Protein AF-A0A818ZBJ1-F1 (afdb_monomer)

pLDDT: mean 81.07, std 16.49, range [22.81, 97.25]

Sequence (885 aa):
MGQSQSQSIPSERFLDATSEPQRLLPPIYGYELKPLVSLKEAVQPFESLIPNIEASVWTATGNSKQPKDGLTSDESAAIYLYTMECMYRQLNTALRSEDRQQLVPYFSYLKLFLTALWKLEDVQGLVFRGVKANISDDYPKGKTFPWWGLSSTTTSLDVLQQDTFLGEKGARTLFNIQCFNGKMIQNHSQFIAESEVLLLPCSYFEVMSIIKQGADLRIIHLKQIEPPVVLIQPPFPSIMHHKKSTSSEKTVVTSSNLIERQAIGRYGIIGSLYDIRTDQFVMGNLFNDVLPDSFIKRSDCADITYWLDFHSSQKQTFNNLNIEANLKLALMVGLLKVGGSAKYLKQTKTNNHTVRATFIYKAKTKQEDLQVSTKGLEKYFSSHAFENLDATHVVIGIKWGANVAATFEQTVEKHDDVERIEGTLAATFAKPTFSITGDANLKCNNEQKADLESLTISFSGDVLIENCPRTIDGVMNVYGKVPSMIKSLNDGKGQQLTYILCSLKQIAEMTKFEQNITRMVKEVSEQIINRIENIFEQMDDEERKLNDFLDDINPWKKFLPRQWFDLVKQKLSDFNEEELKLKRELSSLLVDIRSNRAEESKMIELIDNFSKHPCSPESIEKFFYENENIKTKIKTLKRISPDKKELLTKITSIEDFIQDFYDDDVYLLHICEKWQEEDEENSLKQMRYFINLKKKEQETKTSKAKFWVIDYDLHSRLKNKPTNSVIYYATRATIKSTDFYKKLRYFDEGLQDFDKQLQDLDKELQDFNEELQDSDEELQDFDKQLQDLDKEFQDFNEELQDSNEDSFKVNKQGSQNFLGIQQAKGIGGIQQAKGIGGIQQAKGIGGIQQAKGIGGIQQAKGIGGIQRAKDISGNQRTKGIYNVD

Nearest PDB structures (foldseek):
  4wvm-assembly1_B  TM=7.284E-01  e=5.091E-24  Synanceia horrida
  4wvm-assembly1_A  TM=6.913E-01  e=3.187E-22  Synanceia horrida
  6gnn-assembly1_C-2  TM=7.284E-01  e=6.373E-08  Pseudomonas aeruginosa PAO1
  3u0j-assembly2_A  TM=5.918E-01  e=1.767E-09  Pseudomonas syringae pv. tomato str. DC3000
  3u0j-assembly1_B  TM=6.166E-01  e=5.040E-09  Pseudomonas syringae pv. tomato str. DC3000

Solvent-accessible surface area (backbone atoms only — not comparable to full-atom values): 48863 Å² total; per-residue (Å²): 142,83,83,80,81,77,81,84,82,84,36,64,72,47,46,56,77,83,66,59,60,96,62,91,71,83,60,51,74,70,29,39,77,44,72,84,60,52,50,74,66,24,46,56,74,35,67,88,76,36,87,66,46,68,61,47,51,51,50,20,44,67,76,11,76,80,46,62,79,89,41,49,40,45,28,28,14,37,45,20,36,40,62,35,71,78,43,38,56,53,52,34,50,27,50,39,39,88,55,61,72,66,34,57,64,44,22,42,36,50,25,31,34,44,45,34,54,70,63,43,66,66,41,65,47,72,34,35,36,29,24,72,40,75,58,65,84,83,56,51,68,72,46,69,51,66,41,44,31,64,42,56,25,21,70,48,69,72,63,37,57,38,73,61,43,32,31,91,68,66,45,16,27,37,36,43,32,40,35,71,63,22,29,72,41,32,93,36,37,78,55,52,88,56,49,34,27,37,36,55,56,46,42,23,32,34,26,72,40,77,46,79,53,78,93,38,38,36,38,39,35,32,37,54,48,84,60,99,57,85,43,53,67,60,50,58,79,72,82,77,82,75,82,70,93,71,95,74,94,75,92,74,93,68,99,80,72,73,44,78,42,73,31,66,70,51,86,83,52,80,29,28,25,23,19,76,50,69,72,41,78,42,94,62,36,38,46,75,60,89,77,62,69,91,46,49,49,75,44,82,54,69,44,78,50,69,51,77,40,61,46,86,43,72,66,59,54,41,56,78,70,67,54,50,68,69,61,44,48,35,45,73,29,53,61,46,81,74,40,77,34,35,43,74,81,73,59,71,60,70,30,84,41,41,41,44,39,31,43,38,39,40,35,37,30,29,33,40,36,53,50,70,82,47,86,74,55,68,79,40,51,29,68,65,42,76,64,38,83,71,46,49,26,26,27,41,23,40,36,21,12,42,44,43,34,42,37,38,36,42,77,50,96,48,64,72,54,37,58,51,50,51,52,50,53,49,60,66,66,67,58,83,78,77,59,94,65,75,90,79,79,78,92,61,55,75,66,60,46,54,56,56,64,64,36,46,59,48,78,34,23,68,62,92,69,91,77,79,45,73,44,67,69,45,47,53,54,52,61,69,43,44,69,61,55,35,47,73,28,70,92,40,28,33,40,66,47,30,34,32,33,36,39,50,54,54,52,28,62,67,55,68,47,94,68,92,67,82,84,65,77,48,80,80,58,65,70,59,48,54,52,52,50,53,50,53,54,49,33,54,52,47,51,18,53,51,41,43,52,50,60,67,43,56,87,43,51,74,74,42,46,63,66,60,57,52,49,56,54,47,53,51,52,52,34,56,52,51,52,53,48,51,24,49,54,52,33,52,49,49,33,30,29,15,56,68,74,44,62,68,64,63,58,48,55,58,60,73,49,36,72,78,31,78,59,19,68,61,43,47,50,50,52,48,62,81,46,40,64,60,58,52,48,51,54,52,45,44,71,74,34,74,84,49,79,37,56,60,72,76,79,81,50,71,66,65,56,38,48,79,39,36,94,26,38,39,37,39,38,39,41,40,70,70,30,36,72,77,39,46,67,53,30,52,50,43,52,54,48,53,51,50,52,52,52,52,45,62,73,68,64,56,90,40,69,44,65,37,35,47,45,42,66,65,42,70,83,50,75,90,70,76,92,52,41,33,32,31,31,28,47,67,47,35,79,77,32,80,47,48,63,68,69,46,51,67,54,55,60,58,50,54,59,52,54,51,55,53,52,56,52,53,49,56,54,49,56,53,50,51,56,50,50,56,53,52,51,55,51,52,53,52,52,50,52,52,52,52,50,52,47,51,53,49,52,49,51,48,50,50,50,51,49,56,59,56,64,71,73,65,78,72,71,75,70,61,66,49,74,69,44,71,71,51,72,69,51,64,58,39,61,50,40,36,43,41,30,47,31,49,36,39,41,43,40,34,44,33,56,30,40,39,42,41,33,38,37,50,32,38,44,44,40,35,43,39,34,59,69,44,66,76,48,70,68,39,72,72,49,60,76,51,64,75,84

InterPro domains:
  IPR000768 NAD:arginine ADP-ribosyltransferase, ART [PF01129] (57-220)
  IPR052090 Cytolytic pore-forming toxin [PTHR31594] (255-708)
  IPR056072 SNTX, MACPF/CDC-like domain [PF24674] (260-465)

Mean predicted aligned error: 20.34 Å

Secondary structure (DSSP, 8-state):
---PPPPP--THHHHGGGGS-SSPPPPB-SSTTSPP--HHHHTGGGTTTSTTHHHHHHHHHHHTSS-STT--HHHHHHHHHHHSHHHHHHHHHHHH-S-GGGGGGGHHHHHHHHHHHHHSPEEEEEEEEEESS--GGGS-TT-EEEE-S-EEEES-HHHHHSTTTT-SSSSEEEEEEEEEEEEE-GGGSS-GGG-EEEEPTTEEEEEEEEEEETTTEEEEEEEEE--SS-SB--SS------------------S--EEEEE-TT----TTEEEETTTTEEEEEESBSSPPPGGGEEEEEEEEEEEEEE--S-HHHHHHHTT--HHHHHHHHTTSS---GGGGGGG---SSTTEEEEEEEEEEEEEEEEE-TTSTTGGGGB-HHHHH-TT--EEEEEEEEEEEEEEEEEEE-SSHHHHHHHHHHHHHHHHS----SSS-------HHHHHHHHS-EEEEEESS--SS--SSHHHHHHHHHHHHHHHHHSGGGT-EEEEEEEEEHHHHHHHHT----------PPPHHHHHHHHHHHHHHHHHHHHHHHHHHHHGGGTTTS-HHHHHHHHHHHHHHHHHHHHHHHHHHHHHHHHHTTSS-THHHHHHHHTGGGSTTSHHHHHHHHHHTHHHHHHHHHHHHH-TTSTTB-S--S-HHHHHHTTTTSEEEEEEE-HHHHHH-HHHHHHHHHHHHHHHHHHHHHT-TTEEEEEEETTT-TT-SS--SS-EEEEEETTEEEES-HHHHHHHHHHHHHHHHHHHHHHHHHHHHHHHHHHHHHHHHHHHHHHHHHHHHHHHHHHHHHHHHHHHTTSS-------EE--SEEEEEEEES-EEEEEEESEEEEEEEES-EEEEEEE--EEEEEEE-SEEEEE---SEEEEEEE-

Radius of gyration: 52.19 Å; Cα contacts (8 Å, |Δi|>4): 1416; chains: 1; bounding box: 123×130×133 Å

Foldseek 3Di:
DDDDDDDDQLFVQLACPVLADLDDAAFDDDLLVDDADALVVLCVLCPVPFPPVVVLLVVLLVLQPPAPLPDDSRQLSLLASCLDPRNVVQQQCQLRDSPVVSCVSNSNSCLSNLVSQVSADFDFFKWKGKHQAAPVVSAPAFDKDWARGKHKTAPDPVLCCDPSTHHDDAAMEMETEGDGGWGQSLRSYPCVPRSITIDDGRFMWGFHDWDDDPDHYIYTYIYTDDDPDNRYDRSHDDPPPPPDDDDDDDDDDDPPFKDKAFCLPPDDDFQFFAFLLLRDTDDDGFFPDDDDPVQKDKDWDWDKDKDKDQLLDLVVVCVVLVHDLLSSLCVLLVSDDRDAQNCVSPDHDQALQKGKMKIKMWTWTMKMFGNLLDAPPLVRGDPVSLVPPRGFKGFGMFTFTKMKMKMWMDGHDDNVVNVVLVVLVCVVPVDPPLPLDDDPDPPDDPVSQVSQQRIDIDMGMQFDDPDTDSGVVVVSVVVSCRQVRCCVPPVNRGGTTITIIGTPVVSCVSNVPDDDRPQAFDGADSVLSVLVSVLVRQLSVLSNVLSVVLVLCVVCCLQADVVLNVVSVVLSVVSVVQSSVLSNVSSVVSSCVRRVNDPCVVSVVSSVCSCVGCSGPNNSVVVCVVSVLSVVVSVLCCLQCVPCPQEDSDDAAPLVVLQVLQAAKEKEWEDESVQCVVCVPVQVLQSVVLSVVVVVCVVVVPVGYDYHYDYCSSVVVHPPHDPHTAIWIDYSSGTPDGHPPVVCVVVVVVVVVVVVVVVVVVVVVVVVVVVVVVVVVVVVVVVVVVVVVVVVVVVVVVVVVVCVVVVVPDDLEDDEEAAAAAEEEDAEDHAEYEYDENYAEYEAHEHYEEYEHHEHYEDYEAHEHYEHYDHYDHYHHYDHYDHYD

Structure (mmCIF, N/CA/C/O backbone):
data_AF-A0A818ZBJ1-F1
#
_entry.id   AF-A0A818ZBJ1-F1
#
loop_
_atom_site.group_PDB
_atom_site.id
_atom_site.type_symbol
_atom_site.label_atom_id
_atom_site.label_alt_id
_atom_site.label_comp_id
_atom_site.label_asym_id
_atom_site.label_entity_id
_atom_site.label_seq_id
_atom_site.pdbx_PDB_ins_code
_atom_site.Cartn_x
_atom_site.Cartn_y
_atom_site.Cartn_z
_atom_site.occupancy
_atom_site.B_iso_or_equiv
_atom_site.auth_seq_id
_atom_site.auth_comp_id
_atom_site.auth_asym_id
_atom_site.auth_atom_id
_atom_site.pdbx_PDB_model_num
ATOM 1 N N . MET A 1 1 ? 22.873 60.864 -9.541 1.00 34.09 1 MET A N 1
ATOM 2 C CA . MET A 1 1 ? 23.475 59.887 -8.610 1.00 34.09 1 MET A CA 1
ATOM 3 C C . MET A 1 1 ? 22.342 59.129 -7.939 1.00 34.09 1 MET A C 1
ATOM 5 O O . MET A 1 1 ? 21.804 59.601 -6.951 1.00 34.09 1 MET A O 1
ATOM 9 N N . GLY A 1 2 ? 21.904 58.028 -8.544 1.00 29.38 2 GLY A N 1
ATOM 10 C CA . GLY A 1 2 ? 20.943 57.107 -7.943 1.00 29.38 2 GLY A CA 1
ATOM 11 C C . GLY A 1 2 ? 21.631 55.759 -7.819 1.00 29.38 2 GLY A C 1
ATOM 12 O O . GLY A 1 2 ? 21.895 55.128 -8.836 1.00 29.38 2 GLY A O 1
ATOM 13 N N . GLN A 1 3 ? 21.992 55.368 -6.599 1.00 28.39 3 GLN A N 1
ATOM 14 C CA . GLN A 1 3 ? 22.399 53.999 -6.312 1.00 28.39 3 GLN A CA 1
ATOM 15 C C . GLN A 1 3 ? 21.141 53.212 -5.955 1.00 28.39 3 GLN A C 1
ATOM 17 O O . GLN A 1 3 ? 20.478 53.487 -4.956 1.00 28.39 3 GLN A O 1
ATOM 22 N N . SER A 1 4 ? 20.806 52.263 -6.824 1.00 27.44 4 SER A N 1
ATOM 23 C CA . SER A 1 4 ? 19.854 51.191 -6.575 1.00 27.44 4 SER A CA 1
ATOM 24 C C . SER A 1 4 ? 20.322 50.373 -5.372 1.00 27.44 4 SER A C 1
ATOM 26 O O . SER A 1 4 ? 21.384 49.751 -5.423 1.00 27.44 4 SER A O 1
ATOM 28 N N . GLN A 1 5 ? 19.534 50.370 -4.297 1.00 28.06 5 GLN A N 1
ATOM 29 C CA . GLN A 1 5 ? 19.680 49.396 -3.220 1.00 28.06 5 GLN A CA 1
ATOM 30 C C . GLN A 1 5 ? 19.376 48.005 -3.787 1.00 28.06 5 GLN A C 1
ATOM 32 O O . GLN A 1 5 ? 18.304 47.763 -4.340 1.00 28.06 5 GLN A O 1
ATOM 37 N N . SER A 1 6 ? 20.373 47.130 -3.702 1.00 26.06 6 SER A N 1
ATOM 38 C CA . SER A 1 6 ? 20.339 45.734 -4.125 1.00 26.06 6 SER A CA 1
ATOM 39 C C . SER A 1 6 ? 19.209 44.973 -3.435 1.00 26.06 6 SER A C 1
ATOM 41 O O . SER A 1 6 ? 19.073 45.024 -2.212 1.00 26.06 6 SER A O 1
ATOM 43 N N . GLN A 1 7 ? 18.430 44.249 -4.236 1.00 32.62 7 GLN A N 1
ATOM 44 C CA . GLN A 1 7 ? 17.409 43.301 -3.804 1.00 32.62 7 GLN A CA 1
ATOM 45 C C . GLN A 1 7 ? 18.004 42.236 -2.864 1.00 32.62 7 GLN A C 1
ATOM 47 O O . GLN A 1 7 ? 19.080 41.698 -3.114 1.00 32.62 7 GLN A O 1
ATOM 52 N N . SER A 1 8 ? 17.282 41.952 -1.779 1.00 34.59 8 SER A N 1
ATOM 53 C CA . SER A 1 8 ? 17.552 40.901 -0.793 1.00 34.59 8 SER A CA 1
ATOM 54 C C . SER A 1 8 ? 17.600 39.516 -1.448 1.00 34.59 8 SER A C 1
ATOM 56 O O . SER A 1 8 ? 16.669 39.154 -2.165 1.00 34.59 8 SER A O 1
ATOM 58 N N . ILE A 1 9 ? 18.659 38.749 -1.182 1.00 41.56 9 ILE A N 1
ATOM 59 C CA . ILE A 1 9 ? 18.924 37.420 -1.751 1.00 41.56 9 ILE A CA 1
ATOM 60 C C . ILE A 1 9 ? 18.129 36.350 -0.957 1.00 41.56 9 ILE A C 1
ATOM 62 O O . ILE A 1 9 ? 18.447 36.129 0.206 1.00 41.56 9 ILE A O 1
ATOM 66 N N . PRO A 1 10 ? 17.121 35.659 -1.535 1.00 43.56 10 PRO A N 1
ATOM 67 C CA . PRO A 1 10 ? 16.243 34.715 -0.811 1.00 43.56 10 PRO A CA 1
ATOM 68 C C . PRO A 1 10 ? 16.815 33.294 -0.587 1.00 43.56 10 PRO A C 1
ATOM 70 O O . PRO A 1 10 ? 16.156 32.447 0.012 1.00 43.56 10 PRO A O 1
ATOM 73 N N . SER A 1 11 ? 18.012 32.986 -1.102 1.00 49.66 11 SER A N 1
ATOM 74 C CA . SER A 1 11 ? 18.403 31.615 -1.480 1.00 49.66 11 SER A CA 1
ATOM 75 C C . SER A 1 11 ? 18.938 30.690 -0.384 1.00 49.66 11 SER A C 1
ATOM 77 O O . SER A 1 11 ? 18.967 29.480 -0.590 1.00 49.66 11 SER A O 1
ATOM 79 N N . GLU A 1 12 ? 19.411 31.189 0.758 1.00 53.88 12 GLU A N 1
ATOM 80 C CA . GLU A 1 12 ? 20.211 30.344 1.666 1.00 53.88 12 GLU A CA 1
ATOM 81 C C . GLU A 1 12 ? 19.402 29.290 2.443 1.00 53.88 12 GLU A C 1
ATOM 83 O O . GLU A 1 12 ? 19.956 28.252 2.809 1.00 53.88 12 GLU A O 1
ATOM 88 N N . ARG A 1 13 ? 18.088 29.489 2.637 1.00 59.25 13 ARG A N 1
ATOM 89 C CA . ARG A 1 13 ? 17.233 28.580 3.432 1.00 59.25 13 ARG A CA 1
ATOM 90 C C . ARG A 1 13 ? 17.117 27.170 2.848 1.00 59.25 13 ARG A C 1
ATOM 92 O O . ARG A 1 13 ? 16.953 26.199 3.572 1.00 59.25 13 ARG A O 1
ATOM 99 N N . PHE A 1 14 ? 17.256 27.024 1.536 1.00 55.88 14 PHE A N 1
ATOM 100 C CA . PHE A 1 14 ? 17.176 25.712 0.892 1.00 55.88 14 PHE A CA 1
ATOM 101 C C . PHE A 1 14 ? 18.548 25.025 0.789 1.00 55.88 14 PHE A C 1
ATOM 103 O O . PHE A 1 14 ? 18.610 23.797 0.708 1.00 55.88 14 PHE A O 1
ATOM 110 N N . LEU A 1 15 ? 19.644 25.785 0.916 1.00 52.62 15 LEU A N 1
ATOM 111 C CA . LEU A 1 15 ? 21.008 25.367 0.571 1.00 52.62 15 LEU A CA 1
ATOM 112 C C . LEU A 1 15 ? 21.822 24.759 1.730 1.00 52.62 15 LEU A C 1
ATOM 114 O O . LEU A 1 15 ? 22.893 24.213 1.486 1.00 52.62 15 LEU A O 1
ATOM 118 N N . ASP A 1 16 ? 21.340 24.811 2.974 1.00 61.28 16 ASP A N 1
ATOM 119 C CA . ASP A 1 16 ? 22.137 24.467 4.167 1.00 61.28 16 ASP A CA 1
ATOM 120 C C . ASP A 1 16 ? 22.207 22.970 4.542 1.00 61.28 16 ASP A C 1
ATOM 122 O O . ASP A 1 16 ? 22.682 22.625 5.626 1.00 61.28 16 ASP A O 1
ATOM 126 N N . ALA A 1 17 ? 21.780 22.069 3.652 1.00 59.00 17 ALA A N 1
ATOM 127 C CA . ALA A 1 17 ? 21.787 20.621 3.898 1.00 59.00 17 ALA A CA 1
ATOM 128 C C . ALA A 1 17 ? 23.202 20.028 4.084 1.00 59.00 17 ALA A C 1
ATOM 130 O O . ALA A 1 17 ? 23.345 18.928 4.610 1.00 59.00 17 ALA A O 1
ATOM 131 N N . THR A 1 18 ? 24.252 20.753 3.681 1.00 59.25 18 THR A N 1
ATOM 132 C CA . THR A 1 18 ? 25.667 20.395 3.903 1.00 59.25 18 THR A CA 1
ATOM 133 C C . THR A 1 18 ? 26.115 20.552 5.359 1.00 59.25 18 THR A C 1
ATOM 135 O O . THR A 1 18 ? 27.208 20.119 5.709 1.00 59.25 18 THR A O 1
ATOM 138 N N . SER A 1 19 ? 25.311 21.211 6.198 1.00 68.62 19 SER A N 1
ATOM 139 C CA . SER A 1 19 ? 25.678 21.586 7.571 1.00 68.62 19 SER A CA 1
ATOM 140 C C . SER A 1 19 ? 25.193 20.589 8.630 1.00 68.62 19 SER A C 1
ATOM 142 O O . SER A 1 19 ? 25.375 20.834 9.822 1.00 68.62 19 SER A O 1
ATOM 144 N N . GLU A 1 20 ? 24.539 19.496 8.226 1.00 83.38 20 GLU A N 1
ATOM 145 C CA . GLU A 1 20 ? 24.083 18.453 9.150 1.00 83.38 20 GLU A CA 1
ATOM 146 C C . GLU A 1 20 ? 25.280 17.700 9.771 1.00 83.38 20 GLU A C 1
ATOM 148 O O . GLU A 1 20 ? 26.258 17.397 9.081 1.00 83.38 20 GLU A O 1
ATOM 153 N N . PRO A 1 21 ? 25.241 17.389 11.079 1.00 80.19 21 PRO A N 1
ATOM 154 C CA . PRO A 1 21 ? 26.333 16.707 11.758 1.00 80.19 21 PRO A CA 1
ATOM 155 C C . PRO A 1 21 ? 26.492 15.268 11.250 1.00 80.19 21 PRO A C 1
ATOM 157 O O . PRO A 1 21 ? 25.529 14.519 11.104 1.00 80.19 21 PRO A O 1
ATOM 160 N N . GLN A 1 22 ? 27.743 14.844 11.072 1.00 69.06 22 GLN A N 1
ATOM 161 C CA . GLN A 1 22 ? 28.099 13.510 10.563 1.00 69.06 22 GLN A CA 1
ATOM 162 C C . GLN A 1 22 ? 27.902 12.376 11.591 1.00 69.06 22 GLN A C 1
ATOM 164 O O . GLN A 1 22 ? 28.102 11.202 11.279 1.00 69.06 22 GLN A O 1
ATOM 169 N N . ARG A 1 23 ? 27.512 12.707 12.829 1.00 78.94 23 ARG A N 1
ATOM 170 C CA . ARG A 1 23 ? 27.244 11.753 13.913 1.00 78.94 23 ARG A CA 1
ATOM 171 C C . ARG A 1 23 ? 25.868 11.980 14.530 1.00 78.94 23 ARG A C 1
ATOM 173 O O . ARG A 1 23 ? 25.338 13.088 14.519 1.00 78.94 23 ARG A O 1
ATOM 180 N N . LEU A 1 24 ? 25.315 10.926 15.127 1.00 85.94 24 LEU A N 1
ATOM 181 C CA . LEU A 1 24 ? 24.078 11.020 15.896 1.00 85.94 24 LEU A CA 1
ATOM 182 C C . LEU A 1 24 ? 24.308 11.840 17.170 1.00 85.94 24 LEU A C 1
ATOM 184 O O . LEU A 1 24 ? 25.223 11.565 17.947 1.00 85.94 24 LEU A O 1
ATOM 188 N N . LEU A 1 25 ? 23.453 12.836 17.381 1.00 90.12 25 LEU A N 1
ATOM 189 C CA . LEU A 1 25 ? 23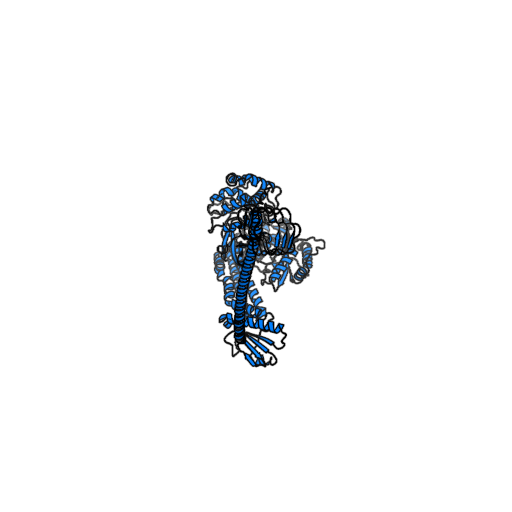.420 13.655 18.583 1.00 90.12 25 LEU A CA 1
ATOM 190 C C . LEU A 1 25 ? 22.392 13.110 19.594 1.00 90.12 25 LEU A C 1
ATOM 192 O O . LEU A 1 25 ? 21.501 12.343 19.223 1.00 90.12 25 LEU A O 1
ATOM 196 N N . PRO A 1 26 ? 22.470 13.505 20.877 1.00 87.81 26 PRO A N 1
ATOM 197 C CA . PRO A 1 26 ? 21.434 13.176 21.850 1.00 87.81 26 PRO A CA 1
ATOM 198 C C . PRO A 1 26 ? 20.063 13.780 21.474 1.00 87.81 26 PRO A C 1
ATOM 200 O O . PRO A 1 26 ? 20.032 14.886 20.906 1.00 87.81 26 PRO A O 1
ATOM 203 N N . PRO A 1 27 ? 18.944 13.106 21.825 1.00 90.69 27 PRO A N 1
ATOM 204 C CA . PRO A 1 27 ? 17.590 13.634 21.662 1.00 90.69 27 PRO A CA 1
ATOM 205 C C . PRO A 1 27 ? 17.377 15.001 22.318 1.00 90.69 27 PRO A C 1
ATOM 207 O O . PRO A 1 27 ? 18.012 15.334 23.320 1.00 90.69 27 PRO A O 1
ATOM 210 N N . ILE A 1 28 ? 16.439 15.772 21.772 1.00 91.88 28 ILE A N 1
ATOM 211 C CA . ILE A 1 28 ? 16.060 17.097 22.263 1.00 91.88 28 ILE A CA 1
ATOM 212 C C . ILE A 1 28 ? 14.875 16.956 23.231 1.00 91.88 28 ILE A C 1
ATOM 214 O O . ILE A 1 28 ? 13.786 16.525 22.850 1.00 91.88 28 ILE A O 1
ATOM 218 N N . TYR A 1 29 ? 15.091 17.338 24.489 1.00 87.56 29 TYR A N 1
ATOM 219 C CA . TYR A 1 29 ? 14.086 17.348 25.556 1.00 87.56 29 TYR A CA 1
ATOM 220 C C . TYR A 1 29 ? 14.273 18.568 26.473 1.00 87.56 29 TYR A C 1
ATOM 222 O O . TYR A 1 29 ? 15.317 19.224 26.458 1.00 87.56 29 TYR A O 1
ATOM 230 N N . GLY A 1 30 ? 13.265 18.869 27.289 1.00 88.00 30 GLY A N 1
ATOM 231 C CA . GLY A 1 30 ? 13.231 19.984 28.237 1.00 88.00 30 GLY A CA 1
ATOM 232 C C . GLY A 1 30 ? 12.584 21.267 27.705 1.00 88.00 30 GLY A C 1
ATOM 233 O O . GLY A 1 30 ? 12.168 22.108 28.505 1.00 88.00 30 GLY A O 1
ATOM 234 N N . TYR A 1 31 ? 12.443 21.424 26.388 1.00 93.44 31 TYR A N 1
ATOM 235 C CA . TYR A 1 31 ? 11.754 22.578 25.801 1.00 93.44 31 TYR A CA 1
ATOM 236 C C . TYR A 1 31 ? 10.229 22.449 25.954 1.00 93.44 31 TYR A C 1
ATOM 238 O O . TYR A 1 31 ? 9.540 23.430 26.224 1.00 93.44 31 TYR A O 1
ATOM 246 N N . GLU A 1 32 ? 9.705 21.225 25.879 1.00 92.31 32 GLU A N 1
ATOM 247 C CA . GLU A 1 32 ? 8.298 20.878 26.071 1.00 92.31 32 GLU A CA 1
ATOM 248 C C . GLU A 1 32 ? 7.795 21.210 27.483 1.00 92.31 32 GLU A C 1
ATOM 250 O O . GLU A 1 32 ? 6.607 21.469 27.678 1.00 92.31 32 GLU A O 1
ATOM 255 N N . LEU A 1 33 ? 8.706 21.267 28.459 1.00 89.94 33 LEU A N 1
ATOM 256 C CA . LEU A 1 33 ? 8.419 21.641 29.843 1.00 89.94 33 LEU A CA 1
ATOM 257 C C . LEU A 1 33 ? 8.350 23.161 30.051 1.00 89.94 33 LEU A C 1
ATOM 259 O O . LEU A 1 33 ? 7.925 23.610 31.117 1.00 89.94 33 LEU A O 1
ATOM 263 N N . LYS A 1 34 ? 8.763 23.972 29.066 1.00 92.06 34 LYS A N 1
ATOM 264 C CA . LYS A 1 34 ? 8.612 25.429 29.144 1.00 92.06 34 LYS A CA 1
ATOM 265 C C . LYS A 1 34 ? 7.128 25.813 29.071 1.00 92.06 34 LYS A C 1
ATOM 267 O O . LYS A 1 34 ? 6.363 25.178 28.336 1.00 92.06 34 LYS A O 1
ATOM 272 N N . PRO A 1 35 ? 6.706 26.860 29.802 1.00 91.38 35 PRO A N 1
ATOM 273 C CA . PRO A 1 35 ? 5.379 27.426 29.616 1.00 91.38 35 PRO A CA 1
ATOM 274 C C . PRO A 1 35 ? 5.239 27.963 28.188 1.00 91.38 35 PRO A C 1
ATOM 276 O O . PRO A 1 35 ? 6.205 28.448 27.598 1.00 91.38 35 PRO A O 1
ATOM 279 N N . LEU A 1 36 ? 4.031 27.871 27.636 1.00 92.81 36 LEU A N 1
ATOM 280 C CA . LEU A 1 36 ? 3.700 28.551 26.389 1.00 92.81 36 LEU A CA 1
ATOM 281 C C . LEU A 1 36 ? 3.565 30.053 26.690 1.00 92.81 36 LEU A C 1
ATOM 283 O O . LEU A 1 36 ? 2.783 30.426 27.563 1.00 92.81 36 LEU A O 1
ATOM 287 N N . VAL A 1 37 ? 4.353 30.884 26.010 1.00 94.56 37 VAL A N 1
ATOM 288 C CA . VAL A 1 37 ? 4.468 32.338 26.238 1.00 94.56 37 VAL A CA 1
ATOM 289 C C . VAL A 1 37 ? 4.283 33.104 24.926 1.00 94.56 37 VAL A C 1
ATOM 291 O O . VAL A 1 37 ? 4.299 32.494 23.856 1.00 94.56 37 VAL A O 1
ATOM 294 N N . SER A 1 38 ? 4.109 34.426 24.997 1.00 95.56 38 SER A N 1
ATOM 295 C CA . SER A 1 38 ? 4.004 35.279 23.799 1.00 95.56 38 SER A CA 1
ATOM 296 C C . SER A 1 38 ? 5.301 35.284 22.980 1.00 95.56 38 SER A C 1
ATOM 298 O O . SER A 1 38 ? 6.375 34.982 23.511 1.00 95.56 38 SER A O 1
ATOM 300 N N . LEU A 1 39 ? 5.250 35.686 21.702 1.00 94.31 39 LEU A N 1
ATOM 301 C CA . LEU A 1 39 ? 6.457 35.756 20.867 1.00 94.31 39 LEU A CA 1
ATOM 302 C C . LEU A 1 39 ? 7.501 36.704 21.472 1.00 94.31 39 LEU A C 1
ATOM 304 O O . LEU A 1 39 ? 8.690 36.390 21.492 1.00 94.31 39 LEU A O 1
ATOM 308 N N . LYS A 1 40 ? 7.051 37.844 22.010 1.00 92.12 40 LYS A N 1
ATOM 309 C CA . LYS A 1 40 ? 7.927 38.833 22.647 1.00 92.12 40 LYS A CA 1
ATOM 310 C C . LYS A 1 40 ? 8.657 38.259 23.862 1.00 92.12 40 LYS A C 1
ATOM 312 O O . LYS A 1 40 ? 9.830 38.547 24.042 1.00 92.12 40 LYS A O 1
ATOM 317 N N . GLU A 1 41 ? 7.991 37.452 24.682 1.00 92.75 41 GLU A N 1
ATOM 318 C CA . GLU A 1 41 ? 8.622 36.783 25.828 1.00 92.75 41 GLU A CA 1
ATOM 319 C C . GLU A 1 41 ? 9.529 35.632 25.379 1.00 92.75 41 GLU A C 1
ATOM 321 O O . GLU A 1 41 ? 10.616 35.441 25.923 1.00 92.75 41 GLU A O 1
ATOM 326 N N . ALA A 1 42 ? 9.112 34.883 24.355 1.00 93.81 42 ALA A N 1
ATOM 327 C CA . ALA A 1 42 ? 9.855 33.747 23.826 1.00 93.81 42 ALA A CA 1
ATOM 328 C C . ALA A 1 42 ? 11.230 34.136 23.262 1.00 93.81 42 ALA A C 1
ATOM 330 O O . ALA A 1 42 ? 12.155 33.324 23.322 1.00 93.81 42 ALA A O 1
ATOM 331 N N . VAL A 1 43 ? 11.358 35.359 22.731 1.00 91.62 43 VAL A N 1
ATOM 332 C CA . VAL A 1 43 ? 12.587 35.872 22.109 1.00 91.62 43 VAL A CA 1
ATOM 333 C C . VAL A 1 43 ? 13.488 36.696 23.032 1.00 91.62 43 VAL A C 1
ATOM 335 O O . VAL A 1 43 ? 14.591 37.044 22.618 1.00 91.62 43 VAL A O 1
ATOM 338 N N . GLN A 1 44 ? 13.078 36.977 24.276 1.00 87.94 44 GLN A N 1
ATOM 339 C CA . GLN A 1 44 ? 13.901 37.731 25.239 1.00 87.94 44 GLN A CA 1
ATOM 340 C C . GLN A 1 44 ? 15.329 37.180 25.406 1.00 87.94 44 GLN A C 1
ATOM 342 O O . GLN A 1 44 ? 16.265 37.979 25.449 1.00 87.94 44 GLN A O 1
ATOM 347 N N . PRO A 1 45 ? 15.563 35.848 25.438 1.00 87.06 45 PRO A N 1
ATOM 348 C CA . PRO A 1 45 ? 16.922 35.312 25.520 1.00 87.06 45 PRO A CA 1
ATOM 349 C C . PRO A 1 45 ? 17.816 35.675 24.321 1.00 87.06 45 PRO A C 1
ATOM 351 O O . PRO A 1 45 ? 19.028 35.495 24.405 1.00 87.06 45 PRO A O 1
ATOM 354 N N . PHE A 1 46 ? 17.241 36.155 23.210 1.00 76.62 46 PHE A N 1
ATOM 355 C CA . PHE A 1 46 ? 17.942 36.447 21.957 1.00 76.62 46 PHE A CA 1
ATOM 356 C C . PHE A 1 46 ? 18.324 37.914 21.770 1.00 76.62 46 PHE A C 1
ATOM 358 O O . PHE A 1 46 ? 19.037 38.208 20.812 1.00 76.62 46 PHE A O 1
ATOM 365 N N . GLU A 1 47 ? 17.889 38.830 22.640 1.00 72.31 47 GLU A N 1
ATOM 366 C CA . GLU A 1 47 ? 18.146 40.275 22.485 1.00 72.31 47 GLU A CA 1
ATOM 367 C C . GLU A 1 47 ? 19.647 40.606 22.372 1.00 72.31 47 GLU A C 1
ATOM 369 O O . GLU A 1 47 ? 20.026 41.554 21.688 1.00 72.31 47 GLU A O 1
ATOM 374 N N . SER A 1 48 ? 20.514 39.783 22.972 1.00 70.94 48 SER A N 1
ATOM 375 C CA . SER A 1 48 ? 21.977 39.886 22.870 1.00 70.94 48 SER A CA 1
ATOM 376 C C . SER A 1 48 ? 22.612 39.014 21.774 1.00 70.94 48 SER A C 1
ATOM 378 O O . SER A 1 48 ? 23.776 39.227 21.438 1.00 70.94 48 SER A O 1
ATOM 380 N N . LEU A 1 49 ? 21.881 38.039 21.221 1.00 71.19 49 LEU A N 1
ATOM 381 C CA . LEU A 1 49 ? 22.378 37.040 20.260 1.00 71.19 49 LEU A CA 1
ATOM 382 C C . LEU A 1 49 ? 22.042 37.392 18.805 1.00 71.19 49 LEU A C 1
ATOM 384 O O . LEU A 1 49 ? 22.807 37.064 17.898 1.00 71.19 49 LEU A O 1
ATOM 388 N N . ILE A 1 50 ? 20.898 38.041 18.574 1.00 78.00 50 ILE A N 1
ATOM 389 C CA . ILE A 1 50 ? 20.389 38.363 17.239 1.00 78.00 50 ILE A CA 1
ATOM 390 C C . ILE A 1 50 ? 20.198 39.883 17.140 1.00 78.00 50 ILE A C 1
ATOM 392 O O . ILE A 1 50 ? 19.240 40.422 17.702 1.00 78.00 50 ILE A O 1
ATOM 396 N N . PRO A 1 51 ? 21.083 40.599 16.419 1.00 77.62 51 PRO A N 1
ATOM 397 C CA . PRO A 1 51 ? 20.944 42.036 16.220 1.00 77.62 51 PRO A CA 1
ATOM 398 C C . PRO A 1 51 ? 19.577 42.389 15.624 1.00 77.62 51 PRO A C 1
ATOM 400 O O . PRO A 1 51 ? 19.126 41.755 14.671 1.00 77.62 51 PRO A O 1
ATOM 403 N N . ASN A 1 52 ? 18.929 43.426 16.159 1.00 80.38 52 ASN A N 1
ATOM 404 C CA . ASN A 1 52 ? 17.629 43.925 15.691 1.00 80.38 52 ASN A CA 1
ATOM 405 C C . ASN A 1 52 ? 16.475 42.897 15.745 1.00 80.38 52 ASN A C 1
ATOM 407 O O . ASN A 1 52 ? 15.507 43.011 14.982 1.00 80.38 52 ASN A O 1
ATOM 411 N N . ILE A 1 53 ? 16.529 41.913 16.655 1.00 86.44 53 ILE A N 1
ATOM 412 C CA . ILE A 1 53 ? 15.442 40.936 16.829 1.00 86.44 53 ILE A CA 1
ATOM 413 C C . ILE A 1 53 ? 14.099 41.607 17.149 1.00 86.44 53 ILE A C 1
ATOM 415 O O . ILE A 1 53 ? 13.072 41.182 16.629 1.00 86.44 53 ILE A O 1
ATOM 419 N N . GLU A 1 54 ? 14.098 42.714 17.899 1.00 86.81 54 GLU A N 1
ATOM 420 C CA . GLU A 1 54 ? 12.878 43.466 18.223 1.00 86.81 54 GLU A CA 1
ATOM 421 C C . GLU A 1 54 ? 12.138 43.969 16.974 1.00 86.81 54 GLU A C 1
ATOM 423 O O . GLU A 1 54 ? 10.916 43.849 16.884 1.00 86.81 54 GLU A O 1
ATOM 428 N N . ALA A 1 55 ? 12.867 44.480 15.974 1.00 86.81 55 ALA A N 1
ATOM 429 C CA . ALA A 1 55 ? 12.280 44.938 14.714 1.00 86.81 55 ALA A CA 1
ATOM 430 C C . ALA A 1 55 ? 11.697 43.767 13.902 1.00 86.81 55 ALA A C 1
ATOM 432 O O . ALA A 1 55 ? 10.642 43.895 13.271 1.00 86.81 55 ALA A O 1
ATOM 433 N N . SER A 1 56 ? 12.355 42.605 13.960 1.00 89.81 56 SER A N 1
ATOM 434 C CA . SER A 1 56 ? 11.881 41.378 13.308 1.00 89.81 56 SER A CA 1
ATOM 435 C C . SER A 1 56 ? 10.612 40.845 13.979 1.00 89.81 56 SER A C 1
ATOM 437 O O . SER A 1 56 ? 9.639 40.529 13.298 1.00 89.81 56 SER A O 1
ATOM 439 N N . VAL A 1 57 ? 10.566 40.847 15.314 1.00 91.75 57 VAL A N 1
ATOM 440 C CA . VAL A 1 57 ? 9.383 40.472 16.107 1.00 91.75 57 VAL A CA 1
ATOM 441 C C . VAL A 1 57 ? 8.220 41.425 15.844 1.00 91.75 57 VAL A C 1
ATOM 443 O O . VAL A 1 57 ? 7.089 40.973 15.653 1.00 91.75 57 VAL A O 1
ATOM 446 N N . TRP A 1 58 ? 8.481 42.734 15.776 1.00 90.94 58 TRP A N 1
ATOM 447 C CA . TRP A 1 58 ? 7.462 43.728 15.431 1.00 90.94 58 TRP A CA 1
ATOM 448 C C . TRP A 1 58 ? 6.865 43.460 14.044 1.00 90.94 58 TRP A C 1
ATOM 450 O O . TRP A 1 58 ? 5.643 43.451 13.883 1.00 90.94 58 TRP A O 1
ATOM 460 N N . THR A 1 59 ? 7.719 43.156 13.064 1.00 91.12 59 THR A N 1
ATOM 461 C CA . THR A 1 59 ? 7.306 42.819 11.694 1.00 91.12 59 THR A CA 1
ATOM 462 C C . THR A 1 59 ? 6.483 41.529 11.654 1.00 91.12 59 THR A C 1
ATOM 464 O O . THR A 1 59 ? 5.401 41.511 11.064 1.00 91.12 59 THR A O 1
ATOM 467 N N . ALA A 1 60 ? 6.944 40.467 12.317 1.00 92.94 60 ALA A N 1
ATOM 468 C CA . ALA A 1 60 ? 6.258 39.177 12.358 1.00 92.94 60 ALA A CA 1
ATOM 469 C C . ALA A 1 60 ? 4.878 39.268 13.031 1.00 92.94 60 ALA A C 1
ATOM 471 O O . ALA A 1 60 ? 3.885 38.755 12.509 1.00 92.94 60 ALA A O 1
ATOM 472 N N . THR A 1 61 ? 4.795 40.001 14.144 1.00 92.75 61 THR A N 1
ATOM 473 C CA . THR A 1 61 ? 3.536 40.252 14.864 1.00 92.75 61 THR A CA 1
ATOM 474 C C . THR A 1 61 ? 2.581 41.096 14.018 1.00 92.75 61 THR A C 1
ATOM 476 O O . THR A 1 61 ? 1.385 40.813 13.941 1.00 92.75 61 THR A O 1
ATOM 479 N N . GLY A 1 62 ? 3.101 42.119 13.329 1.00 90.25 62 GLY A N 1
ATOM 480 C CA . GLY A 1 62 ? 2.321 42.994 12.454 1.00 90.25 62 GLY A CA 1
ATOM 481 C C . GLY A 1 62 ? 1.636 42.255 11.302 1.00 90.25 62 GLY A C 1
ATOM 482 O O . GLY A 1 62 ? 0.480 42.557 10.998 1.00 90.25 62 GLY A O 1
ATOM 483 N N . ASN A 1 63 ? 2.320 41.266 10.721 1.00 90.00 63 ASN A N 1
ATOM 484 C CA . ASN A 1 63 ? 1.817 40.450 9.612 1.00 90.00 63 ASN A CA 1
ATOM 485 C C . ASN A 1 63 ? 0.967 39.245 10.056 1.00 90.00 63 ASN A C 1
ATOM 487 O O . ASN A 1 63 ? 0.350 38.599 9.217 1.00 90.00 63 ASN A O 1
ATOM 491 N N . SER A 1 64 ? 0.866 38.977 11.362 1.00 92.94 64 SER A N 1
ATOM 492 C CA . SER A 1 64 ? 0.154 37.813 11.917 1.00 92.94 64 SER A CA 1
ATOM 493 C C . SER A 1 64 ? -1.099 38.184 12.721 1.00 92.94 64 SER A C 1
ATOM 495 O O . SER A 1 64 ? -1.519 37.443 13.608 1.00 92.94 64 SER A O 1
ATOM 497 N N . LYS A 1 65 ? -1.713 39.348 12.458 1.00 86.81 65 LYS A N 1
ATOM 498 C CA . LYS A 1 65 ? -2.876 39.849 13.228 1.00 86.81 65 LYS A CA 1
ATOM 499 C C . LYS A 1 65 ? -4.171 39.063 13.005 1.00 86.81 65 LYS A C 1
ATOM 501 O O . LYS A 1 65 ? -5.027 39.048 13.883 1.00 86.81 65 LYS A O 1
ATOM 506 N N . GLN A 1 66 ? -4.329 38.453 11.832 1.00 86.25 66 GLN A N 1
ATOM 507 C CA . GLN A 1 66 ? -5.478 37.616 11.467 1.00 86.25 66 GLN A CA 1
ATOM 508 C C . GLN A 1 66 ? -4.967 36.272 10.933 1.00 86.25 66 GLN A C 1
ATOM 510 O O . GLN A 1 66 ? -4.969 36.047 9.722 1.00 86.25 66 GLN A O 1
ATOM 515 N N . PRO A 1 67 ? -4.442 35.416 11.821 1.00 86.75 67 PRO A N 1
ATOM 516 C CA . PRO A 1 67 ? -3.857 34.145 11.424 1.00 86.75 67 PRO A CA 1
ATOM 517 C C . PRO A 1 67 ? -4.927 33.191 10.875 1.00 86.75 67 PRO A C 1
ATOM 519 O O . PRO A 1 67 ? -6.065 33.169 11.347 1.00 86.75 67 PRO A O 1
ATOM 522 N N . LYS A 1 68 ? -4.550 32.402 9.868 1.00 86.81 68 LYS A N 1
ATOM 523 C CA . LYS A 1 68 ? -5.341 31.272 9.366 1.00 86.81 68 LYS A CA 1
ATOM 524 C C . LYS A 1 68 ? -5.040 30.001 10.175 1.00 86.81 68 LYS A C 1
ATOM 526 O O . LYS A 1 68 ? -4.320 30.047 11.171 1.00 86.81 68 LYS A O 1
ATOM 531 N N . ASP A 1 69 ? -5.634 28.885 9.757 1.00 87.94 69 ASP A N 1
ATOM 532 C CA . ASP A 1 69 ? -5.226 27.532 10.158 1.00 87.94 69 ASP A CA 1
ATOM 533 C C . ASP A 1 69 ? -5.322 27.260 11.676 1.00 87.94 69 ASP A C 1
ATOM 535 O O . ASP A 1 69 ? -4.616 26.431 12.241 1.00 87.94 69 ASP A O 1
ATOM 539 N N . GLY A 1 70 ? -6.225 27.976 12.360 1.00 87.81 70 GLY A N 1
ATOM 540 C CA . GLY A 1 70 ? -6.495 27.804 13.793 1.00 87.81 70 GLY A CA 1
ATOM 541 C C . GLY A 1 70 ? -5.370 28.276 14.724 1.00 87.81 70 GLY A C 1
ATOM 542 O O . GLY A 1 70 ? -5.414 27.982 15.923 1.00 87.81 70 GLY A O 1
ATOM 543 N N . LEU A 1 71 ? -4.374 29.001 14.204 1.00 93.81 71 LEU A N 1
ATOM 544 C CA . LEU A 1 71 ? -3.255 29.515 14.991 1.00 93.81 71 LEU A CA 1
ATOM 545 C C . LEU A 1 71 ? -3.618 30.799 15.742 1.00 93.81 71 LEU A C 1
ATOM 547 O O . LEU A 1 71 ? -4.436 31.605 15.302 1.00 93.81 71 LEU A O 1
ATOM 551 N N . THR A 1 72 ? -2.966 31.024 16.878 1.00 95.12 72 THR A N 1
ATOM 552 C CA . THR A 1 72 ? -2.961 32.336 17.538 1.00 95.12 72 THR A CA 1
ATOM 553 C C . THR A 1 72 ? -2.038 33.317 16.807 1.00 95.12 72 THR A C 1
ATOM 555 O O . THR A 1 72 ? -1.207 32.931 15.982 1.00 95.12 72 THR A O 1
ATOM 558 N N . SER A 1 73 ? -2.171 34.611 17.115 1.00 94.31 73 SER A N 1
ATOM 559 C CA . SER A 1 73 ? -1.332 35.650 16.506 1.00 94.31 73 SER A CA 1
ATOM 560 C C . SER A 1 73 ? 0.156 35.435 16.810 1.00 94.31 73 SER A C 1
ATOM 562 O O . SER A 1 73 ? 0.972 35.521 15.897 1.00 94.31 73 SER A O 1
ATOM 564 N N . ASP A 1 74 ? 0.497 35.068 18.050 1.00 96.25 74 ASP A N 1
ATOM 565 C CA . ASP A 1 74 ? 1.868 34.741 18.462 1.00 96.25 74 ASP A CA 1
ATOM 566 C C . ASP A 1 74 ? 2.405 33.467 17.791 1.00 96.25 74 ASP A C 1
ATOM 568 O O . ASP A 1 74 ? 3.567 33.427 17.394 1.00 96.25 74 ASP A O 1
ATOM 572 N N . GLU A 1 75 ? 1.573 32.436 17.616 1.00 96.75 75 GLU A N 1
ATOM 573 C CA . GLU A 1 75 ? 1.957 31.189 16.934 1.00 96.75 75 GLU A CA 1
ATOM 574 C C . GLU A 1 75 ? 2.248 31.415 15.446 1.00 96.75 75 GLU A C 1
ATOM 576 O O . GLU A 1 75 ? 3.290 30.995 14.944 1.00 96.75 75 GLU A O 1
ATOM 581 N N . SER A 1 76 ? 1.368 32.140 14.749 1.00 96.44 76 SER A N 1
ATOM 582 C CA . SER A 1 76 ? 1.602 32.548 13.359 1.00 96.44 76 SER A CA 1
ATOM 583 C C . SER A 1 76 ? 2.830 33.452 13.245 1.00 96.44 76 SER A C 1
ATOM 585 O O . SER A 1 76 ? 3.641 33.276 12.339 1.00 96.44 76 SER A O 1
ATOM 587 N N . ALA A 1 77 ? 3.007 34.391 14.180 1.00 95.94 77 ALA A N 1
ATOM 588 C CA . ALA A 1 77 ? 4.165 35.279 14.193 1.00 95.94 77 ALA A CA 1
ATOM 589 C C . ALA A 1 77 ? 5.470 34.516 14.456 1.00 95.94 77 ALA A C 1
ATOM 591 O O . ALA A 1 77 ? 6.505 34.881 13.904 1.00 95.94 77 ALA A O 1
ATOM 592 N N . ALA A 1 78 ? 5.442 33.442 15.250 1.00 96.56 78 ALA A N 1
ATOM 593 C CA . ALA A 1 78 ? 6.604 32.585 15.453 1.00 96.56 78 ALA A CA 1
ATOM 594 C C . ALA A 1 78 ? 7.026 31.891 14.151 1.00 96.56 78 ALA A C 1
ATOM 596 O O . ALA A 1 78 ? 8.219 31.883 13.848 1.00 96.56 78 ALA A O 1
ATOM 597 N N . ILE A 1 79 ? 6.071 31.380 13.362 1.00 96.12 79 ILE A N 1
ATOM 598 C CA . ILE A 1 79 ? 6.350 30.802 12.036 1.00 96.12 79 ILE A CA 1
ATOM 599 C C . ILE A 1 79 ? 6.879 31.872 11.081 1.00 96.12 79 ILE A C 1
ATOM 601 O O . ILE A 1 79 ? 7.918 31.671 10.455 1.00 96.12 79 ILE A O 1
ATOM 605 N N . TYR A 1 80 ? 6.239 33.041 11.041 1.00 94.75 80 TYR A N 1
ATOM 606 C CA . TYR A 1 80 ? 6.681 34.153 10.204 1.00 94.75 80 TYR A CA 1
ATOM 607 C C . TYR A 1 80 ? 8.119 34.558 10.534 1.00 94.75 80 TYR A C 1
ATOM 609 O O . TYR A 1 80 ? 8.951 34.668 9.636 1.00 94.75 80 TYR A O 1
ATOM 617 N N . LEU A 1 81 ? 8.440 34.710 11.824 1.00 93.31 81 LEU A N 1
ATOM 618 C CA . LEU A 1 81 ? 9.787 35.039 12.283 1.00 93.31 81 LEU A CA 1
ATOM 619 C C . LEU A 1 81 ? 10.801 33.967 11.873 1.00 93.31 81 LEU A C 1
ATOM 621 O O . LEU A 1 81 ? 11.893 34.330 11.452 1.00 93.31 81 LEU A O 1
ATOM 625 N N . TYR A 1 82 ? 10.447 32.678 11.940 1.00 93.00 82 TYR A N 1
ATOM 626 C CA . TYR A 1 82 ? 11.327 31.595 11.489 1.00 93.00 82 TYR A CA 1
ATOM 627 C C . TYR A 1 82 ? 11.675 31.722 10.002 1.00 93.00 82 TYR A C 1
ATOM 629 O O . TYR A 1 82 ? 12.817 31.481 9.627 1.00 93.00 82 TYR A O 1
ATOM 637 N N . THR A 1 83 ? 10.730 32.145 9.158 1.00 88.81 83 THR A N 1
ATOM 638 C CA . THR A 1 83 ? 10.988 32.335 7.717 1.00 88.81 83 THR A CA 1
ATOM 639 C C . THR A 1 83 ? 11.868 33.546 7.399 1.00 88.81 83 THR A C 1
ATOM 641 O O . THR A 1 83 ? 12.393 33.649 6.290 1.00 88.81 83 THR A O 1
ATOM 644 N N . MET A 1 84 ? 12.091 34.431 8.376 1.00 87.06 84 MET A N 1
ATOM 645 C CA . MET A 1 84 ? 13.059 35.517 8.263 1.00 87.06 84 MET A CA 1
ATOM 646 C C . MET A 1 84 ? 14.484 34.972 8.444 1.00 87.06 84 MET A C 1
ATOM 648 O O . MET A 1 84 ? 14.766 34.189 9.353 1.00 87.06 84 MET A O 1
ATOM 652 N N . GLU A 1 85 ? 15.416 35.446 7.613 1.00 75.56 85 GLU A N 1
ATOM 653 C CA . GLU A 1 85 ? 16.813 34.977 7.574 1.00 75.56 85 GLU A CA 1
ATOM 654 C C . GLU A 1 85 ? 17.511 35.022 8.948 1.00 75.56 85 GLU A C 1
ATOM 656 O O . GLU A 1 85 ? 18.304 34.140 9.285 1.00 75.56 85 GLU A O 1
ATOM 661 N N . CYS A 1 86 ? 17.177 36.023 9.771 1.00 79.56 86 CYS A N 1
ATOM 662 C CA . CYS A 1 86 ? 17.775 36.235 11.087 1.00 79.56 86 CYS A CA 1
ATOM 663 C C . CYS A 1 86 ? 17.510 35.086 12.074 1.00 79.56 86 CYS A C 1
ATOM 665 O O . CYS A 1 86 ? 18.412 34.725 12.830 1.00 79.56 86 CYS A O 1
ATOM 667 N N . MET A 1 87 ? 16.309 34.499 12.062 1.00 86.88 87 MET A N 1
ATOM 668 C CA . MET A 1 87 ? 15.930 33.427 12.986 1.00 86.88 87 MET A CA 1
ATOM 669 C C . MET A 1 87 ? 16.219 32.049 12.397 1.00 86.88 87 MET A C 1
ATOM 671 O O . MET A 1 87 ? 16.772 31.201 13.100 1.00 86.88 87 MET A O 1
ATOM 675 N N . TYR A 1 88 ? 15.909 31.844 11.109 1.00 85.50 88 TYR A N 1
ATOM 676 C CA . TYR A 1 88 ? 16.176 30.596 10.389 1.00 85.50 88 TYR A CA 1
ATOM 677 C C . TYR A 1 88 ? 17.603 30.091 10.641 1.00 85.50 88 TYR A C 1
ATOM 679 O O . TYR A 1 88 ? 17.812 28.974 11.122 1.00 85.50 88 TYR A O 1
ATOM 687 N N . ARG A 1 89 ? 18.592 30.951 10.355 1.00 84.19 89 ARG A N 1
ATOM 688 C CA . ARG A 1 89 ? 20.017 30.599 10.402 1.00 84.19 89 ARG A CA 1
ATOM 689 C C . ARG A 1 89 ? 20.446 30.227 11.818 1.00 84.19 89 ARG A C 1
ATOM 691 O O . ARG A 1 89 ? 21.140 29.232 12.016 1.00 84.19 89 ARG A O 1
ATOM 698 N N . GLN A 1 90 ? 20.023 31.017 12.798 1.00 87.44 90 GLN A N 1
ATOM 699 C CA . GLN A 1 90 ? 20.449 30.866 14.185 1.00 87.44 90 GLN A CA 1
ATOM 700 C C . GLN A 1 90 ? 19.831 29.631 14.842 1.00 87.44 90 GLN A C 1
ATOM 702 O O . GLN A 1 90 ? 20.550 28.838 15.454 1.00 87.44 90 GLN A O 1
ATOM 707 N N . LEU A 1 91 ? 18.528 29.403 14.644 1.00 90.69 91 LEU A N 1
ATOM 708 C CA . LEU A 1 91 ? 17.859 28.229 15.199 1.00 90.69 91 LEU A CA 1
ATOM 709 C C . LEU A 1 91 ? 18.396 26.933 14.580 1.00 90.69 91 LEU A C 1
ATOM 711 O O . LEU A 1 91 ? 18.720 26.000 15.313 1.00 90.69 91 LEU A O 1
ATOM 715 N N . ASN A 1 92 ? 18.542 26.873 13.253 1.00 91.94 92 ASN A N 1
ATOM 716 C CA . ASN A 1 92 ? 19.070 25.673 12.600 1.00 91.94 92 ASN A CA 1
ATOM 717 C C . ASN A 1 92 ? 20.536 25.404 12.968 1.00 91.94 92 ASN A C 1
ATOM 719 O O . ASN A 1 92 ? 20.919 24.245 13.122 1.00 91.94 92 ASN A O 1
ATOM 723 N N . THR A 1 93 ? 21.341 26.447 13.193 1.00 89.94 93 THR A N 1
ATOM 724 C CA . THR A 1 93 ? 22.703 26.295 13.735 1.00 89.94 93 THR A CA 1
ATOM 725 C C . THR A 1 93 ? 22.673 25.689 15.140 1.00 89.94 93 THR A C 1
ATOM 727 O O . THR A 1 93 ? 23.391 24.727 15.409 1.00 89.94 93 THR A O 1
ATOM 730 N N . ALA A 1 94 ? 21.800 26.182 16.023 1.00 91.25 94 ALA A N 1
ATOM 731 C CA . ALA A 1 94 ? 21.666 25.650 17.379 1.00 91.25 94 ALA A CA 1
ATOM 732 C C . ALA A 1 94 ? 21.149 24.197 17.403 1.00 91.25 94 ALA A C 1
ATOM 734 O O . ALA A 1 94 ? 21.634 23.385 18.191 1.00 91.25 94 ALA A O 1
ATOM 735 N N . LEU A 1 95 ? 20.206 23.839 16.524 1.00 93.06 95 LEU A N 1
ATOM 736 C CA . LEU A 1 95 ? 19.668 22.475 16.404 1.00 93.06 95 LEU A CA 1
ATOM 737 C C . LEU A 1 95 ? 20.721 21.459 15.934 1.00 93.06 95 LEU A C 1
ATOM 739 O O . LEU A 1 95 ? 20.737 20.317 16.405 1.00 93.06 95 LEU A O 1
ATOM 743 N N . ARG A 1 96 ? 21.621 21.883 15.041 1.00 93.00 96 ARG A N 1
ATOM 744 C CA . ARG A 1 96 ? 22.727 21.066 14.512 1.00 93.00 96 ARG A CA 1
ATOM 745 C C . ARG A 1 96 ? 23.957 21.042 15.422 1.00 93.00 96 ARG A C 1
ATOM 747 O O . ARG A 1 96 ? 24.845 20.221 15.210 1.00 93.00 96 ARG A O 1
ATOM 754 N N . SER A 1 97 ? 24.011 21.911 16.432 1.00 90.38 97 SER A N 1
ATOM 755 C CA . SER A 1 97 ? 25.138 21.985 17.359 1.00 90.38 97 SER A CA 1
ATOM 756 C C . SER A 1 97 ? 25.254 20.713 18.195 1.00 90.38 97 SER A C 1
ATOM 758 O O . SER A 1 97 ? 24.277 20.221 18.775 1.00 90.38 97 SER A O 1
ATOM 760 N N . GLU A 1 98 ? 26.479 20.196 18.283 1.00 88.88 98 GLU A N 1
ATOM 761 C CA . GLU A 1 98 ? 26.802 19.061 19.147 1.00 88.88 98 GLU A CA 1
ATOM 762 C C . GLU A 1 98 ? 26.684 19.429 20.631 1.00 88.88 98 GLU A C 1
ATOM 764 O O . GLU A 1 98 ? 26.402 18.570 21.470 1.00 88.88 98 GLU A O 1
ATOM 769 N N . ASP A 1 99 ? 26.860 20.712 20.951 1.00 90.38 99 ASP A N 1
ATOM 770 C CA . ASP A 1 99 ? 26.653 21.255 22.284 1.00 90.38 99 ASP A CA 1
ATOM 771 C C . ASP A 1 99 ? 25.185 21.653 22.475 1.00 90.38 99 ASP A C 1
ATOM 773 O O . ASP A 1 99 ? 24.745 22.752 22.127 1.00 90.38 99 ASP A O 1
ATOM 777 N N . ARG A 1 100 ? 24.414 20.751 23.091 1.00 90.56 100 ARG A N 1
ATOM 778 C CA . ARG A 1 100 ? 22.990 20.972 23.388 1.00 90.56 100 ARG A CA 1
ATOM 779 C C . ARG A 1 100 ? 22.726 22.163 24.309 1.00 90.56 100 ARG A C 1
ATOM 781 O O . ARG A 1 100 ? 21.596 22.651 24.315 1.00 90.56 100 ARG A O 1
ATOM 788 N N . GLN A 1 101 ? 23.727 22.676 25.032 1.00 90.06 101 GLN A N 1
ATOM 789 C CA . GLN A 1 101 ? 23.559 23.900 25.824 1.00 90.06 101 GLN A CA 1
ATOM 790 C C . GLN A 1 101 ? 23.278 25.118 24.939 1.00 90.06 101 GLN A C 1
ATOM 792 O O . GLN A 1 101 ? 22.549 26.016 25.356 1.00 90.06 101 GLN A O 1
ATOM 797 N N . GLN A 1 102 ? 23.757 25.121 23.691 1.00 90.44 102 GLN A N 1
ATOM 798 C CA . GLN A 1 102 ? 23.503 26.209 22.740 1.00 90.44 102 GLN A CA 1
ATOM 799 C C . GLN A 1 102 ? 22.039 26.285 22.294 1.00 90.44 102 GLN A C 1
ATOM 801 O O . GLN A 1 102 ? 21.587 27.342 21.859 1.00 90.44 102 GLN A O 1
ATOM 806 N N . LEU A 1 103 ? 21.275 25.196 22.441 1.00 92.25 103 LEU A N 1
ATOM 807 C CA . LEU A 1 103 ? 19.848 25.167 22.123 1.00 92.25 103 LEU A CA 1
ATOM 808 C C . LEU A 1 103 ? 18.974 25.663 23.287 1.00 92.25 103 LEU A C 1
ATOM 810 O O . LEU A 1 103 ? 17.857 26.120 23.057 1.00 92.25 103 LEU A O 1
ATOM 814 N N . VAL A 1 104 ? 19.466 25.623 24.529 1.00 92.00 104 VAL A N 1
ATOM 815 C CA . VAL A 1 104 ? 18.692 25.988 25.733 1.00 92.00 104 VAL A CA 1
ATOM 816 C C . VAL A 1 104 ? 18.101 27.407 25.678 1.00 92.00 104 VAL A C 1
ATOM 818 O O . VAL A 1 104 ? 16.924 27.549 26.030 1.00 92.00 104 VAL A O 1
ATOM 821 N N . PRO A 1 105 ? 18.817 28.451 25.201 1.00 92.56 105 PRO A N 1
ATOM 822 C CA . PRO A 1 105 ? 18.235 29.784 25.016 1.00 92.56 105 PRO A CA 1
ATOM 823 C C . PRO A 1 105 ? 17.008 29.785 24.097 1.00 92.56 105 PRO A C 1
ATOM 825 O O . PRO A 1 105 ? 16.114 30.609 24.268 1.00 92.56 105 PRO A O 1
ATOM 828 N N . TYR A 1 106 ? 16.930 28.831 23.164 1.00 93.12 106 TYR A N 1
ATOM 829 C CA . TYR A 1 106 ? 15.845 28.722 22.196 1.00 93.12 106 TYR A CA 1
ATOM 830 C C . TYR A 1 106 ? 14.617 27.983 22.713 1.00 93.12 106 TYR A C 1
ATOM 832 O O . TYR A 1 106 ? 13.603 27.976 22.028 1.00 93.12 106 TYR A O 1
ATOM 840 N N . PHE A 1 107 ? 14.643 27.382 23.905 1.00 94.81 107 PHE A N 1
ATOM 841 C CA . PHE A 1 107 ? 13.565 26.490 24.349 1.00 94.81 107 PHE A CA 1
ATOM 842 C C . PHE A 1 107 ? 12.191 27.167 24.438 1.00 94.81 107 PHE A C 1
ATOM 844 O O . PHE A 1 107 ? 11.196 26.548 24.068 1.00 94.81 107 PHE A O 1
ATOM 851 N N . SER A 1 108 ? 12.117 28.424 24.889 1.00 94.81 108 SER A N 1
ATOM 852 C CA . SER A 1 108 ? 10.843 29.160 24.949 1.00 94.81 108 SER A CA 1
ATOM 853 C C . SER A 1 108 ? 10.283 29.437 23.550 1.00 94.81 108 SER A C 1
ATOM 855 O O . SER A 1 108 ? 9.088 29.269 23.316 1.00 94.81 108 SER A O 1
ATOM 857 N N . TYR A 1 109 ? 11.152 29.790 22.599 1.00 95.81 109 TYR A N 1
ATOM 858 C CA . TYR A 1 109 ? 10.771 29.962 21.198 1.00 95.81 109 TYR A CA 1
ATOM 859 C C . TYR A 1 109 ? 10.409 28.636 20.531 1.00 95.81 109 TYR A C 1
ATOM 861 O O . TYR A 1 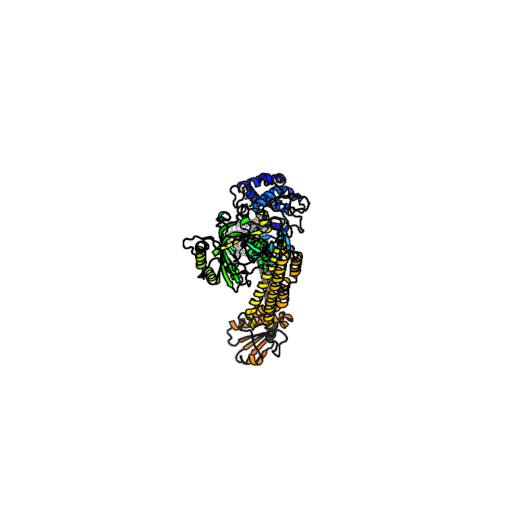109 ? 9.367 28.548 19.895 1.00 95.81 109 TYR A O 1
ATOM 869 N N . LEU A 1 110 ? 11.197 27.579 20.746 1.00 95.31 110 LEU A N 1
ATOM 870 C CA . LEU A 1 110 ? 10.950 26.239 20.218 1.00 95.31 110 LEU A CA 1
ATOM 871 C C . LEU A 1 110 ? 9.617 25.678 20.729 1.00 95.31 110 LEU A C 1
ATOM 873 O O . LEU A 1 110 ? 8.873 25.078 19.961 1.00 95.31 110 LEU A O 1
ATOM 877 N N . LYS A 1 111 ? 9.268 25.937 21.997 1.00 95.62 111 LYS A N 1
ATOM 878 C CA . LYS A 1 111 ? 7.964 25.591 22.574 1.00 95.62 111 LYS A CA 1
ATOM 879 C C . LYS A 1 111 ? 6.820 26.263 21.815 1.00 95.62 111 LYS A C 1
ATOM 881 O O . LYS A 1 111 ? 5.887 25.568 21.419 1.00 95.62 111 LYS A O 1
ATOM 886 N N . LEU A 1 112 ? 6.886 27.579 21.602 1.00 96.75 112 LEU A N 1
ATOM 887 C CA . LEU A 1 112 ? 5.857 28.334 20.876 1.00 96.75 112 LEU A CA 1
ATOM 888 C C . LEU A 1 112 ? 5.771 27.908 19.404 1.00 96.75 112 LEU A C 1
ATOM 890 O O . LEU A 1 112 ? 4.694 27.598 18.900 1.00 96.75 112 LEU A O 1
ATOM 894 N N . PHE A 1 113 ? 6.919 27.837 18.739 1.00 96.94 113 PHE A N 1
ATOM 895 C CA . PHE A 1 113 ? 7.038 27.521 17.324 1.00 96.94 113 PHE A CA 1
ATOM 896 C C . PHE A 1 113 ? 6.585 26.093 17.000 1.00 96.94 113 PHE A C 1
ATOM 898 O O . PHE A 1 113 ? 5.766 25.901 16.105 1.00 96.94 113 PHE A O 1
ATOM 905 N N . LEU A 1 114 ? 7.027 25.085 17.759 1.00 95.88 114 LEU A N 1
ATOM 906 C CA . LEU A 1 114 ? 6.572 23.710 17.544 1.00 95.88 114 LEU A CA 1
ATOM 907 C C . LEU A 1 114 ? 5.104 23.531 17.941 1.00 95.88 114 LEU A C 1
ATOM 909 O O . LEU A 1 114 ? 4.390 22.816 17.250 1.00 95.88 114 LEU A O 1
ATOM 913 N N . THR A 1 115 ? 4.601 24.228 18.968 1.00 94.31 115 THR A N 1
ATOM 914 C CA . THR A 1 115 ? 3.152 24.231 19.259 1.00 94.31 115 THR A CA 1
ATOM 915 C C . THR A 1 115 ? 2.345 24.729 18.055 1.00 94.31 115 THR A C 1
ATOM 917 O O . THR A 1 115 ? 1.327 24.125 17.723 1.00 94.31 115 THR A O 1
ATOM 920 N N . ALA A 1 116 ? 2.819 25.778 17.371 1.00 95.94 116 ALA A N 1
ATOM 921 C CA . ALA A 1 116 ? 2.198 26.287 16.150 1.00 95.94 116 ALA A CA 1
ATOM 922 C C . ALA A 1 116 ? 2.231 25.249 15.016 1.00 95.94 116 ALA A C 1
ATOM 924 O O . ALA A 1 116 ? 1.192 24.925 14.447 1.00 95.94 116 ALA A O 1
ATOM 925 N N . LEU A 1 117 ? 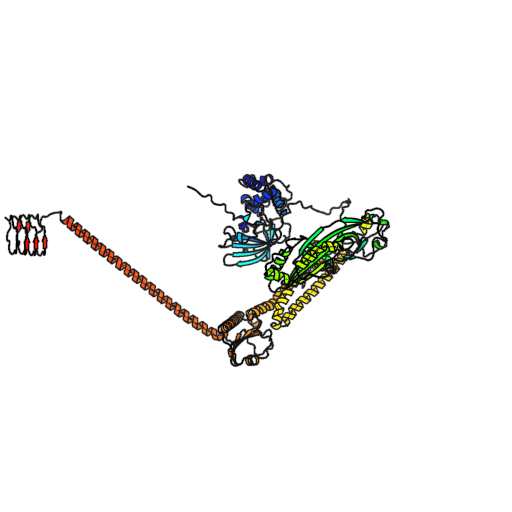3.401 24.666 14.730 1.00 95.56 117 LEU A N 1
ATOM 926 C CA . LEU A 1 117 ? 3.547 23.663 13.669 1.00 95.56 117 LEU A CA 1
ATOM 927 C C . LEU A 1 117 ? 2.710 22.399 13.918 1.00 95.56 117 LEU A C 1
ATOM 929 O O . LEU A 1 117 ? 2.170 21.831 12.973 1.00 95.56 117 LEU A O 1
ATOM 933 N N . TRP A 1 118 ? 2.559 21.964 15.172 1.00 92.62 118 TRP A N 1
ATOM 934 C CA . TRP A 1 118 ? 1.742 20.794 15.520 1.00 92.62 118 TRP A CA 1
ATOM 935 C C . TRP A 1 118 ? 0.234 21.013 15.347 1.00 92.62 118 TRP A C 1
ATOM 937 O O . TRP A 1 118 ? -0.502 20.032 15.269 1.00 92.62 118 TRP A O 1
ATOM 947 N N . LYS A 1 119 ? -0.235 22.267 15.301 1.00 91.75 119 LYS A N 1
ATOM 948 C CA . LYS A 1 119 ? -1.641 22.599 15.019 1.00 91.75 119 LYS A CA 1
ATOM 949 C C . LYS A 1 119 ? -1.968 22.601 13.527 1.00 91.75 119 LYS A C 1
ATOM 951 O O . LYS A 1 119 ? -3.132 22.448 13.175 1.00 91.75 119 LYS A O 1
ATOM 956 N N . LEU A 1 120 ? -0.963 22.789 12.672 1.00 91.00 120 LEU A N 1
ATOM 957 C CA . LEU A 1 120 ? -1.132 22.727 11.225 1.00 91.00 120 LEU A CA 1
ATOM 958 C C . LEU A 1 120 ? -1.352 21.278 10.777 1.00 91.00 120 LEU A C 1
ATOM 960 O O . LEU A 1 120 ? -0.768 20.350 11.346 1.00 91.00 120 LEU A O 1
ATOM 964 N N . GLU A 1 121 ? -2.166 21.092 9.739 1.00 87.75 121 GLU A N 1
ATOM 965 C CA . GLU A 1 121 ? -2.386 19.784 9.119 1.00 87.75 121 GLU A CA 1
ATOM 966 C C . GLU A 1 121 ? -1.080 19.212 8.542 1.00 87.75 121 GLU A C 1
ATOM 968 O O . GLU A 1 121 ? -0.183 19.945 8.112 1.00 87.75 121 GLU A O 1
ATOM 973 N N . ASP A 1 122 ? -0.958 17.884 8.568 1.00 89.88 122 ASP A N 1
ATOM 974 C CA . ASP A 1 122 ? 0.175 17.178 7.974 1.00 89.88 122 ASP A CA 1
ATOM 975 C C . ASP A 1 122 ? 0.048 17.133 6.448 1.00 89.88 122 ASP A C 1
ATOM 977 O O . ASP A 1 122 ? -0.947 16.668 5.892 1.00 89.88 122 ASP A O 1
ATOM 981 N N . VAL A 1 123 ? 1.104 17.562 5.769 1.00 86.12 123 VAL A N 1
ATOM 982 C CA . VAL A 1 123 ? 1.319 17.350 4.342 1.00 86.12 123 VAL A CA 1
ATOM 983 C C . VAL A 1 123 ? 2.002 16.001 4.169 1.00 86.12 123 VAL A C 1
ATOM 985 O O . VAL A 1 123 ? 3.130 15.797 4.627 1.00 86.12 123 VAL A O 1
ATOM 988 N N . GLN A 1 124 ? 1.305 15.091 3.493 1.00 87.94 124 GLN A N 1
ATOM 989 C CA . GLN A 1 124 ? 1.815 13.782 3.100 1.00 87.94 124 GLN A CA 1
ATOM 990 C C . GLN A 1 124 ? 2.079 13.767 1.599 1.00 87.94 124 GLN A C 1
ATOM 992 O O . GLN A 1 124 ? 1.246 14.231 0.819 1.00 87.94 124 GLN A O 1
ATOM 997 N N . GLY A 1 125 ? 3.216 13.211 1.189 1.00 85.19 125 GLY A N 1
ATOM 998 C CA . GLY A 1 125 ? 3.557 13.054 -0.222 1.00 85.19 125 GLY A CA 1
ATOM 999 C C . GLY A 1 125 ? 4.981 13.479 -0.547 1.00 85.19 125 GLY A C 1
ATOM 1000 O O . GLY A 1 125 ? 5.866 13.470 0.306 1.00 85.19 125 GLY A O 1
ATOM 1001 N N . LEU A 1 126 ? 5.208 13.797 -1.819 1.00 88.00 126 LEU A N 1
ATOM 1002 C CA . LEU A 1 126 ? 6.525 14.147 -2.333 1.00 88.00 126 LEU A CA 1
ATOM 1003 C C . LEU A 1 126 ? 6.788 15.648 -2.174 1.00 88.00 126 LEU A C 1
ATOM 1005 O O . LEU A 1 126 ? 6.029 16.477 -2.677 1.00 88.00 126 LEU A O 1
ATOM 1009 N N . VAL A 1 127 ? 7.890 15.987 -1.512 1.00 92.06 127 VAL A N 1
ATOM 1010 C CA . VAL A 1 127 ? 8.422 17.349 -1.422 1.00 92.06 127 VAL A CA 1
ATOM 1011 C C . VAL A 1 127 ? 9.857 17.386 -1.921 1.00 92.06 127 VAL A C 1
ATOM 1013 O O . VAL A 1 127 ? 10.577 16.385 -1.895 1.00 92.06 127 VAL A O 1
ATOM 1016 N N . PHE A 1 128 ? 10.282 18.553 -2.384 1.00 90.00 128 PHE A N 1
ATOM 1017 C CA . PHE A 1 128 ? 11.561 18.721 -3.048 1.00 90.00 128 PHE A CA 1
ATOM 1018 C C . PHE A 1 128 ? 12.453 19.716 -2.317 1.00 90.00 128 PHE A C 1
ATOM 1020 O O . PHE A 1 128 ? 11.990 20.737 -1.796 1.00 90.00 128 PHE A O 1
ATOM 1027 N N . ARG A 1 129 ? 13.757 19.438 -2.319 1.00 89.62 129 ARG A N 1
ATOM 1028 C CA . ARG A 1 129 ? 14.773 20.343 -1.773 1.00 89.62 129 ARG A CA 1
ATOM 1029 C C . ARG A 1 129 ? 16.014 20.367 -2.658 1.00 89.62 129 ARG A C 1
ATOM 1031 O O . ARG A 1 129 ? 16.609 19.326 -2.912 1.00 89.62 129 ARG A O 1
ATOM 1038 N N . GLY A 1 130 ? 16.415 21.553 -3.110 1.00 87.12 130 GLY A N 1
ATOM 1039 C CA . GLY A 1 130 ? 17.599 21.741 -3.950 1.00 87.12 130 GLY A CA 1
ATOM 1040 C C . GLY A 1 130 ? 18.825 22.210 -3.168 1.00 87.12 130 GLY A C 1
ATOM 1041 O O . GLY A 1 130 ? 18.714 23.073 -2.302 1.00 87.12 130 GLY A O 1
ATOM 1042 N N . VAL A 1 131 ? 19.996 21.668 -3.506 1.00 86.56 131 VAL A N 1
ATOM 1043 C CA . VAL A 1 131 ? 21.301 22.032 -2.936 1.00 86.56 131 VAL A CA 1
ATOM 1044 C C . VAL A 1 131 ? 22.302 22.260 -4.064 1.00 86.56 131 VAL A C 1
ATOM 1046 O O . VAL A 1 131 ? 22.468 21.410 -4.935 1.00 86.56 131 VAL A O 1
ATOM 1049 N N . LYS A 1 132 ? 23.028 23.379 -4.034 1.00 85.69 132 LYS A N 1
ATOM 1050 C CA . LYS A 1 132 ? 24.053 23.740 -5.034 1.00 85.69 132 LYS A CA 1
ATOM 1051 C C . LYS A 1 132 ? 25.425 23.123 -4.744 1.00 85.69 132 LYS A C 1
ATOM 1053 O O . LYS A 1 132 ? 26.440 23.811 -4.701 1.00 85.69 132 LYS A O 1
ATOM 1058 N N . ALA A 1 133 ? 25.437 21.824 -4.481 1.00 84.75 133 ALA A N 1
ATOM 1059 C CA . ALA A 1 133 ? 26.648 21.028 -4.355 1.00 84.75 133 ALA A CA 1
ATOM 1060 C C . ALA A 1 133 ? 26.341 19.574 -4.717 1.00 84.75 133 ALA A C 1
ATOM 1062 O O . ALA A 1 133 ? 25.199 19.123 -4.591 1.00 84.75 133 ALA A O 1
ATOM 1063 N N . ASN A 1 134 ? 27.357 18.820 -5.136 1.00 86.69 134 ASN A N 1
ATOM 1064 C CA . ASN A 1 134 ? 27.259 17.365 -5.171 1.00 86.69 134 ASN A CA 1
ATOM 1065 C C . ASN A 1 134 ? 27.562 16.813 -3.773 1.00 86.69 134 ASN A C 1
ATOM 1067 O O . ASN A 1 134 ? 28.708 16.873 -3.338 1.00 86.69 134 ASN A O 1
ATOM 1071 N N . ILE A 1 135 ? 26.545 16.267 -3.108 1.00 87.00 135 ILE A N 1
ATOM 1072 C CA . ILE A 1 135 ? 26.670 15.638 -1.784 1.00 87.00 135 ILE A CA 1
ATOM 1073 C C . ILE A 1 135 ? 26.233 14.172 -1.800 1.00 87.00 135 ILE A C 1
ATOM 1075 O O . ILE A 1 135 ? 25.952 13.602 -0.753 1.00 87.00 135 ILE A O 1
ATOM 1079 N N . SER A 1 136 ? 26.150 13.536 -2.976 1.00 86.12 136 SER A N 1
ATOM 1080 C CA . SER A 1 136 ? 25.652 12.156 -3.091 1.00 86.12 136 SER A CA 1
ATOM 1081 C C . SER A 1 136 ? 26.435 11.144 -2.258 1.00 86.12 136 SER A C 1
ATOM 1083 O O . SER A 1 136 ? 25.868 10.145 -1.825 1.00 86.12 136 SER A O 1
ATOM 1085 N N . ASP A 1 137 ? 27.717 11.411 -2.020 1.00 85.88 137 ASP A N 1
ATOM 1086 C CA . ASP A 1 137 ? 28.622 10.492 -1.330 1.00 85.88 137 ASP A CA 1
ATOM 1087 C C . ASP A 1 137 ? 28.289 10.368 0.169 1.00 85.88 137 ASP A C 1
ATOM 1089 O O . ASP A 1 137 ? 28.524 9.321 0.771 1.00 85.88 137 ASP A O 1
ATOM 1093 N N . ASP A 1 138 ? 27.643 11.383 0.755 1.00 83.81 138 ASP A N 1
ATOM 1094 C CA . ASP A 1 138 ? 27.198 11.369 2.154 1.00 83.81 138 ASP A CA 1
ATOM 1095 C C . ASP A 1 138 ? 25.918 10.534 2.370 1.00 83.81 138 ASP A C 1
ATOM 1097 O O . ASP A 1 138 ? 25.568 10.193 3.510 1.00 83.81 138 ASP A O 1
ATOM 1101 N N . TYR A 1 139 ? 25.231 10.168 1.283 1.00 89.75 139 TYR A N 1
ATOM 1102 C CA . TYR A 1 139 ? 23.911 9.531 1.279 1.00 89.75 139 TYR A CA 1
ATOM 1103 C C . TYR A 1 139 ? 23.913 8.198 0.511 1.00 89.75 139 TYR A C 1
ATOM 1105 O O . TYR A 1 139 ? 23.163 8.057 -0.452 1.00 89.75 139 TYR A O 1
ATOM 1113 N N . PRO A 1 140 ? 24.715 7.187 0.897 1.00 87.94 140 PRO A N 1
ATOM 1114 C CA . PRO A 1 140 ? 24.660 5.874 0.263 1.00 87.94 140 PRO A CA 1
ATOM 1115 C C . PRO A 1 140 ? 23.276 5.227 0.426 1.00 87.94 140 PRO A C 1
ATOM 1117 O O . PRO A 1 140 ? 22.624 5.368 1.462 1.00 87.94 140 PRO A O 1
ATOM 1120 N N . LYS A 1 141 ? 22.835 4.490 -0.601 1.00 89.50 141 LYS A N 1
ATOM 1121 C CA . LYS A 1 141 ? 21.550 3.771 -0.609 1.00 89.50 141 LYS A CA 1
ATOM 1122 C C . LYS A 1 141 ? 21.417 2.858 0.622 1.00 89.50 141 LYS A C 1
ATOM 1124 O O . LYS A 1 141 ? 22.360 2.148 0.962 1.00 89.50 141 LYS A O 1
ATOM 1129 N N . GLY A 1 142 ? 20.247 2.872 1.259 1.00 87.50 142 GLY A N 1
ATOM 1130 C CA . GLY A 1 142 ? 19.920 2.102 2.465 1.00 87.50 142 GLY A CA 1
ATOM 1131 C C . GLY A 1 142 ? 20.392 2.731 3.782 1.00 87.50 142 GLY A C 1
ATOM 1132 O O . GLY A 1 142 ? 20.075 2.217 4.851 1.00 87.50 142 GLY A O 1
ATOM 1133 N N . LYS A 1 143 ? 21.142 3.843 3.752 1.00 90.81 143 LYS A N 1
ATOM 1134 C CA . LYS A 1 143 ? 21.544 4.552 4.976 1.00 90.81 143 LYS A CA 1
ATOM 1135 C C . LYS A 1 143 ? 20.336 5.236 5.613 1.00 90.81 143 LYS A C 1
ATOM 1137 O O . LYS A 1 143 ? 19.587 5.925 4.921 1.00 90.81 143 LYS A O 1
ATOM 1142 N N . THR A 1 144 ? 20.210 5.116 6.935 1.00 92.19 144 THR A N 1
ATOM 1143 C CA . THR A 1 144 ? 19.235 5.867 7.732 1.00 92.19 144 THR A CA 1
ATOM 1144 C C . THR A 1 144 ? 19.909 6.943 8.580 1.00 92.19 144 THR A C 1
ATOM 1146 O O . THR A 1 144 ? 21.002 6.738 9.114 1.00 92.19 144 THR A O 1
ATOM 1149 N N . PHE A 1 145 ? 19.290 8.117 8.693 1.00 92.25 145 PHE A N 1
ATOM 1150 C CA . PHE A 1 145 ? 19.860 9.253 9.426 1.00 92.25 145 PHE A CA 1
ATOM 1151 C C . PHE A 1 145 ? 18.789 10.305 9.772 1.00 92.25 145 PHE A C 1
ATOM 1153 O O . PHE A 1 145 ? 17.781 10.413 9.072 1.00 92.25 145 PHE A O 1
ATOM 1160 N N . PRO A 1 146 ? 18.990 11.100 10.839 1.00 91.94 146 PRO A N 1
ATOM 1161 C CA . PRO A 1 146 ? 18.179 12.277 11.110 1.00 91.94 146 PRO A CA 1
ATOM 1162 C C . PRO A 1 146 ? 18.706 13.506 10.361 1.00 91.94 146 PRO A C 1
ATOM 1164 O O . PRO A 1 146 ? 19.917 13.681 10.224 1.00 91.94 146 PRO A O 1
ATOM 1167 N N . TRP A 1 147 ? 17.809 14.415 9.990 1.00 93.38 147 TRP A N 1
ATOM 1168 C CA . TRP A 1 147 ? 18.139 15.834 9.857 1.00 93.38 147 TRP A CA 1
ATOM 1169 C C . TRP A 1 147 ? 17.763 16.549 11.149 1.00 93.38 147 TRP A C 1
ATOM 1171 O O . TRP A 1 147 ? 16.604 16.533 11.565 1.00 93.38 147 TRP A O 1
ATOM 1181 N N . TRP A 1 148 ? 18.752 17.138 11.817 1.00 93.00 148 TRP A N 1
ATOM 1182 C CA . TRP A 1 148 ? 18.571 17.784 13.116 1.00 93.00 148 TRP A CA 1
ATOM 1183 C C . TRP A 1 148 ? 17.927 19.160 12.981 1.00 93.00 148 TRP A C 1
ATOM 1185 O O . TRP A 1 148 ? 17.104 19.532 13.819 1.00 93.00 148 TRP A O 1
ATOM 1195 N N . GLY A 1 149 ? 18.286 19.902 11.933 1.00 91.56 149 GLY A N 1
ATOM 1196 C CA . GLY A 1 149 ? 17.663 21.182 11.620 1.00 91.56 149 GLY A CA 1
ATOM 1197 C C . GLY A 1 149 ? 16.245 21.025 11.068 1.00 91.56 149 GLY A C 1
ATOM 1198 O O . GLY A 1 149 ? 15.861 19.981 10.539 1.00 91.56 149 GLY A O 1
ATOM 1199 N N . LEU A 1 150 ? 15.475 22.106 11.141 1.00 92.81 150 LEU A N 1
ATOM 1200 C CA . LEU A 1 150 ? 14.264 22.246 10.340 1.00 92.81 150 LEU A CA 1
ATOM 1201 C C . LEU A 1 150 ? 14.648 22.359 8.865 1.00 92.81 150 LEU A C 1
ATOM 1203 O O . LEU A 1 150 ? 15.633 23.019 8.519 1.00 92.81 150 LEU A O 1
ATOM 1207 N N . SER A 1 151 ? 13.870 21.717 7.999 1.00 90.81 151 SER A N 1
ATOM 1208 C CA . SER A 1 151 ? 14.194 21.638 6.575 1.00 90.81 151 SER A CA 1
ATOM 1209 C C . SER A 1 151 ? 13.107 22.257 5.715 1.00 90.81 151 SER A C 1
ATOM 1211 O O . SER A 1 151 ? 12.015 21.702 5.602 1.00 90.81 151 SER A O 1
ATOM 1213 N N . SER A 1 152 ? 13.427 23.389 5.088 1.00 88.81 152 SER A N 1
ATOM 1214 C CA . SER A 1 152 ? 12.569 24.025 4.090 1.00 88.81 152 SER A CA 1
ATOM 1215 C C . SER A 1 152 ? 12.556 23.200 2.805 1.00 88.81 152 SER A C 1
ATOM 1217 O O . SER A 1 152 ? 13.602 22.876 2.233 1.00 88.81 152 SER A O 1
ATOM 1219 N N . THR A 1 153 ? 11.355 22.843 2.363 1.00 90.38 153 THR A N 1
ATOM 1220 C CA . THR A 1 153 ? 11.093 22.091 1.132 1.00 90.38 153 THR A CA 1
ATOM 1221 C C . THR A 1 153 ? 9.952 22.755 0.367 1.00 90.38 153 THR A C 1
ATOM 1223 O O . THR A 1 153 ? 9.256 23.619 0.899 1.00 90.38 153 THR A O 1
ATOM 1226 N N . THR A 1 154 ? 9.763 22.392 -0.894 1.00 85.56 154 THR A N 1
ATOM 1227 C CA . THR A 1 154 ? 8.660 22.906 -1.711 1.00 85.56 154 THR A CA 1
ATOM 1228 C C . THR A 1 154 ? 7.937 21.765 -2.409 1.00 85.56 154 THR A C 1
ATOM 1230 O O . THR A 1 154 ? 8.534 20.742 -2.743 1.00 85.56 154 THR A O 1
ATOM 1233 N N . THR A 1 155 ? 6.640 21.939 -2.637 1.00 83.06 155 THR A N 1
ATOM 1234 C CA . THR A 1 155 ? 5.838 21.045 -3.491 1.00 83.06 155 THR A CA 1
ATOM 1235 C C . THR A 1 155 ? 5.923 21.432 -4.970 1.00 83.06 155 THR A C 1
ATOM 1237 O O . THR A 1 155 ? 5.500 20.661 -5.828 1.00 83.06 155 THR A O 1
ATOM 1240 N N . SER A 1 156 ? 6.487 22.603 -5.288 1.00 81.50 156 SER A N 1
ATOM 1241 C CA . SER A 1 156 ? 6.573 23.126 -6.650 1.00 81.50 156 SER A CA 1
ATOM 1242 C C . SER A 1 156 ? 7.970 22.941 -7.241 1.00 81.50 156 SER A C 1
ATOM 1244 O O . SER A 1 156 ? 8.945 23.543 -6.788 1.00 81.50 156 SER A O 1
ATOM 1246 N N . LEU A 1 157 ? 8.065 22.147 -8.309 1.00 77.19 157 LEU A N 1
ATOM 1247 C CA . LEU A 1 157 ? 9.299 22.009 -9.087 1.00 77.19 157 LEU A CA 1
ATOM 1248 C C . LEU A 1 157 ? 9.696 23.320 -9.788 1.00 77.19 157 LEU A C 1
ATOM 1250 O O . LEU A 1 157 ? 10.887 23.557 -9.985 1.00 77.19 157 LEU A O 1
ATOM 1254 N N . ASP A 1 158 ? 8.734 24.194 -10.101 1.00 76.56 158 ASP A N 1
ATOM 1255 C CA . ASP A 1 158 ? 8.989 25.483 -10.761 1.00 76.56 158 ASP A CA 1
ATOM 1256 C C . ASP A 1 158 ? 9.798 26.430 -9.866 1.00 76.56 158 ASP A C 1
ATOM 1258 O O . ASP A 1 158 ? 10.647 27.181 -10.347 1.00 76.56 158 ASP A O 1
ATOM 1262 N N . VAL A 1 159 ? 9.590 26.361 -8.545 1.00 75.50 159 VAL A N 1
ATOM 1263 C CA . VAL A 1 159 ? 10.385 27.130 -7.575 1.00 75.50 159 VAL A CA 1
ATOM 1264 C C . VAL A 1 159 ? 11.851 26.702 -7.647 1.00 75.50 159 VAL A C 1
ATOM 1266 O O . VAL A 1 159 ? 12.740 27.547 -7.605 1.00 75.50 159 VAL A O 1
ATOM 1269 N N . LEU A 1 160 ? 12.130 25.410 -7.843 1.00 75.25 160 LEU A N 1
ATOM 1270 C CA . LEU A 1 160 ? 13.500 24.895 -7.887 1.00 75.25 160 LEU A CA 1
ATOM 1271 C C . LEU A 1 160 ? 14.264 25.266 -9.161 1.00 75.25 160 LEU A C 1
ATOM 1273 O O . LEU A 1 160 ? 15.492 25.337 -9.113 1.00 75.25 160 LEU A O 1
ATOM 1277 N N . GLN A 1 161 ? 13.575 25.546 -10.269 1.00 74.88 161 GLN A N 1
ATOM 1278 C CA . GLN A 1 161 ? 14.218 25.969 -11.520 1.00 74.88 161 GLN A CA 1
ATOM 1279 C C . GLN A 1 161 ? 14.898 27.338 -11.406 1.00 74.88 161 GLN A C 1
ATOM 1281 O O . GLN A 1 161 ? 15.811 27.635 -12.175 1.00 74.88 161 GLN A O 1
ATOM 1286 N N . GLN A 1 162 ? 14.494 28.175 -10.444 1.00 76.00 162 GLN A N 1
ATOM 1287 C CA . GLN A 1 162 ? 15.124 29.477 -10.266 1.00 76.00 162 GLN A CA 1
ATOM 1288 C C . GLN A 1 162 ? 16.567 29.305 -9.796 1.00 76.00 162 GLN A C 1
ATOM 1290 O O . GLN A 1 162 ? 16.866 28.515 -8.895 1.00 76.00 162 GLN A O 1
ATOM 1295 N N . ASP A 1 163 ? 17.456 30.111 -10.374 1.00 71.31 163 ASP A N 1
ATOM 1296 C CA . ASP A 1 163 ? 18.893 30.021 -10.135 1.00 71.31 163 ASP A CA 1
ATOM 1297 C C . ASP A 1 163 ? 19.254 30.264 -8.666 1.00 71.31 163 ASP A C 1
ATOM 1299 O O . ASP A 1 163 ? 20.314 29.852 -8.228 1.00 71.31 163 ASP A O 1
ATOM 1303 N N . THR A 1 164 ? 18.382 30.885 -7.869 1.00 67.12 164 THR A N 1
ATOM 1304 C CA . THR A 1 164 ? 18.528 31.040 -6.415 1.00 67.12 164 THR A CA 1
ATOM 1305 C C . THR A 1 164 ? 18.403 29.724 -5.643 1.00 67.12 164 THR A C 1
ATOM 1307 O O . THR A 1 164 ? 19.095 29.576 -4.642 1.00 67.12 164 THR A O 1
ATOM 1310 N N . PHE A 1 165 ? 17.599 28.759 -6.095 1.00 74.06 165 PHE A N 1
ATOM 1311 C CA . PHE A 1 165 ? 17.389 27.485 -5.398 1.00 74.06 165 PHE A CA 1
ATOM 1312 C C . PHE A 1 165 ? 18.285 26.384 -5.983 1.00 74.06 165 PHE A C 1
ATOM 1314 O O . PHE A 1 165 ? 19.451 26.296 -5.601 1.00 74.06 165 PHE A O 1
ATOM 1321 N N . LEU A 1 166 ? 17.788 25.559 -6.913 1.00 80.44 166 LEU A N 1
ATOM 1322 C CA . LEU A 1 166 ? 18.593 24.505 -7.543 1.00 80.44 166 LEU A CA 1
ATOM 1323 C C . LEU A 1 166 ? 19.330 25.024 -8.788 1.00 80.44 166 LEU A C 1
ATOM 1325 O O . LEU A 1 166 ? 20.519 24.742 -8.941 1.00 80.44 166 LEU A O 1
ATOM 1329 N N . GLY A 1 167 ? 18.638 25.782 -9.647 1.00 80.69 167 GLY A N 1
ATOM 1330 C CA . GLY A 1 167 ? 19.174 26.281 -10.917 1.00 80.69 167 GLY A CA 1
ATOM 1331 C C . GLY A 1 167 ? 19.512 25.182 -11.938 1.00 80.69 167 GLY A C 1
ATOM 1332 O O . GLY A 1 167 ? 19.307 23.984 -11.715 1.00 80.69 167 GLY A O 1
ATOM 1333 N N . GLU A 1 168 ? 20.049 25.589 -13.091 1.00 81.00 168 GLU A N 1
ATOM 1334 C CA . GLU A 1 168 ? 20.286 24.684 -14.232 1.00 81.00 168 GLU A CA 1
ATOM 1335 C C . GLU A 1 168 ? 21.761 24.300 -14.446 1.00 81.00 168 GLU A C 1
ATOM 1337 O O . GLU A 1 168 ? 22.058 23.370 -15.206 1.00 81.00 168 GLU A O 1
ATOM 1342 N N . LYS A 1 169 ? 22.700 24.981 -13.779 1.00 78.62 169 LYS A N 1
ATOM 1343 C CA . LYS A 1 169 ? 24.147 24.856 -14.025 1.00 78.62 169 LYS A CA 1
ATOM 1344 C C . LYS A 1 169 ? 24.933 24.594 -12.740 1.00 78.62 169 LYS A C 1
ATOM 1346 O O . LYS A 1 169 ? 24.538 25.025 -11.664 1.00 78.62 169 LYS A O 1
ATOM 1351 N N . GLY A 1 170 ? 26.072 23.912 -12.874 1.00 84.31 170 GLY A N 1
ATOM 1352 C CA . GLY A 1 170 ? 26.966 23.594 -11.759 1.00 84.31 170 GLY A CA 1
ATOM 1353 C C . GLY A 1 170 ? 26.532 22.368 -10.952 1.00 84.31 170 GLY A C 1
ATOM 1354 O O . GLY A 1 170 ? 25.394 21.899 -11.066 1.00 84.31 170 GLY A O 1
ATOM 1355 N N . ALA A 1 171 ? 27.473 21.838 -10.163 1.00 85.69 171 ALA A N 1
ATOM 1356 C CA . ALA A 1 171 ? 27.283 20.646 -9.341 1.00 85.69 171 ALA A CA 1
ATOM 1357 C C . ALA A 1 171 ? 26.156 20.859 -8.325 1.00 85.69 171 ALA A C 1
ATOM 1359 O O . ALA A 1 171 ? 26.222 21.770 -7.498 1.00 85.69 171 ALA A O 1
ATOM 1360 N N . ARG A 1 172 ? 25.126 20.016 -8.383 1.00 90.25 172 ARG A N 1
ATOM 1361 C CA . ARG A 1 172 ? 23.896 20.206 -7.617 1.00 90.25 172 ARG A CA 1
ATOM 1362 C C . ARG A 1 172 ? 23.210 18.890 -7.276 1.00 90.25 172 ARG A C 1
ATOM 1364 O O . ARG A 1 172 ? 23.309 17.904 -8.008 1.00 90.25 172 ARG A O 1
ATOM 1371 N N . THR A 1 173 ? 22.489 18.903 -6.166 1.00 89.81 173 THR A N 1
ATOM 1372 C CA . THR A 1 173 ? 21.756 17.765 -5.623 1.00 89.81 173 THR A CA 1
ATOM 1373 C C . THR A 1 173 ? 20.300 18.155 -5.412 1.00 89.81 173 THR A C 1
ATOM 1375 O O . THR A 1 173 ? 20.008 19.142 -4.741 1.00 89.81 173 THR A O 1
ATOM 1378 N N . LEU A 1 174 ? 19.385 17.376 -5.977 1.00 91.00 174 LEU A N 1
ATOM 1379 C CA . LEU A 1 174 ? 17.953 17.463 -5.727 1.00 91.00 174 LEU A CA 1
ATOM 1380 C C . LEU A 1 174 ? 17.545 16.323 -4.795 1.00 91.00 174 LEU A C 1
ATOM 1382 O O . LEU A 1 174 ? 17.691 15.151 -5.139 1.00 91.00 174 LEU A O 1
ATOM 1386 N N . PHE A 1 175 ? 17.011 16.658 -3.629 1.00 92.62 175 PHE A N 1
ATOM 1387 C CA . PHE A 1 175 ? 16.332 15.695 -2.779 1.00 92.62 175 PHE A CA 1
ATOM 1388 C C . PHE A 1 175 ? 14.870 15.577 -3.198 1.00 92.62 175 PHE A C 1
ATOM 1390 O O . PHE A 1 175 ? 14.126 16.558 -3.152 1.00 92.62 175 PHE A O 1
ATOM 1397 N N . ASN A 1 176 ? 14.477 14.360 -3.550 1.00 93.56 176 ASN A N 1
ATOM 1398 C CA . ASN A 1 176 ? 13.091 13.939 -3.692 1.00 93.56 176 ASN A CA 1
ATOM 1399 C C . ASN A 1 176 ? 12.708 13.261 -2.379 1.00 93.56 176 ASN A C 1
ATOM 1401 O O . ASN A 1 176 ? 13.238 12.196 -2.075 1.00 93.56 176 ASN A O 1
ATOM 1405 N N . ILE A 1 177 ? 11.855 13.884 -1.575 1.00 94.88 177 ILE A N 1
ATOM 1406 C CA . ILE A 1 177 ? 11.593 13.447 -0.202 1.00 94.88 177 ILE A CA 1
ATOM 1407 C C . ILE A 1 177 ? 10.133 13.030 -0.086 1.00 94.88 177 ILE A C 1
ATOM 1409 O O . ILE A 1 177 ? 9.241 13.867 -0.188 1.00 94.88 177 ILE A O 1
ATOM 1413 N N . GLN A 1 178 ? 9.879 11.749 0.159 1.00 92.12 178 GLN A N 1
ATOM 1414 C CA . GLN A 1 178 ? 8.556 11.274 0.550 1.00 92.12 178 GLN A CA 1
ATOM 1415 C C . GLN A 1 178 ? 8.371 11.531 2.051 1.00 92.12 178 GLN A C 1
ATOM 1417 O O . GLN A 1 178 ? 8.976 10.835 2.868 1.00 92.12 178 GLN A O 1
ATOM 1422 N N . CYS A 1 179 ? 7.576 12.534 2.421 1.00 91.31 179 CYS A N 1
ATOM 1423 C CA . CYS A 1 179 ? 7.295 12.890 3.813 1.00 91.31 179 CYS A CA 1
ATOM 1424 C C . CYS A 1 179 ? 5.876 12.476 4.238 1.00 91.31 179 CYS A C 1
ATOM 1426 O O . CYS A 1 179 ? 4.975 12.352 3.404 1.00 91.31 179 CYS A O 1
ATOM 1428 N N . PHE A 1 180 ? 5.680 12.246 5.541 1.00 86.19 180 PHE A N 1
ATOM 1429 C CA . PHE A 1 180 ? 4.371 11.903 6.122 1.00 86.19 180 PHE A CA 1
ATOM 1430 C C . PHE A 1 180 ? 3.848 12.948 7.123 1.00 86.19 180 PHE A C 1
ATOM 1432 O O . PHE A 1 180 ? 2.692 12.870 7.532 1.00 86.19 180 PHE A O 1
ATOM 1439 N N . ASN A 1 181 ? 4.676 13.908 7.549 1.00 88.44 181 ASN A N 1
ATOM 1440 C CA . ASN A 1 181 ? 4.295 14.938 8.526 1.00 88.44 181 ASN A CA 1
ATOM 1441 C C . ASN A 1 181 ? 4.890 16.327 8.220 1.00 88.44 181 ASN A C 1
ATOM 1443 O O . ASN A 1 181 ? 5.202 17.099 9.134 1.00 88.44 181 ASN A O 1
ATOM 1447 N N . GLY A 1 182 ? 5.085 16.651 6.936 1.00 91.38 182 GLY A N 1
ATOM 1448 C CA . GLY A 1 182 ? 5.516 17.992 6.537 1.00 91.38 182 GLY A CA 1
ATOM 1449 C C . GLY A 1 182 ? 4.465 19.045 6.901 1.00 91.38 182 GLY A C 1
ATOM 1450 O O . GLY A 1 182 ? 3.279 18.743 6.953 1.00 91.38 182 GLY A O 1
ATOM 1451 N N . LYS A 1 183 ? 4.867 20.293 7.153 1.00 94.19 183 LYS A N 1
ATOM 1452 C CA . LYS A 1 183 ? 3.945 21.372 7.551 1.00 94.19 183 LYS A CA 1
ATOM 1453 C C . LYS A 1 183 ? 3.870 22.452 6.484 1.00 94.19 183 LYS A C 1
ATOM 1455 O O . LYS A 1 183 ? 4.870 23.110 6.211 1.00 94.19 183 LYS A O 1
ATOM 1460 N N . MET A 1 184 ? 2.694 22.648 5.886 1.00 91.75 184 MET A N 1
ATOM 1461 C CA . MET A 1 184 ? 2.472 23.736 4.929 1.00 91.75 184 MET A CA 1
ATOM 1462 C C . MET A 1 184 ? 2.439 25.066 5.680 1.00 91.75 184 MET A C 1
ATOM 1464 O O . MET A 1 184 ? 1.493 25.337 6.416 1.00 91.75 184 MET A O 1
ATOM 1468 N N . ILE A 1 185 ? 3.452 25.910 5.485 1.00 92.31 185 ILE A N 1
ATOM 1469 C CA . ILE A 1 185 ? 3.555 27.194 6.200 1.00 92.31 185 ILE A CA 1
ATOM 1470 C C . ILE A 1 185 ? 3.287 28.406 5.306 1.00 92.31 185 ILE A C 1
ATOM 1472 O O . ILE A 1 185 ? 3.471 29.541 5.735 1.00 92.31 185 ILE A O 1
ATOM 1476 N N . GLN A 1 186 ? 2.817 28.189 4.074 1.00 88.44 186 GLN A N 1
ATOM 1477 C CA . GLN A 1 186 ? 2.603 29.232 3.067 1.00 88.44 186 GLN A CA 1
ATOM 1478 C C . GLN A 1 186 ? 1.797 30.439 3.583 1.00 88.44 186 GLN A C 1
ATOM 1480 O O . GLN A 1 186 ? 2.148 31.581 3.297 1.00 88.44 186 GLN A O 1
ATOM 1485 N N . ASN A 1 187 ? 0.742 30.202 4.371 1.00 88.69 187 ASN A N 1
ATOM 1486 C CA . ASN A 1 187 ? -0.113 31.255 4.938 1.00 88.69 187 ASN A CA 1
ATOM 1487 C C . ASN A 1 187 ? 0.544 32.058 6.075 1.00 88.69 187 ASN A C 1
ATOM 1489 O O . ASN A 1 187 ? 0.007 33.090 6.478 1.00 88.69 187 ASN A O 1
ATOM 1493 N N . HIS A 1 188 ? 1.669 31.579 6.602 1.00 92.00 188 HIS A N 1
ATOM 1494 C CA . HIS A 1 188 ? 2.349 32.109 7.783 1.00 92.00 188 HIS A CA 1
ATOM 1495 C C . HIS A 1 188 ? 3.819 32.461 7.505 1.00 92.00 188 HIS A C 1
ATOM 1497 O O . HIS A 1 188 ? 4.543 32.820 8.426 1.00 92.00 188 HIS A O 1
ATOM 1503 N N . SER A 1 189 ? 4.262 32.359 6.249 1.00 87.88 189 SER A N 1
ATOM 1504 C CA . SER A 1 189 ? 5.626 32.644 5.799 1.00 87.88 189 SER A CA 1
ATOM 1505 C C . SER A 1 189 ? 5.746 34.072 5.262 1.00 87.88 189 SER A C 1
ATOM 1507 O O . SER A 1 189 ? 4.810 34.608 4.663 1.00 87.88 189 SER A O 1
ATOM 1509 N N . GLN A 1 190 ? 6.930 34.673 5.404 1.00 83.75 190 GLN A N 1
ATOM 1510 C CA . GLN A 1 190 ? 7.303 35.908 4.707 1.00 83.75 190 GLN A CA 1
ATOM 1511 C C . GLN A 1 190 ? 7.264 35.736 3.175 1.00 83.75 190 GLN A C 1
ATOM 1513 O O . GLN A 1 190 ? 7.068 36.710 2.445 1.00 83.75 190 GLN A O 1
ATOM 1518 N N . PHE A 1 191 ? 7.411 34.502 2.684 1.00 81.12 191 PHE A N 1
ATOM 1519 C CA . PHE A 1 191 ? 7.531 34.172 1.266 1.00 81.12 191 PHE A CA 1
ATOM 1520 C C . PHE A 1 191 ? 6.385 33.263 0.803 1.00 81.12 191 PHE A C 1
ATOM 1522 O O . PHE A 1 191 ? 6.554 32.086 0.496 1.00 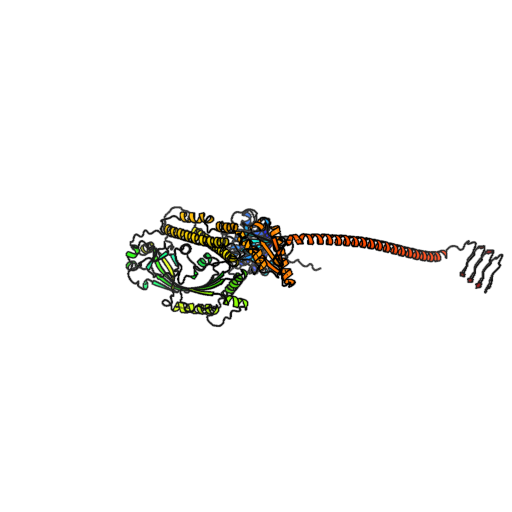81.12 191 PHE A O 1
ATOM 1529 N N . ILE A 1 192 ? 5.187 33.842 0.699 1.00 75.25 192 ILE A N 1
ATOM 1530 C CA . ILE A 1 192 ? 3.948 33.141 0.305 1.00 75.25 192 ILE A CA 1
ATOM 1531 C C . ILE A 1 192 ? 4.082 32.438 -1.067 1.00 75.25 192 ILE A C 1
ATOM 1533 O O . ILE A 1 192 ? 3.445 31.418 -1.314 1.00 75.25 192 ILE A O 1
ATOM 1537 N N . ALA A 1 193 ? 4.921 32.946 -1.974 1.00 70.56 193 ALA A N 1
ATOM 1538 C CA . ALA A 1 193 ? 5.087 32.384 -3.319 1.00 70.56 193 ALA A CA 1
ATOM 1539 C C . ALA A 1 193 ? 5.848 31.041 -3.360 1.00 70.56 193 ALA A C 1
ATOM 1541 O O . ALA A 1 193 ? 5.781 30.342 -4.367 1.00 70.56 193 ALA A O 1
ATOM 1542 N N . GLU A 1 194 ? 6.548 30.656 -2.290 1.00 71.00 194 GLU A N 1
ATOM 1543 C CA . GLU A 1 194 ? 7.449 29.492 -2.303 1.00 71.00 194 GLU A CA 1
ATOM 1544 C C . GLU A 1 194 ? 6.736 28.147 -2.078 1.00 71.00 194 GLU A C 1
ATOM 1546 O O . GLU A 1 194 ? 7.350 27.091 -2.246 1.00 71.00 194 GLU A O 1
ATOM 1551 N N . SER A 1 195 ? 5.439 28.169 -1.727 1.00 78.88 195 SER A N 1
ATOM 1552 C CA . SER A 1 195 ? 4.654 26.972 -1.360 1.00 78.88 195 SER A CA 1
ATOM 1553 C C . SER A 1 195 ? 5.428 26.073 -0.383 1.00 78.88 195 SER A C 1
ATOM 1555 O O . SER A 1 195 ? 5.566 24.863 -0.583 1.00 78.88 195 SER A O 1
ATOM 1557 N N . GLU A 1 196 ? 6.013 26.723 0.628 1.00 87.56 196 GLU A N 1
ATOM 1558 C CA . GLU A 1 196 ? 6.989 26.132 1.537 1.00 87.56 196 GLU A CA 1
ATOM 1559 C C . GLU A 1 196 ? 6.328 25.086 2.446 1.00 87.56 196 GLU A C 1
ATOM 1561 O O . GLU A 1 196 ? 5.398 25.383 3.207 1.00 87.56 196 GLU A O 1
ATOM 1566 N N . VAL A 1 197 ? 6.850 23.861 2.372 1.00 91.00 197 VAL A N 1
ATOM 1567 C CA . VAL A 1 197 ? 6.560 22.769 3.299 1.00 91.00 197 VAL A CA 1
ATOM 1568 C C . VAL A 1 197 ? 7.771 22.591 4.199 1.00 91.00 197 VAL A C 1
ATOM 1570 O O . VAL A 1 197 ? 8.880 22.324 3.735 1.00 91.00 197 VAL A O 1
ATOM 1573 N N . LEU A 1 198 ? 7.567 22.737 5.500 1.00 93.94 198 LEU A N 1
ATOM 1574 C CA . LEU A 1 198 ? 8.625 22.630 6.489 1.00 93.94 198 LEU A CA 1
ATOM 1575 C C . LEU A 1 198 ? 8.634 21.227 7.092 1.00 93.94 198 LEU A C 1
ATOM 1577 O O . LEU A 1 198 ? 7.630 20.782 7.651 1.00 93.94 198 LEU A O 1
ATOM 1581 N N . LEU A 1 199 ? 9.761 20.527 6.997 1.00 94.31 199 LEU A N 1
ATOM 1582 C CA . LEU A 1 199 ? 9.959 19.280 7.735 1.00 94.31 199 LEU A CA 1
ATOM 1583 C C . LEU A 1 199 ? 10.435 19.605 9.154 1.00 94.31 199 LEU A C 1
ATOM 1585 O O . LEU A 1 199 ? 11.297 20.469 9.356 1.00 94.31 199 LEU A O 1
ATOM 1589 N N . LEU A 1 200 ? 9.856 18.903 10.128 1.00 94.19 200 LEU A N 1
ATOM 1590 C CA . LEU A 1 200 ? 10.134 19.090 11.551 1.00 94.19 200 LEU A CA 1
ATOM 1591 C C . LEU A 1 200 ? 11.606 18.773 11.882 1.00 94.19 200 LEU A C 1
ATOM 1593 O O . LEU A 1 200 ? 12.226 17.952 11.196 1.00 94.19 200 LEU A O 1
ATOM 1597 N N . PRO A 1 201 ? 12.177 19.383 12.938 1.00 93.25 201 PRO A N 1
ATOM 1598 C CA . PRO A 1 201 ? 13.520 19.031 13.380 1.00 93.25 201 PRO A CA 1
ATOM 1599 C C . PRO A 1 201 ? 13.555 17.568 13.827 1.00 93.25 201 PRO A C 1
ATOM 1601 O O . PRO A 1 201 ? 12.553 17.019 14.292 1.00 93.25 201 PRO A O 1
ATOM 1604 N N . CYS A 1 202 ? 14.721 16.945 13.703 1.00 92.50 202 CYS A N 1
ATOM 1605 C CA . CYS A 1 202 ? 14.919 15.519 13.961 1.00 92.50 202 CYS A CA 1
ATOM 1606 C C . CYS A 1 202 ? 14.096 14.586 13.047 1.00 92.50 202 CYS A C 1
ATOM 1608 O O . CYS A 1 202 ? 13.855 13.434 13.419 1.00 92.50 202 CYS A O 1
ATOM 1610 N N . SER A 1 203 ? 13.672 15.049 11.864 1.00 93.50 203 SER A N 1
ATOM 1611 C CA . SER A 1 203 ? 13.053 14.178 10.856 1.00 93.50 203 SER A CA 1
ATOM 1612 C C . SER A 1 203 ? 14.025 13.070 10.451 1.00 93.50 203 SER A C 1
ATOM 1614 O O . SER A 1 203 ? 15.193 13.346 10.183 1.00 93.50 203 SER A O 1
ATOM 1616 N N . TYR A 1 204 ? 13.557 11.821 10.429 1.00 93.06 204 TYR A N 1
ATOM 1617 C CA . TYR A 1 204 ? 14.386 10.639 10.190 1.00 93.06 204 TYR A CA 1
ATOM 1618 C C . TYR A 1 204 ? 14.116 10.076 8.795 1.00 93.06 204 TYR A C 1
ATOM 1620 O O . TYR A 1 204 ? 12.961 9.970 8.382 1.00 93.06 204 TYR A O 1
ATOM 1628 N N . PHE A 1 205 ? 15.172 9.749 8.056 1.00 95.25 205 PHE A N 1
ATOM 1629 C CA . PHE A 1 205 ? 15.085 9.369 6.648 1.00 95.25 205 PHE A CA 1
ATOM 1630 C C . PHE A 1 205 ? 15.856 8.090 6.355 1.00 95.25 205 PHE A C 1
ATOM 1632 O O . PHE A 1 205 ? 16.861 7.807 7.004 1.00 95.25 205 PHE A O 1
ATOM 1639 N N . GLU A 1 206 ? 15.411 7.377 5.324 1.00 94.44 206 GLU A N 1
ATOM 1640 C CA . GLU A 1 206 ? 16.133 6.307 4.637 1.00 94.44 206 GLU A CA 1
ATOM 1641 C C . GLU A 1 206 ? 16.451 6.734 3.195 1.00 94.44 206 GLU A C 1
ATOM 1643 O O . GLU A 1 206 ? 15.592 7.289 2.498 1.00 94.44 206 GLU A O 1
ATOM 1648 N N . VAL A 1 207 ? 17.677 6.472 2.723 1.00 92.94 207 VAL A N 1
ATOM 1649 C CA . VAL A 1 207 ? 18.038 6.682 1.310 1.00 92.94 207 VAL A CA 1
ATOM 1650 C C . VAL A 1 207 ? 17.499 5.544 0.445 1.00 92.94 207 VAL A C 1
ATOM 1652 O O . VAL A 1 207 ? 18.063 4.451 0.420 1.00 92.94 207 VAL A O 1
ATOM 1655 N N . MET A 1 208 ? 16.479 5.826 -0.359 1.00 88.75 208 MET A N 1
ATOM 1656 C CA . MET A 1 208 ? 15.861 4.839 -1.249 1.00 88.75 208 MET A CA 1
ATOM 1657 C C . MET A 1 208 ? 16.685 4.602 -2.519 1.00 88.75 208 MET A C 1
ATOM 1659 O O . MET A 1 208 ? 16.870 3.466 -2.962 1.00 88.75 208 MET A O 1
ATOM 1663 N N . SER A 1 209 ? 17.188 5.672 -3.136 1.00 84.94 209 SER A N 1
ATOM 1664 C CA . SER A 1 209 ? 17.959 5.587 -4.382 1.00 84.94 209 SER A CA 1
ATOM 1665 C C . SER A 1 209 ? 18.739 6.865 -4.665 1.00 84.94 209 SER A C 1
ATOM 1667 O O . SER A 1 209 ? 18.333 7.944 -4.242 1.00 84.94 209 SER A O 1
ATOM 1669 N N . ILE A 1 210 ? 19.798 6.749 -5.466 1.00 86.81 210 ILE A N 1
ATOM 1670 C CA . ILE A 1 210 ? 20.562 7.880 -5.998 1.00 86.81 210 ILE A CA 1
ATOM 1671 C C . ILE A 1 210 ? 20.588 7.751 -7.520 1.00 86.81 210 ILE A C 1
ATOM 1673 O O . ILE A 1 210 ? 20.949 6.698 -8.046 1.00 86.81 210 ILE A O 1
ATOM 1677 N N . ILE A 1 211 ? 20.219 8.814 -8.229 1.00 85.31 211 ILE A N 1
ATOM 1678 C CA . ILE A 1 211 ? 20.215 8.875 -9.691 1.00 85.31 211 ILE A CA 1
ATOM 1679 C C . ILE A 1 211 ? 21.211 9.944 -10.137 1.00 85.31 211 ILE A C 1
ATOM 1681 O O . ILE A 1 211 ? 21.203 11.076 -9.651 1.00 85.31 211 ILE A O 1
ATOM 1685 N N . LYS A 1 212 ? 22.067 9.593 -11.098 1.00 86.00 212 LYS A N 1
ATOM 1686 C CA . LYS A 1 212 ? 22.933 10.544 -11.798 1.00 86.00 212 LYS A CA 1
ATOM 1687 C C . LYS A 1 212 ? 22.243 10.985 -13.085 1.00 86.00 212 LYS A C 1
ATOM 1689 O O . LYS A 1 212 ? 22.024 10.158 -13.967 1.00 86.00 212 LYS A O 1
ATOM 1694 N N . GLN A 1 213 ? 21.941 12.275 -13.207 1.00 75.69 213 GLN A N 1
ATOM 1695 C CA . GLN A 1 213 ? 21.310 12.840 -14.398 1.00 75.69 213 GLN A CA 1
ATOM 1696 C C . GLN A 1 213 ? 22.225 13.914 -14.996 1.00 75.69 213 GLN A C 1
ATOM 1698 O O . GLN A 1 213 ? 22.396 14.992 -14.439 1.00 75.69 213 GLN A O 1
ATOM 1703 N N . GLY A 1 214 ? 22.862 13.603 -16.126 1.00 74.44 214 GLY A N 1
ATOM 1704 C CA . GLY A 1 214 ? 23.894 14.463 -16.714 1.00 74.44 214 GLY A CA 1
ATOM 1705 C C . GLY A 1 214 ? 25.199 14.504 -15.902 1.00 74.44 214 GLY A C 1
ATOM 1706 O O . GLY A 1 214 ? 25.451 13.655 -15.040 1.00 74.44 214 GLY A O 1
ATOM 1707 N N . ALA A 1 215 ? 26.066 15.475 -16.207 1.00 73.19 215 ALA A N 1
ATOM 1708 C CA . ALA A 1 215 ? 27.344 15.645 -15.509 1.00 73.19 215 ALA A CA 1
ATOM 1709 C C . ALA A 1 215 ? 27.139 16.157 -14.070 1.00 73.19 215 ALA A C 1
ATOM 1711 O O . ALA A 1 215 ? 27.684 15.586 -13.116 1.00 73.19 215 ALA A O 1
ATOM 1712 N N . ASP A 1 216 ? 26.254 17.142 -13.914 1.00 85.62 216 ASP A N 1
ATOM 1713 C CA . ASP A 1 216 ? 26.261 18.030 -12.752 1.00 85.62 216 ASP A CA 1
ATOM 1714 C C . ASP A 1 216 ? 25.115 17.809 -11.753 1.00 85.62 216 ASP A C 1
ATOM 1716 O O . ASP A 1 216 ? 25.226 18.258 -10.617 1.00 85.62 216 ASP A O 1
ATOM 1720 N N . LEU A 1 217 ? 24.033 17.111 -12.127 1.00 88.75 217 LEU A N 1
ATOM 1721 C CA . LEU A 1 217 ? 22.883 16.874 -11.246 1.00 88.75 217 LEU A CA 1
ATOM 1722 C C . LEU A 1 217 ? 22.924 15.466 -10.628 1.00 88.75 217 LEU A C 1
ATOM 1724 O O . LEU A 1 217 ? 23.165 14.452 -11.300 1.00 88.75 217 LEU A O 1
ATOM 1728 N N . ARG A 1 218 ? 22.677 15.405 -9.320 1.00 89.88 218 ARG A N 1
ATOM 1729 C CA . ARG A 1 218 ? 22.368 14.184 -8.569 1.00 89.88 218 ARG A CA 1
ATOM 1730 C C . ARG A 1 218 ? 20.965 14.293 -7.999 1.00 89.88 218 ARG A C 1
ATOM 1732 O O . ARG A 1 218 ? 20.600 15.340 -7.479 1.00 89.88 218 ARG A O 1
ATOM 1739 N N . ILE A 1 219 ? 20.190 13.223 -8.081 1.00 90.38 219 ILE A N 1
ATOM 1740 C CA . ILE A 1 219 ? 18.872 13.143 -7.456 1.00 90.38 219 ILE A CA 1
ATOM 1741 C C . ILE A 1 219 ? 18.938 12.079 -6.370 1.00 90.38 219 ILE A C 1
ATOM 1743 O O . ILE A 1 219 ? 19.266 10.929 -6.658 1.00 90.38 219 ILE A O 1
ATOM 1747 N N . ILE A 1 220 ? 18.644 12.459 -5.132 1.00 91.25 220 ILE A N 1
ATOM 1748 C CA . ILE A 1 220 ? 18.619 11.558 -3.979 1.00 91.25 220 ILE A CA 1
ATOM 1749 C C . ILE A 1 220 ? 17.163 11.393 -3.561 1.00 91.25 220 ILE A C 1
ATOM 1751 O O . ILE A 1 220 ? 16.499 12.366 -3.213 1.00 91.25 220 ILE A O 1
ATOM 1755 N N . HIS A 1 221 ? 16.665 10.162 -3.597 1.00 92.75 221 HIS A N 1
ATOM 1756 C CA . HIS A 1 221 ? 15.332 9.838 -3.110 1.00 92.75 221 HIS A CA 1
ATOM 1757 C C . HIS A 1 221 ? 15.421 9.451 -1.635 1.00 92.75 221 HIS A C 1
ATOM 1759 O O . HIS A 1 221 ? 16.068 8.459 -1.293 1.00 92.75 221 HIS A O 1
ATOM 1765 N N . LEU A 1 222 ? 14.777 10.235 -0.777 1.00 94.62 222 LEU A N 1
ATOM 1766 C CA . LEU A 1 222 ? 14.638 9.978 0.648 1.00 94.62 222 LEU A CA 1
ATOM 1767 C C . LEU A 1 222 ? 13.201 9.582 0.971 1.00 94.62 222 LEU A C 1
ATOM 1769 O O . LEU A 1 222 ? 12.259 10.206 0.484 1.00 94.62 222 LEU A O 1
ATOM 1773 N N . LYS A 1 223 ? 13.037 8.594 1.845 1.00 93.81 223 LYS A N 1
ATOM 1774 C CA . LYS A 1 223 ? 11.754 8.291 2.479 1.00 93.81 223 LYS A CA 1
ATOM 1775 C C . LYS A 1 223 ? 11.841 8.666 3.946 1.00 93.81 223 LYS A C 1
ATOM 1777 O O . LYS A 1 223 ? 12.721 8.182 4.654 1.00 93.81 223 LYS A O 1
ATOM 1782 N N . GLN A 1 224 ? 10.951 9.541 4.395 1.00 96.06 224 GLN A N 1
ATOM 1783 C CA . GLN A 1 224 ? 10.806 9.826 5.812 1.00 96.06 224 GLN A CA 1
ATOM 1784 C C . GLN A 1 224 ? 10.228 8.590 6.505 1.00 96.06 224 GLN A C 1
ATOM 1786 O O . GLN A 1 224 ? 9.225 8.027 6.064 1.00 96.06 224 GLN A O 1
ATOM 1791 N N . ILE A 1 225 ? 10.870 8.175 7.587 1.00 89.12 225 ILE A N 1
ATOM 1792 C CA . ILE A 1 225 ? 10.497 7.021 8.401 1.00 89.12 225 ILE A CA 1
ATOM 1793 C C . ILE A 1 225 ? 10.428 7.436 9.872 1.00 89.12 225 ILE A C 1
ATOM 1795 O O . ILE A 1 225 ? 10.947 8.483 10.264 1.00 89.12 225 ILE A O 1
ATOM 1799 N N . GLU A 1 226 ? 9.770 6.635 10.704 1.00 85.94 226 GLU A N 1
ATOM 1800 C CA . GLU A 1 226 ? 9.777 6.881 12.144 1.00 85.94 226 GLU A CA 1
ATOM 1801 C C . GLU A 1 226 ? 11.169 6.587 12.726 1.00 85.94 226 GLU A C 1
ATOM 1803 O O . GLU A 1 226 ? 11.787 5.574 12.380 1.00 85.94 226 GLU A O 1
ATOM 1808 N N . PRO A 1 227 ? 11.703 7.456 13.602 1.00 84.62 227 PRO A N 1
ATOM 1809 C CA . PRO A 1 227 ? 12.976 7.187 14.242 1.00 84.62 227 PRO A CA 1
ATOM 1810 C C . PRO A 1 227 ? 12.847 6.020 15.234 1.00 84.62 227 PRO A C 1
ATOM 1812 O O . PRO A 1 227 ? 11.817 5.875 15.894 1.00 84.62 227 PRO A O 1
ATOM 1815 N N . PRO A 1 228 ? 13.917 5.231 15.442 1.00 78.69 228 PRO A N 1
ATOM 1816 C CA . PRO A 1 228 ? 13.901 4.101 16.378 1.00 78.69 228 PRO A CA 1
ATOM 1817 C C . PRO A 1 228 ? 13.703 4.524 17.845 1.00 78.69 228 PRO A C 1
ATOM 1819 O O . PRO A 1 228 ? 13.403 3.695 18.701 1.00 78.69 228 PRO A O 1
ATOM 1822 N N . VAL A 1 229 ? 13.893 5.811 18.150 1.00 82.06 229 VAL A N 1
ATOM 1823 C CA . VAL A 1 229 ? 13.655 6.435 19.456 1.00 82.06 229 VAL A CA 1
ATOM 1824 C C . VAL A 1 229 ? 13.078 7.835 19.256 1.00 82.06 229 VAL A C 1
ATOM 1826 O O . VAL A 1 229 ? 13.308 8.465 18.227 1.00 82.06 229 VAL A O 1
ATOM 1829 N N . VAL A 1 230 ? 12.378 8.370 20.257 1.00 84.06 230 VAL A N 1
ATOM 1830 C CA . VAL A 1 230 ? 11.866 9.750 20.212 1.00 84.06 230 VAL A CA 1
ATOM 1831 C C . VAL A 1 230 ? 13.039 10.739 20.238 1.00 84.06 230 VAL A C 1
ATOM 1833 O O . VAL A 1 230 ? 13.654 10.951 21.283 1.00 84.06 230 VAL A O 1
ATOM 1836 N N . LEU A 1 231 ? 13.358 11.335 19.085 1.00 89.25 231 LEU A N 1
ATOM 1837 C CA . LEU A 1 231 ? 14.480 12.273 18.924 1.00 89.25 231 LEU A CA 1
ATOM 1838 C C . LEU A 1 231 ? 14.151 13.709 19.358 1.00 89.25 231 LEU A C 1
ATOM 1840 O O . LEU A 1 231 ? 15.063 14.478 19.660 1.00 89.25 231 LEU A O 1
ATOM 1844 N N . ILE A 1 232 ? 12.871 14.071 19.399 1.00 91.81 232 ILE A N 1
ATOM 1845 C CA . ILE A 1 232 ? 12.369 15.329 19.951 1.00 91.81 232 ILE A CA 1
ATOM 1846 C C . ILE A 1 232 ? 11.009 15.073 20.605 1.00 91.81 232 ILE A C 1
ATOM 1848 O O . ILE A 1 232 ? 10.152 14.416 20.016 1.00 91.81 232 ILE A O 1
ATOM 1852 N N . GLN A 1 233 ? 10.816 15.533 21.843 1.00 85.81 233 GLN A N 1
ATOM 1853 C CA . GLN A 1 233 ? 9.522 15.393 22.526 1.00 85.81 233 GLN A CA 1
ATOM 1854 C C . GLN A 1 233 ? 8.450 16.240 21.829 1.00 85.81 233 GLN A C 1
ATOM 1856 O O . GLN A 1 233 ? 8.796 17.302 21.326 1.00 85.81 233 GLN A O 1
ATOM 1861 N N . PRO A 1 234 ? 7.166 15.843 21.801 1.00 86.44 234 PRO A N 1
ATOM 1862 C CA . PRO A 1 234 ? 6.088 16.724 21.359 1.00 86.44 234 PRO A CA 1
ATOM 1863 C C . PRO A 1 234 ? 5.987 17.981 22.240 1.00 86.44 234 PRO A C 1
ATOM 1865 O O . PRO A 1 234 ? 6.282 17.920 23.435 1.00 86.44 234 PRO A O 1
ATOM 1868 N N . PRO A 1 235 ? 5.508 19.120 21.710 1.00 87.19 235 PRO A N 1
ATOM 1869 C CA . PRO A 1 235 ? 5.415 20.366 22.466 1.00 87.19 235 PRO A CA 1
ATOM 1870 C C . PRO A 1 235 ? 4.296 20.345 23.516 1.00 87.19 235 PRO A C 1
ATOM 1872 O O . PRO A 1 235 ? 4.144 21.311 24.257 1.00 87.19 235 PRO A O 1
ATOM 1875 N N . PHE A 1 236 ? 3.509 19.276 23.622 1.00 80.50 236 PHE A N 1
ATOM 1876 C CA . PHE A 1 236 ? 2.472 19.120 24.638 1.00 80.50 236 PHE A CA 1
ATOM 1877 C C . PHE A 1 236 ? 2.985 18.219 25.762 1.00 80.50 236 PHE A C 1
ATOM 1879 O O . PHE A 1 236 ? 3.667 17.239 25.469 1.00 80.50 236 PHE A O 1
ATOM 1886 N N . PRO A 1 237 ? 2.672 18.506 27.039 1.00 54.94 237 PRO A N 1
ATOM 1887 C CA . PRO A 1 237 ? 3.054 17.622 28.129 1.00 54.94 237 PRO A CA 1
ATOM 1888 C C . PRO A 1 237 ? 2.473 16.228 27.883 1.00 54.94 237 PRO A C 1
ATOM 1890 O O . PRO A 1 237 ? 1.262 16.025 27.973 1.00 54.94 237 PRO A O 1
ATOM 1893 N N . SER A 1 238 ? 3.335 15.262 27.579 1.00 39.50 238 SER A N 1
ATOM 1894 C CA . SER A 1 238 ? 2.983 13.851 27.636 1.00 39.50 238 SER A CA 1
ATOM 1895 C C . SER A 1 238 ? 2.465 13.576 29.046 1.00 39.50 238 SER A C 1
ATOM 1897 O O . SER A 1 238 ? 3.175 13.826 30.024 1.00 39.50 238 SER A O 1
ATOM 1899 N N . ILE A 1 239 ? 1.236 13.072 29.186 1.00 32.16 239 ILE A N 1
ATOM 1900 C CA . ILE A 1 239 ? 0.798 12.453 30.439 1.00 32.16 239 ILE A CA 1
ATOM 1901 C C . ILE A 1 239 ? 1.759 11.283 30.668 1.00 32.16 239 ILE A C 1
ATOM 1903 O O . ILE A 1 239 ? 1.616 10.216 30.075 1.00 32.16 239 ILE A O 1
ATOM 1907 N N . MET A 1 240 ? 2.797 11.503 31.476 1.00 25.27 240 MET A N 1
ATOM 1908 C CA . MET A 1 240 ? 3.717 10.455 31.888 1.00 25.27 240 MET A CA 1
ATOM 1909 C C . MET A 1 240 ? 2.945 9.457 32.753 1.00 25.27 240 MET A C 1
ATOM 1911 O O . MET A 1 240 ? 2.888 9.587 33.976 1.00 25.27 240 MET A O 1
ATOM 1915 N N . HIS A 1 241 ? 2.399 8.406 32.147 1.00 25.28 241 HIS A N 1
ATOM 1916 C CA . HIS A 1 241 ? 2.139 7.164 32.865 1.00 25.28 241 HIS A CA 1
ATOM 1917 C C . HIS A 1 241 ? 3.469 6.445 33.129 1.00 25.28 241 HIS A C 1
ATOM 1919 O O . HIS A 1 241 ? 3.756 5.375 32.601 1.00 25.28 241 HIS A O 1
ATOM 1925 N N . HIS A 1 242 ? 4.282 7.014 34.019 1.00 24.80 242 HIS A N 1
ATOM 1926 C CA . HIS A 1 242 ? 5.260 6.235 34.763 1.00 24.80 242 HIS A CA 1
ATOM 1927 C C . HIS A 1 242 ? 4.512 5.397 35.809 1.00 24.80 242 HIS A C 1
ATOM 1929 O O . HIS A 1 242 ? 4.389 5.790 36.967 1.00 24.80 242 HIS A O 1
ATOM 1935 N N . LYS A 1 243 ? 4.041 4.201 35.438 1.00 24.33 243 LYS A N 1
ATOM 1936 C CA . LYS A 1 243 ? 3.880 3.125 36.428 1.00 24.33 243 LYS A CA 1
ATOM 1937 C C . LYS A 1 243 ? 5.256 2.504 36.667 1.00 24.33 243 LYS A C 1
ATOM 1939 O O . LYS A 1 243 ? 5.605 1.479 36.095 1.00 24.33 243 LYS A O 1
ATOM 1944 N N . LYS A 1 244 ? 6.050 3.149 37.527 1.00 25.38 244 LYS A N 1
ATOM 1945 C CA . LYS A 1 244 ? 7.087 2.436 38.280 1.00 25.38 244 LYS A CA 1
ATOM 1946 C C . LYS A 1 244 ? 6.379 1.552 39.301 1.00 25.38 244 LYS A C 1
ATOM 1948 O O . LYS A 1 244 ? 5.516 2.021 40.041 1.00 25.38 244 LYS A O 1
ATOM 1953 N N . SER A 1 245 ? 6.747 0.276 39.328 1.00 25.88 245 SER A N 1
ATOM 1954 C CA . SER A 1 245 ? 6.368 -0.626 40.404 1.00 25.88 245 SER A CA 1
ATOM 1955 C C . SER A 1 245 ? 6.980 -0.120 41.707 1.00 25.88 245 SER A C 1
ATOM 1957 O O . SER A 1 245 ? 8.193 -0.177 41.883 1.00 25.88 245 SER A O 1
ATOM 1959 N N . THR A 1 246 ? 6.140 0.327 42.628 1.00 23.12 246 THR A N 1
ATOM 1960 C CA . THR A 1 246 ? 6.418 0.255 44.062 1.00 23.12 246 THR A CA 1
ATOM 1961 C C . THR A 1 246 ? 5.090 0.086 44.779 1.00 23.12 246 THR A C 1
ATOM 1963 O O . THR A 1 246 ? 4.178 0.897 44.644 1.00 23.12 246 THR A O 1
ATOM 1966 N N . SER A 1 247 ? 5.005 -1.022 45.503 1.00 26.84 247 SER A N 1
ATOM 1967 C CA . SER A 1 247 ? 3.961 -1.414 46.439 1.00 26.84 247 SER A CA 1
ATOM 1968 C C . SER A 1 247 ? 3.464 -0.263 47.319 1.00 26.84 247 SER A C 1
ATOM 1970 O O . SER A 1 247 ? 4.221 0.279 48.119 1.00 26.84 247 SER A O 1
ATOM 1972 N N . SER A 1 248 ? 2.176 0.053 47.237 1.00 22.81 248 SER A N 1
ATOM 1973 C CA . SER A 1 248 ? 1.317 0.232 48.414 1.00 22.81 248 SER A CA 1
ATOM 1974 C C . SER A 1 248 ? -0.133 0.372 47.959 1.00 22.81 248 SER A C 1
ATOM 1976 O O . SER A 1 248 ? -0.462 1.142 47.059 1.00 22.81 248 SER A O 1
ATOM 1978 N N . GLU A 1 249 ? -0.988 -0.448 48.555 1.00 33.84 249 GLU A N 1
ATOM 1979 C CA . GLU A 1 249 ? -2.427 -0.468 48.344 1.00 33.84 249 GLU A CA 1
ATOM 1980 C C . GLU A 1 249 ? -3.048 0.900 48.642 1.00 33.84 249 GLU A C 1
ATOM 1982 O O . GLU A 1 249 ? -2.885 1.442 49.735 1.00 33.84 249 GLU A O 1
ATOM 1987 N N . LYS A 1 250 ? -3.816 1.418 47.680 1.00 25.95 250 LYS A N 1
ATOM 1988 C CA . LYS A 1 250 ? -5.057 2.164 47.921 1.00 25.95 250 LYS A CA 1
ATOM 1989 C C . LYS A 1 250 ? -5.858 2.230 46.625 1.00 25.95 250 LYS A C 1
ATOM 1991 O O . LYS A 1 250 ? -5.490 2.888 45.657 1.00 25.95 250 LYS A O 1
ATOM 1996 N N . THR A 1 251 ? -6.943 1.471 46.627 1.00 26.28 251 THR A N 1
ATOM 1997 C CA . THR A 1 251 ? -7.927 1.295 45.565 1.00 26.28 251 THR A CA 1
ATOM 1998 C C . THR A 1 251 ? -8.587 2.631 45.230 1.00 26.28 251 THR A C 1
ATOM 2000 O O . THR A 1 251 ? -9.380 3.157 46.007 1.00 26.28 251 THR A O 1
ATOM 2003 N N . VAL A 1 252 ? -8.276 3.169 44.052 1.00 23.30 252 VAL A N 1
ATOM 2004 C CA . VAL A 1 252 ? -9.079 4.190 43.376 1.00 23.30 252 VAL A CA 1
ATOM 2005 C C . VAL A 1 252 ? -9.714 3.491 42.180 1.00 23.30 252 VAL A C 1
ATOM 2007 O O . VAL A 1 252 ? -9.022 3.085 41.251 1.00 23.30 252 VAL A O 1
ATOM 2010 N N . VAL A 1 253 ? -11.026 3.271 42.252 1.00 28.62 253 VAL A N 1
ATOM 2011 C CA . VAL A 1 253 ? -11.830 2.658 41.188 1.00 28.62 253 VAL A CA 1
ATOM 2012 C C . VAL A 1 253 ? -11.916 3.649 40.026 1.00 28.62 253 VAL A C 1
ATOM 2014 O O . VAL A 1 253 ? -12.627 4.647 40.112 1.00 28.62 253 VAL A O 1
ATOM 2017 N N . THR A 1 254 ? -11.163 3.397 38.955 1.00 24.58 254 THR A N 1
ATOM 2018 C CA . THR A 1 254 ? -11.243 4.127 37.683 1.00 24.58 254 THR A CA 1
ATOM 2019 C C . THR A 1 254 ? -12.138 3.388 36.686 1.00 24.58 254 THR A C 1
ATOM 2021 O O . THR A 1 254 ? -12.111 2.166 36.554 1.00 24.58 254 THR A O 1
ATOM 2024 N N . SER A 1 255 ? -12.921 4.166 35.949 1.00 27.88 255 SER A N 1
ATOM 2025 C CA . SER A 1 255 ? -13.892 3.836 34.896 1.00 27.88 255 SER A CA 1
ATOM 2026 C C . SER A 1 255 ? -13.326 3.115 33.647 1.00 27.88 255 SER A C 1
ATOM 2028 O O . SER A 1 255 ? -13.518 3.593 32.534 1.00 27.88 255 SER A O 1
ATOM 2030 N N . SER A 1 256 ? -12.610 1.993 33.788 1.00 40.56 256 SER A N 1
ATOM 2031 C CA . SER A 1 256 ? -11.678 1.479 32.752 1.00 40.56 256 SER A CA 1
ATOM 2032 C C . SER A 1 256 ? -11.920 0.045 32.246 1.00 40.56 256 SER A C 1
ATOM 2034 O O . SER A 1 256 ? -10.969 -0.687 32.019 1.00 40.56 256 SER A O 1
ATOM 2036 N N . ASN A 1 257 ? -13.173 -0.392 32.079 1.00 68.25 257 ASN A N 1
ATOM 2037 C CA . ASN A 1 257 ? -13.458 -1.834 31.995 1.00 68.25 257 ASN A CA 1
ATOM 2038 C C . ASN A 1 257 ? -14.514 -2.277 30.951 1.00 68.25 257 ASN A C 1
ATOM 2040 O O . ASN A 1 257 ? -14.884 -3.450 30.925 1.00 68.25 257 ASN A O 1
ATOM 2044 N N . LEU A 1 258 ? -14.992 -1.366 30.096 1.00 88.50 258 LEU A N 1
ATOM 2045 C CA . LEU A 1 258 ? -15.910 -1.674 28.989 1.00 88.50 258 LEU A CA 1
ATOM 2046 C C . LEU A 1 258 ? -15.143 -1.782 27.671 1.00 88.50 258 LEU A C 1
ATOM 2048 O O . LEU A 1 258 ? -14.241 -0.983 27.427 1.00 88.50 258 LEU A O 1
ATOM 2052 N N . ILE A 1 259 ? -15.534 -2.726 26.814 1.00 91.25 259 ILE A N 1
ATOM 2053 C CA . ILE A 1 259 ? -14.884 -2.968 25.519 1.00 91.25 259 ILE A CA 1
ATOM 2054 C C . ILE A 1 259 ? -15.869 -2.660 24.395 1.00 91.25 259 ILE A C 1
ATOM 2056 O O . ILE A 1 259 ? -16.968 -3.213 24.353 1.00 91.25 259 ILE A O 1
ATOM 2060 N N . GLU A 1 260 ? -15.471 -1.802 23.458 1.00 92.62 260 GLU A N 1
ATOM 2061 C CA . GLU A 1 260 ? -16.203 -1.619 22.205 1.00 92.62 260 GLU A CA 1
ATOM 2062 C C . GLU A 1 260 ? -15.737 -2.652 21.174 1.00 92.62 260 GLU A C 1
ATOM 2064 O O . GLU A 1 260 ? -14.543 -2.798 20.910 1.00 92.62 260 GLU A O 1
ATOM 2069 N N . ARG A 1 261 ? -16.682 -3.388 20.584 1.00 91.56 261 ARG A N 1
ATOM 2070 C CA . ARG A 1 261 ? -16.383 -4.474 19.647 1.00 91.56 261 ARG A CA 1
ATOM 2071 C C . ARG A 1 261 ? -17.277 -4.394 18.415 1.00 91.56 261 ARG A C 1
ATOM 2073 O O . ARG A 1 261 ? -18.497 -4.463 18.512 1.00 91.56 261 ARG A O 1
ATOM 2080 N N . GLN A 1 262 ? -16.678 -4.231 17.242 1.00 91.19 262 GLN A N 1
ATOM 2081 C CA . GLN A 1 262 ? -17.382 -4.047 15.972 1.00 91.19 262 GLN A CA 1
ATOM 2082 C C . GLN A 1 262 ? -18.150 -5.324 15.610 1.00 91.19 262 GLN A C 1
ATOM 2084 O O . GLN A 1 262 ? -17.633 -6.436 15.743 1.00 91.19 262 GLN A O 1
ATOM 2089 N N . ALA A 1 263 ? -19.382 -5.183 15.127 1.00 87.81 263 ALA A N 1
ATOM 2090 C CA . ALA A 1 263 ? -20.268 -6.315 14.886 1.00 87.81 263 ALA A CA 1
ATOM 2091 C C . ALA A 1 263 ? -19.826 -7.167 13.688 1.00 87.81 263 ALA A C 1
ATOM 2093 O O . ALA A 1 263 ? -19.822 -8.392 13.785 1.00 87.81 263 ALA A O 1
ATOM 2094 N N . ILE A 1 264 ? -19.383 -6.533 12.596 1.00 83.75 264 ILE A N 1
ATOM 2095 C CA . ILE A 1 264 ? -18.832 -7.200 11.399 1.00 83.75 264 ILE A CA 1
ATOM 2096 C C . ILE A 1 264 ? -19.788 -8.300 10.889 1.00 83.75 264 ILE A C 1
ATOM 2098 O O . ILE A 1 264 ? -19.429 -9.466 10.755 1.00 83.75 264 ILE A O 1
ATOM 2102 N N . GLY A 1 265 ? -21.059 -7.942 10.690 1.00 78.88 265 GLY A N 1
ATOM 2103 C CA . GLY A 1 265 ? -22.096 -8.859 10.199 1.00 78.88 265 GLY A CA 1
ATOM 2104 C C . GLY A 1 265 ? -22.571 -9.922 11.201 1.00 78.88 265 GLY A C 1
ATOM 2105 O O . GLY A 1 265 ? -23.447 -10.718 10.865 1.00 78.88 265 GLY A O 1
ATOM 2106 N N . ARG A 1 266 ? -22.031 -9.954 12.427 1.00 83.69 266 ARG A N 1
ATOM 2107 C CA . ARG A 1 266 ? -22.559 -10.781 13.524 1.00 83.69 266 ARG A CA 1
ATOM 2108 C C . ARG A 1 266 ? -23.777 -10.102 14.135 1.00 83.69 266 ARG A C 1
ATOM 2110 O O . ARG A 1 266 ? -23.837 -8.875 14.156 1.00 83.69 266 ARG A O 1
ATOM 2117 N N . TYR A 1 267 ? -24.684 -10.898 14.690 1.00 84.81 267 TYR A N 1
ATOM 2118 C CA . TYR A 1 267 ? -25.899 -10.428 15.349 1.00 84.81 267 TYR A CA 1
ATOM 2119 C C . TYR A 1 267 ? -25.903 -10.813 16.831 1.00 84.81 267 TYR A C 1
ATOM 2121 O O . TYR A 1 267 ? -25.642 -11.968 17.169 1.00 84.81 267 TYR A O 1
ATOM 2129 N N . GLY A 1 268 ? -26.246 -9.861 17.693 1.00 86.44 268 GLY A N 1
ATOM 2130 C CA . GLY A 1 268 ? -26.419 -10.049 19.127 1.00 86.44 268 GLY A CA 1
ATOM 2131 C C . GLY A 1 268 ? -27.438 -9.068 19.699 1.00 86.44 268 GLY A C 1
ATOM 2132 O O . GLY A 1 268 ? -27.655 -7.981 19.176 1.00 86.44 268 GLY A O 1
ATOM 2133 N N . ILE A 1 269 ? -28.089 -9.451 20.788 1.00 89.75 269 ILE A N 1
ATOM 2134 C CA . ILE A 1 269 ? -29.003 -8.585 21.548 1.00 89.75 269 ILE A CA 1
ATOM 2135 C C . ILE A 1 269 ? -28.403 -8.247 22.913 1.00 89.75 269 ILE A C 1
ATOM 2137 O O . ILE A 1 269 ? -27.485 -8.929 23.372 1.00 89.75 269 ILE A O 1
ATOM 2141 N N . ILE A 1 270 ? -28.932 -7.229 23.592 1.00 92.12 270 ILE A N 1
ATOM 2142 C CA . ILE A 1 270 ? -28.547 -6.939 24.980 1.00 92.12 270 ILE A CA 1
ATOM 2143 C C . ILE A 1 270 ? -28.757 -8.198 25.840 1.00 92.12 270 ILE A C 1
ATOM 2145 O O . ILE A 1 270 ? -29.765 -8.896 25.721 1.00 92.12 270 ILE A O 1
ATOM 2149 N N . GLY A 1 271 ? -27.757 -8.521 26.658 1.00 90.12 271 GLY A N 1
ATOM 2150 C CA . GLY A 1 271 ? -27.691 -9.747 27.448 1.00 90.12 271 GLY A CA 1
ATOM 2151 C C . GLY A 1 271 ? -27.053 -10.944 26.735 1.00 90.12 271 GLY A C 1
ATOM 2152 O O . GLY A 1 271 ? -26.778 -11.943 27.394 1.00 90.12 271 GLY A O 1
ATOM 2153 N N . SER A 1 272 ? -26.763 -10.874 25.431 1.00 94.12 272 SER A N 1
ATOM 2154 C CA . SER A 1 272 ? -26.099 -11.985 24.726 1.00 94.12 272 SER A CA 1
ATOM 2155 C C . SER A 1 272 ? -24.715 -12.249 25.307 1.00 94.12 272 SER A C 1
ATOM 2157 O O . SER A 1 272 ? -23.937 -11.313 25.517 1.00 94.12 272 SER A O 1
ATOM 2159 N N . LEU A 1 273 ? -24.409 -13.522 25.544 1.00 93.38 273 LEU A N 1
ATOM 2160 C CA . LEU A 1 273 ? -23.123 -13.954 26.076 1.00 93.38 273 LEU A CA 1
ATOM 2161 C C . LEU A 1 273 ? -22.065 -13.999 24.970 1.00 93.38 273 LEU A C 1
ATOM 2163 O O . LEU A 1 273 ? -22.339 -14.401 23.839 1.00 93.38 273 LEU A O 1
ATOM 2167 N N . TYR A 1 274 ? -20.844 -13.595 25.303 1.00 93.81 274 TYR A N 1
ATOM 2168 C CA . TYR A 1 274 ? -19.748 -13.447 24.352 1.00 93.81 274 TYR A CA 1
ATOM 2169 C C . TYR A 1 274 ? -18.449 -14.022 24.917 1.00 93.81 274 TYR A C 1
ATOM 2171 O O . TYR A 1 274 ? -18.102 -13.793 26.080 1.00 93.81 274 TYR A O 1
ATOM 2179 N N . ASP A 1 275 ? -17.705 -14.739 24.081 1.00 93.06 275 ASP A N 1
ATOM 2180 C CA . ASP A 1 275 ? -16.345 -15.165 24.367 1.00 93.06 275 ASP A CA 1
ATOM 2181 C C . ASP A 1 275 ? -15.340 -14.295 23.606 1.00 93.06 275 ASP A C 1
ATOM 2183 O O . ASP A 1 275 ? -15.107 -14.462 22.410 1.00 93.06 275 ASP A O 1
ATOM 2187 N N . ILE A 1 276 ? -14.691 -13.375 24.319 1.00 92.44 276 ILE A N 1
ATOM 2188 C CA . ILE A 1 276 ? -13.665 -12.498 23.748 1.00 92.44 276 ILE A CA 1
ATOM 2189 C C . ILE A 1 276 ? -12.377 -13.236 23.354 1.00 92.44 276 ILE A C 1
ATOM 2191 O O . ILE A 1 276 ? -11.583 -12.721 22.568 1.00 92.44 276 ILE A O 1
ATOM 2195 N N . ARG A 1 277 ? -12.158 -14.455 23.866 1.00 93.00 277 ARG A N 1
ATOM 2196 C CA . ARG A 1 277 ? -10.965 -15.254 23.543 1.00 93.00 277 ARG A CA 1
ATOM 2197 C C . ARG A 1 277 ? -11.003 -15.721 22.092 1.00 93.00 277 ARG A C 1
ATOM 2199 O O . ARG A 1 277 ? -9.973 -15.732 21.428 1.00 93.00 277 ARG A O 1
ATOM 2206 N N . THR A 1 278 ? -12.197 -16.053 21.609 1.00 92.31 278 THR A N 1
ATOM 2207 C CA . THR A 1 278 ? -12.468 -16.523 20.243 1.00 92.31 278 THR A CA 1
ATOM 2208 C C . THR A 1 278 ? -13.197 -15.484 19.382 1.00 92.31 278 THR A C 1
ATOM 2210 O O . THR A 1 278 ? -13.360 -15.693 18.183 1.00 92.31 278 THR A O 1
ATOM 2213 N N . ASP A 1 279 ? -13.620 -14.366 19.980 1.00 91.19 279 ASP A N 1
ATOM 2214 C CA . ASP A 1 279 ? -14.478 -13.339 19.385 1.00 91.19 279 ASP A CA 1
ATOM 2215 C C . ASP A 1 279 ? -15.821 -13.891 18.851 1.00 91.19 279 ASP A C 1
ATOM 2217 O O . ASP A 1 279 ? -16.304 -13.516 17.778 1.00 91.19 279 ASP A O 1
ATOM 2221 N N . GLN A 1 280 ? -16.468 -14.781 19.607 1.00 90.44 280 GLN A N 1
ATOM 2222 C CA . GLN A 1 280 ? -17.746 -15.386 19.211 1.00 90.44 280 GLN A CA 1
ATOM 2223 C C . GLN A 1 280 ? -18.843 -15.204 20.257 1.00 90.44 280 GLN A C 1
ATOM 2225 O O . GLN A 1 280 ? -18.594 -15.172 21.459 1.00 90.44 280 GLN A O 1
ATOM 2230 N N . PHE A 1 281 ? -20.087 -15.120 19.783 1.00 91.38 281 PHE A N 1
ATOM 2231 C CA . PHE A 1 281 ? -21.253 -15.268 20.648 1.00 91.38 281 PHE A CA 1
ATOM 2232 C C . PHE A 1 281 ? -21.369 -16.717 21.110 1.00 91.38 281 PHE A C 1
ATOM 2234 O O . PHE A 1 281 ? -21.204 -17.640 20.311 1.00 91.38 281 PHE A O 1
ATOM 2241 N N . VAL A 1 282 ? -21.685 -16.906 22.387 1.00 91.44 282 VAL A N 1
ATOM 2242 C CA . VAL A 1 282 ? -21.934 -18.228 22.968 1.00 91.44 282 VAL A CA 1
ATOM 2243 C C . VAL A 1 282 ? -23.408 -18.366 23.323 1.00 91.44 282 VAL A C 1
ATOM 2245 O O . VAL A 1 282 ? -24.118 -17.376 23.501 1.00 91.44 282 VAL A O 1
ATOM 2248 N N . MET A 1 283 ? -23.892 -19.604 23.400 1.00 84.62 283 MET A N 1
ATOM 2249 C CA . MET A 1 283 ? -25.300 -19.849 23.696 1.00 84.62 283 MET A CA 1
ATOM 2250 C C . MET A 1 283 ? -25.681 -19.367 25.100 1.00 84.62 283 MET A C 1
ATOM 2252 O O . MET A 1 283 ? -24.966 -19.602 26.074 1.00 84.62 283 MET A O 1
ATOM 2256 N N . GLY A 1 284 ? -26.851 -18.737 25.191 1.00 84.38 284 GLY A N 1
ATOM 2257 C CA . GLY A 1 284 ? -27.419 -18.217 26.430 1.00 84.38 284 GLY A CA 1
ATOM 2258 C C . GLY A 1 284 ? -27.580 -16.698 26.422 1.00 84.38 284 GLY A C 1
ATOM 2259 O O . GLY A 1 284 ? -27.104 -15.990 25.533 1.00 84.38 284 GLY A O 1
ATOM 2260 N N . ASN A 1 285 ? -28.281 -16.201 27.434 1.00 91.25 285 ASN A N 1
ATOM 2261 C CA . ASN A 1 285 ? -28.471 -14.780 27.678 1.00 91.25 285 ASN A CA 1
ATOM 2262 C C . ASN A 1 285 ? -28.360 -14.528 29.185 1.00 91.25 285 ASN A C 1
ATOM 2264 O O . ASN A 1 285 ? -28.736 -15.383 29.986 1.00 91.25 285 ASN A O 1
ATOM 2268 N N . LEU A 1 286 ? -27.844 -13.362 29.565 1.00 91.44 286 LEU A N 1
ATOM 2269 C CA . LEU A 1 286 ? -27.777 -12.916 30.951 1.00 91.44 286 LEU A CA 1
ATOM 2270 C C . LEU A 1 286 ? -29.159 -12.857 31.611 1.00 91.44 286 LEU A C 1
ATOM 2272 O O . LEU A 1 286 ? -29.235 -13.024 32.822 1.00 91.44 286 LEU A O 1
ATOM 2276 N N . PHE A 1 287 ? -30.231 -12.641 30.848 1.00 91.25 287 PHE A N 1
ATOM 2277 C CA . PHE A 1 287 ? -31.587 -12.476 31.361 1.00 91.25 287 PHE A CA 1
ATOM 2278 C C . PHE A 1 287 ? -32.471 -13.695 31.074 1.00 91.25 287 PHE A C 1
ATOM 2280 O O . PHE A 1 287 ? -32.457 -14.222 29.962 1.00 91.25 287 PHE A O 1
ATOM 2287 N N . ASN A 1 288 ? -33.258 -14.122 32.068 1.00 84.69 288 ASN A N 1
ATOM 2288 C CA . ASN A 1 288 ? -34.266 -15.182 31.902 1.00 84.69 288 ASN A CA 1
ATOM 2289 C C . ASN A 1 288 ? -35.557 -14.671 31.243 1.00 84.69 288 ASN A C 1
ATOM 2291 O O . ASN A 1 288 ? -36.212 -15.415 30.520 1.00 84.69 288 ASN A O 1
ATOM 2295 N N . ASP A 1 289 ? -35.900 -13.407 31.495 1.00 84.12 289 ASP A N 1
ATOM 2296 C CA . ASP A 1 289 ? -37.137 -12.768 31.049 1.00 84.12 289 ASP A CA 1
ATOM 2297 C C . ASP A 1 289 ? -36.845 -11.492 30.249 1.00 84.12 289 ASP A C 1
ATOM 2299 O O . ASP A 1 289 ? -35.745 -10.933 30.294 1.00 84.12 289 ASP A O 1
ATOM 2303 N N . VAL A 1 290 ? -37.858 -10.997 29.533 1.00 83.94 290 VAL A N 1
ATOM 2304 C CA . VAL A 1 290 ? -37.781 -9.717 28.817 1.00 83.94 290 VAL A CA 1
ATOM 2305 C C . VAL A 1 290 ? -37.624 -8.578 29.824 1.00 83.94 290 VAL A C 1
ATOM 2307 O O . VAL A 1 290 ? -38.458 -8.391 30.710 1.00 83.94 290 VAL A O 1
ATOM 2310 N N . LEU A 1 291 ? -36.559 -7.793 29.667 1.00 88.06 291 LEU A N 1
ATOM 2311 C CA . LEU A 1 291 ? -36.307 -6.637 30.518 1.00 88.06 291 LEU A CA 1
ATOM 2312 C C . LEU A 1 291 ? -37.349 -5.530 30.295 1.00 88.06 291 LEU A C 1
ATOM 2314 O O . LEU A 1 291 ? -37.633 -5.182 29.147 1.00 88.06 291 LEU A O 1
ATOM 2318 N N . PRO A 1 292 ? -37.854 -4.898 31.371 1.00 89.12 292 PRO A N 1
ATOM 2319 C CA . PRO A 1 292 ? -38.611 -3.658 31.259 1.00 89.12 292 PRO A CA 1
ATOM 2320 C C . PRO A 1 292 ? -37.814 -2.545 30.562 1.00 89.12 292 PRO A C 1
ATOM 2322 O O . PRO A 1 292 ? -36.619 -2.374 30.817 1.00 89.12 292 PRO A O 1
ATOM 2325 N N . ASP A 1 293 ? -38.500 -1.716 29.768 1.00 86.75 293 ASP A N 1
ATOM 2326 C CA . ASP A 1 293 ? -37.892 -0.598 29.024 1.00 86.75 293 ASP A CA 1
ATOM 2327 C C . ASP A 1 293 ? -37.128 0.391 29.928 1.00 86.75 293 ASP A C 1
ATOM 2329 O O . ASP A 1 293 ? -36.182 1.032 29.479 1.00 86.75 293 ASP A O 1
ATOM 2333 N N . SER A 1 294 ? -37.466 0.481 31.220 1.00 88.25 294 SER A N 1
ATOM 2334 C CA . SER A 1 294 ? -36.765 1.333 32.192 1.00 88.25 294 SER A CA 1
ATOM 2335 C C . SER A 1 294 ? -35.289 0.974 32.399 1.00 88.25 294 SER A C 1
ATOM 2337 O O . SER A 1 294 ? -34.532 1.807 32.892 1.00 88.25 294 SER A O 1
ATOM 2339 N N . PHE A 1 295 ? -34.873 -0.251 32.057 1.00 91.62 295 PHE A N 1
ATOM 2340 C CA . PHE A 1 295 ? -33.478 -0.687 32.171 1.00 91.62 295 PHE A CA 1
ATOM 2341 C C . PHE A 1 295 ? -32.641 -0.365 30.929 1.00 91.62 295 PHE A C 1
ATOM 2343 O O . PHE A 1 295 ? -31.414 -0.465 30.994 1.00 91.62 295 PHE A O 1
ATOM 2350 N N . ILE A 1 296 ? -33.270 0.029 29.817 1.00 93.00 296 ILE A N 1
ATOM 2351 C CA . ILE A 1 296 ? -32.593 0.311 28.550 1.00 93.00 296 ILE A CA 1
ATOM 2352 C C . ILE A 1 296 ? -32.665 1.806 28.255 1.00 93.00 296 ILE A C 1
ATOM 2354 O O . ILE A 1 296 ? -33.720 2.360 27.945 1.00 93.00 296 ILE A O 1
ATOM 2358 N N . LYS A 1 297 ? -31.514 2.475 28.294 1.00 94.25 297 LYS A N 1
ATOM 2359 C CA . LYS A 1 297 ? -31.399 3.860 27.838 1.00 94.25 297 LYS A CA 1
ATOM 2360 C C . LYS A 1 297 ? -31.237 3.867 26.324 1.00 94.25 297 LYS A C 1
ATOM 2362 O O . LYS A 1 297 ? -30.312 3.253 25.803 1.00 94.25 297 LYS A O 1
ATOM 2367 N N . ARG A 1 298 ? -32.116 4.587 25.627 1.00 94.25 298 ARG A N 1
ATOM 2368 C CA . ARG A 1 298 ? -32.031 4.814 24.179 1.00 94.25 298 ARG A CA 1
ATOM 2369 C C . ARG A 1 298 ? -31.608 6.260 23.927 1.00 94.25 298 ARG A C 1
ATOM 2371 O O . ARG A 1 298 ? -32.229 7.174 24.466 1.00 94.25 298 ARG A O 1
ATOM 2378 N N . SER A 1 299 ? -30.567 6.468 23.129 1.00 93.69 299 SER A N 1
ATOM 2379 C CA . SER A 1 299 ? -30.091 7.800 22.734 1.00 93.69 299 SER A CA 1
ATOM 2380 C C . SER A 1 299 ? -29.830 7.866 21.237 1.00 93.69 299 SER A C 1
ATOM 2382 O O . SER A 1 299 ? -29.314 6.912 20.659 1.00 93.69 299 SER A O 1
ATOM 2384 N N . ASP A 1 300 ? -30.145 8.999 20.616 1.00 91.06 300 ASP A N 1
ATOM 2385 C CA . ASP A 1 300 ? -29.759 9.261 19.231 1.00 91.06 300 ASP A CA 1
ATOM 2386 C C . ASP A 1 300 ? -28.256 9.573 19.160 1.00 91.06 300 ASP A C 1
ATOM 2388 O O . ASP A 1 300 ? -27.719 10.320 19.980 1.00 91.06 300 ASP A O 1
ATOM 2392 N N . CYS A 1 301 ? -27.570 8.980 18.186 1.00 88.44 301 CYS A N 1
ATOM 2393 C CA . CYS A 1 301 ? -26.138 9.171 17.937 1.00 88.44 301 CYS A CA 1
ATOM 2394 C C . CYS A 1 301 ? -25.856 9.291 16.434 1.00 88.44 301 CYS A C 1
ATOM 2396 O O . CYS A 1 301 ? -24.866 8.762 15.927 1.00 88.44 301 CYS A O 1
ATOM 2398 N N . ALA A 1 302 ? -26.775 9.954 15.725 1.00 89.75 302 ALA A N 1
ATOM 2399 C CA . ALA A 1 302 ? -26.728 10.110 14.284 1.00 89.75 302 ALA A CA 1
ATOM 2400 C C . ALA A 1 302 ? -25.434 10.801 13.840 1.00 89.75 302 ALA A C 1
ATOM 2402 O O . ALA A 1 302 ? -25.130 11.909 14.273 1.00 89.75 302 ALA A O 1
ATOM 2403 N N . ASP A 1 303 ? -24.684 10.125 12.980 1.00 89.25 303 ASP A N 1
ATOM 2404 C CA . ASP A 1 303 ? -23.376 10.557 12.495 1.00 89.25 303 ASP A CA 1
ATOM 2405 C C . ASP A 1 303 ? -23.136 9.879 11.149 1.00 89.25 303 ASP A C 1
ATOM 2407 O O . ASP A 1 303 ? -23.412 8.687 11.013 1.00 89.25 303 ASP A O 1
ATOM 2411 N N . ILE A 1 304 ? -22.675 10.623 10.149 1.00 86.56 304 ILE A N 1
ATOM 2412 C CA . ILE A 1 304 ? -22.429 10.097 8.805 1.00 86.56 304 ILE A CA 1
ATOM 2413 C C . ILE A 1 304 ? -20.996 10.432 8.437 1.00 86.56 304 ILE A C 1
ATOM 2415 O O . ILE A 1 304 ? -20.629 11.601 8.348 1.00 86.56 304 ILE A O 1
ATOM 2419 N N . THR A 1 305 ? -20.214 9.399 8.155 1.00 86.75 305 THR A N 1
ATOM 2420 C CA . THR A 1 305 ? -18.869 9.531 7.609 1.00 86.75 305 THR A CA 1
ATOM 2421 C C . THR A 1 305 ? -18.779 8.794 6.285 1.00 86.75 305 THR A C 1
ATOM 2423 O O . THR A 1 305 ? -19.430 7.770 6.072 1.00 86.75 305 THR A O 1
ATOM 2426 N N . TYR A 1 306 ? -17.977 9.320 5.372 1.00 86.25 306 TYR A N 1
ATOM 2427 C CA . TYR A 1 306 ? -17.660 8.645 4.125 1.00 86.25 306 TYR A CA 1
ATOM 2428 C C . TYR A 1 306 ? -16.220 8.930 3.727 1.00 86.25 306 TYR A C 1
ATOM 2430 O O . TYR A 1 306 ? -15.667 9.972 4.079 1.00 86.25 306 TYR A O 1
ATOM 2438 N N . TRP A 1 307 ? -15.610 7.991 3.017 1.00 86.44 307 TRP A N 1
ATOM 2439 C CA . TRP A 1 307 ? -14.252 8.120 2.499 1.00 86.44 307 TRP A CA 1
ATOM 2440 C C . TRP A 1 307 ? -14.052 7.174 1.317 1.00 86.44 307 TRP A C 1
ATOM 2442 O O . TRP A 1 307 ? -14.839 6.251 1.097 1.00 86.44 307 TRP A O 1
ATOM 2452 N N . LEU A 1 308 ? -12.990 7.417 0.556 1.00 88.69 308 LEU A N 1
ATOM 2453 C CA . LEU A 1 308 ? -12.539 6.542 -0.516 1.00 88.69 308 LEU A CA 1
ATOM 2454 C C . LEU A 1 308 ? -11.282 5.803 -0.049 1.00 88.69 308 LEU A C 1
ATOM 2456 O O . LEU A 1 308 ? -10.353 6.430 0.455 1.00 88.69 308 LEU A O 1
ATOM 2460 N N . ASP A 1 309 ? -11.269 4.483 -0.199 1.00 88.62 309 ASP A N 1
ATOM 2461 C CA . ASP A 1 309 ? -10.132 3.625 0.128 1.00 88.62 309 ASP A CA 1
ATOM 2462 C C . ASP A 1 309 ? -9.581 2.978 -1.147 1.00 88.62 309 ASP A C 1
ATOM 2464 O O . ASP A 1 309 ? -10.314 2.284 -1.849 1.00 88.62 309 ASP A O 1
ATOM 2468 N N . PHE A 1 310 ? -8.303 3.195 -1.454 1.00 87.44 310 PHE A N 1
ATOM 2469 C CA . PHE A 1 310 ? -7.628 2.595 -2.611 1.00 87.44 310 PHE A CA 1
ATOM 2470 C C . PHE A 1 310 ? -7.025 1.219 -2.311 1.00 87.44 310 PHE A C 1
ATOM 2472 O O . PHE A 1 310 ? -6.334 0.660 -3.161 1.00 87.44 310 PHE A O 1
ATOM 2479 N N . HIS A 1 311 ? -7.256 0.665 -1.113 1.00 83.25 311 HIS A N 1
ATOM 2480 C CA . HIS A 1 311 ? -6.716 -0.632 -0.684 1.00 83.25 311 HIS A CA 1
ATOM 2481 C C . HIS A 1 311 ? -5.199 -0.728 -0.899 1.00 83.25 311 HIS A C 1
ATOM 2483 O O . HIS A 1 311 ? -4.669 -1.757 -1.321 1.00 83.25 311 HIS A O 1
ATOM 2489 N N . SER A 1 312 ? -4.505 0.382 -0.634 1.00 72.25 312 SER A N 1
ATOM 2490 C CA . SER A 1 312 ? -3.045 0.495 -0.655 1.00 72.25 312 SER A CA 1
ATOM 2491 C C . SER A 1 312 ? -2.409 -0.384 0.420 1.00 72.25 312 SER A C 1
ATOM 2493 O O . SER A 1 312 ? -1.387 -1.017 0.154 1.00 72.25 312 SER A O 1
ATOM 2495 N N . SER A 1 313 ? -3.031 -0.452 1.605 1.00 77.12 313 SER A N 1
ATOM 2496 C CA . SER A 1 313 ? -2.667 -1.380 2.677 1.00 77.12 313 SER A CA 1
ATOM 2497 C C . SER A 1 313 ? -3.872 -1.771 3.540 1.00 77.12 313 SER A C 1
ATOM 2499 O O . SER A 1 313 ? -4.755 -0.958 3.830 1.00 77.12 313 SER A O 1
ATOM 2501 N N . GLN A 1 314 ? -3.893 -3.025 4.003 1.00 78.62 314 GLN A N 1
ATOM 2502 C CA . GLN A 1 314 ? -4.945 -3.534 4.888 1.00 78.62 314 GLN A CA 1
ATOM 2503 C C . GLN A 1 314 ? -4.975 -2.795 6.240 1.00 78.62 314 GLN A C 1
ATOM 2505 O O . GLN A 1 314 ? -6.047 -2.583 6.817 1.00 78.62 314 GLN A O 1
ATOM 2510 N N . LYS A 1 315 ? -3.813 -2.348 6.733 1.00 82.12 315 LYS A N 1
ATOM 2511 C CA . LYS A 1 315 ? -3.697 -1.543 7.955 1.00 82.12 315 LYS A CA 1
ATOM 2512 C C . LYS A 1 315 ? -4.456 -0.227 7.833 1.00 82.12 315 LYS A C 1
ATOM 2514 O O . LYS A 1 315 ? -5.220 0.117 8.737 1.00 82.12 315 LYS A O 1
ATOM 2519 N N . GLN A 1 316 ? -4.283 0.490 6.720 1.00 78.94 316 GLN A N 1
ATOM 2520 C CA . GLN A 1 316 ? -4.989 1.747 6.474 1.00 78.94 316 GLN A CA 1
ATOM 2521 C C . GLN A 1 316 ? -6.505 1.518 6.427 1.00 78.94 316 GLN A C 1
ATOM 2523 O O . GLN A 1 316 ? -7.249 2.234 7.103 1.00 78.94 316 GLN A O 1
ATOM 2528 N N . THR A 1 317 ? -6.958 0.469 5.733 1.00 81.69 317 THR A N 1
ATOM 2529 C CA . THR A 1 317 ? -8.377 0.080 5.684 1.00 81.69 317 THR A CA 1
ATOM 2530 C C . THR A 1 317 ? -8.936 -0.182 7.087 1.00 81.69 317 THR A C 1
ATOM 2532 O O . THR A 1 317 ? -9.967 0.386 7.463 1.00 81.69 317 THR A O 1
ATOM 2535 N N . PHE A 1 318 ? -8.253 -0.977 7.918 1.00 85.06 318 PHE A N 1
ATOM 2536 C CA . PHE A 1 318 ? -8.695 -1.260 9.290 1.00 85.06 318 PHE A CA 1
ATOM 2537 C C . PHE A 1 318 ? -8.702 -0.025 10.198 1.00 85.06 318 PHE A C 1
ATOM 2539 O O . PHE A 1 318 ? -9.613 0.120 11.021 1.00 85.06 318 PHE A O 1
ATOM 2546 N N . ASN A 1 319 ? -7.743 0.885 10.023 1.00 83.00 319 ASN A N 1
ATOM 2547 C CA . ASN A 1 319 ? -7.687 2.147 10.760 1.00 83.00 319 ASN A CA 1
ATOM 2548 C C . ASN A 1 319 ? -8.839 3.085 10.365 1.00 83.00 319 ASN A C 1
ATOM 2550 O O . ASN A 1 319 ? -9.534 3.589 11.246 1.00 83.00 319 ASN A O 1
ATOM 2554 N N . ASN A 1 320 ? -9.120 3.244 9.066 1.00 78.69 320 ASN A N 1
ATOM 2555 C CA . ASN A 1 320 ? -10.236 4.063 8.563 1.00 78.69 320 ASN A CA 1
ATOM 2556 C C . ASN A 1 320 ? -11.596 3.583 9.092 1.00 78.69 320 ASN A C 1
ATOM 2558 O O . ASN A 1 320 ? -12.514 4.362 9.350 1.00 78.69 320 ASN A O 1
ATOM 2562 N N . LEU A 1 321 ? -11.724 2.275 9.298 1.00 78.19 321 LEU A N 1
ATOM 2563 C CA . LEU A 1 321 ? -12.932 1.660 9.836 1.00 78.19 321 LEU A CA 1
ATOM 2564 C C . LEU A 1 321 ? -13.035 1.726 11.359 1.00 78.19 321 LEU A C 1
ATOM 2566 O O . LEU A 1 321 ? -14.097 1.397 11.910 1.00 78.19 321 LEU A O 1
ATOM 2570 N N . ASN A 1 322 ? -11.976 2.211 12.012 1.00 82.06 322 ASN A N 1
ATOM 2571 C CA . ASN A 1 322 ? -11.803 2.265 13.452 1.00 82.06 322 ASN A CA 1
ATOM 2572 C C . ASN A 1 322 ? -11.987 0.877 14.082 1.00 82.06 322 ASN A C 1
ATOM 2574 O O . ASN A 1 322 ? -12.842 0.710 14.951 1.00 82.06 322 ASN A O 1
ATOM 2578 N N . ILE A 1 323 ? -11.273 -0.134 13.571 1.00 87.00 323 ILE A N 1
ATOM 2579 C CA . ILE A 1 323 ? -11.261 -1.495 14.130 1.00 87.00 323 ILE A CA 1
ATOM 2580 C C . ILE A 1 323 ? -10.263 -1.546 15.290 1.00 87.00 323 ILE A C 1
ATOM 2582 O O . ILE A 1 323 ? -9.098 -1.192 15.129 1.00 87.00 323 ILE A O 1
ATOM 2586 N N . GLU A 1 324 ? -10.725 -2.009 16.452 1.00 89.00 324 GLU A N 1
ATOM 2587 C CA . GLU A 1 324 ? -9.897 -2.146 17.657 1.00 89.00 324 GLU A CA 1
ATOM 2588 C C . GLU A 1 324 ? -8.764 -3.170 17.452 1.00 89.00 324 GLU A C 1
ATOM 2590 O O . GLU A 1 324 ? -8.941 -4.157 16.739 1.00 89.00 324 GLU A O 1
ATOM 2595 N N . ALA A 1 325 ? -7.597 -2.936 18.062 1.00 89.81 325 ALA A N 1
ATOM 2596 C CA . ALA A 1 325 ? -6.356 -3.667 17.792 1.00 89.81 325 ALA A CA 1
ATOM 2597 C C . ALA A 1 325 ? -6.473 -5.195 17.967 1.00 89.81 325 ALA A C 1
ATOM 2599 O O . ALA A 1 325 ? -6.066 -5.956 17.087 1.00 89.81 325 ALA A O 1
ATOM 2600 N N . ASN A 1 326 ? -7.069 -5.676 19.059 1.00 90.69 326 ASN A N 1
ATOM 2601 C CA . ASN A 1 326 ? -7.260 -7.106 19.298 1.00 90.69 326 ASN A CA 1
ATOM 2602 C C . ASN A 1 326 ? -8.241 -7.730 18.297 1.00 90.69 326 ASN A C 1
ATOM 2604 O O . ASN A 1 326 ? -8.010 -8.847 17.818 1.00 90.69 326 ASN A O 1
ATOM 2608 N N . LEU A 1 327 ? -9.325 -7.033 17.952 1.00 91.25 327 LEU A N 1
ATOM 2609 C CA . LEU A 1 327 ? -10.238 -7.486 16.901 1.00 91.25 327 LEU A CA 1
ATOM 2610 C C . LEU A 1 327 ? -9.548 -7.511 15.533 1.00 91.25 327 LEU A C 1
ATOM 2612 O O . LEU A 1 327 ? -9.761 -8.431 14.742 1.00 91.25 327 LEU A O 1
ATOM 2616 N N . LYS A 1 328 ? -8.699 -6.523 15.267 1.00 91.19 328 LYS A N 1
ATOM 2617 C CA . LYS A 1 328 ? -7.904 -6.430 14.050 1.00 91.19 328 LYS A CA 1
ATOM 2618 C C . LYS A 1 328 ? -6.969 -7.630 13.914 1.00 91.19 328 LYS A C 1
ATOM 2620 O O . LYS A 1 328 ? -7.030 -8.322 12.900 1.00 91.19 328 LYS A O 1
ATOM 2625 N N . LEU A 1 329 ? -6.223 -7.965 14.970 1.00 93.25 329 LEU A N 1
ATOM 2626 C CA . LEU A 1 329 ? -5.392 -9.170 14.999 1.00 93.25 329 LEU A CA 1
ATOM 2627 C C . LEU A 1 329 ? -6.225 -10.433 14.722 1.00 93.25 329 LEU A C 1
ATOM 2629 O O . LEU A 1 329 ? -5.833 -11.255 13.896 1.00 93.25 329 LEU A O 1
ATOM 2633 N N . ALA A 1 330 ? -7.401 -10.567 15.346 1.00 93.12 330 ALA A N 1
ATOM 2634 C CA . ALA A 1 330 ? -8.301 -11.701 15.116 1.00 93.12 330 ALA A CA 1
ATOM 2635 C C . ALA A 1 330 ? -8.777 -11.810 13.651 1.00 93.12 330 ALA A C 1
ATOM 2637 O O . ALA A 1 330 ? -8.934 -12.916 13.126 1.00 93.12 330 ALA A O 1
ATOM 2638 N N . LEU A 1 331 ? -8.992 -10.685 12.965 1.00 91.31 331 LEU A N 1
ATOM 2639 C CA . LEU A 1 331 ? -9.350 -10.669 11.543 1.00 91.31 331 LEU A CA 1
ATOM 2640 C C . LEU A 1 331 ? -8.176 -11.097 10.652 1.00 91.31 331 LEU A C 1
ATOM 2642 O O . LEU A 1 331 ? -8.377 -11.906 9.742 1.00 91.31 331 LEU A O 1
ATOM 2646 N N . MET A 1 332 ? -6.972 -10.594 10.934 1.00 90.88 332 MET A N 1
ATOM 2647 C CA . MET A 1 332 ? -5.752 -10.854 10.156 1.00 90.88 332 MET A CA 1
ATOM 2648 C C . MET A 1 332 ? -5.340 -12.324 10.186 1.00 90.88 332 MET A C 1
ATOM 2650 O O . MET A 1 332 ? -5.107 -12.936 9.144 1.00 90.88 332 MET A O 1
ATOM 2654 N N . VAL A 1 333 ? -5.339 -12.924 11.380 1.00 93.19 333 VAL A N 1
ATOM 2655 C CA . VAL A 1 333 ? -4.996 -14.346 11.564 1.00 93.19 333 VAL A CA 1
ATOM 2656 C C . VAL A 1 333 ? -6.129 -15.284 11.130 1.00 93.19 333 VAL A C 1
ATOM 2658 O O . VAL A 1 333 ? -5.988 -16.502 11.165 1.00 93.19 333 VAL A O 1
ATOM 2661 N N . GLY A 1 334 ? -7.272 -14.734 10.708 1.00 90.75 334 GLY A N 1
ATOM 2662 C CA . GLY A 1 334 ? -8.406 -15.507 10.213 1.00 90.75 334 GLY A CA 1
ATOM 2663 C C . GLY A 1 334 ? -9.252 -16.177 11.298 1.00 90.75 334 GLY A C 1
ATOM 2664 O O . GLY A 1 334 ? -10.067 -17.039 10.959 1.00 90.75 334 GLY A O 1
ATOM 2665 N N . LEU A 1 335 ? -9.120 -15.765 12.566 1.00 91.69 335 LEU A N 1
ATOM 2666 C CA . LEU A 1 335 ? -9.985 -16.219 13.665 1.00 91.69 335 LEU A CA 1
ATOM 2667 C C . LEU A 1 335 ? -11.450 -15.836 13.399 1.00 91.69 335 LEU A C 1
ATOM 2669 O O . LEU A 1 335 ? -12.367 -16.611 13.673 1.00 91.69 335 LEU A O 1
ATOM 2673 N N . LEU A 1 336 ? -11.666 -14.665 12.790 1.00 86.69 336 LEU A N 1
ATOM 2674 C CA . LEU A 1 336 ? -12.974 -14.220 12.321 1.00 86.69 336 LEU A CA 1
ATOM 2675 C C . LEU A 1 336 ? -13.088 -14.290 10.800 1.00 86.69 336 LEU A C 1
ATOM 2677 O O . LEU A 1 336 ? -12.336 -13.668 10.042 1.00 86.69 336 LEU A O 1
ATOM 2681 N N . LYS A 1 337 ? -14.107 -15.015 10.335 1.00 76.44 337 LYS A N 1
ATOM 2682 C CA . LYS A 1 337 ? -14.482 -15.021 8.923 1.00 76.44 337 LYS A CA 1
ATOM 2683 C C . LYS A 1 337 ? -15.330 -13.795 8.620 1.00 76.44 337 LYS A C 1
ATOM 2685 O O . LYS A 1 337 ? -16.488 -13.712 9.011 1.00 76.44 337 LYS A O 1
ATOM 2690 N N . VAL A 1 338 ? -14.748 -12.867 7.875 1.00 74.25 338 VAL A N 1
ATOM 2691 C CA . VAL A 1 338 ? -15.486 -11.769 7.253 1.00 74.25 338 VAL A CA 1
ATOM 2692 C C . VAL A 1 338 ? -16.377 -12.336 6.144 1.00 74.25 338 VAL A C 1
ATOM 2694 O O . VAL A 1 338 ? -15.888 -13.018 5.243 1.00 74.25 338 VAL A O 1
ATOM 2697 N N . GLY A 1 339 ? -17.675 -12.042 6.201 1.00 64.25 339 GLY A N 1
ATOM 2698 C CA . GLY A 1 339 ? -18.660 -12.432 5.194 1.00 64.25 339 GLY A CA 1
ATOM 2699 C C . GLY A 1 339 ? -19.841 -11.459 5.144 1.00 64.25 339 GLY A C 1
ATOM 2700 O O . GLY A 1 339 ? -19.917 -10.518 5.930 1.00 64.25 339 GLY A O 1
ATOM 2701 N N . GLY A 1 340 ? -20.762 -11.677 4.201 1.00 69.56 340 GLY A N 1
ATOM 2702 C CA . GLY A 1 340 ? -21.982 -10.869 4.079 1.00 69.56 340 GLY A CA 1
ATOM 2703 C C . GLY A 1 340 ? -21.709 -9.385 3.805 1.00 69.56 340 GLY A C 1
ATOM 2704 O O . GLY A 1 340 ? -21.018 -9.049 2.842 1.00 69.56 340 GLY A O 1
ATOM 2705 N N . SER A 1 341 ? -22.263 -8.513 4.649 1.00 67.25 341 SER A N 1
ATOM 2706 C CA . SER A 1 341 ? -22.175 -7.053 4.533 1.00 67.25 341 SER A CA 1
ATOM 2707 C C . SER A 1 341 ? -20.768 -6.490 4.735 1.00 67.25 341 SER A C 1
ATOM 2709 O O . SER A 1 341 ? -20.441 -5.443 4.186 1.00 67.25 341 SER A O 1
ATOM 2711 N N . ALA A 1 342 ? -19.906 -7.207 5.456 1.00 75.25 342 ALA A N 1
ATOM 2712 C CA . ALA A 1 342 ? -18.556 -6.761 5.784 1.00 75.25 342 ALA A CA 1
ATOM 2713 C C . ALA A 1 342 ? -17.496 -7.156 4.739 1.00 75.25 342 ALA A C 1
ATOM 2715 O O . ALA A 1 342 ? -16.304 -7.027 4.999 1.00 75.25 342 ALA A O 1
ATOM 2716 N N . LYS A 1 343 ? -17.895 -7.660 3.560 1.00 77.56 343 LYS A N 1
ATOM 2717 C CA . LYS A 1 343 ? -16.963 -8.123 2.510 1.00 77.56 343 LYS A CA 1
ATOM 2718 C C . LYS A 1 343 ? -15.905 -7.087 2.115 1.00 77.56 343 LYS A C 1
ATOM 2720 O O . LYS A 1 343 ? -14.797 -7.489 1.775 1.00 77.56 343 LYS A O 1
ATOM 272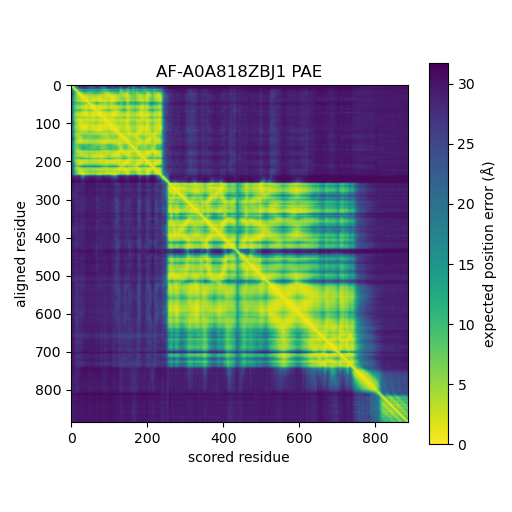5 N N . TYR A 1 344 ? -16.212 -5.795 2.226 1.00 75.94 344 TYR A N 1
ATOM 2726 C CA . TYR A 1 344 ? -15.262 -4.711 1.973 1.00 75.94 344 TYR A CA 1
ATOM 2727 C C . TYR A 1 344 ? -13.999 -4.759 2.863 1.00 75.94 344 TYR A C 1
ATOM 2729 O O . TYR A 1 344 ? -12.997 -4.153 2.511 1.00 75.94 344 TYR A O 1
ATOM 2737 N N . LEU A 1 345 ? -14.000 -5.504 3.981 1.00 75.25 345 LEU A N 1
ATOM 2738 C CA . LEU A 1 345 ? -12.831 -5.667 4.864 1.00 75.25 345 LEU A CA 1
ATOM 2739 C C . LEU A 1 345 ? -11.716 -6.559 4.295 1.00 75.25 345 LEU A C 1
ATOM 2741 O O . LEU A 1 345 ? -10.632 -6.594 4.869 1.00 75.25 345 LEU A O 1
ATOM 2745 N N . LYS A 1 346 ? -11.981 -7.344 3.242 1.00 69.06 346 LYS A N 1
ATOM 2746 C CA . LYS A 1 346 ? -11.027 -8.323 2.681 1.00 69.06 346 LYS A CA 1
ATOM 2747 C C . LYS A 1 346 ? -10.783 -8.103 1.186 1.00 69.06 346 LYS A C 1
ATOM 2749 O O . LYS A 1 346 ? -10.885 -9.041 0.402 1.00 69.06 346 LYS A O 1
ATOM 2754 N N . GLN A 1 347 ? -10.517 -6.864 0.781 1.00 68.50 347 GLN A N 1
ATOM 2755 C CA . GLN A 1 347 ? -10.401 -6.490 -0.632 1.00 68.50 347 GLN A CA 1
ATOM 2756 C C . GLN A 1 347 ? -9.016 -5.925 -0.998 1.00 68.50 347 GLN A C 1
ATOM 2758 O O . GLN A 1 347 ? -8.919 -4.852 -1.573 1.00 68.50 347 GLN A O 1
ATOM 2763 N N . THR A 1 348 ? -7.934 -6.666 -0.756 1.00 74.19 348 THR A N 1
ATOM 2764 C CA . THR A 1 348 ? -6.577 -6.266 -1.182 1.00 74.19 348 THR A CA 1
ATOM 2765 C C . THR A 1 348 ? -6.372 -6.420 -2.693 1.00 74.19 348 THR A C 1
ATOM 2767 O O . THR A 1 348 ? -6.969 -7.294 -3.327 1.00 74.19 348 THR A O 1
ATOM 2770 N N . LYS A 1 349 ? -5.549 -5.555 -3.298 1.00 81.69 349 LYS A N 1
ATOM 2771 C CA . LYS A 1 349 ? -5.194 -5.652 -4.724 1.00 81.69 349 LYS A CA 1
ATOM 2772 C C . LYS A 1 349 ? -4.469 -6.974 -4.994 1.00 81.69 349 LYS A C 1
ATOM 2774 O O . LYS A 1 349 ? -3.553 -7.326 -4.263 1.00 81.69 349 LYS A O 1
ATOM 2779 N N . THR A 1 350 ? -4.851 -7.678 -6.056 1.00 77.38 350 THR A N 1
ATOM 2780 C CA . THR A 1 350 ? -4.218 -8.951 -6.447 1.00 77.38 350 THR A CA 1
ATOM 2781 C C . THR A 1 350 ? -2.850 -8.753 -7.100 1.00 77.38 350 THR A C 1
ATOM 2783 O O . THR A 1 350 ? -1.971 -9.595 -6.956 1.00 77.38 350 THR A O 1
ATOM 2786 N N . ASN A 1 351 ? -2.671 -7.648 -7.824 1.00 81.12 351 ASN A N 1
ATOM 2787 C CA . ASN A 1 351 ? -1.444 -7.279 -8.527 1.00 81.12 351 ASN A CA 1
ATOM 2788 C C . ASN A 1 351 ? -1.331 -5.741 -8.600 1.00 81.12 351 ASN A C 1
ATOM 2790 O O . ASN A 1 351 ? -2.298 -5.029 -8.294 1.00 81.12 351 ASN A O 1
ATOM 2794 N N . ASN A 1 352 ? -0.172 -5.215 -9.000 1.00 83.19 352 ASN A N 1
ATOM 2795 C CA . ASN A 1 352 ? 0.068 -3.764 -9.077 1.00 83.19 352 ASN A CA 1
ATOM 2796 C C . ASN A 1 352 ? -0.523 -3.112 -10.340 1.00 83.19 352 ASN A C 1
ATOM 2798 O O . ASN A 1 352 ? -0.508 -1.894 -10.483 1.00 83.19 352 ASN A O 1
ATOM 2802 N N . HIS A 1 353 ? -1.098 -3.922 -11.227 1.00 84.31 353 HIS A N 1
ATOM 2803 C CA . HIS A 1 353 ? -1.798 -3.508 -12.441 1.00 84.31 353 HIS A CA 1
ATOM 2804 C C . HIS A 1 353 ? -3.306 -3.308 -12.238 1.00 84.31 353 HIS A C 1
ATOM 2806 O O . HIS A 1 353 ? -4.016 -2.916 -13.163 1.00 84.31 353 HIS A O 1
ATOM 2812 N N . THR A 1 354 ? -3.824 -3.610 -11.048 1.00 86.62 354 THR A N 1
ATOM 2813 C CA . THR A 1 354 ? -5.251 -3.503 -10.748 1.00 86.62 354 THR A CA 1
ATOM 2814 C C . THR A 1 354 ? -5.544 -2.218 -9.992 1.00 86.62 354 THR A C 1
ATOM 2816 O O . THR A 1 354 ? -5.097 -2.012 -8.862 1.00 86.62 354 THR A O 1
ATOM 2819 N N . VAL A 1 355 ? -6.369 -1.376 -10.605 1.00 89.56 355 VAL A N 1
ATOM 2820 C CA . VAL A 1 355 ? -7.062 -0.294 -9.918 1.00 89.56 355 VAL A CA 1
ATOM 2821 C C . VAL A 1 355 ? -8.177 -0.921 -9.101 1.00 89.56 355 VAL A C 1
ATOM 2823 O O . VAL A 1 355 ? -9.057 -1.590 -9.646 1.00 89.56 355 VAL A O 1
ATOM 2826 N N . ARG A 1 356 ? -8.161 -0.682 -7.792 1.00 90.56 356 ARG A N 1
ATOM 2827 C CA . ARG A 1 356 ? -9.274 -1.020 -6.909 1.00 90.56 356 ARG A CA 1
ATOM 2828 C C . ARG A 1 356 ? -9.495 0.117 -5.931 1.00 90.56 356 ARG A C 1
ATOM 2830 O O . ARG A 1 356 ? -8.608 0.437 -5.151 1.00 90.56 356 ARG A O 1
ATOM 2837 N N . ALA A 1 357 ? -10.693 0.682 -5.938 1.00 91.06 357 ALA A N 1
ATOM 2838 C CA . ALA A 1 357 ? -11.100 1.695 -4.974 1.00 91.06 357 ALA A CA 1
ATOM 2839 C C . ALA A 1 357 ? -12.435 1.308 -4.347 1.00 91.06 357 ALA A C 1
ATOM 2841 O O . ALA A 1 357 ? -13.281 0.703 -4.997 1.00 91.06 357 ALA A O 1
ATOM 2842 N N . THR A 1 358 ? -12.657 1.633 -3.082 1.00 90.94 358 THR A N 1
ATOM 2843 C CA . THR A 1 358 ? -13.928 1.400 -2.396 1.00 90.94 358 THR A CA 1
ATOM 2844 C C . THR A 1 358 ? -14.389 2.671 -1.719 1.00 90.94 358 THR A C 1
ATOM 2846 O O . THR A 1 358 ? -13.737 3.174 -0.809 1.00 90.94 358 THR A O 1
ATOM 2849 N N . PHE A 1 359 ? -15.526 3.191 -2.167 1.00 90.19 359 PHE A N 1
ATOM 2850 C CA . PHE A 1 359 ? -16.189 4.303 -1.506 1.00 90.19 359 PHE A CA 1
ATOM 2851 C C . PHE A 1 359 ? -17.047 3.747 -0.372 1.00 90.19 359 PHE A C 1
ATOM 2853 O O . PHE A 1 359 ? -17.923 2.916 -0.609 1.00 90.19 359 PHE A O 1
ATOM 2860 N N . ILE A 1 360 ? -16.775 4.158 0.863 1.00 88.62 360 ILE A N 1
ATOM 2861 C CA . ILE A 1 360 ? -17.439 3.641 2.062 1.00 88.62 360 ILE A CA 1
ATOM 2862 C C . ILE A 1 360 ? -18.293 4.752 2.660 1.00 88.62 360 ILE A C 1
ATOM 2864 O O . ILE A 1 360 ? -17.813 5.856 2.880 1.00 88.62 360 ILE A O 1
ATOM 2868 N N . TYR A 1 361 ? -19.554 4.439 2.947 1.00 89.25 361 TYR A N 1
ATOM 2869 C CA . TYR A 1 361 ? -20.506 5.276 3.668 1.00 89.25 361 TYR A CA 1
ATOM 2870 C C . TYR A 1 361 ? -20.864 4.586 4.979 1.00 89.25 361 TYR A C 1
ATOM 2872 O O . TYR A 1 361 ? -21.358 3.458 4.974 1.00 89.25 361 TYR A O 1
ATOM 2880 N N . LYS A 1 362 ? -20.644 5.262 6.099 1.00 88.88 362 LYS A N 1
ATOM 2881 C CA . LYS A 1 362 ? -20.908 4.768 7.447 1.00 88.88 362 LYS A CA 1
ATOM 2882 C C . LYS A 1 362 ? -21.861 5.727 8.135 1.00 88.88 362 LYS A C 1
ATOM 2884 O O . LYS A 1 362 ? -21.503 6.865 8.415 1.00 88.88 362 LYS A O 1
ATOM 2889 N N . ALA A 1 363 ? -23.066 5.257 8.425 1.00 91.12 363 ALA A N 1
ATOM 2890 C CA . ALA A 1 363 ? -24.065 6.022 9.156 1.00 91.12 363 ALA A CA 1
ATOM 2891 C C . ALA A 1 363 ? -24.349 5.362 10.500 1.00 91.12 363 ALA A C 1
ATOM 2893 O O . ALA A 1 363 ? -24.704 4.190 10.540 1.00 91.12 363 ALA A O 1
ATOM 2894 N N . LYS A 1 364 ? -24.239 6.117 11.589 1.00 92.69 364 LYS A N 1
ATOM 2895 C CA . LYS A 1 364 ? -24.776 5.774 12.909 1.00 92.69 364 LYS A CA 1
ATOM 2896 C C . LYS A 1 364 ? -26.160 6.396 13.055 1.00 92.69 364 LYS A C 1
ATOM 2898 O O . LYS A 1 364 ? -26.461 7.398 12.409 1.00 92.69 364 LYS A O 1
ATOM 2903 N N . THR A 1 365 ? -27.001 5.814 13.900 1.00 94.12 365 THR A N 1
ATOM 2904 C CA . THR A 1 365 ? -28.383 6.277 14.107 1.00 94.12 365 THR A CA 1
ATOM 2905 C C . THR A 1 365 ? -28.707 6.411 15.591 1.00 94.12 365 THR A C 1
ATOM 2907 O O . THR A 1 365 ? -28.962 7.511 16.077 1.00 94.12 365 THR A O 1
ATOM 2910 N N . LYS A 1 366 ? -28.693 5.292 16.317 1.00 94.56 366 LYS A N 1
ATOM 2911 C CA . LYS A 1 366 ? -29.144 5.163 17.702 1.00 94.56 366 LYS A CA 1
ATOM 2912 C C . LYS A 1 366 ? -28.188 4.293 18.500 1.00 94.56 366 LYS A C 1
ATOM 2914 O O . LYS A 1 366 ? -27.525 3.412 17.961 1.00 94.56 366 LYS A O 1
ATOM 2919 N N . GLN A 1 367 ? -28.180 4.496 19.805 1.00 95.38 367 GLN A N 1
ATOM 2920 C CA . GLN A 1 367 ? -27.478 3.666 20.768 1.00 95.38 367 GLN A CA 1
ATOM 2921 C C . GLN A 1 367 ? -28.455 3.198 21.845 1.00 95.38 367 GLN A C 1
ATOM 2923 O O . GLN A 1 367 ? -29.306 3.966 22.300 1.00 95.38 367 GLN A O 1
ATOM 2928 N N . GLU A 1 368 ? -28.345 1.928 22.221 1.00 94.81 368 GLU A N 1
ATOM 2929 C CA . GLU A 1 368 ? -29.088 1.332 23.328 1.00 94.81 368 GLU A CA 1
ATOM 2930 C C . GLU A 1 368 ? -28.105 0.821 24.373 1.00 94.81 368 GLU A C 1
ATOM 2932 O O . GLU A 1 368 ? -27.250 0.008 24.038 1.00 94.81 368 GLU A O 1
ATOM 2937 N N . ASP A 1 369 ? -28.244 1.275 25.619 1.00 95.12 369 ASP A N 1
ATOM 2938 C CA . ASP A 1 369 ? -27.364 0.916 26.732 1.00 95.12 369 ASP A CA 1
ATOM 2939 C C . ASP A 1 369 ? -28.167 0.387 27.924 1.00 95.12 369 ASP A C 1
ATOM 2941 O O . ASP A 1 369 ? -29.041 1.069 28.476 1.00 95.12 369 ASP A O 1
ATOM 2945 N N . LEU A 1 370 ? -27.811 -0.808 28.378 1.00 94.56 370 LEU A N 1
ATOM 2946 C CA . LEU A 1 370 ? -28.271 -1.388 29.627 1.00 94.56 370 LEU A CA 1
ATOM 2947 C C . LEU A 1 370 ? -27.746 -0.567 30.806 1.00 94.56 370 LEU A C 1
ATOM 2949 O O . LEU A 1 370 ? -26.541 -0.389 30.995 1.00 94.56 370 LEU A O 1
ATOM 2953 N N . GLN A 1 371 ? -28.658 -0.116 31.656 1.00 91.38 371 GLN A N 1
ATOM 2954 C CA . GLN A 1 371 ? -28.331 0.601 32.881 1.00 91.38 371 GLN A CA 1
ATOM 2955 C C . GLN A 1 371 ? -27.963 -0.391 33.995 1.00 91.38 371 GLN A C 1
ATOM 2957 O O . GLN A 1 371 ? -28.755 -0.622 34.910 1.00 91.38 371 GLN A O 1
ATOM 2962 N N . VAL A 1 372 ? -26.756 -0.971 33.909 1.00 86.94 372 VAL A N 1
ATOM 2963 C CA . VAL A 1 372 ? -26.256 -2.057 34.785 1.00 86.94 372 VAL A CA 1
ATOM 2964 C C . VAL A 1 372 ? -26.361 -1.720 36.280 1.00 86.94 372 VAL A C 1
ATOM 2966 O O . VAL A 1 372 ? -26.660 -2.590 37.090 1.00 86.94 372 VAL A O 1
ATOM 2969 N N . SER A 1 373 ? -26.171 -0.453 36.655 1.00 82.81 373 SER A N 1
ATOM 2970 C CA . SER A 1 373 ? -26.204 -0.000 38.056 1.00 82.81 373 SER A CA 1
ATOM 2971 C C . SER A 1 373 ? -27.615 0.208 38.630 1.00 82.81 373 SER A C 1
ATOM 2973 O O . SER A 1 373 ? -27.758 0.631 39.781 1.00 82.81 373 SER A O 1
ATOM 2975 N N . THR A 1 374 ? -28.670 -0.036 37.847 1.00 86.62 374 THR A N 1
ATOM 2976 C CA . THR A 1 374 ? -30.057 0.130 38.299 1.00 86.62 374 THR A CA 1
ATOM 2977 C C . THR A 1 374 ? -30.454 -0.995 39.252 1.00 86.62 374 THR A C 1
ATOM 2979 O O . THR A 1 374 ? -30.370 -2.173 38.912 1.00 86.62 374 THR A O 1
ATOM 2982 N N . LYS A 1 375 ? -30.934 -0.638 40.450 1.00 86.44 375 LYS A N 1
ATOM 2983 C CA . LYS A 1 375 ? -31.388 -1.613 41.456 1.00 86.44 375 LYS A CA 1
ATOM 2984 C C . LYS A 1 375 ? -32.509 -2.505 40.914 1.00 86.44 375 LYS A C 1
ATOM 2986 O O . LYS A 1 375 ? -33.446 -2.003 40.295 1.00 86.44 375 LYS A O 1
ATOM 2991 N N . GLY A 1 376 ? -32.470 -3.795 41.239 1.00 86.50 376 GLY A N 1
ATOM 2992 C CA . GLY A 1 376 ? -33.496 -4.764 40.854 1.00 86.50 376 GLY A CA 1
ATOM 2993 C C . GLY A 1 376 ? -33.216 -5.475 39.531 1.00 86.50 376 GLY A C 1
ATOM 2994 O O . GLY A 1 376 ? -33.967 -6.389 39.191 1.00 86.50 376 GLY A O 1
ATOM 2995 N N . LEU A 1 377 ? -32.158 -5.091 38.806 1.00 89.12 377 LEU A N 1
ATOM 2996 C CA . LEU A 1 377 ? -31.718 -5.767 37.584 1.00 89.12 377 LEU A CA 1
ATOM 2997 C C . LEU A 1 377 ? -31.279 -7.211 37.869 1.00 89.12 377 LEU A C 1
ATOM 2999 O O . LEU A 1 377 ? -31.563 -8.109 37.079 1.00 89.12 377 LEU A O 1
ATOM 3003 N N . GLU A 1 378 ? -30.665 -7.445 39.030 1.00 88.19 378 GLU A N 1
ATOM 3004 C CA . GLU A 1 378 ? -30.153 -8.747 39.465 1.00 88.19 378 GLU A CA 1
ATOM 3005 C C . GLU A 1 378 ? -31.232 -9.838 39.540 1.00 88.19 378 GLU A C 1
ATOM 3007 O O . GLU A 1 378 ? -30.933 -11.023 39.430 1.00 88.19 378 GLU A O 1
ATOM 3012 N N . LYS A 1 379 ? -32.505 -9.448 39.678 1.00 89.12 379 LYS A N 1
ATOM 3013 C CA . LYS A 1 379 ? -33.649 -10.372 39.742 1.00 89.12 379 LYS A CA 1
ATOM 3014 C C . LYS A 1 379 ? -33.953 -11.048 38.410 1.00 89.12 379 LYS A C 1
ATOM 3016 O O . LYS A 1 379 ? -34.598 -12.089 38.398 1.00 89.12 379 LYS A O 1
ATOM 3021 N N . TYR A 1 380 ? -33.513 -10.445 37.309 1.00 90.62 380 TYR A N 1
ATOM 3022 C CA . TYR A 1 380 ? -33.725 -10.965 35.961 1.00 90.62 380 TYR A CA 1
ATOM 3023 C C . TYR A 1 380 ? -32.585 -11.877 35.512 1.00 90.62 380 TYR A C 1
ATOM 3025 O O . TYR A 1 380 ? -32.674 -12.476 34.441 1.00 90.62 380 TYR A O 1
ATOM 3033 N N . PHE A 1 381 ? -31.512 -11.977 36.300 1.00 90.69 381 PHE A N 1
ATOM 3034 C CA . PHE A 1 381 ? -30.329 -12.724 35.917 1.00 90.69 381 PHE A CA 1
ATOM 3035 C C . PHE A 1 381 ? -30.567 -14.231 35.844 1.00 90.69 381 PHE A C 1
ATOM 3037 O O . PHE A 1 381 ? -31.162 -14.847 36.729 1.00 90.69 381 PHE A O 1
ATOM 3044 N N . SER A 1 382 ? -30.020 -14.833 34.795 1.00 86.56 382 SER A N 1
ATOM 3045 C CA . SER A 1 382 ? -29.921 -16.273 34.639 1.00 86.56 382 SER A CA 1
ATOM 3046 C C . SER A 1 382 ? -28.697 -16.803 35.379 1.00 86.56 382 SER A C 1
ATOM 3048 O O . SER A 1 382 ? -27.570 -16.419 35.068 1.00 86.56 382 SER A O 1
ATOM 3050 N N . SER A 1 383 ? -28.884 -17.732 36.320 1.00 81.12 383 SER A N 1
ATOM 3051 C CA . SER A 1 383 ? -27.761 -18.441 36.956 1.00 81.12 383 SER A CA 1
ATOM 3052 C C . SER A 1 383 ? -26.909 -19.189 35.922 1.00 81.12 383 SER A C 1
ATOM 3054 O O . SER A 1 383 ? -25.682 -19.107 35.953 1.00 81.12 383 SER A O 1
ATOM 3056 N N . HIS A 1 384 ? -27.557 -19.798 34.923 1.00 84.19 384 HIS A N 1
ATOM 3057 C CA . HIS A 1 384 ? -26.902 -20.512 33.823 1.00 84.19 384 HIS A CA 1
ATOM 3058 C C . HIS A 1 384 ? -25.946 -19.621 33.013 1.00 84.19 384 HIS A C 1
ATOM 3060 O O . HIS A 1 384 ? -24.937 -20.105 32.501 1.00 84.19 384 HIS A O 1
ATOM 3066 N N . ALA A 1 385 ? -26.218 -18.315 32.909 1.00 84.94 385 ALA A N 1
ATOM 3067 C CA . ALA A 1 385 ? -25.333 -17.385 32.208 1.00 84.94 385 ALA A CA 1
ATOM 3068 C C . ALA A 1 385 ? -23.972 -17.237 32.901 1.00 84.94 385 ALA A C 1
ATOM 3070 O O . ALA A 1 385 ? -22.933 -17.163 32.243 1.00 84.94 385 ALA A O 1
ATOM 3071 N N . PHE A 1 386 ? -23.972 -17.229 34.234 1.00 86.12 386 PHE A N 1
ATOM 3072 C CA . PHE A 1 386 ? -22.750 -17.152 35.027 1.00 86.12 386 PHE A CA 1
ATOM 3073 C C . PHE A 1 386 ? -22.038 -18.503 35.131 1.00 86.12 386 PHE A C 1
ATOM 3075 O O . PHE A 1 386 ? -20.814 -18.525 35.235 1.00 86.12 386 PHE A O 1
ATOM 3082 N N . GLU A 1 387 ? -22.757 -19.619 35.001 1.00 86.50 387 GLU A N 1
ATOM 3083 C CA . GLU A 1 387 ? -22.191 -20.976 34.970 1.00 86.50 387 GLU A CA 1
ATOM 3084 C C . GLU A 1 387 ? -21.569 -21.347 33.610 1.00 86.50 387 GLU A C 1
ATOM 3086 O O . GLU A 1 387 ? -20.667 -22.184 33.562 1.00 86.50 387 GLU A O 1
ATOM 3091 N N . ASN A 1 388 ? -21.971 -20.692 32.512 1.00 86.69 388 ASN A N 1
ATOM 3092 C CA . ASN A 1 388 ? -21.445 -20.958 31.168 1.00 86.69 388 ASN A CA 1
ATOM 3093 C C . ASN A 1 388 ? -19.935 -20.667 31.067 1.00 86.69 388 ASN A C 1
ATOM 3095 O O . ASN A 1 388 ? -19.527 -19.516 30.915 1.00 86.69 388 ASN A O 1
ATOM 3099 N N . LEU A 1 389 ? -19.112 -21.721 31.106 1.00 87.19 389 LEU A N 1
ATOM 3100 C CA . LEU A 1 389 ? -17.645 -21.655 31.138 1.00 87.19 389 LEU A CA 1
ATOM 3101 C C . LEU A 1 389 ? -17.005 -21.003 29.903 1.00 87.19 389 LEU A C 1
ATOM 3103 O O . LEU A 1 389 ? -15.872 -20.519 30.000 1.00 87.19 389 LEU A O 1
ATOM 3107 N N . ASP A 1 390 ? -17.720 -20.952 28.782 1.00 88.38 390 ASP A N 1
ATOM 3108 C CA . ASP A 1 390 ? -17.234 -20.349 27.543 1.00 88.38 390 ASP A CA 1
ATOM 3109 C C . ASP A 1 390 ? -17.448 -18.829 27.523 1.00 88.38 390 ASP A C 1
ATOM 3111 O O . ASP A 1 390 ? -16.645 -18.089 26.956 1.00 88.38 390 ASP A O 1
ATOM 3115 N N . ALA A 1 391 ? -18.488 -18.332 28.197 1.00 91.50 391 ALA A N 1
ATOM 3116 C CA . ALA A 1 391 ? -18.805 -16.909 28.233 1.00 91.50 391 ALA A CA 1
ATOM 3117 C C . ALA A 1 391 ? -17.796 -16.122 29.084 1.00 91.50 391 ALA A C 1
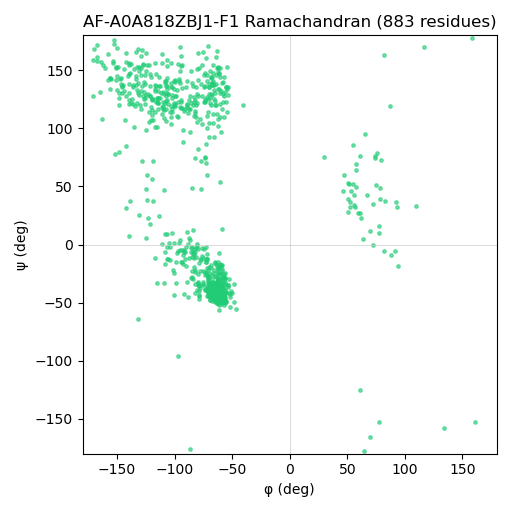ATOM 3119 O O . ALA A 1 391 ? -17.608 -16.403 30.267 1.00 91.50 391 ALA A O 1
ATOM 3120 N N . THR A 1 392 ? -17.195 -15.067 28.539 1.00 93.19 392 THR A N 1
ATOM 3121 C CA . THR A 1 392 ? -16.329 -14.149 29.310 1.00 93.19 392 THR A CA 1
ATOM 3122 C C . THR A 1 392 ? -16.979 -12.783 29.513 1.00 93.19 392 THR A C 1
ATOM 3124 O O . THR A 1 392 ? -16.799 -12.154 30.559 1.00 93.19 392 THR A O 1
ATOM 3127 N N . HIS A 1 393 ? -17.772 -12.347 28.537 1.00 93.81 393 HIS A N 1
ATOM 3128 C CA . HIS A 1 393 ? -18.410 -11.040 28.474 1.00 93.81 393 HIS A CA 1
ATOM 3129 C C . HIS A 1 393 ? -19.895 -11.162 28.134 1.00 93.81 393 HIS A C 1
ATOM 3131 O O . HIS A 1 393 ? -20.381 -12.213 27.716 1.00 93.81 393 HIS A O 1
ATOM 3137 N N . VAL A 1 394 ? -20.610 -10.057 28.297 1.00 94.62 394 VAL A N 1
ATOM 3138 C CA . VAL A 1 394 ? -22.003 -9.894 27.894 1.00 94.62 394 VAL A CA 1
ATOM 3139 C C . VAL A 1 394 ? -22.182 -8.573 27.152 1.00 94.62 394 VAL A C 1
ATOM 3141 O O . VAL A 1 394 ? -21.534 -7.575 27.481 1.00 94.62 394 VAL A O 1
ATOM 3144 N N . VAL A 1 395 ? -23.069 -8.559 26.156 1.00 96.31 395 VAL A N 1
ATOM 3145 C CA . VAL A 1 395 ? -23.489 -7.331 25.468 1.00 96.31 395 VAL A CA 1
ATOM 3146 C C . VAL A 1 395 ? -24.354 -6.497 26.402 1.00 96.31 395 VAL A C 1
ATOM 3148 O O . VAL A 1 395 ? -25.475 -6.884 26.732 1.00 96.31 395 VAL A O 1
ATOM 3151 N N . ILE A 1 396 ? -23.855 -5.330 26.792 1.00 95.94 396 ILE A N 1
ATOM 3152 C CA . ILE A 1 396 ? -24.609 -4.354 27.585 1.00 95.94 396 ILE A CA 1
ATOM 3153 C C . ILE A 1 396 ? -25.040 -3.143 26.769 1.00 95.94 396 ILE A C 1
ATOM 3155 O O . ILE A 1 396 ? -25.880 -2.385 27.228 1.00 95.94 396 ILE A O 1
ATOM 3159 N N . GLY A 1 397 ? -24.511 -2.957 25.564 1.00 95.88 397 GLY A N 1
ATOM 3160 C CA . GLY A 1 397 ? -24.965 -1.887 24.691 1.00 95.88 397 GLY A CA 1
ATOM 3161 C C . GLY A 1 397 ? -24.744 -2.187 23.220 1.00 95.88 397 GLY A C 1
ATOM 3162 O O . GLY A 1 397 ? -23.920 -3.033 22.862 1.00 95.88 397 GLY A O 1
ATOM 3163 N N . ILE A 1 398 ? -25.512 -1.516 22.369 1.00 95.38 398 ILE A N 1
ATOM 3164 C CA . ILE A 1 398 ? -25.475 -1.677 20.915 1.00 95.38 398 ILE A CA 1
ATOM 3165 C C . ILE A 1 398 ? -25.544 -0.298 20.268 1.00 95.38 398 ILE A C 1
ATOM 3167 O O . ILE A 1 398 ? -26.482 0.465 20.510 1.00 95.38 398 ILE A O 1
ATOM 3171 N N . LYS A 1 399 ? -24.564 0.005 19.413 1.00 94.94 399 LYS A N 1
ATOM 3172 C CA . LYS A 1 399 ? -24.603 1.147 18.493 1.00 94.94 399 LYS A CA 1
ATOM 3173 C C . LYS A 1 399 ? -25.137 0.666 17.146 1.00 94.94 399 LYS A C 1
ATOM 3175 O O . LYS A 1 399 ? -24.592 -0.270 16.552 1.00 94.94 399 LYS A O 1
ATOM 3180 N N . TRP A 1 400 ? -26.198 1.312 16.686 1.00 94.00 400 TRP A N 1
ATOM 3181 C CA . TRP A 1 400 ? -26.939 0.975 15.477 1.00 94.00 400 TRP A CA 1
ATOM 3182 C C . TRP A 1 400 ? -26.602 1.922 14.322 1.00 94.00 400 TRP A C 1
ATOM 3184 O O . TRP A 1 400 ? -26.162 3.057 14.532 1.00 94.00 400 TRP A O 1
ATOM 3194 N N . GLY A 1 401 ? -26.810 1.446 13.098 1.00 92.88 401 GLY A N 1
ATOM 3195 C CA . GLY A 1 401 ? -26.530 2.185 11.878 1.00 92.88 401 GLY A CA 1
ATOM 3196 C C . GLY A 1 401 ? -26.409 1.284 10.650 1.00 92.88 401 GLY A C 1
ATOM 3197 O O . GLY A 1 401 ? -27.009 0.218 10.600 1.00 92.88 401 GLY A O 1
ATOM 3198 N N . ALA A 1 402 ? -25.654 1.696 9.639 1.00 90.38 402 ALA A N 1
ATOM 3199 C CA . ALA A 1 402 ? -25.325 0.849 8.496 1.00 90.38 402 ALA A CA 1
ATOM 3200 C C . ALA A 1 402 ? -24.038 1.314 7.811 1.00 90.38 402 ALA A C 1
ATOM 3202 O O . ALA A 1 402 ? -23.810 2.519 7.661 1.00 90.38 402 ALA A O 1
ATOM 3203 N N . ASN A 1 403 ? -23.246 0.353 7.340 1.00 89.06 403 ASN A N 1
ATOM 3204 C CA . ASN A 1 403 ? -22.138 0.587 6.424 1.00 89.06 403 ASN A CA 1
ATOM 3205 C C . ASN A 1 403 ? -22.541 0.160 5.007 1.00 89.06 403 ASN A C 1
ATOM 3207 O O . ASN A 1 403 ? -23.105 -0.917 4.818 1.00 89.06 403 ASN A O 1
ATOM 3211 N N . VAL A 1 404 ? -22.236 0.979 4.004 1.00 90.06 404 VAL A N 1
ATOM 3212 C CA . VAL A 1 404 ? -22.469 0.682 2.584 1.00 90.06 404 VAL A CA 1
ATOM 3213 C C . VAL A 1 404 ? -21.210 1.020 1.795 1.00 90.06 404 VAL A C 1
ATOM 3215 O O . VAL A 1 404 ? -20.750 2.160 1.805 1.00 90.06 404 VAL A O 1
ATOM 3218 N N . ALA A 1 405 ? -20.663 0.035 1.097 1.00 90.38 405 ALA A N 1
ATOM 3219 C CA . ALA A 1 405 ? -19.418 0.121 0.353 1.00 90.38 405 ALA A CA 1
ATOM 3220 C C . ALA A 1 405 ? -19.644 -0.197 -1.131 1.00 90.38 405 ALA A C 1
ATOM 3222 O O . ALA A 1 405 ? -20.207 -1.245 -1.462 1.00 90.38 405 ALA A O 1
ATOM 3223 N N . ALA A 1 406 ? -19.183 0.691 -2.009 1.00 91.44 406 ALA A N 1
ATOM 3224 C CA . ALA A 1 406 ? -19.163 0.509 -3.455 1.00 91.44 406 ALA A CA 1
ATOM 3225 C C . ALA A 1 406 ? -17.712 0.339 -3.910 1.00 91.44 406 ALA A C 1
ATOM 3227 O O . ALA A 1 406 ? -16.907 1.256 -3.756 1.00 91.44 406 ALA A O 1
ATOM 3228 N N . THR A 1 407 ? -17.385 -0.828 -4.453 1.00 91.44 407 THR A N 1
ATOM 3229 C CA . THR A 1 407 ? -16.049 -1.176 -4.940 1.00 91.44 407 THR A CA 1
ATOM 3230 C C . THR A 1 407 ? -15.995 -1.020 -6.456 1.00 91.44 407 THR A C 1
ATOM 3232 O O . THR A 1 407 ? -16.824 -1.593 -7.166 1.00 91.44 407 THR A O 1
ATOM 3235 N N . PHE A 1 408 ? -15.004 -0.269 -6.927 1.00 91.69 408 PHE A N 1
ATOM 3236 C CA . PHE A 1 408 ? -14.656 -0.026 -8.322 1.00 91.69 408 PHE A CA 1
ATOM 3237 C C . PHE A 1 408 ? -13.378 -0.787 -8.649 1.00 91.69 408 PHE A C 1
ATOM 3239 O O . PHE A 1 408 ? -12.403 -0.671 -7.905 1.00 91.69 408 PHE A O 1
ATOM 3246 N N . GLU A 1 409 ? -13.374 -1.546 -9.740 1.00 91.50 409 GLU A N 1
ATOM 3247 C CA . GLU A 1 409 ? -12.243 -2.403 -10.086 1.00 91.50 409 GLU A CA 1
ATOM 3248 C C . GLU A 1 409 ? -11.997 -2.500 -11.590 1.00 91.50 409 GLU A C 1
ATOM 3250 O O . GLU A 1 409 ? -12.936 -2.673 -12.373 1.00 91.50 409 GLU A O 1
ATOM 3255 N N . GLN A 1 410 ? -10.724 -2.436 -11.976 1.00 90.06 410 GLN A N 1
ATOM 3256 C CA . GLN A 1 410 ? -10.255 -2.666 -13.339 1.00 90.06 410 GLN A CA 1
ATOM 3257 C C . GLN A 1 410 ? -8.776 -3.063 -13.339 1.00 90.06 410 GLN A C 1
ATOM 3259 O O . GLN A 1 410 ? -7.975 -2.492 -12.605 1.00 90.06 410 GLN A O 1
ATOM 3264 N N . THR A 1 411 ? -8.396 -3.995 -14.210 1.00 87.06 411 THR A N 1
ATOM 3265 C CA . THR A 1 411 ? -6.988 -4.319 -14.486 1.00 87.06 411 THR A CA 1
ATOM 3266 C C . THR A 1 411 ? -6.529 -3.589 -15.747 1.00 87.06 411 THR A C 1
ATOM 3268 O O . THR A 1 411 ? -7.230 -3.612 -16.761 1.00 87.06 411 THR A O 1
ATOM 3271 N N . VAL A 1 412 ? -5.363 -2.944 -15.690 1.00 85.56 412 VAL A N 1
ATOM 3272 C CA . VAL A 1 412 ? -4.780 -2.157 -16.788 1.00 85.56 412 VAL A CA 1
ATOM 3273 C C . VAL A 1 412 ? -3.396 -2.670 -17.179 1.00 85.56 412 VAL A C 1
ATOM 3275 O O . VAL A 1 412 ? -2.690 -3.267 -16.378 1.00 85.56 412 VAL A O 1
ATOM 3278 N N . GLU A 1 413 ? -2.982 -2.440 -18.425 1.00 76.19 413 GLU A N 1
ATOM 3279 C CA . GLU A 1 413 ? -1.675 -2.916 -18.905 1.00 76.19 413 GLU A CA 1
ATOM 3280 C C . GLU A 1 413 ? -0.509 -2.026 -18.451 1.00 76.19 413 GLU A C 1
ATOM 3282 O O . GLU A 1 413 ? 0.597 -2.520 -18.226 1.00 76.19 413 GLU A O 1
ATOM 3287 N N . LYS A 1 414 ? -0.728 -0.711 -18.324 1.00 75.19 414 LYS A N 1
ATOM 3288 C CA . LYS A 1 414 ? 0.319 0.262 -17.985 1.00 75.19 414 LYS A CA 1
ATOM 3289 C C . LYS A 1 414 ? 0.152 0.771 -16.562 1.00 75.19 414 LYS A C 1
ATOM 3291 O O . LYS A 1 414 ? -0.954 1.073 -16.134 1.00 75.19 414 LYS A O 1
ATOM 3296 N N . HIS A 1 415 ? 1.271 0.943 -15.864 1.00 73.56 415 HIS A N 1
ATOM 3297 C CA . HIS A 1 415 ? 1.279 1.513 -14.518 1.00 73.56 415 HIS A CA 1
ATOM 3298 C C . HIS A 1 415 ? 0.739 2.954 -14.493 1.00 73.56 415 HIS A C 1
ATOM 3300 O O . HIS A 1 415 ? -0.071 3.281 -13.635 1.00 73.56 415 HIS A O 1
ATOM 3306 N N . ASP A 1 416 ? 1.097 3.785 -15.478 1.00 76.19 416 ASP A N 1
ATOM 3307 C CA . ASP A 1 416 ? 0.610 5.172 -15.581 1.00 76.19 416 ASP A CA 1
ATOM 3308 C C . ASP A 1 416 ? -0.927 5.256 -15.672 1.00 76.19 416 ASP A C 1
ATOM 3310 O O . ASP A 1 416 ? -1.528 6.239 -15.239 1.00 76.19 416 ASP A O 1
ATOM 3314 N N . ASP A 1 417 ? -1.585 4.215 -16.201 1.00 83.31 417 ASP A N 1
ATOM 3315 C CA . ASP A 1 417 ? -3.047 4.141 -16.230 1.00 83.31 417 ASP A CA 1
ATOM 3316 C C . ASP A 1 417 ? -3.637 3.902 -14.835 1.00 83.31 417 ASP A C 1
ATOM 3318 O O . ASP A 1 417 ? -4.715 4.416 -14.547 1.00 83.31 417 ASP A O 1
ATOM 3322 N N . VAL A 1 418 ? -2.932 3.192 -13.945 1.00 85.50 418 VAL A N 1
ATOM 3323 C CA . VAL A 1 418 ? -3.377 2.982 -12.557 1.00 85.50 418 VAL A CA 1
ATOM 3324 C C . VAL A 1 418 ? -3.480 4.322 -11.838 1.00 85.50 418 VAL A C 1
ATOM 3326 O O . VAL A 1 418 ? -4.561 4.685 -11.375 1.00 85.50 418 VAL A O 1
ATOM 3329 N N . GLU A 1 419 ? -2.388 5.091 -11.809 1.00 85.44 419 GLU A N 1
ATOM 3330 C CA . GLU A 1 419 ? -2.337 6.394 -11.128 1.00 85.44 419 GLU A CA 1
ATOM 3331 C C . GLU A 1 419 ? -3.369 7.376 -11.700 1.00 85.44 419 GLU A C 1
ATOM 3333 O O . GLU A 1 419 ? -4.037 8.106 -10.962 1.00 85.44 419 GLU A O 1
ATOM 3338 N N . ARG A 1 420 ? -3.550 7.365 -13.024 1.00 87.25 420 ARG A N 1
ATOM 3339 C CA . ARG A 1 420 ? -4.510 8.218 -13.733 1.00 87.25 420 ARG A CA 1
ATOM 3340 C C . ARG A 1 420 ? -5.964 7.890 -13.379 1.00 87.25 420 ARG A C 1
ATOM 3342 O O . ARG A 1 420 ? -6.751 8.807 -13.114 1.00 87.25 420 ARG A O 1
ATOM 3349 N N . ILE A 1 421 ? -6.334 6.608 -13.357 1.00 88.06 421 ILE A N 1
ATOM 3350 C CA . ILE A 1 421 ? -7.697 6.176 -13.007 1.00 88.06 421 ILE A CA 1
ATOM 3351 C C . ILE A 1 421 ? -7.952 6.399 -11.511 1.00 88.06 421 ILE A C 1
ATOM 3353 O O . ILE A 1 421 ? -9.012 6.914 -11.145 1.00 88.06 421 ILE A O 1
ATOM 3357 N N . GLU A 1 422 ? -6.983 6.096 -10.641 1.00 90.19 422 GLU A N 1
ATOM 3358 C CA . GLU A 1 422 ? -7.089 6.369 -9.203 1.00 90.19 422 GLU A CA 1
ATOM 3359 C C . GLU A 1 422 ? -7.244 7.866 -8.919 1.00 90.19 422 GLU A C 1
ATOM 3361 O O . GLU A 1 422 ? -8.146 8.258 -8.176 1.00 90.19 422 GLU A O 1
ATOM 3366 N N . GLY A 1 423 ? -6.457 8.718 -9.582 1.00 84.94 423 GLY A N 1
ATOM 3367 C CA . GLY A 1 423 ? -6.596 10.173 -9.502 1.00 84.94 423 GLY A CA 1
ATOM 3368 C C . GLY A 1 423 ? -7.964 10.666 -9.985 1.00 84.94 423 GLY A C 1
ATOM 3369 O O . GLY A 1 423 ? -8.552 11.567 -9.381 1.00 84.94 423 GLY A O 1
ATOM 3370 N N . THR A 1 424 ? -8.522 10.039 -11.024 1.00 85.88 424 THR A N 1
ATOM 3371 C CA . THR A 1 424 ? -9.865 10.359 -11.536 1.00 85.88 424 THR A CA 1
ATOM 3372 C C . THR A 1 424 ? -10.958 9.959 -10.542 1.00 85.88 424 THR A C 1
ATOM 3374 O O . THR A 1 424 ? -11.873 10.748 -10.282 1.00 85.88 424 THR A O 1
ATOM 3377 N N . LEU A 1 425 ? -10.854 8.777 -9.928 1.00 87.81 425 LEU A N 1
ATOM 3378 C CA . LEU A 1 425 ? -11.756 8.337 -8.860 1.00 87.81 425 LEU A CA 1
ATOM 3379 C C . LEU A 1 425 ? -11.651 9.248 -7.632 1.00 87.81 425 LEU A C 1
ATOM 3381 O O . LEU A 1 425 ? -12.677 9.709 -7.128 1.00 87.81 425 LEU A O 1
ATOM 3385 N N . ALA A 1 426 ? -10.433 9.588 -7.200 1.00 86.69 426 ALA A N 1
ATOM 3386 C CA . ALA A 1 426 ? -10.203 10.522 -6.102 1.00 86.69 426 ALA A CA 1
ATOM 3387 C C . ALA A 1 426 ? -10.878 11.868 -6.382 1.00 86.69 426 ALA A C 1
ATOM 3389 O O . ALA A 1 426 ? -11.661 12.335 -5.561 1.00 86.69 426 ALA A O 1
ATOM 3390 N N . ALA A 1 427 ? -10.665 12.457 -7.562 1.00 79.38 427 ALA A N 1
ATOM 3391 C CA . ALA A 1 427 ? -11.286 13.724 -7.946 1.00 79.38 427 ALA A CA 1
ATOM 3392 C C . ALA A 1 427 ? -12.824 13.649 -7.997 1.00 79.38 427 ALA A C 1
ATOM 3394 O O . ALA A 1 427 ? -13.501 14.597 -7.590 1.00 79.38 427 ALA A O 1
ATOM 3395 N N . THR A 1 428 ? -13.369 12.519 -8.458 1.00 79.44 428 THR A N 1
ATOM 3396 C CA . THR A 1 428 ? -14.817 12.272 -8.548 1.00 79.44 428 THR A CA 1
ATOM 3397 C C . THR A 1 428 ? -15.475 12.245 -7.167 1.00 79.44 428 THR A C 1
ATOM 3399 O O . THR A 1 428 ? -16.548 12.821 -6.989 1.00 79.44 428 THR A O 1
ATOM 3402 N N . PHE A 1 429 ? -14.814 11.642 -6.173 1.00 78.69 429 PHE A N 1
ATOM 3403 C CA . PHE A 1 429 ? -15.327 11.532 -4.801 1.00 78.69 429 PHE A CA 1
ATOM 3404 C C . PHE A 1 429 ? -14.789 12.611 -3.834 1.00 78.69 429 PHE A C 1
ATOM 3406 O O . PHE A 1 429 ? -15.273 12.704 -2.707 1.00 78.69 429 PHE A O 1
ATOM 3413 N N . ALA A 1 430 ? -13.842 13.461 -4.255 1.00 69.69 430 ALA A N 1
ATOM 3414 C CA . ALA A 1 430 ? -13.227 14.510 -3.427 1.00 69.69 430 ALA A CA 1
ATOM 3415 C C . ALA A 1 430 ? -14.168 15.679 -3.100 1.00 69.69 430 ALA A C 1
ATOM 3417 O O . ALA A 1 430 ? -13.993 16.349 -2.083 1.00 69.69 430 ALA A O 1
ATOM 3418 N N . LYS A 1 431 ? -15.158 15.960 -3.957 1.00 57.44 431 LYS A N 1
ATOM 3419 C CA . LYS A 1 431 ? -16.146 17.020 -3.719 1.00 57.44 431 LYS A CA 1
ATOM 3420 C C . LYS A 1 431 ? -17.457 16.391 -3.270 1.00 57.44 431 LYS A C 1
ATOM 3422 O O . LYS A 1 431 ? -18.155 15.809 -4.099 1.00 57.44 431 LYS A O 1
ATOM 3427 N N . PRO A 1 432 ? -17.855 16.541 -1.999 1.00 48.47 432 PRO A N 1
ATOM 3428 C CA . PRO A 1 432 ? -19.152 16.082 -1.557 1.00 48.47 432 PRO A CA 1
ATOM 3429 C C . PRO A 1 432 ? -20.221 17.075 -2.019 1.00 48.47 432 PRO A C 1
ATOM 3431 O O . PRO A 1 432 ? -20.827 17.779 -1.218 1.00 48.47 432 PRO A O 1
ATOM 3434 N N . THR A 1 433 ? -20.517 17.121 -3.317 1.00 43.97 433 THR A N 1
ATOM 3435 C CA . THR A 1 433 ? -21.838 17.557 -3.792 1.00 43.97 433 THR A CA 1
ATOM 3436 C C . THR A 1 433 ? -22.853 16.456 -3.469 1.00 43.97 433 THR A C 1
ATOM 3438 O O . THR A 1 433 ? -23.512 15.908 -4.341 1.00 43.97 433 THR A O 1
ATOM 3441 N N . PHE A 1 434 ? -23.006 16.134 -2.180 1.00 49.31 434 PHE A N 1
ATOM 3442 C CA . PHE A 1 434 ? -24.193 15.471 -1.643 1.00 49.31 434 PHE A CA 1
ATOM 3443 C C . PHE A 1 434 ? -25.323 16.508 -1.524 1.00 49.31 434 PHE A C 1
ATOM 3445 O O . PHE A 1 434 ? -25.976 16.631 -0.490 1.00 49.31 434 PHE A O 1
ATOM 3452 N N . SER A 1 435 ? -25.568 17.301 -2.572 1.00 37.47 435 SER A N 1
ATOM 3453 C CA . SER A 1 435 ? -26.851 17.978 -2.689 1.00 37.47 435 SER A CA 1
ATOM 3454 C C . SER A 1 435 ? -27.841 16.920 -3.146 1.00 37.47 435 SER A C 1
ATOM 3456 O O . SER A 1 435 ? -27.898 16.550 -4.314 1.00 37.47 435 SER A O 1
ATOM 3458 N N . ILE A 1 436 ? -28.651 16.457 -2.198 1.00 40.31 436 ILE A N 1
ATOM 3459 C CA . ILE A 1 436 ? -29.827 15.584 -2.358 1.00 40.31 436 ILE A CA 1
ATOM 3460 C C . ILE A 1 436 ? -30.900 16.211 -3.295 1.00 40.31 436 ILE A C 1
ATOM 3462 O O . ILE A 1 436 ? -32.023 15.735 -3.416 1.00 40.31 436 ILE A O 1
ATOM 3466 N N . THR A 1 437 ? -30.557 17.261 -4.040 1.00 33.22 437 THR A N 1
ATOM 3467 C CA . THR A 1 437 ? -31.391 17.928 -5.031 1.00 33.22 437 THR A CA 1
ATOM 3468 C C . THR A 1 437 ? -30.525 18.376 -6.213 1.00 33.22 437 THR A C 1
ATOM 3470 O O . THR A 1 437 ? -29.794 19.354 -6.090 1.00 33.22 437 THR A O 1
ATOM 3473 N N . GLY A 1 438 ? -30.659 17.691 -7.353 1.00 33.59 438 GLY A N 1
ATOM 3474 C CA . GLY A 1 438 ? -30.465 18.269 -8.691 1.00 33.59 438 GLY A CA 1
ATOM 3475 C C . GLY A 1 438 ? -29.044 18.274 -9.268 1.00 33.59 438 GLY A C 1
ATOM 3476 O O . GLY A 1 438 ? -28.153 18.919 -8.731 1.00 33.59 438 GLY A O 1
ATOM 3477 N N . ASP A 1 439 ? -28.889 17.591 -10.408 1.00 36.84 439 ASP A N 1
ATOM 3478 C CA . ASP A 1 439 ? -27.923 17.825 -11.496 1.00 36.84 439 ASP A CA 1
ATOM 3479 C C . ASP A 1 439 ? -26.563 18.445 -11.129 1.00 36.84 439 ASP A C 1
ATOM 3481 O O . ASP A 1 439 ? -26.252 19.588 -11.472 1.00 36.84 439 ASP A O 1
ATOM 3485 N N . ALA A 1 440 ? -25.683 17.643 -10.533 1.00 35.31 440 ALA A N 1
ATOM 3486 C CA . ALA A 1 440 ? -24.250 17.900 -10.596 1.00 35.31 440 ALA A CA 1
ATOM 3487 C C . ALA A 1 440 ? -23.665 17.128 -11.787 1.00 35.31 440 ALA A C 1
ATOM 3489 O O . ALA A 1 440 ? -23.231 15.989 -11.649 1.00 35.31 440 ALA A O 1
ATOM 3490 N N . ASN A 1 441 ? -23.654 17.741 -12.975 1.00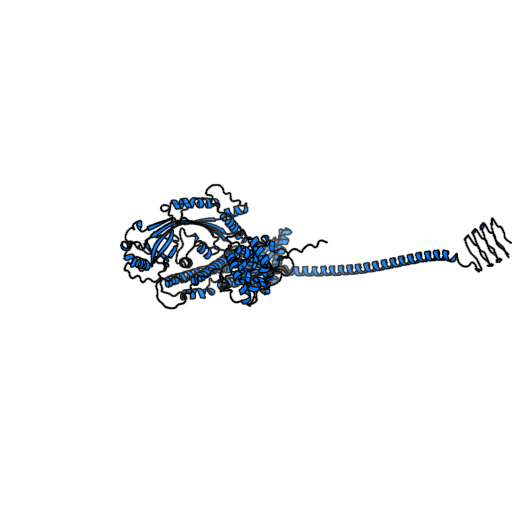 42.94 441 ASN A N 1
ATOM 3491 C CA . ASN A 1 441 ? -22.874 17.217 -14.097 1.00 42.94 441 ASN A CA 1
ATOM 3492 C C . ASN A 1 441 ? -21.384 17.229 -13.709 1.00 42.94 441 ASN A C 1
ATOM 3494 O O . ASN A 1 441 ? -20.768 18.298 -13.635 1.00 42.94 441 ASN A O 1
ATOM 3498 N N . LEU A 1 442 ? -20.807 16.046 -13.470 1.00 51.78 442 LEU A N 1
ATOM 3499 C CA . LEU A 1 442 ? -19.363 15.854 -13.341 1.00 51.78 442 LEU A CA 1
ATOM 3500 C C . LEU A 1 442 ? -18.687 16.415 -14.602 1.00 51.78 442 LEU A C 1
ATOM 3502 O O . LEU A 1 442 ? -18.895 15.924 -15.714 1.00 51.78 442 LEU A O 1
ATOM 3506 N N . LYS A 1 443 ? -17.893 17.482 -14.445 1.00 50.00 443 LYS A N 1
ATOM 3507 C CA . LYS A 1 443 ? -17.048 18.022 -15.520 1.00 50.00 443 LYS A CA 1
ATOM 3508 C C . LYS A 1 443 ? -15.858 17.082 -15.736 1.00 50.00 443 LYS A C 1
ATOM 3510 O O . LYS A 1 443 ? -14.748 17.397 -15.325 1.00 50.00 443 LYS A O 1
ATOM 3515 N N . CYS A 1 444 ? -16.108 15.935 -16.355 1.00 53.81 444 CYS A N 1
ATOM 3516 C CA . CYS A 1 444 ? -15.076 15.016 -16.826 1.00 53.81 444 CYS A CA 1
ATOM 3517 C C . CYS A 1 444 ? -14.780 15.291 -18.303 1.00 53.81 444 CYS A C 1
ATOM 3519 O O . CYS A 1 444 ? -15.704 15.526 -19.091 1.00 53.81 444 CYS A O 1
ATOM 3521 N N . ASN A 1 445 ? -13.504 15.253 -18.684 1.00 65.12 445 ASN A N 1
ATOM 3522 C CA . ASN A 1 445 ? -13.128 15.202 -20.097 1.00 65.12 445 ASN A CA 1
ATOM 3523 C C . ASN A 1 445 ? -13.477 13.814 -20.693 1.00 65.12 445 ASN A C 1
ATOM 3525 O O . ASN A 1 445 ? -13.885 12.898 -19.977 1.00 65.12 445 ASN A O 1
ATOM 3529 N N . ASN A 1 446 ? -13.372 13.661 -22.017 1.00 66.50 446 ASN A N 1
ATOM 3530 C CA . ASN A 1 446 ? -13.781 12.420 -22.693 1.00 66.50 446 ASN A CA 1
ATOM 3531 C C . ASN A 1 446 ? -12.945 11.199 -22.268 1.00 66.50 446 ASN A C 1
ATOM 3533 O O . ASN A 1 446 ? -13.484 10.100 -22.208 1.00 66.50 446 ASN A O 1
ATOM 3537 N N . GLU A 1 447 ? -11.664 11.393 -21.947 1.00 66.50 447 GLU A N 1
ATOM 3538 C CA . GLU A 1 447 ? -10.774 10.322 -21.478 1.00 66.50 447 GLU A CA 1
ATOM 3539 C C . GLU A 1 447 ? -11.164 9.848 -20.073 1.00 66.50 447 GLU A C 1
ATOM 3541 O O . GLU A 1 447 ? -11.404 8.661 -19.882 1.00 66.50 447 GLU A O 1
ATOM 3546 N N . GLN A 1 448 ? -11.377 10.777 -19.134 1.00 70.50 448 GLN A N 1
ATOM 3547 C CA . GLN A 1 448 ? -11.858 10.476 -17.780 1.00 70.50 448 GLN A CA 1
ATOM 3548 C C . GLN A 1 448 ? -13.207 9.756 -17.800 1.00 70.50 448 GLN A C 1
ATOM 3550 O O . GLN A 1 448 ? -13.444 8.867 -16.992 1.00 70.50 448 GLN A O 1
ATOM 3555 N N . LYS A 1 449 ? -14.114 10.118 -18.718 1.00 72.81 449 LYS A N 1
ATOM 3556 C CA . LYS A 1 449 ? -15.385 9.392 -18.862 1.00 72.81 449 LYS A CA 1
ATOM 3557 C C . LYS A 1 449 ? -15.174 7.948 -19.306 1.00 72.81 449 LYS A C 1
ATOM 3559 O O . LYS A 1 449 ? -15.792 7.060 -18.729 1.00 72.81 449 LYS A O 1
ATOM 3564 N N . ALA A 1 450 ? -14.303 7.721 -20.288 1.00 77.88 450 ALA A N 1
ATOM 3565 C CA . ALA A 1 450 ? -14.018 6.380 -20.783 1.00 77.88 450 ALA A CA 1
ATOM 3566 C C . ALA A 1 450 ? -13.428 5.477 -19.686 1.00 77.88 450 ALA A C 1
ATOM 3568 O O . ALA A 1 450 ? -13.850 4.329 -19.565 1.00 77.88 450 ALA A O 1
ATOM 3569 N N . ASP A 1 451 ? -12.530 6.004 -18.846 1.00 80.19 451 ASP A N 1
ATOM 3570 C CA . ASP A 1 451 ? -11.977 5.250 -17.710 1.00 80.19 451 ASP A CA 1
ATOM 3571 C C . ASP A 1 451 ? -13.045 4.836 -16.701 1.00 80.19 451 ASP A C 1
ATOM 3573 O O . ASP A 1 451 ? -13.061 3.710 -16.207 1.00 80.19 451 ASP A O 1
ATOM 3577 N N . LEU A 1 452 ? -13.948 5.762 -16.372 1.00 81.06 452 LEU A N 1
ATOM 3578 C CA . LEU A 1 452 ? -14.987 5.516 -15.377 1.00 81.06 452 LEU A CA 1
ATOM 3579 C C . LEU A 1 452 ? -16.042 4.528 -15.896 1.00 81.06 452 LEU A C 1
ATOM 3581 O O . LEU A 1 452 ? -16.638 3.797 -15.105 1.00 81.06 452 LEU A O 1
ATOM 3585 N N . GLU A 1 453 ? -16.258 4.484 -17.212 1.00 84.06 453 GLU A N 1
ATOM 3586 C CA . GLU A 1 453 ? -17.154 3.534 -17.879 1.00 84.06 453 GLU A CA 1
ATOM 3587 C C . GLU A 1 453 ? -16.567 2.115 -17.984 1.00 84.06 453 GLU A C 1
ATOM 3589 O O . GLU A 1 453 ? -17.336 1.155 -18.083 1.00 84.06 453 GLU A O 1
ATOM 3594 N N . SER A 1 454 ? -15.238 1.949 -17.927 1.00 85.31 454 SER A N 1
ATOM 3595 C CA . SER A 1 454 ? -14.588 0.627 -17.961 1.00 85.31 454 SER A CA 1
ATOM 3596 C C . SER A 1 454 ? -14.499 -0.081 -16.604 1.00 85.31 454 SER A C 1
ATOM 3598 O O . SER A 1 454 ? -14.131 -1.258 -16.554 1.00 85.31 454 SER A O 1
ATOM 3600 N N . LEU A 1 455 ? -14.853 0.595 -15.508 1.00 90.06 455 LEU A N 1
ATOM 3601 C CA . LEU A 1 455 ? -14.798 0.032 -14.159 1.00 90.06 455 LEU A CA 1
ATOM 3602 C C . LEU A 1 455 ? -15.916 -0.986 -13.911 1.00 90.06 455 LEU A C 1
ATOM 3604 O O . LEU A 1 455 ? -17.097 -0.748 -14.176 1.00 90.06 455 LEU A O 1
ATOM 3608 N N . THR A 1 456 ? -15.558 -2.103 -13.284 1.00 91.44 456 THR A N 1
ATOM 3609 C CA . THR A 1 456 ? -16.538 -3.017 -12.693 1.00 91.44 456 THR A CA 1
ATOM 3610 C C . THR A 1 456 ? -16.968 -2.480 -11.333 1.00 91.44 456 THR A C 1
ATOM 3612 O O . THR A 1 456 ? -16.126 -2.168 -10.494 1.00 91.44 456 THR A O 1
ATOM 3615 N N . ILE A 1 457 ? -18.280 -2.387 -11.104 1.00 91.12 457 ILE A N 1
ATOM 3616 C CA . ILE A 1 457 ? -18.862 -1.874 -9.858 1.00 91.12 457 ILE A CA 1
ATOM 3617 C C . ILE A 1 457 ? -19.527 -3.017 -9.094 1.00 91.12 457 ILE A C 1
ATOM 3619 O O . ILE A 1 457 ? -20.333 -3.765 -9.652 1.00 91.12 457 ILE A O 1
ATOM 3623 N N . SER A 1 458 ? -19.228 -3.127 -7.802 1.00 90.00 458 SER A N 1
ATOM 3624 C CA . SER A 1 458 ? -19.901 -4.053 -6.889 1.00 90.00 458 SER A CA 1
ATOM 3625 C C . SER A 1 458 ? -20.242 -3.376 -5.565 1.00 90.00 458 SER A C 1
ATOM 3627 O O . SER A 1 458 ? -19.553 -2.455 -5.139 1.00 90.00 458 SER A O 1
ATOM 3629 N N . PHE A 1 459 ? -21.314 -3.824 -4.909 1.00 89.44 459 PHE A N 1
ATOM 3630 C CA . PHE A 1 459 ? -21.706 -3.321 -3.593 1.00 89.44 459 PHE A CA 1
ATOM 3631 C C . PHE A 1 459 ? -21.582 -4.396 -2.523 1.00 89.44 459 PHE A C 1
ATOM 3633 O O . PHE A 1 459 ? -21.894 -5.570 -2.735 1.00 89.44 459 PHE A O 1
ATOM 3640 N N . SER A 1 460 ? -21.189 -3.959 -1.334 1.00 87.19 460 SER A N 1
ATOM 3641 C CA . SER A 1 460 ? -21.301 -4.724 -0.099 1.00 87.19 460 SER A CA 1
ATOM 3642 C C . SER A 1 460 ? -21.749 -3.797 1.023 1.00 87.19 460 SER A C 1
ATOM 3644 O O . SER A 1 460 ? -21.454 -2.608 1.005 1.00 87.19 460 SER A O 1
ATOM 3646 N N . GLY A 1 461 ? -22.510 -4.303 1.983 1.00 84.38 461 GLY A N 1
ATOM 3647 C CA . GLY A 1 461 ? -22.971 -3.469 3.084 1.00 84.38 461 GLY A CA 1
ATOM 3648 C C . GLY A 1 461 ? -24.197 -4.013 3.786 1.00 84.38 461 GLY A C 1
ATOM 3649 O O . GLY A 1 461 ? -24.737 -5.059 3.428 1.00 84.38 461 GLY A O 1
ATOM 3650 N N . ASP A 1 462 ? -24.598 -3.292 4.821 1.00 84.12 462 ASP A N 1
ATOM 3651 C CA . ASP A 1 462 ? -25.657 -3.645 5.767 1.00 84.12 462 ASP A CA 1
ATOM 3652 C C . ASP A 1 462 ? -27.069 -3.338 5.233 1.00 84.12 462 ASP A C 1
ATOM 3654 O O . ASP A 1 462 ? -28.073 -3.604 5.896 1.00 84.12 462 ASP A O 1
ATOM 3658 N N . VAL A 1 463 ? -27.146 -2.782 4.022 1.00 85.00 463 VAL A N 1
ATOM 3659 C CA . VAL A 1 463 ? -28.380 -2.435 3.318 1.00 85.00 463 VAL A CA 1
ATOM 3660 C C . VAL A 1 463 ? -28.495 -3.275 2.050 1.00 85.00 463 VAL A C 1
ATOM 3662 O O . VAL A 1 463 ? -27.526 -3.433 1.308 1.00 85.00 463 VAL A O 1
ATOM 3665 N N . LEU A 1 464 ? -29.695 -3.795 1.785 1.00 83.00 464 LEU A N 1
ATOM 3666 C CA . LEU A 1 464 ? -29.978 -4.529 0.558 1.00 83.00 464 LEU A CA 1
ATOM 3667 C C . LEU A 1 464 ? -30.080 -3.562 -0.628 1.00 83.00 464 LEU A C 1
ATOM 3669 O O . LEU A 1 464 ? -30.911 -2.656 -0.634 1.00 83.00 464 LEU A O 1
ATOM 3673 N N . ILE A 1 465 ? -29.257 -3.794 -1.648 1.00 85.31 465 ILE A N 1
ATOM 3674 C CA . ILE A 1 465 ? -29.279 -3.059 -2.914 1.00 85.31 465 ILE A CA 1
ATOM 3675 C C . ILE A 1 465 ? -29.668 -4.058 -4.002 1.00 85.31 465 ILE A C 1
ATOM 3677 O O . ILE A 1 465 ? -28.852 -4.872 -4.422 1.00 85.31 465 ILE A O 1
ATOM 3681 N N . GLU A 1 466 ? -30.933 -4.028 -4.425 1.00 77.69 466 GLU A N 1
ATOM 3682 C CA . GLU A 1 466 ? -31.487 -5.018 -5.364 1.00 77.69 466 GLU A CA 1
ATOM 3683 C C . GLU A 1 466 ? -30.881 -4.908 -6.768 1.00 77.69 466 GLU A C 1
ATOM 3685 O O . GLU A 1 466 ? -30.573 -5.917 -7.397 1.00 77.69 466 GLU A O 1
ATOM 3690 N N . ASN A 1 467 ? -30.678 -3.678 -7.249 1.00 82.31 467 ASN A N 1
ATOM 3691 C CA . ASN A 1 467 ? -30.142 -3.403 -8.579 1.00 82.31 467 ASN A CA 1
ATOM 3692 C C . ASN A 1 467 ? -28.812 -2.665 -8.457 1.00 82.31 467 ASN A C 1
ATOM 3694 O O . ASN A 1 467 ? -28.782 -1.457 -8.215 1.00 82.31 467 ASN A O 1
ATOM 3698 N N . CYS A 1 468 ? -27.714 -3.402 -8.627 1.00 82.38 468 CYS A N 1
ATOM 3699 C CA . CYS A 1 468 ? -26.374 -2.830 -8.613 1.00 82.38 468 CYS A CA 1
ATOM 3700 C C . CYS A 1 468 ? -26.173 -1.939 -9.855 1.00 82.38 468 CYS A C 1
ATOM 3702 O O . CYS A 1 468 ? -26.283 -2.437 -10.982 1.00 82.38 468 CYS A O 1
ATOM 3704 N N . PRO A 1 469 ? -25.893 -0.636 -9.687 1.00 87.12 469 PRO A N 1
ATOM 3705 C CA . PRO A 1 469 ? -25.628 0.250 -10.811 1.00 87.12 469 PRO A CA 1
ATOM 3706 C C . PRO A 1 469 ? -24.327 -0.136 -11.525 1.00 87.12 469 PRO A C 1
ATOM 3708 O O . PRO A 1 469 ? -23.422 -0.715 -10.927 1.00 87.12 469 PRO A O 1
ATOM 3711 N N . ARG A 1 470 ? -24.243 0.216 -12.814 1.00 86.88 470 ARG A N 1
ATOM 3712 C CA . ARG A 1 470 ? -23.044 0.035 -13.656 1.00 86.88 470 ARG A CA 1
ATOM 3713 C C . ARG A 1 470 ? -22.305 1.338 -13.956 1.00 86.88 470 ARG A C 1
ATOM 3715 O O . ARG A 1 470 ? -21.299 1.315 -14.643 1.00 86.88 470 ARG A O 1
ATOM 3722 N N . THR A 1 471 ? -22.821 2.464 -13.475 1.00 86.06 471 THR A N 1
ATOM 3723 C CA . THR A 1 471 ? -22.238 3.791 -13.683 1.00 86.06 471 THR A CA 1
ATOM 3724 C C . THR A 1 471 ? -22.052 4.487 -12.347 1.00 86.06 471 THR A C 1
ATOM 3726 O O . THR A 1 471 ? -22.787 4.221 -11.390 1.00 86.06 471 THR A O 1
ATOM 3729 N N . ILE A 1 472 ? -21.103 5.419 -12.293 1.00 84.31 472 ILE A N 1
ATOM 3730 C CA . ILE A 1 472 ? -20.851 6.231 -11.099 1.00 84.31 472 ILE A CA 1
ATOM 3731 C C . ILE A 1 472 ? -22.080 7.063 -10.727 1.00 84.31 472 ILE A C 1
ATOM 3733 O O . ILE A 1 472 ? -22.457 7.093 -9.559 1.00 84.31 472 ILE A O 1
ATOM 3737 N N . ASP A 1 473 ? -22.789 7.641 -11.697 1.00 81.25 473 ASP A N 1
ATOM 3738 C CA . ASP A 1 473 ? -24.041 8.364 -11.427 1.00 81.25 473 ASP A CA 1
ATOM 3739 C C . ASP A 1 473 ? -25.094 7.459 -10.768 1.00 81.25 473 ASP A C 1
ATOM 3741 O O . ASP A 1 473 ? -25.803 7.859 -9.839 1.00 81.25 473 ASP A O 1
ATOM 3745 N N . GLY A 1 474 ? -25.165 6.198 -11.205 1.00 86.69 474 GLY A N 1
ATOM 3746 C CA . GLY A 1 474 ? -26.014 5.192 -10.579 1.00 86.69 474 GLY A CA 1
ATOM 3747 C C . GLY A 1 474 ? -25.596 4.901 -9.136 1.00 86.69 474 GLY A C 1
ATOM 3748 O O . GLY A 1 474 ? -26.462 4.799 -8.266 1.00 86.69 474 GLY A O 1
ATOM 3749 N N . VAL A 1 475 ? -24.290 4.826 -8.862 1.00 88.62 475 VAL A N 1
ATOM 3750 C CA . VAL A 1 475 ? -23.746 4.682 -7.500 1.00 88.62 475 VAL A CA 1
ATOM 3751 C C . VAL A 1 475 ? -24.151 5.867 -6.623 1.00 88.62 475 VAL A C 1
ATOM 3753 O O . VAL A 1 475 ? -24.668 5.667 -5.523 1.00 88.62 475 VAL A O 1
ATOM 3756 N N . MET A 1 476 ? -24.007 7.095 -7.121 1.00 84.38 476 MET A N 1
ATOM 3757 C CA . MET A 1 476 ? -24.368 8.309 -6.380 1.00 84.38 476 MET A CA 1
ATOM 3758 C C . MET A 1 476 ? -25.870 8.367 -6.065 1.00 84.38 476 MET A C 1
ATOM 3760 O O . MET A 1 476 ? -26.260 8.720 -4.950 1.00 84.38 476 MET A O 1
ATOM 3764 N N . ASN A 1 477 ? -26.727 7.935 -6.996 1.00 85.19 477 ASN A N 1
ATOM 3765 C CA . ASN A 1 477 ? -28.170 7.816 -6.762 1.00 85.19 477 ASN A CA 1
ATOM 3766 C C . ASN A 1 477 ? -28.497 6.787 -5.662 1.00 85.19 477 ASN A C 1
ATOM 3768 O O . ASN A 1 477 ? -29.360 7.034 -4.816 1.00 85.19 477 ASN A O 1
ATOM 3772 N N . VAL A 1 478 ? -27.791 5.650 -5.631 1.00 89.38 478 VAL A N 1
ATOM 3773 C CA . VAL A 1 478 ? -27.932 4.665 -4.546 1.00 89.38 478 VAL A CA 1
ATOM 3774 C C . VAL A 1 478 ? -27.556 5.291 -3.204 1.00 89.38 478 VAL A C 1
ATOM 3776 O O . VAL A 1 478 ? -28.364 5.229 -2.276 1.00 89.38 478 VAL A O 1
ATOM 3779 N N . TYR A 1 479 ? -26.405 5.963 -3.105 1.00 87.75 479 TYR A N 1
ATOM 3780 C CA . TYR A 1 479 ? -25.983 6.628 -1.865 1.00 87.75 479 TYR A CA 1
ATOM 3781 C C . TYR A 1 479 ? -26.963 7.707 -1.391 1.00 87.75 479 TYR A C 1
ATOM 3783 O O . TYR A 1 479 ? -27.239 7.789 -0.194 1.00 87.75 479 TYR A O 1
ATOM 3791 N N . GLY A 1 480 ? -27.579 8.461 -2.308 1.00 84.44 480 GLY A N 1
ATOM 3792 C CA . GLY A 1 480 ? -28.642 9.417 -1.974 1.00 84.44 480 GLY A CA 1
ATOM 3793 C C . GLY A 1 480 ? -29.872 8.778 -1.310 1.00 84.44 480 GLY A C 1
ATOM 3794 O O . GLY A 1 480 ? -30.571 9.433 -0.537 1.00 84.44 480 GLY A O 1
ATOM 3795 N N . LYS A 1 481 ? -30.127 7.486 -1.557 1.00 89.00 481 LYS A N 1
ATOM 3796 C CA . LYS A 1 481 ? -31.253 6.736 -0.977 1.00 89.00 481 LYS A CA 1
ATOM 3797 C C . LYS A 1 481 ? -30.898 5.987 0.308 1.00 89.00 481 LYS A C 1
ATOM 3799 O O . LYS A 1 481 ? -31.820 5.616 1.039 1.00 89.00 481 LYS A O 1
ATOM 3804 N N . VAL A 1 482 ? -29.615 5.806 0.632 1.00 89.31 482 VAL A N 1
ATOM 3805 C CA . VAL A 1 482 ? -29.173 5.047 1.818 1.00 89.31 482 VAL A CA 1
ATOM 3806 C C . VAL A 1 482 ? -29.839 5.523 3.122 1.00 89.31 482 VAL A C 1
ATOM 3808 O O . VAL A 1 482 ? -30.360 4.665 3.836 1.00 89.31 482 VAL A O 1
ATOM 3811 N N . PRO A 1 483 ? -29.960 6.833 3.433 1.00 88.81 483 PRO A N 1
ATOM 3812 C CA . PRO A 1 483 ? -30.657 7.276 4.648 1.00 88.81 483 PRO A CA 1
ATOM 3813 C C . PRO A 1 483 ? -32.108 6.781 4.745 1.00 88.81 483 PRO A C 1
ATOM 3815 O O . PRO A 1 483 ? -32.566 6.374 5.813 1.00 88.81 483 PRO A O 1
ATOM 3818 N N . SER A 1 484 ? -32.838 6.775 3.623 1.00 88.88 484 SER A N 1
ATOM 3819 C CA . SER A 1 484 ? -34.220 6.278 3.572 1.00 88.88 484 SER A CA 1
ATOM 3820 C C . SER A 1 484 ? -34.298 4.759 3.739 1.00 88.88 484 SER A C 1
ATOM 3822 O O . SER A 1 484 ? -35.190 4.262 4.427 1.00 88.88 484 SER A O 1
ATOM 3824 N N . MET A 1 485 ? -33.318 4.032 3.195 1.00 90.75 485 MET A N 1
ATOM 3825 C CA . MET A 1 485 ? -33.204 2.585 3.364 1.00 90.75 485 MET A CA 1
ATOM 3826 C C . MET A 1 485 ? -32.917 2.227 4.827 1.00 90.75 485 MET A C 1
ATOM 3828 O O . MET A 1 485 ? -33.599 1.371 5.384 1.00 90.75 485 MET A O 1
ATOM 3832 N N . ILE A 1 486 ? -32.002 2.939 5.497 1.00 90.06 486 ILE A N 1
ATOM 3833 C CA . ILE A 1 486 ? -31.733 2.758 6.935 1.00 90.06 486 ILE A CA 1
ATOM 3834 C C . ILE A 1 486 ? -32.994 3.033 7.762 1.00 90.06 486 ILE A C 1
ATOM 3836 O O . ILE A 1 486 ? -33.308 2.273 8.675 1.00 90.06 486 ILE A O 1
ATOM 3840 N N . LYS A 1 487 ? -33.761 4.075 7.418 1.00 88.69 487 LYS A N 1
ATOM 3841 C CA . LYS A 1 487 ? -35.009 4.412 8.120 1.00 88.69 487 LYS A CA 1
ATOM 3842 C C . LYS A 1 487 ? -36.063 3.299 8.039 1.00 88.69 487 LYS A C 1
ATOM 3844 O O . LYS A 1 487 ? -36.858 3.157 8.963 1.00 88.69 487 LYS A O 1
ATOM 3849 N N . SER A 1 488 ? -36.061 2.514 6.961 1.00 88.75 488 SER A N 1
ATOM 3850 C CA . SER A 1 488 ? -36.956 1.359 6.796 1.00 88.75 488 SER A CA 1
ATOM 3851 C C . SER A 1 488 ? -36.523 0.113 7.582 1.00 88.75 488 SER A C 1
ATOM 3853 O O . SER A 1 488 ? -37.308 -0.820 7.728 1.00 88.75 488 SER A O 1
ATOM 3855 N N . LEU A 1 489 ? -35.296 0.092 8.114 1.00 87.44 489 LEU A N 1
ATOM 3856 C CA . LEU A 1 489 ? -34.726 -1.045 8.833 1.00 87.44 489 LEU A CA 1
ATOM 3857 C C . LEU A 1 489 ? -34.845 -0.858 10.351 1.00 87.44 489 LEU A C 1
ATOM 3859 O O . LEU A 1 489 ? -34.385 0.146 10.900 1.00 87.44 489 LEU A O 1
ATOM 3863 N N . ASN A 1 490 ? -35.397 -1.866 11.036 1.00 85.69 490 ASN A N 1
ATOM 3864 C CA . ASN A 1 490 ? -35.419 -1.970 12.503 1.00 85.69 490 ASN A CA 1
ATOM 3865 C C . ASN A 1 490 ? -35.939 -0.690 13.194 1.00 85.69 490 ASN A C 1
ATOM 3867 O O . ASN A 1 490 ? -35.243 -0.079 14.007 1.00 85.69 490 ASN A O 1
ATOM 3871 N N . ASP A 1 491 ? -37.126 -0.222 12.793 1.00 85.94 491 ASP A N 1
ATOM 3872 C CA . ASP A 1 491 ? -37.758 1.012 13.293 1.00 85.94 491 ASP A CA 1
ATOM 3873 C C . ASP A 1 491 ? -36.850 2.256 13.209 1.00 85.94 491 ASP A C 1
ATOM 3875 O O . ASP A 1 491 ? -36.817 3.128 14.087 1.00 85.94 491 ASP A O 1
ATOM 3879 N N . GLY A 1 492 ? -36.059 2.320 12.138 1.00 84.88 492 GLY A N 1
ATOM 3880 C CA . GLY A 1 492 ? -35.113 3.394 11.860 1.00 84.88 492 GLY A CA 1
ATOM 3881 C C . GLY A 1 492 ? -33.813 3.333 12.659 1.00 84.88 492 GLY A C 1
ATOM 3882 O O . GLY A 1 492 ? -33.039 4.290 12.614 1.00 84.88 492 GLY A O 1
ATOM 3883 N N . LYS A 1 493 ? -33.546 2.238 13.381 1.00 88.62 493 LYS A N 1
ATOM 3884 C CA . LYS A 1 493 ? -32.226 1.967 13.971 1.00 88.62 493 LYS A CA 1
ATOM 3885 C C . LYS A 1 493 ? -31.222 1.508 12.910 1.00 88.62 493 LYS A C 1
ATOM 3887 O O . LYS A 1 493 ? -30.048 1.828 13.016 1.00 88.62 493 LYS A O 1
ATOM 3892 N N . GLY A 1 494 ? -31.639 0.780 11.878 1.00 90.94 494 GLY A N 1
ATOM 3893 C CA . GLY A 1 494 ? -30.692 0.089 10.998 1.00 90.94 494 GLY A CA 1
ATOM 3894 C C . GLY A 1 494 ? -30.128 -1.194 11.624 1.00 90.94 494 GLY A C 1
ATOM 3895 O O . GLY A 1 494 ? -30.779 -1.839 12.449 1.00 90.94 494 GLY A O 1
ATOM 3896 N N . GLN A 1 495 ? -28.923 -1.571 11.206 1.00 90.25 495 GLN A N 1
ATOM 3897 C CA . GLN A 1 495 ? -28.183 -2.763 11.619 1.00 90.25 495 GLN A CA 1
ATOM 3898 C C . GLN A 1 495 ? -27.191 -2.499 12.757 1.00 90.25 495 GLN A C 1
ATOM 3900 O O . GLN A 1 495 ? -26.938 -1.366 13.160 1.00 90.25 495 GLN A O 1
ATOM 3905 N N . GLN A 1 496 ? -26.642 -3.574 13.316 1.00 89.44 496 GLN A N 1
ATOM 3906 C CA . GLN A 1 496 ? -25.711 -3.517 14.440 1.00 89.44 496 GLN A CA 1
ATOM 3907 C C . GLN A 1 496 ? -24.309 -3.186 13.935 1.00 89.44 496 GLN A C 1
ATOM 3909 O O . GLN A 1 496 ? -23.754 -3.924 13.123 1.00 89.44 496 GLN A O 1
ATOM 3914 N N . LEU A 1 497 ? -23.728 -2.090 14.425 1.00 89.69 497 LEU A N 1
ATOM 3915 C CA . LEU A 1 497 ? -22.379 -1.665 14.045 1.00 89.69 497 LEU A CA 1
ATOM 3916 C C . LEU A 1 497 ? -21.343 -2.038 15.103 1.00 89.69 497 LEU A C 1
ATOM 3918 O O . LEU A 1 497 ? -20.264 -2.525 14.764 1.00 89.69 497 LEU A O 1
ATOM 3922 N N . THR A 1 498 ? -21.676 -1.830 16.378 1.00 92.88 498 THR A N 1
ATOM 3923 C CA . THR A 1 498 ? -20.753 -2.026 17.501 1.00 92.88 498 THR A CA 1
ATOM 3924 C C . THR A 1 498 ? -21.502 -2.522 18.733 1.00 92.88 498 THR A C 1
ATOM 3926 O O . THR A 1 498 ? -22.564 -2.002 19.068 1.00 92.88 498 THR A O 1
ATOM 3929 N N . TYR A 1 499 ? -20.912 -3.483 19.433 1.00 94.81 499 TYR A N 1
ATOM 3930 C CA . TYR A 1 499 ? -21.311 -3.942 20.757 1.00 94.81 499 TYR A CA 1
ATOM 3931 C C . TYR A 1 499 ? -20.479 -3.256 21.835 1.00 94.81 499 TYR A C 1
ATOM 3933 O O . TYR A 1 499 ? -19.275 -3.069 21.671 1.00 94.81 499 TYR A O 1
ATOM 3941 N N . ILE A 1 500 ? -21.114 -2.938 22.956 1.00 95.62 500 ILE A N 1
ATOM 3942 C CA . ILE A 1 500 ? -20.444 -2.553 24.196 1.00 95.62 500 ILE A CA 1
ATOM 3943 C C . ILE A 1 500 ? -20.494 -3.774 25.105 1.00 95.62 500 ILE A C 1
ATOM 3945 O O . ILE A 1 500 ? -21.572 -4.230 25.497 1.00 95.62 500 ILE A O 1
ATOM 3949 N N . LEU A 1 501 ? -19.322 -4.327 25.391 1.00 95.19 501 LEU A N 1
ATOM 3950 C CA . LEU A 1 501 ? -19.141 -5.544 26.161 1.00 95.19 501 LEU A CA 1
ATOM 3951 C C . LEU A 1 501 ? -18.683 -5.208 27.579 1.00 95.19 501 LEU A C 1
ATOM 3953 O O . LEU A 1 501 ? -17.819 -4.354 27.785 1.00 95.19 501 LEU A O 1
ATOM 3957 N N . CYS A 1 502 ? -19.235 -5.925 28.552 1.00 93.69 502 CYS A N 1
ATOM 3958 C CA . CYS A 1 502 ? -18.796 -5.889 29.943 1.00 93.69 502 CYS A CA 1
ATOM 3959 C C . CYS A 1 502 ? -18.501 -7.314 30.408 1.00 93.69 502 CYS A C 1
ATOM 3961 O O . CYS A 1 502 ? -19.210 -8.249 30.027 1.00 93.69 502 CYS A O 1
ATOM 3963 N N . SER A 1 503 ? -17.434 -7.508 31.185 1.00 92.62 503 SER A N 1
ATOM 3964 C CA . SER A 1 503 ? -17.090 -8.851 31.659 1.00 92.62 503 SER A CA 1
ATOM 3965 C C . SER A 1 503 ? -18.134 -9.357 32.654 1.00 92.62 503 SER A C 1
ATOM 3967 O O . SER A 1 503 ? -18.644 -8.599 33.481 1.00 92.62 503 SER A O 1
ATOM 3969 N N . LEU A 1 504 ? -18.435 -10.657 32.622 1.00 90.94 504 LEU A N 1
ATOM 3970 C CA . LEU A 1 504 ? -19.416 -11.245 33.547 1.00 90.94 504 LEU A CA 1
ATOM 3971 C C . LEU A 1 504 ? -19.012 -11.056 35.016 1.00 90.94 504 LEU A C 1
ATOM 3973 O O . LEU A 1 504 ? -19.870 -10.842 35.869 1.00 90.94 504 LEU A O 1
ATOM 3977 N N . LYS A 1 505 ? -17.702 -11.064 35.297 1.00 89.25 505 LYS A N 1
ATOM 3978 C CA . LYS A 1 505 ? -17.147 -10.759 36.620 1.00 89.25 505 LYS A CA 1
ATOM 3979 C C . LYS A 1 505 ? -17.543 -9.358 37.092 1.00 89.25 505 LYS A C 1
ATOM 3981 O O . LYS A 1 505 ? -18.057 -9.211 38.195 1.00 89.25 505 LYS A O 1
ATOM 3986 N N . GLN A 1 506 ? -17.364 -8.346 36.246 1.00 88.88 506 GLN A N 1
ATOM 3987 C CA . GLN A 1 506 ? -17.750 -6.975 36.585 1.00 88.88 506 GLN A CA 1
ATOM 3988 C C . GLN A 1 506 ? -19.259 -6.824 36.746 1.00 88.88 506 GLN A C 1
ATOM 3990 O O . GLN A 1 506 ? -19.690 -6.114 37.646 1.00 88.88 506 GLN A O 1
ATOM 3995 N N . ILE A 1 507 ? -20.067 -7.489 35.914 1.00 89.75 507 ILE A N 1
ATOM 3996 C CA . ILE A 1 507 ? -21.527 -7.469 36.076 1.00 89.75 507 ILE A CA 1
ATOM 3997 C C . ILE A 1 507 ? -21.918 -8.006 37.453 1.00 89.75 507 ILE A C 1
ATOM 3999 O O . ILE A 1 507 ? -22.688 -7.350 38.158 1.00 89.75 507 ILE A O 1
ATOM 4003 N N . ALA A 1 508 ? -21.362 -9.149 37.866 1.00 87.81 508 ALA A N 1
ATOM 4004 C CA . ALA A 1 508 ? -21.612 -9.723 39.186 1.00 87.81 508 ALA A CA 1
ATOM 4005 C C . ALA A 1 508 ? -21.180 -8.770 40.319 1.00 87.81 508 ALA A C 1
ATOM 4007 O O . ALA A 1 508 ? -21.943 -8.534 41.255 1.00 87.81 508 ALA A O 1
ATOM 4008 N N . GLU A 1 509 ? -20.009 -8.137 40.195 1.00 87.25 509 GLU A N 1
ATOM 4009 C CA . GLU A 1 509 ? -19.498 -7.158 41.168 1.00 87.25 509 GLU A CA 1
ATOM 4010 C C . GLU A 1 509 ? -20.366 -5.886 41.250 1.00 87.25 509 GLU A C 1
ATOM 4012 O O . GLU A 1 509 ? -20.734 -5.455 42.345 1.00 87.25 509 GLU A O 1
ATOM 4017 N N . MET A 1 510 ? -20.739 -5.296 40.109 1.00 86.31 510 MET A N 1
ATOM 4018 C CA . MET A 1 510 ? -21.537 -4.060 40.032 1.00 86.31 510 MET A CA 1
ATOM 4019 C C . MET A 1 510 ? -22.956 -4.247 40.575 1.00 86.31 510 MET A C 1
ATOM 4021 O O . MET A 1 510 ? -23.519 -3.329 41.174 1.00 86.31 510 MET A O 1
ATOM 4025 N N . THR A 1 511 ? -23.527 -5.434 40.383 1.00 83.94 511 THR A N 1
ATOM 4026 C CA . THR A 1 511 ? -24.884 -5.774 40.837 1.00 83.94 511 THR A CA 1
ATOM 4027 C C . THR A 1 511 ? -24.926 -6.441 42.208 1.00 83.94 511 THR A C 1
ATOM 4029 O O . THR A 1 511 ? -26.012 -6.646 42.746 1.00 83.94 511 THR A O 1
ATOM 4032 N N . LYS A 1 512 ? -23.762 -6.740 42.804 1.00 82.94 512 LYS A N 1
ATOM 4033 C CA . LYS A 1 512 ? -23.634 -7.514 44.052 1.00 82.94 512 LYS A CA 1
ATOM 4034 C C . LYS A 1 512 ? -24.309 -8.888 43.964 1.00 82.94 512 LYS A C 1
ATOM 4036 O O . LYS A 1 512 ? -24.866 -9.373 44.947 1.00 82.94 512 LYS A O 1
ATOM 4041 N N . PHE A 1 513 ? -24.276 -9.500 42.785 1.00 80.62 513 PHE A N 1
ATOM 4042 C CA . PHE A 1 513 ? -24.775 -10.850 42.567 1.00 80.62 513 PHE A CA 1
ATOM 4043 C C . PHE A 1 513 ? -23.690 -11.850 42.983 1.00 80.62 513 PHE A C 1
ATOM 4045 O O . PHE A 1 513 ? -22.607 -11.874 42.399 1.00 80.62 513 PHE A O 1
ATOM 4052 N N . GLU A 1 514 ? -23.953 -12.641 44.024 1.00 74.56 514 GLU A N 1
ATOM 4053 C CA . GLU A 1 514 ? -22.968 -13.561 44.604 1.00 74.56 514 GLU A CA 1
ATOM 4054 C C . GLU A 1 514 ? -22.681 -14.738 43.658 1.00 74.56 514 GLU A C 1
ATOM 4056 O O . GLU A 1 514 ? -23.362 -15.761 43.673 1.00 74.56 514 GLU A O 1
ATOM 4061 N N . GLN A 1 515 ? -21.656 -14.585 42.817 1.00 74.94 515 GLN A N 1
ATOM 4062 C CA . GLN A 1 515 ? -21.136 -15.628 41.933 1.00 74.94 515 GLN A CA 1
ATOM 4063 C C . GLN A 1 515 ? -19.611 -15.590 41.895 1.00 74.94 515 GLN A C 1
ATOM 4065 O O . GLN A 1 515 ? -19.000 -14.524 41.800 1.00 74.94 515 GLN A O 1
ATOM 4070 N N . ASN A 1 516 ? -18.982 -16.765 41.932 1.00 73.44 516 ASN A N 1
ATOM 4071 C CA . ASN A 1 516 ? -17.531 -16.873 41.834 1.00 73.44 516 ASN A CA 1
ATOM 4072 C C . ASN A 1 516 ? -17.112 -17.073 40.371 1.00 73.44 516 ASN A C 1
ATOM 4074 O O . ASN A 1 516 ? -17.169 -18.181 39.841 1.00 73.44 516 ASN A O 1
ATOM 4078 N N . ILE A 1 517 ? -16.695 -15.989 39.715 1.00 77.81 517 ILE A N 1
ATOM 4079 C CA . ILE A 1 517 ? -16.293 -15.993 38.304 1.00 77.81 517 ILE A CA 1
ATOM 4080 C C . ILE A 1 517 ? -14.773 -15.833 38.225 1.00 77.81 517 ILE A C 1
ATOM 4082 O O . ILE A 1 517 ? -14.232 -14.746 38.429 1.00 77.81 517 ILE A O 1
ATOM 4086 N N . THR A 1 518 ? -14.073 -16.921 37.901 1.00 73.31 518 THR A N 1
ATOM 4087 C CA . THR A 1 518 ? -12.597 -16.992 37.871 1.00 73.31 518 THR A CA 1
ATOM 4088 C C . THR A 1 518 ? -11.996 -16.915 36.465 1.00 73.31 518 THR A C 1
ATOM 4090 O O . THR A 1 518 ? -10.798 -17.132 36.283 1.00 73.31 518 THR A O 1
ATOM 4093 N N . ARG A 1 519 ? -12.805 -16.599 35.447 1.00 79.94 519 ARG A N 1
ATOM 4094 C CA . ARG A 1 519 ? -12.367 -16.559 34.045 1.00 79.94 519 ARG A CA 1
ATOM 4095 C C . ARG A 1 519 ? -11.368 -15.423 33.836 1.00 79.94 519 ARG A C 1
ATOM 4097 O O . ARG A 1 519 ? -11.732 -14.253 33.923 1.00 79.94 519 ARG A O 1
ATOM 4104 N N . MET A 1 520 ? -10.116 -15.772 33.552 1.00 76.25 520 MET A N 1
ATOM 4105 C CA . MET A 1 520 ? -9.091 -14.807 33.168 1.00 76.25 520 MET A CA 1
ATOM 4106 C C . MET A 1 520 ? -9.070 -14.633 31.654 1.00 76.25 520 MET A C 1
ATOM 4108 O O . MET A 1 520 ? -9.111 -15.608 30.905 1.00 76.25 520 MET A O 1
ATOM 4112 N N . VAL A 1 521 ? -8.982 -13.377 31.233 1.00 85.88 521 VAL A N 1
ATOM 4113 C CA . VAL A 1 521 ? -8.756 -12.978 29.849 1.00 85.88 521 VAL A CA 1
ATOM 4114 C C . VAL A 1 521 ? -7.503 -12.118 29.833 1.00 85.88 521 VAL A C 1
ATOM 4116 O O . VAL A 1 521 ? -7.390 -11.186 30.631 1.00 85.88 521 VAL A O 1
ATOM 4119 N N . LYS A 1 522 ? -6.571 -12.441 28.939 1.00 88.44 522 LYS A N 1
ATOM 4120 C CA . LYS A 1 522 ? -5.443 -11.574 28.585 1.00 88.44 522 LYS A CA 1
ATOM 4121 C C . LYS A 1 522 ? -5.693 -10.999 27.191 1.00 88.44 522 LYS A C 1
ATOM 4123 O O . LYS A 1 522 ? -6.240 -11.691 26.339 1.00 88.44 522 LYS A O 1
ATOM 4128 N N . GLU A 1 523 ? -5.306 -9.756 26.958 1.00 86.88 523 GLU A N 1
ATOM 4129 C CA . GLU A 1 523 ? -5.207 -9.200 25.605 1.00 86.88 523 GLU A CA 1
ATOM 4130 C C . GLU A 1 523 ? -3.763 -9.290 25.127 1.00 86.88 523 GLU A C 1
ATOM 4132 O O . GLU A 1 523 ? -2.853 -9.365 25.953 1.00 86.88 523 GLU A O 1
ATOM 4137 N N . VAL A 1 524 ? -3.571 -9.314 23.807 1.00 92.25 524 VAL A N 1
ATOM 4138 C CA . VAL A 1 524 ? -2.227 -9.269 23.227 1.00 92.25 524 VAL A CA 1
ATOM 4139 C C . VAL A 1 524 ? -1.763 -7.818 23.208 1.00 92.25 524 VAL A C 1
ATOM 4141 O O . VAL A 1 524 ? -2.529 -6.927 22.836 1.00 92.25 524 VAL A O 1
ATOM 4144 N N . SER A 1 525 ? -0.517 -7.571 23.602 1.00 93.00 525 SER A N 1
ATOM 4145 C CA . SER A 1 525 ? 0.058 -6.227 23.592 1.00 93.00 525 SER A CA 1
ATOM 4146 C C . SER A 1 525 ? 0.058 -5.597 22.189 1.00 93.00 525 SER A C 1
ATOM 4148 O O . SER A 1 525 ? 0.393 -6.236 21.189 1.00 93.00 525 SER A O 1
ATOM 4150 N N . GLU A 1 526 ? -0.271 -4.302 22.107 1.00 90.81 526 GLU A N 1
ATOM 4151 C CA . GLU A 1 526 ? -0.315 -3.561 20.833 1.00 90.81 526 GLU A CA 1
ATOM 4152 C C . GLU A 1 526 ? 1.021 -3.596 20.079 1.00 90.81 526 GLU A C 1
ATOM 4154 O O . GLU A 1 526 ? 1.044 -3.612 18.853 1.00 90.81 526 GLU A O 1
ATOM 4159 N N . GLN A 1 527 ? 2.145 -3.680 20.798 1.00 92.00 527 GLN A N 1
ATOM 4160 C CA . GLN A 1 527 ? 3.470 -3.824 20.193 1.00 92.00 527 GLN A CA 1
ATOM 4161 C C . GLN A 1 527 ? 3.572 -5.092 19.337 1.00 92.00 527 GLN A C 1
ATOM 4163 O O . GLN A 1 527 ? 4.087 -5.036 18.224 1.00 92.00 527 GLN A O 1
ATOM 4168 N N . ILE A 1 528 ? 3.066 -6.227 19.827 1.00 94.06 528 ILE A N 1
ATOM 4169 C CA . ILE A 1 528 ? 3.060 -7.486 19.073 1.00 94.06 528 ILE A CA 1
ATOM 4170 C C . ILE A 1 528 ? 2.082 -7.393 17.903 1.00 94.06 528 ILE A C 1
ATOM 4172 O O . ILE A 1 528 ? 2.427 -7.806 16.797 1.00 94.06 528 ILE A O 1
ATOM 4176 N N . ILE A 1 529 ? 0.902 -6.805 18.122 1.00 94.31 529 ILE A N 1
ATOM 4177 C CA . ILE A 1 529 ? -0.104 -6.606 17.068 1.00 94.31 529 ILE A CA 1
ATOM 4178 C C . ILE A 1 529 ? 0.499 -5.811 15.906 1.00 94.31 529 ILE A C 1
ATOM 4180 O O . ILE A 1 529 ? 0.445 -6.276 14.773 1.00 94.31 529 ILE A O 1
ATOM 4184 N N . ASN A 1 530 ? 1.164 -4.687 16.182 1.00 92.62 530 ASN A N 1
ATOM 4185 C CA . ASN A 1 530 ? 1.794 -3.849 15.156 1.00 92.62 530 ASN A CA 1
ATOM 4186 C C . ASN A 1 530 ? 2.918 -4.580 14.397 1.00 92.62 530 ASN A C 1
ATOM 4188 O O . ASN A 1 530 ? 3.110 -4.361 13.202 1.00 92.62 530 ASN A O 1
ATOM 4192 N N . ARG A 1 531 ? 3.661 -5.475 15.064 1.00 95.00 531 ARG A N 1
ATOM 4193 C CA . ARG A 1 531 ? 4.674 -6.318 14.402 1.00 95.00 531 ARG A CA 1
ATOM 4194 C C . ARG A 1 531 ? 4.032 -7.336 13.460 1.00 95.00 531 ARG A C 1
ATOM 4196 O O . ARG A 1 531 ? 4.526 -7.522 12.352 1.00 95.00 531 ARG A O 1
ATOM 4203 N N . ILE A 1 532 ? 2.936 -7.967 13.883 1.00 94.88 532 ILE A N 1
ATOM 4204 C CA . ILE A 1 532 ? 2.154 -8.888 13.044 1.00 94.88 532 ILE A CA 1
ATOM 4205 C C . ILE A 1 532 ? 1.522 -8.138 11.864 1.00 94.88 532 ILE A C 1
ATOM 4207 O O . ILE A 1 532 ? 1.552 -8.646 10.747 1.00 94.88 532 ILE A O 1
ATOM 4211 N N . GLU A 1 533 ? 0.997 -6.930 12.089 1.00 92.75 533 GLU A N 1
ATOM 4212 C CA . GLU A 1 533 ? 0.519 -6.035 11.027 1.00 92.75 533 GLU A CA 1
ATOM 4213 C C . GLU A 1 533 ? 1.566 -5.824 9.946 1.00 92.75 533 GLU A C 1
ATOM 4215 O O . GLU A 1 533 ? 1.299 -6.107 8.782 1.00 92.75 533 GLU A O 1
ATOM 4220 N N . ASN A 1 534 ? 2.768 -5.407 10.337 1.00 92.88 534 ASN A N 1
ATOM 4221 C CA . ASN A 1 534 ? 3.851 -5.176 9.391 1.00 92.88 534 ASN A CA 1
ATOM 4222 C C . ASN A 1 534 ? 4.258 -6.457 8.637 1.00 92.88 534 ASN A C 1
ATOM 4224 O O . ASN A 1 534 ? 4.562 -6.394 7.452 1.00 92.88 534 ASN A O 1
ATOM 4228 N N . ILE A 1 535 ? 4.249 -7.621 9.298 1.00 95.00 535 ILE A N 1
ATOM 4229 C CA . ILE A 1 535 ? 4.520 -8.906 8.633 1.00 95.00 535 ILE A CA 1
ATOM 4230 C C . ILE A 1 535 ? 3.478 -9.197 7.551 1.00 95.00 535 ILE A C 1
ATOM 4232 O O . ILE A 1 535 ? 3.851 -9.530 6.431 1.00 95.00 535 ILE A O 1
ATOM 4236 N N . PHE A 1 536 ? 2.186 -9.062 7.856 1.00 92.75 536 PHE A N 1
ATOM 4237 C CA . PHE A 1 536 ? 1.145 -9.316 6.860 1.00 92.75 536 PHE A CA 1
ATOM 4238 C C . PHE A 1 536 ? 1.157 -8.282 5.727 1.00 92.75 536 PHE A C 1
ATOM 4240 O O . PHE A 1 536 ? 0.928 -8.666 4.588 1.00 92.75 536 PHE A O 1
ATOM 4247 N N . GLU A 1 537 ? 1.500 -7.015 5.993 1.00 91.12 537 GLU A N 1
ATOM 4248 C CA . GLU A 1 537 ? 1.713 -6.022 4.926 1.00 91.12 537 GLU A CA 1
ATOM 4249 C C . GLU A 1 537 ? 2.866 -6.425 3.994 1.00 91.12 537 GLU A C 1
ATOM 4251 O O . GLU A 1 537 ? 2.715 -6.380 2.776 1.00 91.12 537 GLU A O 1
ATOM 4256 N N . GLN A 1 538 ? 3.991 -6.888 4.550 1.00 92.62 538 GLN A N 1
ATOM 4257 C CA . GLN A 1 538 ? 5.102 -7.407 3.747 1.00 92.62 538 GLN A CA 1
ATOM 4258 C C . GLN A 1 538 ? 4.681 -8.626 2.919 1.00 92.62 538 GLN A C 1
ATOM 4260 O O . GLN A 1 538 ? 5.041 -8.725 1.751 1.00 92.62 538 GLN A O 1
ATOM 4265 N N . MET A 1 539 ? 3.902 -9.543 3.495 1.00 93.19 539 MET A N 1
ATOM 4266 C CA . MET A 1 539 ? 3.399 -10.711 2.767 1.00 93.19 539 MET A CA 1
ATOM 4267 C C . MET A 1 539 ? 2.484 -10.307 1.608 1.00 93.19 539 MET A C 1
ATOM 4269 O O . MET A 1 539 ? 2.691 -10.784 0.496 1.00 93.19 539 MET A O 1
ATOM 4273 N N . ASP A 1 540 ? 1.534 -9.398 1.835 1.00 89.69 540 ASP A N 1
ATOM 4274 C CA . ASP A 1 540 ? 0.645 -8.887 0.785 1.00 89.69 540 ASP A CA 1
ATOM 4275 C C . ASP A 1 540 ? 1.455 -8.214 -0.352 1.00 89.69 540 ASP A C 1
ATOM 4277 O O . ASP A 1 540 ? 1.138 -8.367 -1.535 1.00 89.69 540 ASP A O 1
ATOM 4281 N N . ASP A 1 541 ? 2.527 -7.482 -0.025 1.00 90.75 541 ASP A N 1
ATOM 4282 C CA . ASP A 1 541 ? 3.438 -6.883 -1.013 1.00 90.75 541 ASP A CA 1
ATOM 4283 C C . ASP A 1 541 ? 4.183 -7.939 -1.840 1.00 90.75 541 ASP A C 1
ATOM 4285 O O . ASP A 1 541 ? 4.285 -7.820 -3.067 1.00 90.75 541 ASP A O 1
ATOM 4289 N N . GLU A 1 542 ? 4.708 -8.976 -1.189 1.00 94.06 542 GLU A N 1
ATOM 4290 C CA . GLU A 1 542 ? 5.436 -10.043 -1.872 1.00 94.06 542 GLU A CA 1
ATOM 4291 C C . GLU A 1 542 ? 4.519 -10.936 -2.723 1.00 94.06 542 GLU A C 1
ATOM 4293 O O . GLU A 1 542 ? 4.900 -11.318 -3.835 1.00 94.06 542 GLU A O 1
ATOM 4298 N N . GLU A 1 543 ? 3.291 -11.212 -2.269 1.00 92.81 543 GLU A N 1
ATOM 4299 C CA . GLU A 1 543 ? 2.279 -11.915 -3.068 1.00 92.81 543 GLU A CA 1
ATOM 4300 C C . GLU A 1 543 ? 1.972 -11.131 -4.352 1.00 92.81 543 GLU A C 1
ATOM 4302 O O . GLU A 1 543 ? 1.990 -11.695 -5.452 1.00 92.81 543 GLU A O 1
ATOM 4307 N N . ARG A 1 544 ? 1.778 -9.807 -4.241 1.00 90.69 544 ARG A N 1
ATOM 4308 C CA . ARG A 1 544 ? 1.558 -8.925 -5.400 1.00 90.69 544 ARG A CA 1
ATOM 4309 C C . ARG A 1 544 ? 2.716 -8.974 -6.390 1.00 90.69 544 ARG A C 1
ATOM 4311 O O . ARG A 1 544 ? 2.470 -9.119 -7.584 1.00 90.69 544 ARG A O 1
ATOM 4318 N N . LYS A 1 545 ? 3.968 -8.924 -5.923 1.00 92.50 545 LYS A N 1
ATOM 4319 C CA . LYS A 1 545 ? 5.151 -9.027 -6.802 1.00 92.50 545 LYS A CA 1
ATOM 4320 C C . LYS A 1 545 ? 5.232 -10.380 -7.514 1.00 92.50 545 LYS A C 1
ATOM 4322 O O . LYS A 1 545 ? 5.651 -10.438 -8.673 1.00 92.50 545 LYS A O 1
ATOM 4327 N N . LEU A 1 546 ? 4.868 -11.475 -6.841 1.00 93.88 546 LEU A N 1
ATOM 4328 C CA . LEU A 1 546 ? 4.807 -12.801 -7.465 1.00 93.88 546 LEU A CA 1
ATOM 4329 C C . LEU A 1 546 ? 3.707 -12.867 -8.532 1.00 93.88 546 LEU A C 1
ATOM 4331 O O . LEU A 1 546 ? 3.949 -13.407 -9.615 1.00 93.88 546 LEU A O 1
ATOM 4335 N N . ASN A 1 547 ? 2.536 -12.289 -8.255 1.00 92.19 547 ASN A N 1
ATOM 4336 C CA . ASN A 1 547 ? 1.447 -12.176 -9.226 1.00 92.19 547 ASN A CA 1
ATOM 4337 C C . ASN A 1 547 ? 1.852 -11.319 -10.433 1.00 92.19 547 ASN A C 1
ATOM 4339 O O . ASN A 1 547 ? 1.690 -11.777 -11.562 1.00 92.19 547 ASN A O 1
ATOM 4343 N N . ASP A 1 548 ? 2.472 -10.155 -10.219 1.00 90.50 548 ASP A N 1
ATOM 4344 C CA . ASP A 1 548 ? 3.006 -9.310 -11.298 1.00 90.50 548 ASP A CA 1
ATOM 4345 C C . ASP A 1 548 ? 4.006 -10.086 -12.164 1.00 90.50 548 ASP A C 1
ATOM 4347 O O . ASP A 1 548 ? 3.962 -10.034 -13.393 1.00 90.50 548 ASP A O 1
ATOM 4351 N N . PHE A 1 549 ? 4.896 -10.864 -11.537 1.00 92.12 549 PHE A N 1
ATOM 4352 C CA . PHE A 1 549 ? 5.859 -11.668 -12.282 1.00 92.12 549 PHE A CA 1
ATOM 4353 C C . PHE A 1 549 ? 5.174 -12.751 -13.123 1.00 92.12 549 PHE A C 1
ATOM 4355 O O . PHE A 1 549 ? 5.567 -12.996 -14.267 1.00 92.12 549 PHE A O 1
ATOM 4362 N N . LEU A 1 550 ? 4.131 -13.387 -12.590 1.00 91.25 550 LEU A N 1
ATOM 4363 C CA . LEU A 1 550 ? 3.340 -14.360 -13.335 1.00 91.25 550 LEU A CA 1
ATOM 4364 C C . LEU A 1 550 ? 2.589 -13.701 -14.504 1.00 91.25 550 LEU A C 1
ATOM 4366 O O . LEU A 1 550 ? 2.553 -14.269 -15.602 1.00 91.25 550 LEU A O 1
ATOM 4370 N N . ASP A 1 551 ? 2.045 -12.504 -14.292 1.00 88.44 551 ASP A N 1
ATOM 4371 C CA . ASP A 1 551 ? 1.363 -11.699 -15.307 1.00 88.44 551 ASP A CA 1
ATOM 4372 C C . ASP A 1 551 ? 2.320 -11.250 -16.418 1.00 88.44 551 ASP A C 1
ATOM 4374 O O . ASP A 1 551 ? 1.970 -11.339 -17.596 1.00 88.44 551 ASP A O 1
ATOM 4378 N N . ASP A 1 552 ? 3.565 -10.909 -16.087 1.00 87.31 552 ASP A N 1
ATOM 4379 C CA . ASP A 1 552 ? 4.620 -10.604 -17.058 1.00 87.31 552 ASP A CA 1
ATOM 4380 C C . ASP A 1 552 ? 4.992 -11.813 -17.932 1.00 87.31 552 ASP A C 1
ATOM 4382 O O . ASP A 1 552 ? 5.251 -11.678 -19.137 1.00 87.31 552 ASP A O 1
ATOM 4386 N N . ILE A 1 553 ? 5.024 -13.013 -17.343 1.00 90.62 553 ILE A N 1
ATOM 4387 C CA . ILE A 1 553 ? 5.391 -14.256 -18.038 1.00 90.62 553 ILE A CA 1
ATOM 4388 C C . ILE A 1 553 ? 4.229 -14.787 -18.884 1.00 90.62 553 ILE A C 1
ATOM 4390 O O . ILE A 1 553 ? 4.454 -15.334 -19.971 1.00 90.62 553 ILE A O 1
ATOM 4394 N N . ASN A 1 554 ? 2.986 -14.643 -18.420 1.00 90.44 554 ASN A N 1
ATOM 4395 C CA . ASN A 1 554 ? 1.785 -15.219 -19.035 1.00 90.44 554 ASN A CA 1
ATOM 4396 C C . ASN A 1 554 ? 1.686 -14.966 -20.561 1.00 90.44 554 ASN A C 1
ATOM 4398 O O . ASN A 1 554 ? 1.529 -15.936 -21.318 1.00 90.44 554 ASN A O 1
ATOM 4402 N N . PRO A 1 555 ? 1.864 -13.728 -21.072 1.00 90.62 555 PRO A N 1
ATOM 4403 C CA . PRO A 1 555 ? 1.847 -13.434 -22.506 1.00 90.62 555 PRO A CA 1
ATOM 4404 C C . PRO A 1 555 ? 2.955 -14.125 -23.312 1.00 90.62 555 PRO A C 1
ATOM 4406 O O . PRO A 1 555 ? 2.843 -14.223 -24.540 1.00 90.62 555 PRO A O 1
ATOM 4409 N N . TRP A 1 556 ? 4.030 -14.562 -22.654 1.00 91.81 556 TRP A N 1
ATOM 4410 C CA . TRP A 1 556 ? 5.220 -15.183 -23.245 1.00 91.81 556 TRP A CA 1
ATOM 4411 C C . TRP A 1 556 ? 5.268 -16.697 -23.049 1.00 91.81 556 TRP A C 1
ATOM 4413 O O . TRP A 1 556 ? 6.138 -17.357 -23.609 1.00 91.81 556 TRP A O 1
ATOM 4423 N N . LYS A 1 557 ? 4.290 -17.279 -22.347 1.00 91.62 557 LYS A N 1
ATOM 4424 C CA . LYS A 1 557 ? 4.232 -18.703 -21.985 1.00 91.62 557 LYS A CA 1
ATOM 4425 C C . LYS A 1 557 ? 4.491 -19.687 -23.135 1.00 91.62 557 LYS A C 1
ATOM 4427 O O . LYS A 1 557 ? 5.038 -20.758 -22.906 1.00 91.62 557 LYS A O 1
ATOM 4432 N N . LYS A 1 558 ? 4.078 -19.363 -24.366 1.00 91.62 558 LYS A N 1
ATOM 4433 C CA . LYS A 1 558 ? 4.286 -20.227 -25.549 1.00 91.62 558 LYS A CA 1
ATOM 4434 C C . LYS A 1 558 ? 5.706 -20.160 -26.128 1.00 91.62 558 LYS A C 1
ATOM 4436 O O . LYS A 1 558 ? 6.057 -21.019 -26.929 1.00 91.62 558 LYS A O 1
ATOM 4441 N N . PHE A 1 559 ? 6.473 -19.141 -25.758 1.00 92.25 559 PHE A N 1
ATOM 4442 C CA . PHE A 1 559 ? 7.800 -18.819 -26.289 1.00 92.25 559 PHE A CA 1
ATOM 4443 C C . PHE A 1 559 ? 8.914 -19.057 -25.263 1.00 92.25 559 PHE A C 1
ATOM 4445 O O . PHE A 1 559 ? 10.076 -18.821 -25.561 1.00 92.25 559 PHE A O 1
ATOM 4452 N N . LEU A 1 560 ? 8.558 -19.511 -24.060 1.00 91.38 560 LEU A N 1
ATOM 4453 C CA . LEU A 1 560 ? 9.478 -19.804 -22.968 1.00 91.38 560 LEU A CA 1
ATOM 4454 C C . LEU A 1 560 ? 9.427 -21.298 -22.621 1.00 91.38 560 LEU A C 1
ATOM 4456 O O . LEU A 1 560 ? 8.400 -21.950 -22.858 1.00 91.38 560 LEU A O 1
ATOM 4460 N N . PRO A 1 561 ? 10.490 -21.856 -22.016 1.00 90.31 561 PRO A N 1
ATOM 4461 C CA . PRO A 1 561 ? 10.454 -23.199 -21.456 1.00 90.31 561 PRO A CA 1
ATOM 4462 C C . PRO A 1 561 ? 9.280 -23.364 -20.486 1.00 90.31 561 PRO A C 1
ATOM 4464 O O . PRO A 1 561 ? 9.109 -22.591 -19.544 1.00 90.31 561 PRO A O 1
ATOM 4467 N N . ARG A 1 562 ? 8.477 -24.417 -20.679 1.00 89.31 562 ARG A N 1
ATOM 4468 C CA . ARG A 1 562 ? 7.295 -24.679 -19.837 1.00 89.31 562 ARG A CA 1
ATOM 4469 C C . ARG A 1 562 ? 7.641 -24.776 -18.345 1.00 89.31 562 ARG A C 1
ATOM 4471 O O . ARG A 1 562 ? 6.856 -24.334 -17.514 1.00 89.31 562 ARG A O 1
ATOM 4478 N N . GLN A 1 563 ? 8.822 -25.311 -18.033 1.00 91.19 563 GLN A N 1
ATOM 4479 C CA . GLN A 1 563 ? 9.322 -25.465 -16.666 1.00 91.19 563 GLN A CA 1
ATOM 4480 C C . GLN A 1 563 ? 9.426 -24.130 -15.921 1.00 91.19 563 GLN A C 1
ATOM 4482 O O . GLN A 1 563 ? 9.163 -24.096 -14.729 1.00 91.19 563 GLN A O 1
ATOM 4487 N N . TRP A 1 564 ? 9.744 -23.030 -16.610 1.00 91.44 564 TRP A N 1
ATOM 4488 C CA . TRP A 1 564 ? 9.862 -21.707 -15.989 1.00 91.44 564 TRP A CA 1
ATOM 4489 C C . TRP A 1 564 ? 8.505 -21.160 -15.548 1.00 91.44 564 TRP A C 1
ATOM 4491 O O . TRP A 1 564 ? 8.369 -20.620 -14.455 1.00 91.44 564 TRP A O 1
ATOM 4501 N N . PHE A 1 565 ? 7.476 -21.349 -16.376 1.00 91.19 565 PHE A N 1
ATOM 4502 C CA . PHE A 1 565 ? 6.112 -20.974 -16.011 1.00 91.19 565 PHE A CA 1
ATOM 4503 C C . PHE A 1 565 ? 5.598 -21.808 -14.833 1.00 91.19 565 PHE A C 1
ATOM 4505 O O . PHE A 1 565 ? 5.023 -21.268 -13.888 1.00 91.19 565 PHE A O 1
ATOM 4512 N N . ASP A 1 566 ? 5.808 -23.125 -14.896 1.00 93.50 566 ASP A N 1
ATOM 4513 C CA . ASP A 1 566 ? 5.370 -24.043 -13.846 1.00 93.50 566 ASP A CA 1
ATOM 4514 C C . ASP A 1 566 ? 6.104 -23.750 -12.518 1.00 93.50 566 ASP A C 1
ATOM 4516 O O . ASP A 1 566 ? 5.466 -23.786 -11.470 1.00 93.50 566 ASP A O 1
ATOM 4520 N N . LEU A 1 567 ? 7.382 -23.350 -12.564 1.00 95.31 567 LEU A N 1
ATOM 4521 C CA . LEU A 1 567 ? 8.179 -22.937 -11.402 1.00 95.31 567 LEU A CA 1
ATOM 4522 C C . LEU A 1 567 ? 7.599 -21.709 -10.685 1.00 95.31 567 LEU A C 1
ATOM 4524 O O . LEU A 1 567 ? 7.379 -21.755 -9.477 1.00 95.31 567 LEU A O 1
ATOM 4528 N N . VAL A 1 568 ? 7.322 -20.618 -11.411 1.00 94.56 568 VAL A N 1
ATOM 4529 C CA . VAL A 1 568 ? 6.768 -19.388 -10.805 1.00 94.56 568 VAL A CA 1
ATOM 4530 C C . VAL A 1 568 ? 5.365 -19.636 -10.260 1.00 94.56 568 VAL A C 1
ATOM 4532 O O . VAL A 1 568 ? 5.038 -19.215 -9.150 1.00 94.56 568 VAL A O 1
ATOM 4535 N N . LYS A 1 569 ? 4.545 -20.390 -11.000 1.00 94.69 569 LYS A N 1
ATOM 4536 C CA . LYS A 1 569 ? 3.208 -20.771 -10.540 1.00 94.69 569 LYS A CA 1
ATOM 4537 C C . LYS A 1 569 ? 3.260 -21.642 -9.281 1.00 94.69 569 LYS A C 1
ATOM 4539 O O . LYS A 1 569 ? 2.435 -21.459 -8.388 1.00 94.69 569 LYS A O 1
ATOM 4544 N N . GLN A 1 570 ? 4.199 -22.585 -9.213 1.00 95.88 570 GLN A N 1
ATOM 4545 C CA . GLN A 1 570 ? 4.408 -23.409 -8.026 1.00 95.88 570 GLN A CA 1
ATOM 4546 C C . GLN A 1 570 ? 4.840 -22.546 -6.839 1.00 95.88 570 GLN A C 1
ATOM 4548 O O . GLN A 1 570 ? 4.234 -22.653 -5.781 1.00 95.88 570 GLN A O 1
ATOM 4553 N N . LYS A 1 571 ? 5.789 -21.620 -7.031 1.00 96.81 571 LYS A N 1
ATOM 4554 C CA . LYS A 1 571 ? 6.242 -20.714 -5.968 1.00 96.81 571 LYS A CA 1
ATOM 4555 C C . LYS A 1 571 ? 5.099 -19.898 -5.356 1.00 96.81 571 LYS A C 1
ATOM 4557 O O . LYS A 1 571 ? 5.052 -19.761 -4.137 1.00 96.81 571 LYS A O 1
ATOM 4562 N N . LEU A 1 572 ? 4.173 -19.393 -6.175 1.00 95.44 572 LEU A N 1
ATOM 4563 C CA . LEU A 1 572 ? 2.975 -18.693 -5.696 1.00 95.44 572 LEU A CA 1
ATOM 4564 C C . LEU A 1 572 ? 2.021 -19.629 -4.929 1.00 95.44 572 LEU A C 1
ATOM 4566 O O . LEU A 1 572 ? 1.453 -19.244 -3.913 1.00 95.44 572 LEU A O 1
ATOM 4570 N N . SER A 1 573 ? 1.855 -20.872 -5.388 1.00 95.69 573 SER A N 1
ATOM 4571 C CA . SER A 1 573 ? 1.053 -21.870 -4.667 1.00 95.69 573 SER A CA 1
ATOM 4572 C C . SER A 1 573 ? 1.649 -22.195 -3.294 1.00 95.69 573 SER A C 1
ATOM 4574 O O . SER A 1 573 ? 0.912 -22.227 -2.311 1.00 95.69 573 SER A O 1
ATOM 4576 N N . ASP A 1 574 ? 2.966 -22.400 -3.231 1.00 96.62 574 ASP A N 1
ATOM 4577 C CA . ASP A 1 574 ? 3.695 -22.694 -1.995 1.00 96.62 574 ASP A CA 1
ATOM 4578 C C . ASP A 1 574 ? 3.629 -21.500 -1.024 1.00 96.62 574 ASP A C 1
ATOM 4580 O O . ASP A 1 574 ? 3.446 -21.683 0.178 1.00 96.62 574 ASP A O 1
ATOM 4584 N N . PHE A 1 575 ? 3.718 -20.269 -1.546 1.00 97.25 575 PHE A N 1
ATOM 4585 C CA . PHE A 1 575 ? 3.529 -19.040 -0.768 1.00 97.25 575 PHE A CA 1
ATOM 4586 C C . PHE A 1 575 ? 2.158 -19.023 -0.078 1.00 97.25 575 PHE A C 1
ATOM 4588 O O . PHE A 1 575 ? 2.083 -18.882 1.141 1.00 97.25 575 PHE A O 1
ATOM 4595 N N . ASN A 1 576 ? 1.083 -19.245 -0.839 1.00 94.69 576 ASN A N 1
ATOM 4596 C CA . ASN A 1 576 ? -0.284 -19.219 -0.313 1.00 94.69 576 ASN A CA 1
ATOM 4597 C C . ASN A 1 576 ? -0.532 -20.316 0.737 1.00 94.69 576 ASN A C 1
ATOM 4599 O O . ASN A 1 576 ? -1.304 -20.126 1.680 1.00 94.69 576 ASN A O 1
ATOM 4603 N N . GLU A 1 577 ? 0.108 -21.480 0.590 1.00 97.25 577 GLU A N 1
ATOM 4604 C CA . GLU A 1 577 ? 0.014 -22.564 1.571 1.00 97.25 577 GLU A CA 1
ATOM 4605 C C . GLU A 1 577 ? 0.730 -22.214 2.887 1.00 97.25 577 GLU A C 1
ATOM 4607 O O . GLU A 1 577 ? 0.152 -22.388 3.968 1.00 97.25 577 GLU A O 1
ATOM 4612 N N . GLU A 1 578 ? 1.946 -21.667 2.809 1.00 96.94 578 GLU A N 1
ATOM 4613 C CA . GLU A 1 578 ? 2.726 -21.254 3.984 1.00 96.94 578 GLU A CA 1
ATOM 4614 C C . GLU A 1 578 ? 2.114 -20.037 4.693 1.00 96.94 578 GLU A C 1
ATOM 4616 O O . GLU A 1 578 ? 2.053 -20.009 5.924 1.00 96.94 578 GLU A O 1
ATOM 4621 N N . GLU A 1 579 ? 1.564 -19.068 3.958 1.00 95.44 579 GLU A N 1
ATOM 4622 C CA . GLU A 1 579 ? 0.787 -17.973 4.547 1.00 95.44 579 GLU A CA 1
ATOM 4623 C C . GLU A 1 579 ? -0.385 -18.512 5.374 1.00 95.44 579 GLU A C 1
ATOM 4625 O O . GLU A 1 579 ? -0.631 -18.094 6.512 1.00 95.44 579 GLU A O 1
ATOM 4630 N N . LEU A 1 580 ? -1.135 -19.452 4.800 1.00 95.06 580 LEU A N 1
ATOM 4631 C CA . LEU A 1 580 ? -2.322 -19.994 5.439 1.00 95.06 580 LEU A CA 1
ATOM 4632 C C . LEU A 1 580 ? -1.958 -20.813 6.687 1.00 95.06 580 LEU A C 1
ATOM 4634 O O . LEU A 1 580 ? -2.698 -20.800 7.679 1.00 95.06 580 LEU A O 1
ATOM 4638 N N . LYS A 1 581 ? -0.811 -21.493 6.667 1.00 96.44 581 LYS A N 1
ATOM 4639 C CA . LYS A 1 581 ? -0.239 -22.176 7.829 1.00 96.44 581 LYS A CA 1
ATOM 4640 C C . LYS A 1 581 ? 0.162 -21.187 8.927 1.00 96.44 581 LYS A C 1
ATOM 4642 O O . LYS A 1 581 ? -0.282 -21.365 10.062 1.00 96.44 581 LYS A O 1
ATOM 4647 N N . LEU A 1 582 ? 0.871 -20.110 8.588 1.00 96.12 582 LEU A N 1
ATOM 4648 C CA . LEU A 1 582 ? 1.236 -19.053 9.537 1.00 96.12 582 LEU A CA 1
ATOM 4649 C C . LEU A 1 582 ? -0.005 -18.421 10.190 1.00 96.12 582 LEU A C 1
ATOM 4651 O O . LEU A 1 582 ? -0.066 -18.291 11.415 1.00 96.12 582 LEU A O 1
ATOM 4655 N N . LYS A 1 583 ? -1.041 -18.102 9.398 1.00 95.69 583 LYS A N 1
ATOM 4656 C CA . LYS A 1 583 ? -2.332 -17.593 9.905 1.00 95.69 583 LYS A CA 1
ATOM 4657 C C . LYS A 1 583 ? -2.970 -18.559 10.909 1.00 95.69 583 LYS A C 1
ATOM 4659 O O . LYS A 1 583 ? -3.412 -18.129 11.975 1.00 95.69 583 LYS A O 1
ATOM 4664 N N . ARG A 1 584 ? -2.982 -19.866 10.620 1.00 96.31 584 ARG A N 1
ATOM 4665 C CA . ARG A 1 584 ? -3.514 -20.895 11.538 1.00 96.31 584 ARG A CA 1
ATOM 4666 C C . ARG A 1 584 ? -2.722 -20.976 12.844 1.00 96.31 584 ARG A C 1
ATOM 4668 O O . ARG A 1 584 ? -3.338 -21.043 13.909 1.00 96.31 584 ARG A O 1
ATOM 4675 N N . GLU A 1 585 ? -1.393 -20.961 12.774 1.00 96.56 585 GLU A N 1
ATOM 4676 C CA . GLU A 1 585 ? -0.522 -21.017 13.956 1.00 96.56 585 GLU A CA 1
ATOM 4677 C C . GLU A 1 585 ? -0.716 -19.783 14.850 1.00 96.56 585 GLU A C 1
ATOM 4679 O O . GLU A 1 585 ? -0.986 -19.922 16.048 1.00 96.56 585 GLU A O 1
ATOM 4684 N N . LEU A 1 586 ? -0.705 -18.582 14.260 1.00 97.19 586 LEU A N 1
ATOM 4685 C CA . LEU A 1 586 ? -0.984 -17.331 14.970 1.00 97.19 586 LEU A CA 1
ATOM 4686 C C . LEU A 1 586 ? -2.399 -17.302 15.560 1.00 97.19 586 LEU A C 1
ATOM 4688 O O . LEU A 1 586 ? -2.576 -16.874 16.701 1.00 97.19 586 LEU A O 1
ATOM 4692 N N . SER A 1 587 ? -3.406 -17.790 14.829 1.00 96.81 587 SER A N 1
ATOM 4693 C CA . SER A 1 587 ? -4.784 -17.876 15.326 1.00 96.81 587 SER A CA 1
ATOM 4694 C C . SER A 1 587 ? -4.902 -18.803 16.535 1.00 96.81 587 SER A C 1
ATOM 4696 O O . SER A 1 587 ? -5.630 -18.479 17.473 1.00 96.81 587 SER A O 1
ATOM 4698 N N . SER A 1 588 ? -4.214 -19.948 16.530 1.00 97.00 588 SER A N 1
ATOM 4699 C CA . SER A 1 588 ? -4.211 -20.871 17.671 1.00 97.00 588 SER A CA 1
ATOM 4700 C C . SER A 1 588 ? -3.535 -20.236 18.887 1.00 97.00 588 SER A C 1
ATOM 4702 O O . SER A 1 588 ? -4.099 -20.246 19.984 1.00 97.00 588 SER A O 1
ATOM 4704 N N . LEU A 1 589 ? -2.362 -19.626 18.687 1.00 97.00 589 LEU A N 1
ATOM 4705 C CA . LEU A 1 589 ? -1.625 -18.939 19.750 1.00 97.00 589 LEU A CA 1
ATOM 4706 C C . LEU A 1 589 ? -2.416 -17.768 20.335 1.00 97.00 589 LEU A C 1
ATOM 4708 O O . LEU A 1 589 ? -2.421 -17.597 21.552 1.00 97.00 589 LEU A O 1
ATOM 4712 N N . LEU A 1 590 ? -3.123 -16.998 19.504 1.00 96.94 590 LEU A N 1
ATOM 4713 C CA . LEU A 1 590 ? -3.983 -15.904 19.957 1.00 96.94 590 LEU A CA 1
ATOM 4714 C C . LEU A 1 590 ? -5.032 -16.397 20.960 1.00 96.94 590 LEU A C 1
ATOM 4716 O O . LEU A 1 590 ? -5.181 -15.819 22.037 1.00 96.94 590 LEU A O 1
ATOM 4720 N N . VAL A 1 591 ? -5.735 -17.485 20.633 1.00 96.00 591 VAL A N 1
ATOM 4721 C CA . VAL A 1 591 ? -6.757 -18.062 21.517 1.00 96.00 591 VAL A CA 1
ATOM 4722 C C . VAL A 1 591 ? -6.127 -18.593 22.809 1.00 96.00 591 VAL A C 1
ATOM 4724 O O . VAL A 1 591 ? -6.691 -18.390 23.889 1.00 96.00 591 VAL A O 1
ATOM 4727 N N . ASP A 1 592 ? -4.961 -19.239 22.735 1.00 96.06 592 ASP A N 1
ATOM 4728 C CA . ASP A 1 592 ? -4.256 -19.755 23.914 1.00 96.06 592 ASP A CA 1
ATOM 4729 C C . ASP A 1 592 ? -3.744 -18.645 24.836 1.00 96.06 592 ASP A C 1
ATOM 4731 O O . ASP A 1 592 ? -3.925 -18.746 26.052 1.00 96.06 592 ASP A O 1
ATOM 4735 N N . ILE A 1 593 ? -3.181 -17.567 24.287 1.00 95.12 593 ILE A N 1
ATOM 4736 C CA . ILE A 1 593 ? -2.744 -16.396 25.060 1.00 95.12 593 ILE A CA 1
ATOM 4737 C C . ILE A 1 593 ? -3.946 -15.744 25.738 1.00 95.12 593 ILE A C 1
ATOM 4739 O O . ILE A 1 593 ? -3.943 -15.567 26.960 1.00 95.12 593 ILE A O 1
ATOM 4743 N N . ARG A 1 594 ? -5.023 -15.478 24.985 1.00 93.75 594 ARG A N 1
ATOM 4744 C CA . ARG A 1 594 ? -6.248 -14.883 25.542 1.00 93.75 594 ARG A CA 1
ATOM 4745 C C . ARG A 1 594 ? -6.887 -15.741 26.627 1.00 93.75 594 ARG A C 1
ATOM 4747 O O . ARG A 1 594 ? -7.507 -15.209 27.544 1.00 93.75 594 ARG A O 1
ATOM 4754 N N . SER A 1 595 ? -6.709 -17.058 26.542 1.00 92.94 595 SER A N 1
ATOM 4755 C CA . SER A 1 595 ? -7.179 -18.032 27.532 1.00 92.94 595 SER A CA 1
ATOM 4756 C C . SER A 1 595 ? -6.203 -18.272 28.688 1.00 92.94 595 SER A C 1
ATOM 4758 O O . SER A 1 595 ? -6.459 -19.152 29.510 1.00 92.94 595 SER A O 1
ATOM 4760 N N . ASN A 1 596 ? -5.082 -17.546 28.748 1.00 91.25 596 ASN A N 1
ATOM 4761 C CA . ASN A 1 596 ? -4.010 -17.747 29.725 1.00 91.25 596 ASN A CA 1
ATOM 4762 C C . ASN A 1 596 ? -3.425 -19.182 29.727 1.00 91.25 596 ASN A C 1
ATOM 4764 O O . ASN A 1 596 ? -3.030 -19.701 30.770 1.00 91.25 596 ASN A O 1
ATOM 4768 N N . ARG A 1 597 ? -3.394 -19.841 28.560 1.00 94.00 597 ARG A N 1
ATOM 4769 C CA . ARG A 1 597 ? -2.765 -21.160 28.329 1.00 94.00 597 ARG A CA 1
ATOM 4770 C C . ARG A 1 597 ? -1.368 -21.059 27.710 1.00 94.00 597 ARG A C 1
ATOM 4772 O O . ARG A 1 597 ? -0.620 -22.035 27.718 1.00 94.00 597 ARG A O 1
ATOM 4779 N N . ALA A 1 598 ? -1.017 -19.894 27.177 1.00 95.38 598 ALA A N 1
ATOM 4780 C CA . ALA A 1 598 ? 0.292 -19.585 26.618 1.00 95.38 598 ALA A CA 1
ATOM 4781 C C . ALA A 1 598 ? 0.715 -18.161 27.000 1.00 95.38 598 ALA A C 1
ATOM 4783 O O . ALA A 1 598 ? -0.127 -17.307 27.270 1.00 95.38 598 ALA A O 1
ATOM 4784 N N . GLU A 1 599 ? 2.024 -17.918 27.004 1.00 93.50 599 GLU A N 1
ATOM 4785 C CA . GLU A 1 599 ? 2.597 -16.581 27.158 1.00 93.50 599 GLU A CA 1
ATOM 4786 C C . GLU A 1 599 ? 2.874 -15.956 25.787 1.00 93.50 599 GLU A C 1
ATOM 4788 O O . GLU A 1 599 ? 3.127 -16.665 24.807 1.00 93.50 599 GLU A O 1
ATOM 4793 N N . GLU A 1 600 ? 2.877 -14.622 25.734 1.00 93.88 600 GLU A N 1
ATOM 4794 C CA . GLU A 1 600 ? 3.133 -13.851 24.509 1.00 93.88 600 GLU A CA 1
ATOM 4795 C C . GLU A 1 600 ? 4.486 -14.177 23.856 1.00 93.88 600 GLU A C 1
ATOM 4797 O O . GLU A 1 600 ? 4.629 -14.065 22.640 1.00 93.88 600 GLU A O 1
ATOM 4802 N N . SER A 1 601 ? 5.467 -14.652 24.632 1.00 94.25 601 SER A N 1
ATOM 4803 C CA . SER A 1 601 ? 6.797 -15.023 24.135 1.00 94.25 601 SER A CA 1
ATOM 4804 C C . SER A 1 601 ? 6.768 -16.066 23.017 1.00 94.25 601 SER A C 1
ATOM 4806 O O . SER A 1 601 ? 7.591 -15.988 22.111 1.00 94.25 601 SER A O 1
ATOM 4808 N N . LYS A 1 602 ? 5.801 -16.995 23.019 1.00 94.75 602 LYS A N 1
ATOM 4809 C CA . LYS A 1 602 ? 5.647 -17.980 21.932 1.00 94.75 602 LYS A CA 1
ATOM 4810 C C . LYS A 1 602 ? 5.239 -17.328 20.609 1.00 94.75 602 LYS A C 1
ATOM 4812 O O . LYS A 1 602 ? 5.661 -17.765 19.546 1.00 94.75 602 LYS A O 1
ATOM 4817 N N . MET A 1 603 ? 4.408 -16.288 20.673 1.00 95.94 603 MET A N 1
ATOM 4818 C CA . MET A 1 603 ? 4.012 -15.514 19.496 1.00 95.94 603 MET A CA 1
ATOM 4819 C C . MET A 1 603 ? 5.176 -14.646 19.006 1.00 95.94 603 MET A C 1
ATOM 4821 O O . MET A 1 603 ? 5.404 -14.567 17.804 1.00 95.94 603 MET A O 1
ATOM 4825 N N . ILE A 1 604 ? 5.957 -14.068 19.927 1.00 95.31 604 ILE A N 1
ATOM 4826 C CA . ILE A 1 604 ? 7.186 -13.329 19.599 1.00 95.31 604 ILE A CA 1
ATOM 4827 C C . ILE A 1 604 ? 8.196 -14.233 18.882 1.00 95.31 604 ILE A C 1
ATOM 4829 O O . ILE A 1 604 ? 8.715 -13.835 17.849 1.00 95.31 604 ILE A O 1
ATOM 4833 N N . GLU A 1 605 ? 8.422 -15.457 19.366 1.00 94.19 605 GLU A N 1
ATOM 4834 C CA . GLU A 1 605 ? 9.334 -16.419 18.730 1.00 94.19 605 GLU A CA 1
ATOM 4835 C C . GLU A 1 605 ? 8.940 -16.724 17.274 1.00 94.19 605 GLU A C 1
ATOM 4837 O O . GLU A 1 605 ? 9.801 -16.804 16.396 1.00 94.19 605 GLU A O 1
ATOM 4842 N N . LEU A 1 606 ? 7.639 -16.851 16.993 1.00 93.75 606 LEU A N 1
ATOM 4843 C CA . LEU A 1 606 ? 7.138 -17.079 15.637 1.00 93.75 606 LEU A CA 1
ATOM 4844 C C . LEU A 1 606 ? 7.395 -15.867 14.721 1.00 93.75 606 LEU A C 1
ATOM 4846 O O . LEU A 1 606 ? 7.843 -16.028 13.588 1.00 93.75 606 LEU A O 1
ATOM 4850 N N . ILE A 1 607 ? 7.161 -14.655 15.230 1.00 94.56 607 ILE A N 1
ATOM 4851 C CA . ILE A 1 607 ? 7.358 -13.379 14.517 1.00 94.56 607 ILE A CA 1
ATOM 4852 C C . ILE A 1 607 ? 8.849 -13.092 14.286 1.00 94.56 607 ILE A C 1
ATOM 4854 O O . ILE A 1 607 ? 9.230 -12.668 13.198 1.00 94.56 607 ILE A O 1
ATOM 4858 N N . ASP A 1 608 ? 9.708 -13.329 15.281 1.00 93.56 608 ASP A N 1
ATOM 4859 C CA . ASP A 1 608 ? 11.158 -13.088 15.204 1.00 93.56 608 ASP A CA 1
ATOM 4860 C C . ASP A 1 608 ? 11.823 -13.955 14.120 1.00 93.56 608 ASP A C 1
ATOM 4862 O O . ASP A 1 608 ? 12.803 -13.546 13.494 1.00 93.56 608 ASP A O 1
ATOM 4866 N N . ASN A 1 609 ? 11.263 -15.138 13.858 1.00 91.62 609 ASN A N 1
ATOM 4867 C CA . ASN A 1 609 ? 11.746 -16.058 12.832 1.00 91.62 609 ASN A CA 1
ATOM 4868 C C . ASN A 1 609 ? 11.202 -15.763 11.421 1.00 91.62 609 ASN A C 1
ATOM 4870 O O . ASN A 1 609 ? 11.604 -16.440 10.469 1.00 91.62 609 ASN A O 1
ATOM 4874 N N . PHE A 1 610 ? 10.337 -14.755 11.252 1.00 94.50 610 PHE A N 1
ATOM 4875 C CA . PHE A 1 610 ? 9.691 -14.474 9.967 1.00 94.50 610 PHE A CA 1
ATOM 4876 C C . PHE A 1 610 ? 10.675 -14.113 8.845 1.00 94.50 610 PHE A C 1
ATOM 4878 O O . PHE A 1 610 ? 10.431 -14.477 7.704 1.00 94.50 610 PHE A O 1
ATOM 4885 N N . SER A 1 611 ? 11.828 -13.504 9.140 1.00 91.19 611 SER A N 1
ATOM 4886 C CA . SER A 1 611 ? 12.857 -13.172 8.128 1.00 91.19 611 SER A CA 1
ATOM 4887 C C . SER A 1 611 ? 13.413 -14.385 7.366 1.00 91.19 611 SER A C 1
ATOM 4889 O O . SER A 1 611 ? 14.016 -14.243 6.306 1.00 91.19 611 SER A O 1
ATOM 4891 N N . LYS A 1 612 ? 13.223 -15.600 7.895 1.00 91.69 612 LYS A N 1
ATOM 4892 C CA . LYS A 1 612 ? 13.606 -16.866 7.245 1.00 91.69 612 LYS A CA 1
ATOM 4893 C C . LYS A 1 612 ? 12.406 -17.620 6.668 1.00 91.69 612 LYS A C 1
ATOM 4895 O O . LYS A 1 612 ? 12.566 -18.736 6.176 1.00 91.69 612 LYS A O 1
ATOM 4900 N N . HIS A 1 613 ? 11.206 -17.060 6.785 1.00 95.75 613 HIS A N 1
ATOM 4901 C CA . HIS A 1 613 ? 9.969 -17.693 6.357 1.00 95.75 613 HIS A CA 1
ATOM 4902 C C . HIS A 1 613 ? 9.851 -17.669 4.823 1.00 95.75 613 HIS A C 1
ATOM 4904 O O . HIS A 1 613 ? 10.239 -16.679 4.207 1.00 95.75 613 HIS A O 1
ATOM 4910 N N . PRO A 1 614 ? 9.254 -18.688 4.173 1.00 95.12 614 PRO A N 1
ATOM 4911 C CA . PRO A 1 614 ? 9.109 -18.729 2.710 1.00 95.12 614 PRO A CA 1
ATOM 4912 C C . PRO A 1 614 ? 8.341 -17.555 2.086 1.00 95.12 614 PRO A C 1
ATOM 4914 O O . PRO A 1 614 ? 8.484 -17.315 0.885 1.00 95.12 614 PRO A O 1
ATOM 4917 N N . CYS A 1 615 ? 7.535 -16.866 2.900 1.00 96.25 615 CYS A N 1
ATOM 4918 C CA . CYS A 1 615 ? 6.755 -15.679 2.534 1.00 96.25 615 CYS A CA 1
ATOM 4919 C C . CYS A 1 615 ? 7.460 -14.350 2.864 1.00 96.25 615 CYS A C 1
ATOM 4921 O O . CYS A 1 615 ? 6.844 -13.298 2.732 1.00 96.25 615 CYS A O 1
ATOM 4923 N N . SER A 1 616 ? 8.702 -14.385 3.358 1.00 96.50 616 SER A N 1
ATOM 4924 C CA . SER A 1 616 ? 9.440 -13.174 3.719 1.00 96.50 616 SER A CA 1
ATOM 4925 C C . SER A 1 616 ? 9.978 -12.448 2.482 1.00 96.50 616 SER A C 1
ATOM 4927 O O . SER A 1 616 ? 10.262 -13.106 1.470 1.00 96.50 616 SER A O 1
ATOM 4929 N N . PRO A 1 617 ? 10.200 -11.124 2.565 1.00 97.12 617 PRO A N 1
ATOM 4930 C CA . PRO A 1 617 ? 10.850 -10.366 1.500 1.00 97.12 617 PRO A CA 1
ATOM 4931 C C . PRO A 1 617 ? 12.180 -10.981 1.054 1.00 97.12 617 PRO A C 1
ATOM 4933 O O . PRO A 1 617 ? 12.412 -11.130 -0.142 1.00 97.12 617 PRO A O 1
ATOM 4936 N N . GLU A 1 618 ? 13.019 -11.441 1.986 1.00 95.44 618 GLU A N 1
ATOM 4937 C CA . GLU A 1 618 ? 14.320 -12.046 1.672 1.00 95.44 618 GLU A CA 1
ATOM 4938 C C . GLU A 1 618 ? 14.176 -13.347 0.869 1.00 95.44 618 GLU A C 1
ATOM 4940 O O . GLU A 1 618 ? 14.940 -13.605 -0.065 1.00 95.44 618 GLU A O 1
ATOM 4945 N N . SER A 1 619 ? 13.184 -14.176 1.209 1.00 95.56 619 SER A N 1
ATOM 4946 C CA . SER A 1 619 ? 12.918 -15.432 0.501 1.00 95.56 619 SER A CA 1
ATOM 4947 C C . SER A 1 619 ? 12.401 -15.199 -0.919 1.00 95.56 619 SER A C 1
ATOM 4949 O O . SER A 1 619 ? 12.721 -15.973 -1.828 1.00 95.56 619 SER A O 1
ATOM 4951 N N . ILE A 1 620 ? 11.597 -14.154 -1.118 1.00 97.06 620 ILE A N 1
ATOM 4952 C CA . ILE A 1 620 ? 11.032 -13.810 -2.426 1.00 97.06 620 ILE A CA 1
ATOM 4953 C C . ILE A 1 620 ? 12.041 -13.055 -3.295 1.00 97.06 620 ILE A C 1
ATOM 4955 O O . ILE A 1 620 ? 12.185 -13.378 -4.475 1.00 97.06 620 ILE A O 1
ATOM 4959 N N . GLU A 1 621 ? 12.829 -12.149 -2.720 1.00 95.69 621 GLU A N 1
ATOM 4960 C CA . GLU A 1 621 ? 13.935 -11.484 -3.413 1.00 95.69 621 GLU A CA 1
ATOM 4961 C C . GLU A 1 621 ? 14.972 -12.498 -3.900 1.00 95.69 621 GLU A C 1
ATOM 4963 O O . GLU A 1 621 ? 15.364 -12.471 -5.070 1.00 95.69 621 GLU A O 1
ATOM 4968 N N . LYS A 1 622 ? 15.343 -13.464 -3.050 1.00 95.75 622 LYS A N 1
ATOM 4969 C CA . LYS A 1 622 ? 16.219 -14.570 -3.448 1.00 95.75 622 LYS A CA 1
ATOM 4970 C C . LYS A 1 622 ? 15.638 -15.361 -4.622 1.00 95.75 622 LYS A C 1
ATOM 4972 O O . LYS A 1 622 ? 16.362 -15.647 -5.573 1.00 95.75 622 LYS A O 1
ATOM 4977 N N . PHE A 1 623 ? 14.342 -15.676 -4.589 1.00 96.88 623 PHE A N 1
ATOM 4978 C CA . PHE A 1 623 ? 13.677 -16.356 -5.701 1.00 96.88 623 PHE A CA 1
ATOM 4979 C C . PHE A 1 623 ? 13.735 -15.530 -6.994 1.00 96.88 623 PHE A C 1
ATOM 4981 O O . PHE A 1 623 ? 14.012 -16.086 -8.055 1.00 96.88 623 PHE A O 1
ATOM 4988 N N . PHE A 1 624 ? 13.519 -14.212 -6.935 1.00 95.50 624 PHE A N 1
ATOM 4989 C CA . PHE A 1 624 ? 13.642 -13.359 -8.119 1.00 95.50 624 PHE A CA 1
ATOM 4990 C C . PHE A 1 624 ? 15.071 -13.274 -8.648 1.00 95.50 624 PHE A C 1
ATOM 4992 O O . PHE A 1 624 ? 15.239 -13.267 -9.864 1.00 95.50 624 PHE A O 1
ATOM 4999 N N . TYR A 1 625 ? 16.074 -13.231 -7.770 1.00 93.75 625 TYR A N 1
ATOM 5000 C CA . TYR A 1 625 ? 17.482 -13.223 -8.161 1.00 93.75 625 TYR A CA 1
ATOM 5001 C C . TYR A 1 625 ? 17.880 -14.527 -8.866 1.00 93.75 625 TYR A C 1
ATOM 5003 O O . TYR A 1 625 ? 18.428 -14.501 -9.964 1.00 93.75 625 TYR A O 1
ATOM 5011 N N . GLU A 1 626 ? 17.518 -15.677 -8.289 1.00 94.25 626 GLU A N 1
ATOM 5012 C CA . GLU A 1 626 ? 17.791 -17.000 -8.871 1.00 94.25 626 GLU A CA 1
ATOM 5013 C C . GLU A 1 626 ? 17.077 -17.228 -10.215 1.00 94.25 626 GLU A C 1
ATOM 5015 O O . GLU A 1 626 ? 17.473 -18.107 -10.976 1.00 94.25 626 GLU A O 1
ATOM 5020 N N . ASN A 1 627 ? 16.040 -16.438 -10.515 1.00 93.94 627 ASN A N 1
ATOM 5021 C CA . ASN A 1 627 ? 15.212 -16.558 -11.716 1.00 93.94 627 ASN A CA 1
ATOM 5022 C C . ASN A 1 627 ? 15.172 -15.262 -12.551 1.00 93.94 627 ASN A C 1
ATOM 5024 O O . ASN A 1 627 ? 14.235 -15.035 -13.328 1.00 93.94 627 ASN A O 1
ATOM 5028 N N . GLU A 1 628 ? 16.176 -14.388 -12.407 1.00 90.69 628 GLU A N 1
ATOM 5029 C CA . GLU A 1 628 ? 16.269 -13.124 -13.157 1.00 90.69 628 GLU A CA 1
ATOM 5030 C C . GLU A 1 628 ? 16.377 -13.375 -14.670 1.00 90.69 628 GLU A C 1
ATOM 5032 O O . GLU A 1 628 ? 15.868 -12.612 -15.499 1.00 90.69 628 GLU A O 1
ATOM 5037 N N . ASN A 1 629 ? 16.976 -14.507 -15.018 1.00 88.88 629 ASN A N 1
ATOM 5038 C CA . ASN A 1 629 ? 17.168 -15.007 -16.365 1.00 88.88 629 ASN A CA 1
ATOM 5039 C C . ASN A 1 629 ? 15.840 -15.068 -17.162 1.00 88.88 629 ASN A C 1
ATOM 5041 O O . ASN A 1 629 ? 15.788 -14.633 -18.315 1.00 88.88 629 ASN A O 1
ATOM 5045 N N . ILE A 1 630 ? 14.716 -15.414 -16.513 1.00 92.31 630 ILE A N 1
ATOM 5046 C CA . ILE A 1 630 ? 13.369 -15.377 -17.112 1.00 92.31 630 ILE A CA 1
ATOM 5047 C C . ILE A 1 630 ? 12.996 -13.951 -17.558 1.00 92.31 630 ILE A C 1
ATOM 5049 O O . ILE A 1 630 ? 12.524 -13.744 -18.684 1.00 92.31 630 ILE A O 1
ATOM 5053 N N . LYS A 1 631 ? 13.218 -12.945 -16.699 1.00 90.12 631 LYS A N 1
ATOM 5054 C CA . LYS A 1 631 ? 12.920 -11.533 -17.010 1.00 90.12 631 LYS A CA 1
ATOM 5055 C C . LYS A 1 631 ? 13.816 -11.031 -18.138 1.00 90.12 631 LYS A C 1
ATOM 5057 O O . LYS A 1 631 ? 13.333 -10.370 -19.063 1.00 90.12 631 LYS A O 1
ATOM 5062 N N . THR A 1 632 ? 15.103 -11.364 -18.089 1.00 89.00 632 THR A N 1
ATOM 5063 C CA . THR A 1 632 ? 16.076 -11.018 -19.134 1.00 89.00 632 THR A CA 1
ATOM 5064 C C . THR A 1 632 ? 15.688 -11.637 -20.472 1.00 89.00 632 THR A C 1
ATOM 5066 O O . THR A 1 632 ? 15.653 -10.932 -21.483 1.00 89.00 632 THR A O 1
ATOM 5069 N N . LYS A 1 633 ? 15.266 -12.905 -20.481 1.00 90.81 633 LYS A N 1
ATOM 5070 C CA . LYS A 1 633 ? 14.779 -13.588 -21.681 1.00 90.81 633 LYS A CA 1
ATOM 5071 C C . LYS A 1 633 ? 13.567 -12.888 -22.286 1.00 90.81 633 LYS A C 1
ATOM 5073 O O . LYS A 1 633 ? 13.560 -12.604 -23.484 1.00 90.81 633 LYS A O 1
ATOM 5078 N N . ILE A 1 634 ? 12.567 -12.545 -21.472 1.00 91.31 634 ILE A N 1
ATOM 5079 C CA . ILE A 1 634 ? 11.380 -11.809 -21.936 1.00 91.31 634 ILE A CA 1
ATOM 5080 C C . ILE A 1 634 ? 11.777 -10.454 -22.535 1.00 91.31 634 ILE A C 1
ATOM 5082 O O . ILE A 1 634 ? 11.283 -10.097 -23.605 1.00 91.31 634 ILE A O 1
ATOM 5086 N N . LYS A 1 635 ? 12.689 -9.708 -21.897 1.00 90.25 635 LYS A N 1
ATOM 5087 C CA . LYS A 1 635 ? 13.205 -8.433 -22.433 1.00 90.25 635 LYS A CA 1
ATOM 5088 C C . LYS A 1 635 ? 13.913 -8.626 -23.780 1.00 90.25 635 LYS A C 1
ATOM 5090 O O . LYS A 1 635 ? 13.663 -7.860 -24.713 1.00 90.25 635 LYS A O 1
ATOM 5095 N N . THR A 1 636 ? 14.742 -9.661 -23.906 1.00 87.94 636 THR A N 1
ATOM 5096 C CA . THR A 1 636 ? 15.423 -10.027 -25.157 1.00 87.94 636 THR A CA 1
ATOM 5097 C C . THR A 1 636 ? 14.422 -10.343 -26.268 1.00 87.94 636 THR A C 1
ATOM 5099 O O . THR A 1 636 ? 14.500 -9.755 -27.348 1.00 87.94 636 THR A O 1
ATOM 5102 N N . LEU A 1 637 ? 13.431 -11.197 -25.999 1.00 91.31 637 LEU A N 1
ATOM 5103 C CA . LEU A 1 637 ? 12.404 -11.558 -26.980 1.00 91.31 637 LEU A CA 1
ATOM 5104 C C . LEU A 1 637 ? 11.542 -10.349 -27.378 1.00 91.31 637 LEU A C 1
ATOM 5106 O O . LEU A 1 637 ? 11.328 -10.136 -28.572 1.00 91.31 637 LEU A O 1
ATOM 5110 N N . LYS A 1 638 ? 11.137 -9.507 -26.413 1.00 90.62 638 LYS A N 1
ATOM 5111 C CA . LYS A 1 638 ? 10.443 -8.226 -26.660 1.00 90.62 638 LYS A CA 1
ATOM 5112 C C . LYS A 1 638 ? 11.240 -7.323 -27.602 1.00 90.62 638 LYS A C 1
ATOM 5114 O O . LYS A 1 638 ? 10.658 -6.712 -28.490 1.00 90.62 638 LYS A O 1
ATOM 5119 N N . ARG A 1 639 ? 12.565 -7.243 -27.436 1.00 88.25 639 ARG A N 1
ATOM 5120 C CA . ARG A 1 639 ? 13.440 -6.410 -28.278 1.00 88.25 639 ARG A CA 1
ATOM 5121 C C . ARG A 1 639 ? 13.542 -6.926 -29.715 1.00 88.25 639 ARG A C 1
ATOM 5123 O O . ARG A 1 639 ? 13.617 -6.118 -30.637 1.00 88.25 639 ARG A O 1
ATOM 5130 N N . ILE A 1 640 ? 13.580 -8.245 -29.902 1.00 88.88 640 ILE A N 1
ATOM 5131 C CA . ILE A 1 640 ? 13.727 -8.865 -31.228 1.00 88.88 640 ILE A CA 1
ATOM 5132 C C . ILE A 1 640 ? 12.392 -8.868 -31.986 1.00 88.88 640 ILE A C 1
ATOM 5134 O O . ILE A 1 640 ? 12.340 -8.513 -33.165 1.00 88.88 640 ILE A O 1
ATOM 5138 N N . SER A 1 641 ? 11.313 -9.270 -31.313 1.00 89.38 641 SER A N 1
ATOM 5139 C CA . SER A 1 641 ? 9.980 -9.430 -31.898 1.00 89.38 641 SER A CA 1
ATOM 5140 C C . SER A 1 641 ? 8.898 -8.985 -30.902 1.00 89.38 641 SER A C 1
ATOM 5142 O O . SER A 1 641 ? 8.321 -9.819 -30.198 1.00 89.38 641 SER A O 1
ATOM 5144 N N . PRO A 1 642 ? 8.588 -7.673 -30.843 1.00 86.31 642 PRO A N 1
ATOM 5145 C CA . PRO A 1 642 ? 7.522 -7.146 -29.985 1.00 86.31 642 PRO A CA 1
ATOM 5146 C C . PRO A 1 642 ? 6.162 -7.822 -30.238 1.00 86.31 642 PRO A C 1
ATOM 5148 O O . PRO A 1 642 ? 5.461 -8.188 -29.297 1.00 86.31 642 PRO A O 1
ATOM 5151 N N . ASP A 1 643 ? 5.839 -8.070 -31.512 1.00 87.50 643 ASP A N 1
ATOM 5152 C CA . ASP A 1 643 ? 4.583 -8.689 -31.964 1.00 87.50 643 ASP A CA 1
ATOM 5153 C C . ASP A 1 643 ? 4.588 -10.225 -31.893 1.00 87.50 643 ASP A C 1
ATOM 5155 O O . ASP A 1 643 ? 3.582 -10.861 -32.216 1.00 87.50 643 ASP A O 1
ATOM 5159 N N . LYS A 1 644 ? 5.721 -10.839 -31.524 1.00 91.94 644 LYS A N 1
ATOM 5160 C CA . LYS A 1 644 ? 5.929 -12.297 -31.410 1.00 91.94 644 LYS A CA 1
ATOM 5161 C C . LYS A 1 644 ? 5.795 -13.086 -32.723 1.00 91.94 644 LYS A C 1
ATOM 5163 O O . LYS A 1 644 ? 5.873 -14.312 -32.703 1.00 91.94 644 LYS A O 1
ATOM 5168 N N . LYS A 1 645 ? 5.598 -12.413 -33.862 1.00 89.56 645 LYS A N 1
ATOM 5169 C CA . LYS A 1 645 ? 5.335 -13.034 -35.175 1.00 89.56 645 LYS A CA 1
ATOM 5170 C C . LYS A 1 645 ? 6.519 -13.835 -35.704 1.00 89.56 645 LYS A C 1
ATOM 5172 O O . LYS A 1 645 ? 6.312 -14.846 -36.358 1.00 89.56 645 LYS A O 1
ATOM 5177 N N . GLU A 1 646 ? 7.739 -13.392 -35.414 1.00 91.06 646 GLU A N 1
ATOM 5178 C CA . GLU A 1 646 ? 8.969 -14.020 -35.909 1.00 91.06 646 GLU A CA 1
ATOM 5179 C C . GLU A 1 646 ? 9.508 -15.114 -34.971 1.00 91.06 646 GLU A C 1
ATOM 5181 O O . GLU A 1 646 ? 10.527 -15.734 -35.266 1.00 91.06 646 GLU A O 1
ATOM 5186 N N . LEU A 1 647 ? 8.860 -15.353 -33.826 1.00 92.19 647 LEU A N 1
ATOM 5187 C CA . LEU A 1 647 ? 9.332 -16.307 -32.823 1.00 92.19 647 LEU A CA 1
ATOM 5188 C C . LEU A 1 647 ? 8.780 -17.707 -33.094 1.00 92.19 647 LEU A C 1
ATOM 5190 O O . LEU A 1 647 ? 7.566 -17.935 -33.058 1.00 92.19 647 LEU A O 1
ATOM 5194 N N . LEU A 1 648 ? 9.671 -18.675 -33.309 1.00 91.50 648 LEU A N 1
ATOM 5195 C CA . LEU A 1 648 ? 9.266 -20.050 -33.579 1.00 91.50 648 LEU A CA 1
ATOM 5196 C C . LEU A 1 648 ? 8.933 -20.807 -32.296 1.00 91.50 648 LEU A C 1
ATOM 5198 O O . LEU A 1 648 ? 9.781 -21.040 -31.437 1.00 91.50 648 LEU A O 1
ATOM 5202 N N . THR A 1 649 ? 7.689 -21.275 -32.209 1.00 89.06 649 THR A N 1
ATOM 5203 C CA . THR A 1 649 ? 7.201 -22.062 -31.063 1.00 89.06 649 THR A CA 1
ATOM 5204 C C . THR A 1 649 ? 7.345 -23.569 -31.248 1.00 89.06 649 THR A C 1
ATOM 5206 O O . THR A 1 649 ? 7.271 -24.310 -30.269 1.00 89.06 649 THR A O 1
ATOM 5209 N N . LYS A 1 650 ? 7.554 -24.045 -32.485 1.00 85.81 650 LYS A N 1
ATOM 5210 C CA . LYS A 1 650 ? 7.763 -25.460 -32.833 1.00 85.81 650 LYS A CA 1
ATOM 5211 C C . LYS A 1 650 ? 8.656 -25.571 -34.066 1.00 85.81 650 LYS A C 1
ATOM 5213 O O . LYS A 1 650 ? 8.396 -24.893 -35.052 1.00 85.81 650 LYS A O 1
ATOM 5218 N N . ILE A 1 651 ? 9.655 -26.448 -34.013 1.00 89.19 651 ILE A N 1
ATOM 5219 C CA . ILE A 1 651 ? 10.495 -26.822 -35.157 1.00 89.19 651 ILE A CA 1
ATOM 5220 C C . ILE A 1 651 ? 11.102 -28.212 -34.919 1.00 89.19 651 ILE A C 1
ATOM 5222 O O . ILE A 1 651 ? 11.435 -28.562 -33.785 1.00 89.19 651 ILE A O 1
ATOM 5226 N N . THR A 1 652 ? 11.222 -29.018 -35.974 1.00 85.75 652 THR A N 1
ATOM 5227 C CA . THR A 1 652 ? 11.796 -30.379 -35.921 1.00 85.75 652 THR A CA 1
ATOM 5228 C C . THR A 1 652 ? 13.093 -30.515 -36.716 1.00 85.75 652 THR A C 1
ATOM 5230 O O . THR A 1 652 ? 13.979 -31.256 -36.296 1.00 85.75 652 THR A O 1
ATOM 5233 N N . SER A 1 653 ? 13.222 -29.784 -37.824 1.00 90.12 653 SER A N 1
ATOM 5234 C CA . SER A 1 653 ? 14.422 -29.676 -38.660 1.00 90.12 653 SER A CA 1
ATOM 5235 C C . SER A 1 653 ? 14.489 -28.265 -39.247 1.00 90.12 653 SER A C 1
ATOM 5237 O O . SER A 1 653 ? 13.456 -27.671 -39.556 1.00 90.12 653 SER A O 1
ATOM 5239 N N . ILE A 1 654 ? 15.705 -27.723 -39.359 1.00 90.19 654 ILE A N 1
ATOM 5240 C CA . ILE A 1 654 ? 15.945 -26.424 -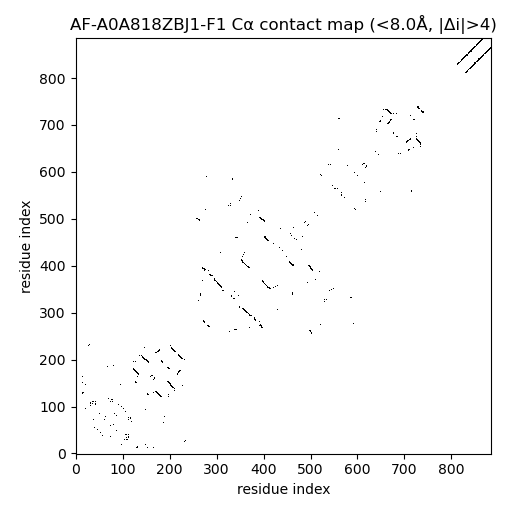40.002 1.00 90.19 654 ILE A CA 1
ATOM 5241 C C . ILE A 1 654 ? 15.781 -26.566 -41.515 1.00 90.19 654 ILE A C 1
ATOM 5243 O O . ILE A 1 654 ? 15.219 -25.680 -42.147 1.00 90.19 654 ILE A O 1
ATOM 5247 N N . GLU A 1 655 ? 16.244 -27.682 -42.077 1.00 89.94 655 GLU A N 1
ATOM 5248 C CA . GLU A 1 655 ? 16.161 -28.003 -43.500 1.00 89.94 655 GLU A CA 1
ATOM 5249 C C . GLU A 1 655 ? 14.705 -28.099 -43.969 1.00 89.94 655 GLU A C 1
ATOM 5251 O O . GLU A 1 655 ? 14.338 -27.443 -44.941 1.00 89.94 655 GLU A O 1
ATOM 5256 N N . ASP A 1 656 ? 13.858 -28.829 -43.235 1.00 90.00 656 ASP A N 1
ATOM 5257 C CA . ASP A 1 656 ? 12.423 -28.906 -43.540 1.00 90.00 656 ASP A CA 1
ATOM 5258 C C . ASP A 1 656 ? 11.763 -27.522 -43.425 1.00 90.00 656 ASP A C 1
ATOM 5260 O O . ASP A 1 656 ? 10.961 -27.139 -44.271 1.00 90.00 656 ASP A O 1
ATOM 5264 N N . PHE A 1 657 ? 12.144 -26.736 -42.410 1.00 92.12 657 PHE A N 1
ATOM 5265 C CA . PHE A 1 657 ? 11.590 -25.399 -42.193 1.00 92.12 657 PHE A CA 1
ATOM 5266 C C . PHE A 1 657 ? 11.922 -24.425 -43.332 1.00 92.12 657 PHE A C 1
ATOM 5268 O O . PHE A 1 657 ? 11.047 -23.692 -43.781 1.00 92.12 657 PHE A O 1
ATOM 5275 N N . ILE A 1 658 ? 13.168 -24.395 -43.822 1.00 92.50 658 ILE A N 1
ATOM 5276 C CA . ILE A 1 658 ? 13.537 -23.508 -44.941 1.00 92.50 658 ILE A CA 1
ATOM 5277 C C . ILE A 1 658 ? 12.944 -23.974 -46.277 1.00 92.50 658 ILE A C 1
ATOM 5279 O O . ILE A 1 658 ? 12.831 -23.164 -47.198 1.00 92.50 658 ILE A O 1
ATOM 5283 N N . GLN A 1 659 ? 12.553 -25.249 -46.389 1.00 91.94 659 GLN A N 1
ATOM 5284 C CA . GLN A 1 659 ? 11.890 -25.791 -47.574 1.00 91.94 659 GLN A CA 1
ATOM 5285 C C . GLN A 1 659 ? 10.526 -25.129 -47.817 1.00 91.94 659 GLN A C 1
ATOM 5287 O O . GLN A 1 659 ? 10.175 -24.868 -48.970 1.00 91.94 659 GLN A O 1
ATOM 5292 N N . ASP A 1 660 ? 9.809 -24.779 -46.745 1.00 91.25 660 ASP A N 1
ATOM 5293 C CA . ASP A 1 660 ? 8.519 -24.073 -46.804 1.00 91.25 660 ASP A CA 1
ATOM 5294 C C . ASP A 1 660 ? 8.638 -22.648 -47.385 1.00 91.25 660 ASP A C 1
ATOM 5296 O O . ASP A 1 660 ? 7.643 -22.051 -47.795 1.00 91.25 660 ASP A O 1
ATOM 5300 N N . PHE A 1 661 ? 9.860 -22.112 -47.468 1.00 91.44 661 PHE A N 1
ATOM 5301 C CA . PHE A 1 661 ? 10.180 -20.763 -47.939 1.00 91.44 661 PHE A CA 1
ATOM 5302 C C . PHE A 1 661 ? 11.093 -20.793 -49.178 1.00 91.44 661 PHE A C 1
ATOM 5304 O O . PHE A 1 661 ? 12.004 -19.979 -49.315 1.00 91.44 661 PHE A O 1
ATOM 5311 N N . TYR A 1 662 ? 10.881 -21.752 -50.088 1.00 89.75 662 TYR A N 1
ATOM 5312 C CA . TYR A 1 662 ? 11.761 -21.977 -51.244 1.00 89.75 662 TYR A CA 1
ATOM 5313 C C . TYR A 1 662 ? 12.014 -20.720 -52.100 1.00 89.75 662 TYR A C 1
ATOM 5315 O O . TYR A 1 662 ? 13.148 -20.477 -52.514 1.00 89.75 662 TYR A O 1
ATOM 5323 N N . ASP A 1 663 ? 10.980 -19.916 -52.359 1.00 88.94 663 ASP A N 1
ATOM 5324 C CA . ASP A 1 663 ? 11.066 -18.723 -53.217 1.00 88.94 663 ASP A CA 1
ATOM 5325 C C . ASP A 1 663 ? 11.531 -17.449 -52.488 1.00 88.94 663 ASP A C 1
ATOM 5327 O O . ASP A 1 663 ? 11.708 -16.401 -53.127 1.00 88.94 663 ASP A O 1
ATOM 5331 N N . ASP A 1 664 ? 11.742 -17.552 -51.176 1.00 91.00 664 ASP A N 1
ATOM 5332 C CA . ASP A 1 664 ? 12.085 -16.464 -50.271 1.00 91.00 664 ASP A CA 1
ATOM 5333 C C . ASP A 1 664 ? 13.567 -16.520 -49.839 1.00 91.00 664 ASP A C 1
ATOM 5335 O O . ASP A 1 664 ? 14.242 -17.554 -49.864 1.00 91.00 664 ASP A O 1
ATOM 5339 N N . ASP A 1 665 ? 14.069 -15.370 -49.402 1.00 90.81 665 ASP A N 1
ATOM 5340 C CA . ASP A 1 665 ? 15.336 -15.215 -48.697 1.00 90.81 665 ASP A CA 1
ATOM 5341 C C . ASP A 1 665 ? 15.074 -15.303 -47.190 1.00 90.81 665 ASP A C 1
ATOM 5343 O O . ASP A 1 665 ? 14.397 -14.452 -46.618 1.00 90.81 665 ASP A O 1
ATOM 5347 N N . VAL A 1 666 ? 15.597 -16.330 -46.524 1.00 93.50 666 VAL A N 1
ATOM 5348 C CA . VAL A 1 666 ? 15.296 -16.612 -45.115 1.00 93.50 666 VAL A CA 1
ATOM 5349 C C . VAL A 1 666 ? 16.487 -16.272 -44.229 1.00 93.50 666 VAL A C 1
ATOM 5351 O O . VAL A 1 666 ? 17.577 -16.824 -44.386 1.00 93.50 666 VAL A O 1
ATOM 5354 N N . TYR A 1 667 ? 16.250 -15.407 -43.246 1.00 93.81 667 TYR A N 1
ATOM 5355 C CA . TYR A 1 667 ? 17.186 -15.061 -42.183 1.00 93.81 667 TYR A CA 1
ATOM 5356 C C . TYR A 1 667 ? 16.722 -15.694 -40.873 1.00 93.81 667 TYR A C 1
ATOM 5358 O O . TYR A 1 667 ? 15.653 -15.358 -40.355 1.00 93.81 667 TYR A O 1
ATOM 5366 N N . LEU A 1 668 ? 17.533 -16.597 -40.328 1.00 94.69 668 LEU A N 1
ATOM 5367 C CA . LEU A 1 668 ? 17.261 -17.281 -39.066 1.00 94.69 668 LEU A CA 1
ATOM 5368 C C . LEU A 1 668 ? 18.226 -16.766 -38.006 1.00 94.69 668 LEU A C 1
ATOM 5370 O O . LEU A 1 668 ? 19.433 -16.968 -38.121 1.00 94.69 668 LEU A O 1
ATOM 5374 N N . LEU A 1 669 ? 17.712 -16.105 -36.975 1.00 95.69 669 LEU A N 1
ATOM 5375 C CA . LEU A 1 669 ? 18.494 -15.752 -35.797 1.00 95.69 669 LEU A CA 1
ATOM 5376 C C . LEU A 1 669 ? 18.439 -16.908 -34.796 1.00 95.69 669 LEU A C 1
ATOM 5378 O O . LEU A 1 669 ? 17.376 -17.238 -34.270 1.00 95.69 669 LEU A O 1
ATOM 5382 N N . HIS A 1 670 ? 19.591 -17.504 -34.521 1.00 94.81 670 HIS A N 1
ATOM 5383 C CA . HIS A 1 670 ? 19.749 -18.580 -33.550 1.00 94.81 670 HIS A CA 1
ATOM 5384 C C . HIS A 1 670 ? 20.159 -17.979 -32.207 1.00 94.81 670 HIS A C 1
ATOM 5386 O O . HIS A 1 670 ? 21.180 -17.293 -32.135 1.00 94.81 670 HIS A O 1
ATOM 5392 N N . ILE A 1 671 ? 19.376 -18.238 -31.158 1.00 93.88 671 ILE A N 1
ATOM 5393 C CA . ILE A 1 671 ? 19.643 -17.755 -29.796 1.00 93.88 671 ILE A CA 1
ATOM 5394 C C . ILE A 1 671 ? 19.504 -18.877 -28.766 1.00 93.88 671 ILE A C 1
ATOM 5396 O O . ILE A 1 671 ? 18.743 -19.827 -28.947 1.00 93.88 671 ILE A O 1
ATOM 5400 N N . CYS A 1 672 ? 20.230 -18.734 -27.665 1.00 90.88 672 CYS A N 1
ATOM 5401 C CA . CYS A 1 672 ? 20.157 -19.571 -26.474 1.00 90.88 672 CYS A CA 1
ATOM 5402 C C . CYS A 1 672 ? 20.654 -18.726 -25.304 1.00 90.88 672 CYS A C 1
ATOM 5404 O O . CYS A 1 672 ? 21.593 -17.946 -25.475 1.00 90.88 672 CYS A O 1
ATOM 5406 N N . GLU A 1 673 ? 20.047 -18.882 -24.136 1.00 88.38 673 GLU A N 1
ATOM 5407 C CA . GLU A 1 673 ? 20.460 -18.210 -22.904 1.00 88.38 673 GLU A CA 1
ATOM 5408 C C . GLU A 1 673 ? 21.933 -18.481 -22.589 1.00 88.38 673 GLU A C 1
ATOM 5410 O O . GLU A 1 673 ? 22.718 -17.547 -22.444 1.00 88.38 673 GLU A O 1
ATOM 5415 N N . LYS A 1 674 ? 22.343 -19.752 -22.649 1.00 89.38 674 LYS A N 1
ATOM 5416 C CA . LYS A 1 674 ? 23.731 -20.155 -22.407 1.00 89.38 674 LYS A CA 1
ATOM 5417 C C . LYS A 1 674 ? 24.734 -19.448 -23.331 1.00 89.38 674 LYS A C 1
ATOM 5419 O O . LYS A 1 674 ? 25.804 -19.052 -22.888 1.00 89.38 674 LYS A O 1
ATOM 5424 N N . TRP A 1 675 ? 24.402 -19.263 -24.611 1.00 91.88 675 TRP A N 1
ATOM 5425 C CA . TRP A 1 675 ? 25.296 -18.566 -25.549 1.00 91.88 675 TRP A CA 1
ATOM 5426 C C . TRP A 1 675 ? 25.382 -17.068 -25.274 1.00 91.88 675 TRP A C 1
ATOM 5428 O O . TRP A 1 675 ? 26.401 -16.450 -25.573 1.00 91.88 675 TRP A O 1
ATOM 5438 N N . GLN A 1 676 ? 24.311 -16.481 -24.739 1.00 86.44 676 GLN A N 1
ATOM 5439 C CA . GLN A 1 676 ? 24.303 -15.084 -24.332 1.00 86.44 676 GLN A CA 1
ATOM 5440 C C . GLN A 1 676 ? 25.162 -14.865 -23.082 1.00 86.44 676 GLN A C 1
ATOM 5442 O O . GLN A 1 676 ? 25.832 -13.843 -23.002 1.00 86.44 676 GLN A O 1
ATOM 5447 N N . GLU A 1 677 ? 25.179 -15.815 -22.147 1.00 85.88 677 GLU A N 1
ATOM 5448 C CA . GLU A 1 677 ? 26.054 -15.770 -20.968 1.00 85.88 677 GLU A CA 1
ATOM 5449 C C . GLU A 1 677 ? 27.530 -15.990 -21.326 1.00 85.88 677 GLU A C 1
ATOM 5451 O O . GLU A 1 677 ? 28.404 -15.305 -20.800 1.00 85.88 677 GLU A O 1
ATOM 5456 N N . GLU A 1 678 ? 27.819 -16.931 -22.232 1.00 91.00 678 GLU A N 1
ATOM 5457 C CA . GLU A 1 678 ? 29.190 -17.249 -22.653 1.00 91.00 678 GLU A CA 1
ATOM 5458 C C . GLU A 1 678 ? 29.815 -16.150 -23.535 1.00 91.00 678 GLU A C 1
ATOM 5460 O O . GLU A 1 678 ? 31.018 -15.905 -23.444 1.00 91.00 678 GLU A O 1
ATOM 5465 N N . ASP A 1 679 ? 29.021 -15.491 -24.389 1.00 89.06 679 ASP A N 1
ATOM 5466 C CA . ASP A 1 679 ? 29.467 -14.415 -25.285 1.00 89.06 679 ASP A CA 1
ATOM 5467 C C . ASP A 1 679 ? 28.341 -13.385 -25.510 1.00 89.06 679 ASP A C 1
ATOM 5469 O O . ASP A 1 679 ? 27.621 -13.373 -26.526 1.00 89.06 679 ASP A O 1
ATOM 5473 N N . GLU A 1 680 ? 28.176 -12.507 -24.518 1.00 86.19 680 GLU A N 1
ATOM 5474 C CA . GLU A 1 680 ? 27.159 -11.453 -24.527 1.00 86.19 680 GLU A CA 1
ATOM 5475 C C . GLU A 1 680 ? 27.377 -10.473 -25.689 1.00 86.19 680 GLU A C 1
ATOM 5477 O O . GLU A 1 680 ? 26.424 -10.062 -26.360 1.00 86.19 680 GLU A O 1
ATOM 5482 N N . GLU A 1 681 ? 28.635 -10.128 -25.977 1.00 84.50 681 GLU A N 1
ATOM 5483 C CA . GLU A 1 681 ? 28.985 -9.151 -27.004 1.00 84.50 681 GLU A CA 1
ATOM 5484 C C . GLU A 1 681 ? 28.569 -9.633 -28.399 1.00 84.50 681 GLU A C 1
ATOM 5486 O O . GLU A 1 681 ? 27.903 -8.893 -29.138 1.00 84.50 681 GLU A O 1
ATOM 5491 N N . ASN A 1 682 ? 28.910 -10.873 -28.764 1.00 88.06 682 ASN A N 1
ATOM 5492 C CA . ASN A 1 682 ? 28.482 -11.449 -30.036 1.00 88.06 682 ASN A CA 1
ATOM 5493 C C . ASN A 1 682 ? 26.956 -11.565 -30.104 1.00 88.06 682 ASN A C 1
ATOM 5495 O O . ASN A 1 682 ? 26.357 -11.176 -31.109 1.00 88.06 682 ASN A O 1
ATOM 5499 N N . SER A 1 683 ? 26.314 -12.033 -29.032 1.00 87.88 683 SER A N 1
ATOM 5500 C CA . SER A 1 683 ? 24.855 -12.179 -28.985 1.00 87.88 683 SER A CA 1
ATOM 5501 C C . SER A 1 683 ? 24.140 -10.845 -29.216 1.00 87.88 683 SER A C 1
ATOM 5503 O O . SER A 1 683 ? 23.258 -10.749 -30.077 1.00 87.88 683 SER A O 1
ATOM 5505 N N . LEU A 1 684 ? 24.579 -9.777 -28.543 1.00 85.12 684 LEU A N 1
ATOM 5506 C CA . LEU A 1 684 ? 24.042 -8.431 -28.736 1.00 85.12 684 LEU A CA 1
ATOM 5507 C C . LEU A 1 684 ? 24.307 -7.888 -30.145 1.00 85.12 684 LEU A C 1
ATOM 5509 O O . LEU A 1 684 ? 23.416 -7.251 -30.718 1.00 85.12 684 LEU A O 1
ATOM 5513 N N . LYS A 1 685 ? 25.494 -8.125 -30.718 1.00 85.94 685 LYS A N 1
ATOM 5514 C CA . LYS A 1 685 ? 25.832 -7.704 -32.091 1.00 85.94 685 LYS A CA 1
ATOM 5515 C C . LYS A 1 685 ? 24.934 -8.383 -33.121 1.00 85.94 685 LYS A C 1
ATOM 5517 O O . LYS A 1 685 ? 24.309 -7.688 -33.921 1.00 85.94 685 LYS A O 1
ATOM 5522 N N . GLN A 1 686 ? 24.799 -9.706 -33.046 1.00 90.50 686 GLN A N 1
ATOM 5523 C CA . GLN A 1 686 ? 23.949 -10.496 -33.942 1.00 90.50 686 GLN A CA 1
ATOM 5524 C C . GLN A 1 686 ? 22.483 -10.060 -33.826 1.00 90.50 686 GLN A C 1
ATOM 5526 O O . GLN A 1 686 ? 21.838 -9.782 -34.834 1.00 90.50 686 GLN A O 1
ATOM 5531 N N . MET A 1 687 ? 21.963 -9.886 -32.607 1.00 89.50 687 MET A N 1
ATOM 5532 C CA . MET A 1 687 ? 20.593 -9.402 -32.398 1.00 89.50 687 MET A CA 1
ATOM 5533 C C . MET A 1 687 ? 20.361 -8.000 -32.972 1.00 89.50 687 MET A C 1
ATOM 5535 O O . MET A 1 687 ? 19.371 -7.775 -33.670 1.00 89.50 687 MET A O 1
ATOM 5539 N N . ARG A 1 688 ? 21.250 -7.038 -32.684 1.00 87.31 688 ARG A N 1
ATOM 5540 C CA . ARG A 1 688 ? 21.136 -5.666 -33.216 1.00 87.31 688 ARG A CA 1
ATOM 5541 C C . ARG A 1 688 ? 21.173 -5.673 -34.737 1.00 87.31 688 ARG A C 1
ATOM 5543 O O . ARG A 1 688 ? 20.365 -4.998 -35.369 1.00 87.31 688 ARG A O 1
ATOM 5550 N N . TYR A 1 689 ? 22.080 -6.458 -35.305 1.00 88.25 689 TYR A N 1
ATOM 5551 C CA . TYR A 1 689 ? 22.221 -6.579 -36.742 1.00 88.25 689 TYR A CA 1
ATOM 5552 C C . TYR A 1 689 ? 20.974 -7.191 -37.388 1.00 88.25 689 TYR A C 1
ATOM 5554 O O . TYR A 1 689 ? 20.448 -6.622 -38.340 1.00 88.25 689 TYR A O 1
ATOM 5562 N N . PHE A 1 690 ? 20.429 -8.268 -36.818 1.00 91.31 690 PHE A N 1
ATOM 5563 C CA . PHE A 1 690 ? 19.176 -8.879 -37.266 1.00 91.31 690 PHE A CA 1
ATOM 5564 C C . PHE A 1 690 ? 18.002 -7.887 -37.252 1.00 91.31 690 PHE A C 1
ATOM 5566 O O . PHE A 1 690 ? 17.258 -7.789 -38.227 1.00 91.31 690 PHE A O 1
ATOM 5573 N N . ILE A 1 691 ? 17.860 -7.102 -36.176 1.00 88.25 691 ILE A N 1
ATOM 5574 C CA . ILE A 1 691 ? 16.818 -6.069 -36.065 1.00 88.25 691 ILE A CA 1
ATOM 5575 C C . ILE A 1 691 ? 16.998 -4.988 -37.142 1.00 88.25 691 ILE A C 1
ATOM 5577 O O . ILE A 1 691 ? 16.018 -4.569 -37.757 1.00 88.25 691 ILE A O 1
ATOM 5581 N N . ASN A 1 692 ? 18.230 -4.539 -37.387 1.00 86.44 692 ASN A N 1
ATOM 5582 C CA . ASN A 1 692 ? 18.516 -3.506 -38.384 1.00 86.44 692 ASN A CA 1
ATOM 5583 C C . ASN A 1 692 ? 18.308 -4.008 -39.819 1.00 86.44 692 ASN A C 1
ATOM 5585 O O . ASN A 1 692 ? 17.705 -3.298 -40.620 1.00 86.44 692 ASN A O 1
ATOM 5589 N N . LEU A 1 693 ? 18.741 -5.235 -40.127 1.00 87.06 693 LEU A N 1
ATOM 5590 C CA . LEU A 1 693 ? 18.463 -5.905 -41.401 1.00 87.06 693 LEU A CA 1
ATOM 5591 C C . LEU A 1 693 ? 16.961 -5.959 -41.671 1.00 87.06 693 LEU A C 1
ATOM 5593 O O . LEU A 1 693 ? 16.508 -5.538 -42.730 1.00 87.06 693 LEU A O 1
ATOM 5597 N N . LYS A 1 694 ? 16.186 -6.414 -40.681 1.00 88.31 694 LYS A N 1
ATOM 5598 C CA . LYS A 1 694 ? 14.727 -6.486 -40.775 1.00 88.31 694 LYS A CA 1
ATOM 5599 C C . LYS A 1 694 ? 14.110 -5.122 -41.087 1.00 88.31 694 LYS A C 1
ATOM 5601 O O . LYS A 1 694 ? 13.260 -5.036 -41.967 1.00 88.31 694 LYS A O 1
ATOM 5606 N N . LYS A 1 695 ? 14.536 -4.062 -40.392 1.00 85.88 695 LYS A N 1
ATOM 5607 C CA . LYS A 1 695 ? 14.051 -2.694 -40.644 1.00 85.88 695 LYS A CA 1
ATOM 5608 C C . LYS A 1 695 ? 14.383 -2.225 -42.061 1.00 85.88 695 LYS A C 1
ATOM 5610 O O . LYS A 1 695 ? 13.494 -1.757 -42.762 1.00 85.88 695 LYS A O 1
ATOM 5615 N N . LYS A 1 696 ? 15.628 -2.425 -42.503 1.00 84.38 696 LYS A N 1
ATOM 5616 C CA . LYS A 1 696 ? 16.082 -2.032 -43.842 1.00 84.38 696 LYS A CA 1
ATOM 5617 C C . LYS A 1 696 ? 15.281 -2.732 -44.944 1.00 84.38 696 LYS A C 1
ATOM 5619 O O . LYS A 1 696 ? 14.804 -2.065 -45.852 1.00 84.38 696 LYS A O 1
ATOM 5624 N N . GLU A 1 697 ? 15.069 -4.044 -44.830 1.00 83.25 697 GLU A N 1
ATOM 5625 C CA . GLU A 1 697 ? 14.276 -4.819 -45.801 1.00 83.25 697 GLU A CA 1
ATOM 5626 C C . GLU A 1 697 ? 12.788 -4.407 -45.818 1.00 83.25 697 GLU A C 1
ATOM 5628 O O . GLU A 1 697 ? 12.137 -4.406 -46.867 1.00 83.25 697 GLU A O 1
ATOM 5633 N N . GLN A 1 698 ? 12.233 -4.011 -44.664 1.00 77.94 698 GLN A N 1
ATOM 5634 C CA . GLN A 1 698 ? 10.871 -3.470 -44.576 1.00 77.94 698 GLN A CA 1
ATOM 5635 C C . GLN A 1 698 ? 10.737 -2.111 -45.281 1.00 77.94 698 GLN A C 1
ATOM 5637 O O . GLN A 1 698 ? 9.713 -1.852 -45.918 1.00 77.94 698 GLN A O 1
ATOM 5642 N N . GLU A 1 699 ? 11.763 -1.263 -45.204 1.00 79.69 699 GLU A N 1
ATOM 5643 C CA . GLU A 1 699 ? 11.812 0.043 -45.873 1.00 79.69 699 GLU A CA 1
ATOM 5644 C C . GLU A 1 699 ? 11.987 -0.092 -47.393 1.00 79.69 699 GLU A C 1
ATOM 5646 O O . GLU A 1 699 ? 11.326 0.616 -48.158 1.00 79.69 699 GLU A O 1
ATOM 5651 N N . THR A 1 700 ? 12.814 -1.038 -47.850 1.00 72.56 700 THR A N 1
ATOM 5652 C CA . THR A 1 700 ? 13.079 -1.274 -49.281 1.00 72.56 700 THR A CA 1
ATOM 5653 C C . THR A 1 700 ? 11.950 -2.009 -50.010 1.00 72.56 700 THR A C 1
ATOM 5655 O O . THR A 1 700 ? 11.966 -2.072 -51.240 1.00 72.56 700 THR A O 1
ATOM 5658 N N . LYS A 1 701 ? 10.947 -2.539 -49.287 1.00 63.06 701 LYS A N 1
ATOM 5659 C CA . LYS A 1 701 ? 9.800 -3.312 -49.823 1.00 63.06 701 LYS A CA 1
ATOM 5660 C C . LYS A 1 701 ? 10.209 -4.487 -50.724 1.00 63.06 701 LYS A C 1
ATOM 5662 O O . LYS A 1 701 ? 9.494 -4.868 -51.655 1.00 63.06 701 LYS A O 1
ATOM 5667 N N . THR A 1 702 ? 11.350 -5.097 -50.439 1.00 60.31 702 THR A N 1
ATOM 5668 C CA . THR A 1 702 ? 11.849 -6.306 -51.097 1.00 60.31 702 THR A CA 1
ATOM 5669 C C . THR A 1 702 ? 10.997 -7.501 -50.653 1.00 60.31 702 THR A C 1
ATOM 5671 O O . THR A 1 702 ? 11.146 -8.037 -49.563 1.00 60.31 702 THR A O 1
ATOM 5674 N N . SER A 1 703 ? 10.043 -7.913 -51.496 1.00 63.47 703 SER A N 1
ATOM 5675 C CA . SER A 1 703 ? 8.970 -8.868 -51.134 1.00 63.47 703 SER A CA 1
ATOM 5676 C C . SER A 1 703 ? 9.403 -10.281 -50.695 1.00 63.47 703 SER A C 1
ATOM 5678 O O . SER A 1 703 ? 8.550 -11.047 -50.248 1.00 63.47 703 SER A O 1
ATOM 5680 N N . LYS A 1 704 ? 10.693 -10.625 -50.796 1.00 81.50 704 LYS A N 1
ATOM 5681 C CA . LYS A 1 704 ? 11.200 -11.995 -50.622 1.00 81.50 704 LYS A CA 1
ATOM 5682 C C . LYS A 1 704 ? 11.901 -12.272 -49.291 1.00 81.50 704 LYS A C 1
ATOM 5684 O O . LYS A 1 704 ? 12.110 -13.432 -48.975 1.00 81.50 704 LYS A O 1
ATOM 5689 N N . ALA A 1 705 ? 12.263 -11.265 -48.494 1.00 89.31 705 ALA A N 1
ATOM 5690 C CA . ALA A 1 705 ? 12.979 -11.506 -47.239 1.00 89.31 705 ALA A CA 1
ATOM 5691 C C . ALA A 1 705 ? 12.030 -11.950 -46.103 1.00 89.31 705 ALA A C 1
ATOM 5693 O O . ALA A 1 705 ? 11.036 -11.281 -45.804 1.00 89.31 705 ALA A O 1
ATOM 5694 N N . LYS A 1 706 ? 12.347 -13.064 -45.433 1.00 91.94 706 LYS A N 1
ATOM 5695 C CA . LYS A 1 706 ? 11.637 -13.617 -44.267 1.00 91.94 706 LYS A CA 1
ATOM 5696 C C . LYS A 1 706 ? 12.582 -13.720 -43.077 1.00 91.94 706 LYS A C 1
ATOM 5698 O O . LYS A 1 706 ? 13.712 -14.177 -43.206 1.00 91.94 706 LYS A O 1
ATOM 5703 N N . PHE A 1 707 ? 12.095 -13.331 -41.904 1.00 93.50 707 PHE A N 1
ATOM 5704 C CA . PHE A 1 707 ? 12.880 -13.261 -40.674 1.00 93.50 707 PHE A CA 1
ATOM 5705 C C . PHE A 1 707 ? 12.259 -14.153 -39.606 1.00 93.50 707 PHE A C 1
ATOM 5707 O O . PHE A 1 707 ? 11.075 -14.008 -39.304 1.00 93.50 707 PHE A O 1
ATOM 5714 N N . TRP A 1 708 ? 13.066 -15.029 -39.012 1.00 95.12 708 TRP A N 1
ATOM 5715 C CA . TRP A 1 708 ? 12.634 -15.929 -37.945 1.00 95.12 708 TRP A CA 1
ATOM 5716 C C . TRP A 1 708 ? 13.689 -16.059 -36.854 1.00 95.12 708 TRP A C 1
ATOM 5718 O O . TRP A 1 708 ? 14.883 -15.888 -37.095 1.00 95.12 708 TRP A O 1
ATOM 5728 N N . VAL A 1 709 ? 13.240 -16.384 -35.647 1.00 95.25 709 VAL A N 1
ATOM 5729 C CA . VAL A 1 709 ? 14.088 -16.601 -34.476 1.00 95.25 709 VAL A CA 1
ATOM 5730 C C . VAL A 1 709 ? 13.890 -18.026 -33.983 1.00 95.25 709 VAL A C 1
ATOM 5732 O O . VAL A 1 709 ? 12.763 -18.438 -33.690 1.00 95.25 709 VAL A O 1
ATOM 5735 N N . ILE A 1 710 ? 14.992 -18.763 -33.866 1.00 94.06 710 ILE A N 1
ATOM 5736 C CA . ILE A 1 710 ? 15.031 -20.091 -33.258 1.00 94.06 710 ILE A CA 1
ATOM 5737 C C . ILE A 1 710 ? 15.651 -19.954 -31.875 1.00 94.06 710 ILE A C 1
ATOM 5739 O O . ILE A 1 710 ? 16.835 -19.647 -31.732 1.00 94.06 710 ILE A O 1
ATOM 5743 N N . ASP A 1 711 ? 14.833 -20.225 -30.867 1.00 93.38 711 ASP A N 1
ATOM 5744 C CA . ASP A 1 711 ? 15.251 -20.255 -29.477 1.00 93.38 711 ASP A CA 1
ATOM 5745 C C . ASP A 1 711 ? 15.536 -21.690 -29.022 1.00 93.38 711 ASP A C 1
ATOM 5747 O O . ASP A 1 711 ? 14.629 -22.521 -28.901 1.00 93.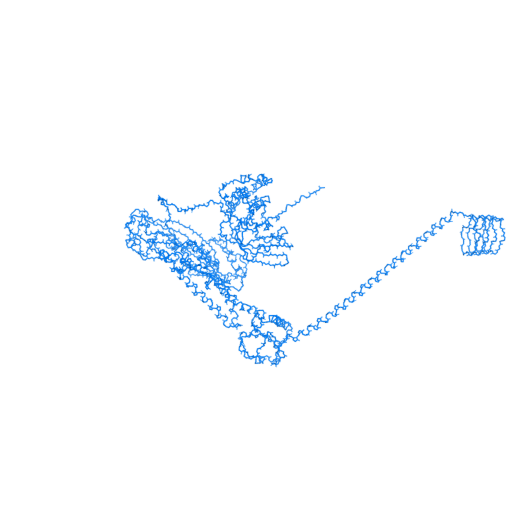38 711 ASP A O 1
ATOM 5751 N N . TYR A 1 712 ? 16.804 -22.004 -28.779 1.00 91.81 712 TYR A N 1
ATOM 5752 C CA . TYR A 1 712 ? 17.215 -23.356 -28.402 1.00 91.81 712 TYR A CA 1
ATOM 5753 C C . TYR A 1 712 ? 16.881 -23.722 -26.957 1.00 91.81 712 TYR A C 1
ATOM 5755 O O . TYR A 1 712 ? 16.915 -24.914 -26.632 1.00 91.81 712 TYR A O 1
ATOM 5763 N N . ASP A 1 713 ? 16.484 -22.750 -26.132 1.00 89.19 713 ASP A N 1
ATOM 5764 C CA . ASP A 1 713 ? 15.953 -23.020 -24.793 1.00 89.19 713 ASP A CA 1
ATOM 5765 C C . ASP A 1 713 ? 14.557 -23.659 -24.891 1.00 89.19 713 ASP A C 1
ATOM 5767 O O . ASP A 1 713 ? 14.210 -24.555 -24.119 1.00 89.19 713 ASP A O 1
ATOM 5771 N N . LEU A 1 714 ? 13.781 -23.285 -25.918 1.00 88.94 714 LEU A N 1
ATOM 5772 C CA . LEU A 1 714 ? 12.493 -23.904 -26.248 1.00 88.94 714 LEU A CA 1
ATOM 5773 C C . LEU A 1 714 ? 12.661 -25.202 -27.060 1.00 88.94 714 LEU A C 1
ATOM 5775 O O . LEU A 1 714 ? 11.903 -26.158 -26.882 1.00 88.94 714 LEU A O 1
ATOM 5779 N N . HIS A 1 715 ? 13.681 -25.256 -27.923 1.00 88.38 715 HIS A N 1
ATOM 5780 C CA . HIS A 1 715 ? 13.932 -26.357 -28.866 1.00 88.38 715 HIS A CA 1
ATOM 5781 C C . HIS A 1 715 ? 15.158 -27.193 -28.492 1.00 88.38 715 HIS A C 1
ATOM 5783 O O . HIS A 1 715 ? 15.992 -27.540 -29.332 1.00 88.38 715 HIS A O 1
ATOM 5789 N N . SER A 1 716 ? 15.267 -27.574 -27.219 1.00 81.81 716 SER A N 1
ATOM 5790 C CA . SER A 1 716 ? 16.449 -28.263 -26.681 1.00 81.81 716 SER A CA 1
ATOM 5791 C C . SER A 1 716 ? 16.776 -29.607 -27.355 1.00 81.81 716 SER A C 1
ATOM 5793 O O . SER A 1 716 ? 17.915 -30.069 -27.271 1.00 81.81 716 SER A O 1
ATOM 5795 N N . ARG A 1 717 ? 15.822 -30.219 -28.067 1.00 83.81 717 ARG A N 1
ATOM 5796 C CA . ARG A 1 717 ? 15.990 -31.492 -28.795 1.00 83.81 717 ARG A CA 1
ATOM 5797 C C . ARG A 1 717 ? 16.413 -31.336 -30.262 1.00 83.81 717 ARG A C 1
ATOM 5799 O O . ARG A 1 717 ? 16.674 -32.351 -30.907 1.00 83.81 717 ARG A O 1
ATOM 5806 N N . LEU A 1 718 ? 16.470 -30.111 -30.791 1.00 87.06 718 LEU A N 1
ATOM 5807 C CA . LEU A 1 718 ? 16.882 -29.860 -32.174 1.00 87.06 718 LEU A CA 1
ATOM 5808 C C . LEU A 1 718 ? 18.358 -30.255 -32.357 1.00 87.06 718 LEU A C 1
ATOM 5810 O O . LEU A 1 718 ? 19.212 -29.887 -31.545 1.00 87.06 718 LEU A O 1
ATOM 5814 N N . LYS A 1 719 ? 18.650 -31.044 -33.396 1.00 79.81 719 LYS A N 1
ATOM 5815 C CA . LYS A 1 719 ? 20.016 -31.481 -33.738 1.00 79.81 719 LYS A CA 1
ATOM 5816 C C . LYS A 1 719 ? 20.760 -30.364 -34.488 1.00 79.81 719 LYS A C 1
ATOM 5818 O O . LYS A 1 719 ? 20.127 -29.431 -34.966 1.00 79.81 719 LYS A O 1
ATOM 5823 N N . ASN A 1 720 ? 22.089 -30.467 -34.589 1.00 80.44 720 ASN A N 1
ATOM 5824 C CA . ASN A 1 720 ? 22.951 -29.514 -35.314 1.00 80.44 720 ASN A CA 1
ATOM 5825 C C . ASN A 1 720 ? 22.835 -28.062 -34.810 1.00 80.44 720 ASN A C 1
ATOM 5827 O O . ASN A 1 720 ? 22.631 -27.129 -35.582 1.00 80.44 720 ASN A O 1
ATOM 5831 N N . LYS A 1 721 ? 22.938 -27.869 -33.490 1.00 85.25 721 LYS A N 1
ATOM 5832 C CA . LYS A 1 721 ? 22.906 -26.534 -32.882 1.00 85.25 721 LYS A CA 1
ATOM 5833 C C . LYS A 1 721 ? 24.210 -25.778 -33.182 1.00 85.25 721 LYS A C 1
ATOM 5835 O O . LYS A 1 721 ? 25.270 -26.406 -33.111 1.00 85.25 721 LYS A O 1
ATOM 5840 N N . PRO A 1 722 ? 24.166 -24.464 -33.458 1.00 88.94 722 PRO A N 1
ATOM 5841 C CA . PRO A 1 722 ? 25.374 -23.647 -33.457 1.00 88.94 722 PRO A CA 1
ATOM 5842 C C . PRO A 1 722 ? 26.009 -23.612 -32.057 1.00 88.94 722 PRO A C 1
ATOM 5844 O O . PRO A 1 722 ? 25.409 -24.038 -31.071 1.00 88.94 722 PRO A O 1
ATOM 5847 N N . THR A 1 723 ? 27.248 -23.134 -31.970 1.00 87.25 723 THR A N 1
ATOM 5848 C CA . THR A 1 723 ? 27.979 -23.008 -30.697 1.00 87.25 723 THR A CA 1
ATOM 5849 C C . THR A 1 723 ? 27.790 -21.648 -30.029 1.00 87.25 723 THR A C 1
ATOM 5851 O O . THR A 1 723 ? 28.172 -21.494 -28.878 1.00 87.25 723 THR A O 1
ATOM 5854 N N . ASN A 1 724 ? 27.241 -20.664 -30.742 1.00 91.19 724 ASN A N 1
ATOM 5855 C CA . ASN A 1 724 ? 26.964 -19.319 -30.251 1.00 91.19 724 ASN A CA 1
ATOM 5856 C C . ASN A 1 724 ? 25.780 -18.691 -31.008 1.00 91.19 724 ASN A C 1
ATOM 5858 O O . ASN A 1 724 ? 25.287 -19.246 -31.994 1.00 91.19 724 ASN A O 1
ATOM 5862 N N . SER A 1 725 ? 25.331 -17.521 -30.546 1.00 92.44 725 SER A N 1
ATOM 5863 C CA . SER A 1 725 ? 24.305 -16.736 -31.235 1.00 92.44 725 SER A CA 1
ATOM 5864 C C . SER A 1 725 ? 24.775 -16.331 -32.628 1.00 92.44 725 SER A C 1
ATOM 5866 O O . SER A 1 725 ? 25.879 -15.802 -32.786 1.00 92.44 725 SER A O 1
ATOM 5868 N N . VAL A 1 726 ? 23.946 -16.569 -33.643 1.00 94.56 726 VAL A N 1
ATOM 5869 C CA . VAL A 1 726 ? 24.360 -16.392 -35.038 1.00 94.56 726 VAL A CA 1
ATOM 5870 C C . VAL A 1 726 ? 23.171 -16.256 -35.984 1.00 94.56 726 VAL A C 1
ATOM 5872 O O . VAL A 1 726 ? 22.090 -16.783 -35.721 1.00 94.56 726 VAL A O 1
ATOM 5875 N N . ILE A 1 727 ? 23.370 -15.546 -37.095 1.00 94.31 727 ILE A N 1
ATOM 5876 C CA . ILE A 1 727 ? 22.381 -15.428 -38.168 1.00 94.31 727 ILE A CA 1
ATOM 5877 C C . ILE A 1 727 ? 22.739 -16.376 -39.309 1.00 94.31 727 ILE A C 1
ATOM 5879 O O . ILE A 1 727 ? 23.793 -16.233 -39.940 1.00 94.31 727 ILE A O 1
ATOM 5883 N N . TYR A 1 728 ? 21.837 -17.307 -39.608 1.00 94.19 728 TYR A N 1
ATOM 5884 C CA . TYR A 1 728 ? 21.898 -18.112 -40.822 1.00 94.19 728 TYR A CA 1
ATOM 5885 C C . TYR A 1 728 ? 21.138 -17.400 -41.939 1.00 94.19 728 TYR A C 1
ATOM 5887 O O . TYR A 1 728 ? 20.076 -16.821 -41.712 1.00 94.19 728 TYR A O 1
ATOM 5895 N N . TYR A 1 729 ? 21.684 -17.465 -43.150 1.00 92.44 729 TYR A N 1
ATOM 5896 C CA . TYR A 1 729 ? 21.040 -16.973 -44.364 1.00 92.44 729 TYR A CA 1
ATOM 5897 C C . TYR A 1 729 ? 20.838 -18.134 -45.333 1.00 92.44 729 TYR A C 1
ATOM 5899 O O . TYR A 1 729 ? 21.803 -18.823 -45.690 1.00 92.44 729 TYR A O 1
ATOM 5907 N N . ALA A 1 730 ? 19.598 -18.339 -45.766 1.00 92.06 730 ALA A N 1
ATOM 5908 C CA . ALA A 1 730 ? 19.213 -19.351 -46.737 1.00 92.06 730 ALA A CA 1
ATOM 5909 C C . ALA A 1 730 ? 18.447 -18.727 -47.909 1.00 92.06 730 ALA A C 1
ATOM 5911 O O . ALA A 1 730 ? 17.694 -17.776 -47.741 1.00 92.06 730 ALA A O 1
ATOM 5912 N N . THR A 1 731 ? 18.636 -19.287 -49.101 1.00 91.50 731 THR A N 1
ATOM 5913 C CA . THR A 1 731 ? 17.884 -18.921 -50.311 1.00 91.50 731 THR A CA 1
ATOM 5914 C C . THR A 1 731 ? 17.729 -20.160 -51.180 1.00 91.50 731 THR A C 1
ATOM 5916 O O . THR A 1 731 ? 18.651 -20.993 -51.232 1.00 91.50 731 THR A O 1
ATOM 5919 N N . ARG A 1 732 ? 16.574 -20.322 -51.838 1.00 88.31 732 ARG A N 1
ATOM 5920 C CA . ARG A 1 732 ? 16.222 -21.554 -52.576 1.00 88.31 732 ARG A CA 1
ATOM 5921 C C . ARG A 1 732 ? 16.352 -22.805 -51.703 1.00 88.31 732 ARG A C 1
ATOM 5923 O O . ARG A 1 732 ? 17.011 -23.772 -52.090 1.00 88.31 732 ARG A O 1
ATOM 5930 N N . ALA A 1 733 ? 15.817 -22.715 -50.482 1.00 87.38 733 ALA A N 1
ATOM 5931 C CA . ALA A 1 733 ? 15.873 -23.752 -49.448 1.00 87.38 733 ALA A CA 1
ATOM 5932 C C . ALA A 1 733 ? 17.284 -24.317 -49.167 1.00 87.38 733 ALA A C 1
ATOM 5934 O O . ALA A 1 733 ? 17.452 -25.461 -48.758 1.00 87.38 733 ALA A O 1
ATOM 5935 N N . THR A 1 734 ? 18.332 -23.521 -49.399 1.00 89.75 734 THR A N 1
ATOM 5936 C CA . THR A 1 734 ? 19.721 -23.918 -49.142 1.00 89.75 734 THR A CA 1
ATOM 5937 C C . THR A 1 734 ? 20.408 -22.865 -48.284 1.00 89.75 734 THR A C 1
ATOM 5939 O O . THR A 1 734 ? 20.436 -21.691 -48.660 1.00 89.75 734 THR A O 1
ATOM 5942 N N . ILE A 1 735 ? 21.025 -23.276 -47.173 1.00 90.94 735 ILE A N 1
ATOM 5943 C CA . ILE A 1 735 ? 21.832 -22.386 -46.326 1.00 90.94 735 ILE A CA 1
ATOM 5944 C C . ILE A 1 735 ? 23.060 -21.915 -47.119 1.00 90.94 735 ILE A C 1
ATOM 5946 O O . ILE A 1 735 ? 23.871 -22.719 -47.579 1.00 90.94 735 ILE A O 1
ATOM 5950 N N . LYS A 1 736 ? 23.191 -20.600 -47.303 1.00 90.56 736 LYS A N 1
ATOM 5951 C CA . LYS A 1 736 ? 24.317 -19.950 -47.998 1.00 90.56 736 LYS A CA 1
ATOM 5952 C C . LYS A 1 736 ? 25.348 -19.364 -47.045 1.00 90.56 736 LYS A C 1
ATOM 5954 O O . LYS A 1 736 ? 26.496 -19.170 -47.441 1.00 90.56 736 LYS A O 1
ATOM 5959 N N . SER A 1 737 ? 24.942 -19.043 -45.821 1.00 87.56 737 SER A N 1
ATOM 5960 C CA . SER A 1 737 ? 25.848 -18.626 -44.756 1.00 87.56 737 SER A CA 1
ATOM 5961 C C . SER A 1 737 ? 25.339 -19.126 -43.417 1.00 87.56 737 SER A C 1
ATOM 5963 O O . SER A 1 737 ? 24.153 -18.995 -43.124 1.00 87.56 737 SER A O 1
ATOM 5965 N N . THR A 1 738 ? 26.250 -19.646 -42.601 1.00 86.88 738 THR A N 1
ATOM 5966 C CA . THR A 1 738 ? 26.003 -20.014 -41.203 1.00 86.88 738 THR A CA 1
ATOM 5967 C C . THR A 1 738 ? 26.523 -18.960 -40.224 1.00 86.88 738 THR A C 1
ATOM 5969 O O . THR A 1 738 ? 26.435 -19.174 -39.026 1.00 86.88 738 THR A O 1
ATOM 5972 N N . ASP A 1 739 ? 27.091 -17.850 -40.711 1.00 83.94 739 ASP A N 1
ATOM 5973 C CA . ASP A 1 739 ? 27.443 -16.658 -39.924 1.00 83.94 739 ASP A CA 1
ATOM 5974 C C . ASP A 1 739 ? 27.381 -15.426 -40.835 1.00 83.94 739 ASP A C 1
ATOM 5976 O O . ASP A 1 739 ? 28.374 -14.957 -41.401 1.00 83.94 739 ASP A O 1
ATOM 5980 N N . PHE A 1 740 ? 26.157 -14.961 -41.088 1.00 80.00 740 PHE A N 1
ATOM 5981 C CA . PHE A 1 740 ? 25.907 -13.866 -42.024 1.00 80.00 740 PHE A CA 1
ATOM 5982 C C . PHE A 1 740 ? 26.517 -12.536 -41.551 1.00 80.00 740 PHE A C 1
ATOM 5984 O O . PHE A 1 740 ? 27.008 -11.768 -42.375 1.00 80.00 740 PHE A O 1
ATOM 5991 N N . TYR A 1 741 ? 26.571 -12.301 -40.237 1.00 78.06 741 TYR A N 1
ATOM 5992 C CA . TYR A 1 741 ? 27.166 -11.100 -39.651 1.00 78.06 741 TYR A CA 1
ATOM 5993 C C . TYR A 1 741 ? 28.677 -11.003 -39.910 1.00 78.06 741 TYR A C 1
ATOM 5995 O O . TYR A 1 741 ? 29.148 -9.981 -40.415 1.00 78.06 741 TYR A O 1
ATOM 6003 N N . LYS A 1 742 ? 29.454 -12.068 -39.643 1.00 71.75 742 LYS A N 1
ATOM 6004 C CA . LYS A 1 742 ? 30.911 -12.029 -39.886 1.00 71.75 742 LYS A CA 1
ATOM 6005 C C . LYS A 1 742 ? 31.268 -11.793 -41.347 1.00 71.75 742 LYS A C 1
ATOM 6007 O O . LYS A 1 742 ? 32.262 -11.131 -41.621 1.00 71.75 742 LYS A O 1
ATOM 6012 N N . LYS A 1 743 ? 30.457 -12.290 -42.284 1.00 61.56 743 LYS A N 1
ATOM 6013 C CA . LYS A 1 743 ? 30.698 -12.127 -43.725 1.00 61.56 743 LYS A CA 1
ATOM 6014 C C . LYS A 1 743 ? 30.693 -10.656 -44.180 1.00 61.56 743 LYS A C 1
ATOM 6016 O O . LYS A 1 743 ? 31.329 -10.349 -45.182 1.00 61.56 743 LYS A O 1
ATOM 6021 N N . LEU A 1 744 ? 30.012 -9.764 -43.455 1.00 55.81 744 LEU A N 1
ATOM 6022 C CA . LEU A 1 744 ? 29.884 -8.337 -43.789 1.00 55.81 744 LEU A CA 1
ATOM 6023 C C . LEU A 1 744 ? 30.802 -7.422 -42.966 1.00 55.81 744 LEU A C 1
ATOM 6025 O O . LEU A 1 744 ? 31.180 -6.366 -43.458 1.00 55.81 744 LEU A O 1
ATOM 6029 N N . ARG A 1 745 ? 31.264 -7.851 -41.783 1.00 55.56 745 ARG A N 1
ATOM 6030 C CA . ARG A 1 745 ? 32.285 -7.119 -41.006 1.00 55.56 745 ARG A CA 1
ATOM 6031 C C . ARG A 1 745 ? 33.574 -6.877 -41.806 1.00 55.56 745 ARG A C 1
ATOM 6033 O O . ARG A 1 745 ? 34.135 -5.792 -41.746 1.00 55.56 745 ARG A O 1
ATOM 6040 N N . TYR A 1 746 ? 33.989 -7.859 -42.606 1.00 51.69 746 TYR A N 1
ATOM 6041 C CA . TYR A 1 746 ? 35.127 -7.721 -43.522 1.00 51.69 746 TYR A CA 1
ATOM 6042 C C . TYR A 1 746 ? 34.912 -6.664 -44.619 1.00 51.69 746 TYR A C 1
ATOM 6044 O O . TYR A 1 746 ? 35.884 -6.159 -45.169 1.00 51.69 746 TYR A O 1
ATOM 6052 N N . PHE A 1 747 ? 33.661 -6.336 -44.953 1.00 51.31 747 PHE A N 1
ATOM 6053 C CA . PHE A 1 747 ? 33.336 -5.287 -45.920 1.00 51.31 747 PHE A CA 1
ATOM 6054 C C . PHE A 1 747 ? 33.376 -3.888 -45.284 1.00 51.31 747 PHE A C 1
ATOM 6056 O O . PHE A 1 747 ? 33.918 -2.973 -45.896 1.00 51.31 747 PHE A O 1
ATOM 6063 N N . ASP A 1 748 ? 32.858 -3.727 -44.061 1.00 50.78 748 ASP A N 1
ATOM 6064 C CA . ASP A 1 748 ? 32.842 -2.433 -43.354 1.00 50.78 748 ASP A CA 1
ATOM 6065 C C . ASP A 1 748 ? 34.249 -1.972 -42.928 1.00 50.78 748 ASP A C 1
ATOM 6067 O O . ASP A 1 748 ? 34.565 -0.788 -43.040 1.00 50.78 748 ASP A O 1
ATOM 6071 N N . GLU A 1 749 ? 35.122 -2.894 -42.498 1.00 54.91 749 GLU A N 1
ATOM 6072 C CA . GLU A 1 749 ? 36.527 -2.579 -42.173 1.00 54.91 749 GLU A CA 1
ATOM 6073 C C . GLU A 1 749 ? 37.284 -2.037 -43.406 1.00 54.91 749 GLU A C 1
ATOM 6075 O O . GLU A 1 749 ? 38.107 -1.135 -43.278 1.00 54.91 749 GLU A O 1
ATOM 6080 N N . GLY A 1 750 ? 36.943 -2.503 -44.614 1.00 49.84 750 GLY A N 1
ATOM 6081 C CA . GLY A 1 750 ? 37.515 -1.988 -45.863 1.00 49.84 750 GLY A CA 1
ATOM 6082 C C . GLY A 1 750 ? 37.036 -0.583 -46.258 1.00 49.84 750 GLY A C 1
ATOM 6083 O O . GLY A 1 750 ? 37.767 0.135 -46.935 1.00 49.84 750 GLY A O 1
ATOM 6084 N N . LEU A 1 751 ? 35.837 -0.165 -45.836 1.00 50.56 751 LEU A N 1
ATOM 6085 C CA . LEU A 1 751 ? 35.313 1.185 -46.098 1.00 50.56 751 LEU A CA 1
ATOM 6086 C C . LEU A 1 751 ? 35.920 2.235 -45.156 1.00 50.56 751 LEU A C 1
ATOM 6088 O O . LEU A 1 751 ? 36.176 3.358 -45.580 1.00 50.56 751 LEU A O 1
ATOM 6092 N N . GLN A 1 752 ? 36.197 1.866 -43.903 1.00 54.03 752 GLN A N 1
ATOM 6093 C CA . GLN A 1 752 ? 36.839 2.766 -42.934 1.00 54.03 752 GLN A CA 1
ATOM 6094 C C . GLN A 1 752 ? 38.269 3.143 -43.336 1.00 54.03 752 GLN A C 1
ATOM 6096 O O . GLN A 1 752 ? 38.682 4.286 -43.148 1.00 54.03 752 GLN A O 1
ATOM 6101 N N . ASP A 1 753 ? 39.011 2.201 -43.921 1.00 59.78 753 ASP A N 1
ATOM 6102 C CA . ASP A 1 753 ? 40.359 2.460 -44.438 1.00 59.78 753 ASP A CA 1
ATOM 6103 C C . ASP A 1 753 ? 40.333 3.459 -45.611 1.00 59.78 753 ASP A C 1
ATOM 6105 O O . ASP A 1 753 ? 41.228 4.293 -45.743 1.00 59.78 753 ASP A O 1
ATOM 6109 N N . PHE A 1 754 ? 39.274 3.427 -46.427 1.00 54.84 754 PHE A N 1
ATOM 6110 C CA . PHE A 1 754 ? 39.074 4.367 -47.531 1.00 54.84 754 PHE A CA 1
ATOM 6111 C C . PHE A 1 754 ? 38.727 5.784 -47.040 1.00 54.84 754 PHE A C 1
ATOM 6113 O O . PHE A 1 754 ? 39.290 6.760 -47.531 1.00 54.84 754 PHE A O 1
ATOM 6120 N N . ASP A 1 755 ? 37.864 5.910 -46.027 1.00 55.94 755 ASP A N 1
ATOM 6121 C CA . ASP A 1 755 ? 37.529 7.208 -45.413 1.00 55.94 755 ASP A CA 1
ATOM 6122 C C . ASP A 1 755 ? 38.749 7.878 -44.766 1.00 55.94 755 ASP A C 1
ATOM 6124 O O . ASP A 1 755 ? 38.912 9.097 -44.845 1.00 55.94 755 ASP A O 1
ATOM 6128 N N . LYS A 1 756 ? 39.644 7.089 -44.162 1.00 71.38 756 LYS A N 1
ATOM 6129 C CA . LYS A 1 756 ? 40.885 7.609 -43.579 1.00 71.38 756 LYS A CA 1
ATOM 6130 C C . LYS A 1 756 ? 41.807 8.216 -44.642 1.00 71.38 756 LYS A C 1
ATOM 6132 O O . LYS A 1 756 ? 42.353 9.292 -44.425 1.00 71.38 756 LYS A O 1
ATOM 6137 N N . GLN A 1 757 ? 41.918 7.575 -45.808 1.00 79.50 757 GLN A N 1
ATOM 6138 C CA . GLN A 1 757 ? 42.691 8.114 -46.935 1.00 79.50 757 GLN A CA 1
ATOM 6139 C C . GLN A 1 757 ? 42.126 9.445 -47.447 1.00 79.50 757 GLN A C 1
ATOM 6141 O O . GLN A 1 757 ? 42.891 10.327 -47.830 1.00 79.50 757 GLN A O 1
ATOM 6146 N N . LEU A 1 758 ? 40.800 9.616 -47.436 1.00 65.88 758 LEU A N 1
ATOM 6147 C CA . LEU A 1 758 ? 40.167 10.881 -47.819 1.00 65.88 758 LEU A CA 1
ATOM 6148 C C . LEU A 1 758 ? 40.449 12.007 -46.814 1.00 65.88 758 LEU A C 1
ATOM 6150 O O . LEU A 1 758 ? 40.646 13.144 -47.230 1.00 65.88 758 LEU A O 1
ATOM 6154 N N . GLN A 1 759 ? 40.495 11.703 -45.515 1.00 70.81 759 GLN A N 1
ATOM 6155 C CA . GLN A 1 759 ? 40.817 12.691 -44.476 1.00 70.81 759 GLN A CA 1
ATOM 6156 C C . GLN A 1 759 ? 42.271 13.163 -44.543 1.00 70.81 759 GLN A C 1
ATOM 6158 O O . GLN A 1 759 ? 42.532 14.353 -44.374 1.00 70.81 759 GLN A O 1
ATOM 6163 N N . ASP A 1 760 ? 43.206 12.250 -44.811 1.00 82.75 760 ASP A N 1
ATOM 6164 C CA . ASP A 1 760 ? 44.619 12.601 -44.976 1.00 82.75 760 ASP A CA 1
ATOM 6165 C C . ASP A 1 760 ? 44.813 13.548 -46.180 1.00 82.75 760 ASP A C 1
ATOM 6167 O O . ASP A 1 760 ? 45.547 14.530 -46.080 1.00 82.75 760 ASP A O 1
ATOM 6171 N N . LEU A 1 761 ? 44.082 13.322 -47.280 1.00 79.06 761 LEU A N 1
ATOM 6172 C CA . LEU A 1 761 ? 44.105 14.195 -48.461 1.00 79.06 761 LEU A CA 1
ATOM 6173 C C . LEU A 1 761 ? 43.506 15.589 -48.191 1.00 79.06 761 LEU A C 1
ATOM 6175 O O . LEU A 1 761 ? 44.013 16.590 -48.692 1.00 79.06 761 LEU A O 1
ATOM 6179 N N . ASP A 1 762 ? 42.431 15.667 -47.403 1.00 75.94 762 ASP A N 1
ATOM 6180 C CA . ASP A 1 762 ? 41.794 16.944 -47.045 1.00 75.94 762 ASP A CA 1
ATOM 6181 C C . ASP A 1 762 ? 42.722 17.812 -46.178 1.00 75.94 762 ASP A C 1
ATOM 6183 O O . ASP A 1 762 ? 42.748 19.036 -46.303 1.00 75.94 762 ASP A O 1
ATOM 6187 N N . LYS A 1 763 ? 43.553 17.169 -45.349 1.00 80.75 763 LYS A N 1
ATOM 6188 C CA . LYS A 1 763 ? 44.579 17.844 -44.554 1.00 80.75 763 LYS A CA 1
ATOM 6189 C C . LYS A 1 763 ? 45.709 18.413 -45.418 1.00 80.75 763 LYS A C 1
ATOM 6191 O O . LYS A 1 763 ? 46.078 19.565 -45.228 1.00 80.75 763 LYS A O 1
ATOM 6196 N N . GLU A 1 764 ? 46.207 17.655 -46.398 1.00 83.88 764 GLU A N 1
ATOM 6197 C CA . GLU A 1 764 ? 47.215 18.165 -47.346 1.00 83.88 764 GLU A CA 1
ATOM 6198 C C . GLU A 1 764 ? 46.709 19.397 -48.120 1.00 83.88 764 GLU A C 1
ATOM 6200 O O . GLU A 1 764 ? 47.468 20.332 -48.374 1.00 83.88 764 GLU A O 1
ATOM 6205 N N . LEU A 1 765 ? 45.417 19.433 -48.465 1.00 78.31 765 LEU A N 1
ATOM 6206 C CA . LEU A 1 765 ? 44.797 20.595 -49.113 1.00 78.31 765 LEU A CA 1
ATOM 6207 C C . LEU A 1 765 ? 44.675 21.813 -48.186 1.00 78.31 765 LEU A C 1
ATOM 6209 O O . LEU A 1 765 ? 44.749 22.945 -48.667 1.00 78.31 765 LEU A O 1
ATOM 6213 N N . GLN A 1 766 ? 44.472 21.605 -46.883 1.00 78.56 766 GLN A N 1
ATOM 6214 C CA . GLN A 1 766 ? 44.457 22.690 -45.897 1.00 78.56 766 GLN A CA 1
ATOM 6215 C C . GLN A 1 766 ? 45.848 23.291 -45.713 1.00 78.56 766 GLN A C 1
ATOM 6217 O O . GLN A 1 766 ? 45.979 24.508 -45.824 1.00 78.56 766 GLN A O 1
ATOM 6222 N N . ASP A 1 767 ? 46.869 22.450 -45.542 1.00 82.12 767 ASP A N 1
ATOM 6223 C CA . ASP A 1 767 ? 48.261 22.893 -45.399 1.00 82.12 767 ASP A CA 1
ATOM 6224 C C . ASP A 1 767 ? 48.702 23.711 -46.637 1.00 82.12 767 ASP A C 1
ATOM 6226 O O . ASP A 1 767 ? 49.300 24.778 -46.511 1.00 82.12 767 ASP A O 1
ATOM 6230 N N . PHE A 1 768 ? 48.314 23.285 -47.848 1.00 78.81 768 PHE A N 1
ATOM 6231 C CA . PHE A 1 768 ? 48.587 24.038 -49.082 1.00 78.81 768 PHE A CA 1
ATOM 6232 C C . PHE A 1 768 ? 47.856 25.393 -49.153 1.00 78.81 768 PHE A C 1
ATOM 6234 O O . PHE A 1 768 ? 48.381 26.360 -49.704 1.00 78.81 768 PHE A O 1
ATOM 6241 N N . ASN A 1 769 ? 46.638 25.488 -48.611 1.00 75.06 769 ASN A N 1
ATOM 6242 C CA . ASN A 1 769 ? 45.912 26.760 -48.545 1.00 75.06 769 ASN A CA 1
ATOM 6243 C C . ASN A 1 769 ? 46.544 27.737 -47.546 1.00 75.06 769 ASN A C 1
ATOM 6245 O O . ASN A 1 769 ? 46.514 28.940 -47.802 1.00 75.06 769 ASN A O 1
ATOM 6249 N N . GLU A 1 770 ? 47.103 27.245 -46.438 1.00 79.44 770 GLU A N 1
ATOM 6250 C CA . GLU A 1 770 ? 47.853 28.075 -45.486 1.00 79.44 770 GLU A CA 1
ATOM 6251 C C . GLU A 1 770 ? 49.130 28.632 -46.139 1.00 79.44 770 GLU A C 1
ATOM 6253 O O . GLU A 1 770 ? 49.355 29.839 -46.090 1.00 79.44 770 GLU A O 1
ATOM 6258 N N . GLU A 1 771 ? 49.890 27.812 -46.880 1.00 83.06 771 GLU A N 1
ATOM 6259 C CA . GLU A 1 771 ? 51.066 28.287 -47.638 1.00 83.06 771 GLU A CA 1
ATOM 6260 C C . GLU A 1 771 ? 50.718 29.371 -48.679 1.00 83.06 771 GLU A C 1
ATOM 6262 O O . GLU A 1 771 ? 51.488 30.313 -48.905 1.00 83.06 771 GLU A O 1
ATOM 6267 N N . LEU A 1 772 ? 49.551 29.260 -49.326 1.00 79.75 772 LEU A N 1
ATOM 6268 C CA . LEU A 1 772 ? 49.061 30.285 -50.250 1.00 79.75 772 LEU A CA 1
ATOM 6269 C C . LEU A 1 772 ? 48.677 31.585 -49.532 1.00 79.75 772 LEU A C 1
ATOM 6271 O O . LEU A 1 772 ? 48.915 32.659 -50.082 1.00 79.75 772 LEU A O 1
ATOM 6275 N N . GLN A 1 773 ? 48.103 31.504 -48.329 1.00 77.50 773 GLN A N 1
ATOM 6276 C CA . GLN A 1 773 ? 47.778 32.686 -47.525 1.00 77.50 773 GLN A CA 1
ATOM 6277 C C . GLN A 1 773 ? 49.037 33.416 -47.059 1.00 77.50 773 GLN A C 1
ATOM 6279 O O . GLN A 1 773 ? 49.108 34.634 -47.211 1.00 77.50 773 GLN A O 1
ATOM 6284 N N . ASP A 1 774 ? 50.044 32.682 -46.585 1.00 79.31 774 ASP A N 1
ATOM 6285 C CA . ASP A 1 774 ? 51.338 33.257 -46.202 1.00 79.31 774 ASP A CA 1
ATOM 6286 C C . ASP A 1 774 ? 52.003 33.964 -47.398 1.00 79.31 774 ASP A C 1
ATOM 6288 O O . ASP A 1 774 ? 52.521 35.076 -47.277 1.00 79.31 774 ASP A O 1
ATOM 6292 N N . SER A 1 775 ? 51.917 33.361 -48.590 1.00 77.00 775 SER A N 1
ATOM 6293 C CA . SER A 1 775 ? 52.424 33.967 -49.831 1.00 77.00 775 SER A CA 1
ATOM 6294 C C . SER A 1 775 ? 51.677 35.256 -50.212 1.00 77.00 775 SER A C 1
ATOM 6296 O O . SER A 1 775 ? 52.290 36.207 -50.703 1.00 77.00 775 SER A O 1
ATOM 6298 N N . ASP A 1 776 ? 50.360 35.313 -49.991 1.00 78.69 776 ASP A N 1
ATOM 6299 C CA . ASP A 1 776 ? 49.550 36.518 -50.218 1.00 78.69 776 ASP A CA 1
ATOM 6300 C C . ASP A 1 776 ? 49.889 37.634 -49.210 1.00 78.69 776 ASP A C 1
ATOM 6302 O O . ASP A 1 776 ? 49.897 38.812 -49.583 1.00 78.69 776 ASP A O 1
ATOM 6306 N N . GLU A 1 777 ? 50.203 37.297 -47.954 1.00 77.19 777 GLU A N 1
ATOM 6307 C CA . GLU A 1 777 ? 50.666 38.270 -46.953 1.00 77.19 777 GLU A CA 1
ATOM 6308 C C . GLU A 1 777 ? 52.033 38.866 -47.322 1.00 77.19 777 GLU A C 1
ATOM 6310 O O . GLU A 1 777 ? 52.205 40.087 -47.253 1.00 77.19 777 GLU A O 1
ATOM 6315 N N . GLU A 1 778 ? 52.981 38.049 -47.798 1.00 79.88 778 GLU A N 1
ATOM 6316 C CA . GLU A 1 778 ? 54.276 38.546 -48.294 1.00 79.88 778 GLU A CA 1
ATOM 6317 C C . GLU A 1 778 ? 54.108 39.523 -49.469 1.00 79.88 778 GLU A C 1
ATOM 6319 O O . GLU A 1 778 ? 54.788 40.553 -49.535 1.00 79.88 778 GLU A O 1
ATOM 6324 N N . LEU A 1 779 ? 53.177 39.240 -50.387 1.00 76.81 779 LEU A N 1
ATOM 6325 C CA . LEU A 1 779 ? 52.862 40.134 -51.505 1.00 76.81 779 LEU A CA 1
ATOM 6326 C C . LEU A 1 779 ? 52.254 41.463 -51.033 1.00 76.81 779 LEU A C 1
ATOM 6328 O O . LEU A 1 779 ? 52.601 42.515 -51.573 1.00 76.81 779 LEU A O 1
ATOM 6332 N N . GLN A 1 780 ? 51.388 41.439 -50.016 1.00 76.06 780 GLN A N 1
ATOM 6333 C CA . GLN A 1 780 ? 50.823 42.661 -49.430 1.00 76.06 780 GLN A CA 1
ATOM 6334 C C . GLN A 1 780 ? 51.893 43.529 -48.758 1.00 76.06 780 GLN A C 1
ATOM 6336 O O . GLN A 1 780 ? 51.845 44.759 -48.863 1.00 76.06 780 GLN A O 1
ATOM 6341 N N . ASP A 1 781 ? 52.869 42.912 -48.091 1.00 78.25 781 ASP A N 1
ATOM 6342 C CA . ASP A 1 781 ? 53.965 43.641 -47.452 1.00 78.25 781 ASP A CA 1
ATOM 6343 C C . ASP A 1 781 ? 54.908 44.262 -48.503 1.00 78.25 781 ASP A C 1
ATOM 6345 O O . ASP A 1 781 ? 55.343 45.408 -48.352 1.00 78.25 781 ASP A O 1
ATOM 6349 N N . PHE A 1 782 ? 55.131 43.575 -49.631 1.00 75.56 782 PHE A N 1
ATOM 6350 C CA . PHE A 1 782 ? 55.809 44.144 -50.804 1.00 75.56 782 PHE A CA 1
ATOM 6351 C C . PHE A 1 782 ? 55.068 45.357 -51.386 1.00 75.56 782 PHE A C 1
ATOM 6353 O O . PHE A 1 782 ? 55.694 46.383 -51.667 1.00 75.56 782 PHE A O 1
ATOM 6360 N N . ASP A 1 783 ? 53.745 45.274 -51.538 1.00 78.19 783 ASP A N 1
ATOM 6361 C CA . ASP A 1 783 ? 52.921 46.390 -52.021 1.00 78.19 783 ASP A CA 1
ATOM 6362 C C . ASP A 1 783 ? 52.998 47.601 -51.082 1.00 78.19 783 ASP A C 1
ATOM 6364 O O . ASP A 1 783 ? 53.063 48.750 -51.527 1.00 78.19 783 ASP A O 1
ATOM 6368 N N . LYS A 1 784 ? 53.048 47.359 -49.771 1.00 79.50 784 LYS A N 1
ATOM 6369 C CA . LYS A 1 784 ? 53.213 48.412 -48.767 1.00 79.50 784 LYS A CA 1
ATOM 6370 C C . LYS A 1 784 ? 54.588 49.074 -48.847 1.00 79.50 784 LYS A C 1
ATOM 6372 O O . LYS A 1 784 ? 54.667 50.300 -48.806 1.00 79.50 784 LYS A O 1
ATOM 6377 N N . GLN A 1 785 ? 55.652 48.294 -49.038 1.00 84.12 785 GLN A N 1
ATOM 6378 C CA . GLN A 1 785 ? 56.993 48.842 -49.272 1.00 84.12 785 GLN A CA 1
ATOM 6379 C C . GLN A 1 785 ? 57.043 49.709 -50.536 1.00 84.12 785 GLN A C 1
ATOM 6381 O O . GLN A 1 785 ? 57.685 50.758 -50.533 1.00 84.12 785 GLN A O 1
ATOM 6386 N N . LEU A 1 786 ? 56.342 49.312 -51.604 1.00 77.62 786 LEU A N 1
ATOM 6387 C CA . LEU A 1 786 ? 56.222 50.131 -52.813 1.00 77.62 786 LEU A CA 1
ATOM 6388 C C . LEU A 1 786 ? 55.476 51.445 -52.549 1.00 77.62 786 LEU A C 1
ATOM 6390 O O . LEU A 1 786 ? 55.898 52.484 -53.052 1.00 77.62 786 LEU A O 1
ATOM 6394 N N . GLN A 1 787 ? 54.411 51.425 -51.742 1.00 77.00 787 GLN A N 1
ATOM 6395 C CA . GLN A 1 787 ? 53.686 52.641 -51.348 1.00 77.00 787 GLN A CA 1
ATOM 6396 C C . GLN A 1 787 ? 54.541 53.585 -50.495 1.00 77.00 787 GLN A C 1
ATOM 6398 O O . GLN A 1 787 ? 54.511 54.798 -50.713 1.00 77.00 787 GLN A O 1
ATOM 6403 N N . ASP A 1 788 ? 55.310 53.047 -49.547 1.00 80.94 788 ASP A N 1
ATOM 6404 C CA . ASP A 1 788 ? 56.232 53.834 -48.724 1.00 80.94 788 ASP A CA 1
ATOM 6405 C C . ASP A 1 788 ? 57.344 54.456 -49.584 1.00 80.94 788 ASP A C 1
ATOM 6407 O O . ASP A 1 788 ? 57.665 55.633 -49.415 1.00 80.94 788 ASP A O 1
ATOM 6411 N N . LEU A 1 789 ? 57.864 53.718 -50.571 1.00 80.12 789 LEU A N 1
ATOM 6412 C CA . LEU A 1 789 ? 58.845 54.235 -51.528 1.00 80.12 789 LEU A CA 1
ATOM 6413 C C . LEU A 1 789 ? 58.256 55.348 -52.411 1.00 80.12 789 LEU A C 1
ATOM 6415 O O . LEU A 1 789 ? 58.905 56.368 -52.639 1.00 80.12 789 LEU A O 1
ATOM 6419 N N . ASP A 1 790 ? 57.020 55.186 -52.888 1.00 77.94 790 ASP A N 1
ATOM 6420 C CA . ASP A 1 790 ? 56.307 56.228 -53.640 1.00 77.94 790 ASP A CA 1
ATOM 6421 C C . ASP A 1 790 ? 56.118 57.497 -52.798 1.00 77.94 790 ASP A C 1
ATOM 6423 O O . ASP A 1 790 ? 56.237 58.614 -53.310 1.00 77.94 790 ASP A O 1
ATOM 6427 N N . LYS A 1 791 ? 55.866 57.336 -51.495 1.00 80.12 791 LYS A N 1
ATOM 6428 C CA . LYS A 1 791 ? 55.764 58.447 -50.550 1.00 80.12 791 LYS A CA 1
ATOM 6429 C C . LYS A 1 791 ? 57.113 59.127 -50.316 1.00 80.12 791 LYS A C 1
ATOM 6431 O O . LYS A 1 791 ? 57.167 60.349 -50.375 1.00 80.12 791 LYS A O 1
ATOM 6436 N N . GLU A 1 792 ? 58.201 58.372 -50.162 1.00 78.94 792 GLU A N 1
ATOM 6437 C CA . GLU A 1 792 ? 59.557 58.943 -50.117 1.00 78.94 792 GLU A CA 1
ATOM 6438 C C . GLU A 1 792 ? 59.888 59.721 -51.399 1.00 78.94 792 GLU A C 1
ATOM 6440 O O . GLU A 1 792 ? 60.490 60.791 -51.335 1.00 78.94 792 GLU A O 1
ATOM 6445 N N . PHE A 1 793 ? 59.462 59.238 -52.571 1.00 74.44 793 PHE A N 1
ATOM 6446 C CA . PHE A 1 793 ? 59.614 59.981 -53.825 1.00 74.44 793 PHE A CA 1
ATOM 6447 C C . PHE A 1 793 ? 58.778 61.266 -53.865 1.00 74.44 793 PHE A C 1
ATOM 6449 O O . PHE A 1 793 ? 59.222 62.256 -54.457 1.00 74.44 793 PHE A O 1
ATOM 6456 N N . GLN A 1 794 ? 57.581 61.270 -53.273 1.00 72.00 794 GLN A N 1
ATOM 6457 C CA . GLN A 1 794 ? 56.765 62.479 -53.132 1.00 72.00 794 GLN A CA 1
ATOM 6458 C C . GLN A 1 794 ? 57.414 63.480 -52.175 1.00 72.00 794 GLN A C 1
ATOM 6460 O O . GLN A 1 794 ? 57.594 64.632 -52.568 1.00 72.00 794 GLN A O 1
ATOM 6465 N N . ASP A 1 795 ? 57.852 63.030 -51.000 1.00 74.75 795 ASP A N 1
ATOM 6466 C CA . ASP A 1 795 ? 58.536 63.854 -50.001 1.00 74.75 795 ASP A CA 1
ATOM 6467 C C . ASP A 1 795 ? 59.854 64.418 -50.566 1.00 74.75 795 ASP A C 1
ATOM 6469 O O . ASP A 1 795 ? 60.140 65.601 -50.410 1.00 74.75 795 ASP A O 1
ATOM 6473 N N . PHE A 1 796 ? 60.622 63.624 -51.323 1.00 72.12 796 PHE A N 1
ATOM 6474 C CA . PHE A 1 796 ? 61.824 64.094 -52.024 1.00 72.12 796 PHE A CA 1
ATOM 6475 C C . PHE A 1 796 ? 61.500 65.121 -53.118 1.00 72.12 796 PHE A C 1
ATOM 6477 O O . PHE A 1 796 ? 62.262 66.061 -53.344 1.00 72.12 796 PHE A O 1
ATOM 6484 N N . ASN A 1 797 ? 60.370 64.970 -53.815 1.00 66.50 797 ASN A N 1
ATOM 6485 C CA . ASN A 1 797 ? 59.907 65.972 -54.775 1.00 66.50 797 ASN A CA 1
ATOM 6486 C C . ASN A 1 797 ? 59.470 67.272 -54.087 1.00 66.50 797 ASN A C 1
ATOM 6488 O O . ASN A 1 797 ? 59.726 68.344 -54.639 1.00 66.50 797 ASN A O 1
ATOM 6492 N N . GLU A 1 798 ? 58.841 67.195 -52.913 1.00 68.75 798 GLU A N 1
ATOM 6493 C CA . GLU A 1 798 ? 58.515 68.360 -52.083 1.00 68.75 798 GLU A CA 1
ATOM 6494 C C . GLU A 1 798 ? 59.790 69.017 -51.531 1.00 68.75 798 GLU A C 1
ATOM 6496 O O . GLU A 1 798 ? 59.958 70.221 -51.697 1.00 68.75 798 GLU A O 1
ATOM 6501 N N . GLU A 1 799 ? 60.770 68.252 -51.036 1.00 67.94 799 GLU A N 1
ATOM 6502 C CA . GLU A 1 799 ? 62.092 68.763 -50.631 1.00 67.94 799 GLU A CA 1
ATOM 6503 C C . GLU A 1 799 ? 62.870 69.384 -51.798 1.00 67.94 799 GLU A C 1
ATOM 6505 O O . GLU A 1 799 ? 63.601 70.359 -51.608 1.00 67.94 799 GLU A O 1
ATOM 6510 N N . LEU A 1 800 ? 62.735 68.854 -53.018 1.00 65.44 800 LEU A N 1
ATOM 6511 C CA . LEU A 1 800 ? 63.287 69.474 -54.222 1.00 65.44 800 LEU A CA 1
ATOM 6512 C C . LEU A 1 800 ? 62.540 70.758 -54.594 1.00 65.44 800 LEU A C 1
ATOM 6514 O O . LEU A 1 800 ? 63.166 71.672 -55.134 1.00 65.44 800 LEU A O 1
ATOM 6518 N N . GLN A 1 801 ? 61.232 70.855 -54.346 1.00 57.19 801 GLN A N 1
ATOM 6519 C CA . GLN A 1 801 ? 60.477 72.098 -54.531 1.00 57.19 801 GLN A CA 1
ATOM 6520 C C . GLN A 1 801 ? 60.873 73.147 -53.483 1.00 57.19 801 GLN A C 1
ATOM 6522 O O . GLN A 1 801 ? 61.201 74.268 -53.874 1.00 57.19 801 GLN A O 1
ATOM 6527 N N . ASP A 1 802 ? 60.998 72.765 -52.214 1.00 54.88 802 ASP A N 1
ATOM 6528 C CA . ASP A 1 802 ? 61.431 73.636 -51.116 1.00 54.88 802 ASP A CA 1
ATOM 6529 C C . ASP A 1 802 ? 62.915 74.027 -51.241 1.00 54.88 802 ASP A C 1
ATOM 6531 O O . ASP A 1 802 ? 63.274 75.195 -51.090 1.00 54.88 802 ASP A O 1
ATOM 6535 N N . SER A 1 803 ? 63.792 73.108 -51.663 1.00 53.53 803 SER A N 1
ATOM 6536 C CA . SER A 1 803 ? 65.193 73.416 -52.000 1.00 53.53 803 SER A CA 1
ATOM 6537 C C . SER A 1 803 ? 65.310 74.293 -53.246 1.00 53.53 803 SER A C 1
ATOM 6539 O O . SER A 1 803 ? 66.256 75.078 -53.355 1.00 53.53 803 SER A O 1
ATOM 6541 N N . ASN A 1 804 ? 64.372 74.212 -54.195 1.00 49.62 804 ASN A N 1
ATOM 6542 C CA . ASN A 1 804 ? 64.287 75.155 -55.314 1.00 49.62 804 ASN A CA 1
ATOM 6543 C C . ASN A 1 804 ? 63.746 76.529 -54.874 1.00 49.62 804 ASN A C 1
ATOM 6545 O O . ASN A 1 804 ? 64.113 77.528 -55.492 1.00 49.62 804 ASN A O 1
ATOM 6549 N N . GLU A 1 805 ? 62.947 76.629 -53.810 1.00 45.88 805 GLU A N 1
ATOM 6550 C CA . GLU A 1 805 ? 62.521 77.917 -53.240 1.00 45.88 805 GLU A CA 1
ATOM 6551 C C . GLU A 1 805 ? 63.602 78.560 -52.342 1.00 45.88 805 GLU A C 1
ATOM 6553 O O . GLU A 1 805 ? 63.813 79.778 -52.422 1.00 45.88 805 GLU A O 1
ATOM 6558 N N . ASP A 1 806 ? 64.388 77.768 -51.602 1.00 42.31 806 ASP A N 1
ATOM 6559 C CA . ASP A 1 806 ? 65.469 78.252 -50.724 1.00 42.31 806 ASP A CA 1
ATOM 6560 C C . ASP A 1 806 ? 66.818 78.474 -51.444 1.00 42.31 806 ASP A C 1
ATOM 6562 O O . ASP A 1 806 ? 67.567 79.403 -51.111 1.00 42.31 806 ASP A O 1
ATOM 6566 N N . SER A 1 807 ? 67.111 77.743 -52.529 1.00 42.56 807 SER A N 1
ATOM 6567 C CA . SER A 1 807 ? 68.263 78.035 -53.412 1.00 42.56 807 SER A CA 1
ATOM 6568 C C . SER A 1 807 ? 68.078 79.299 -54.270 1.00 42.56 807 SER A C 1
ATOM 6570 O O . SER A 1 807 ? 69.039 79.800 -54.866 1.00 42.56 807 SER A O 1
ATOM 6572 N N . PHE A 1 808 ? 66.880 79.900 -54.269 1.00 37.97 808 PHE A N 1
ATOM 6573 C CA . PHE A 1 808 ? 66.602 81.191 -54.908 1.00 37.97 808 PHE A CA 1
ATOM 6574 C C . PHE A 1 808 ? 66.860 82.416 -54.007 1.00 37.97 808 PHE A C 1
ATOM 6576 O O . PHE A 1 808 ? 66.715 83.553 -54.479 1.00 37.97 808 PHE A O 1
ATOM 6583 N N . LYS A 1 809 ? 67.318 82.229 -52.756 1.00 35.81 809 LYS A N 1
ATOM 6584 C CA . LYS A 1 809 ? 67.613 83.330 -51.817 1.00 35.81 809 LYS A CA 1
ATOM 6585 C C . LYS A 1 809 ? 68.976 83.292 -51.104 1.00 35.81 809 LYS A C 1
ATOM 6587 O O . LYS A 1 809 ? 69.117 83.984 -50.109 1.00 35.81 809 LYS A O 1
ATOM 6592 N N . VAL A 1 810 ? 70.034 82.659 -51.629 1.00 33.19 810 VAL A N 1
ATOM 6593 C CA . VAL A 1 810 ? 71.423 82.981 -51.203 1.00 33.19 810 VAL A CA 1
ATOM 6594 C C . VAL A 1 810 ? 72.423 82.939 -52.372 1.00 33.19 810 VAL A C 1
ATOM 6596 O O . VAL A 1 810 ? 72.530 81.966 -53.103 1.00 33.19 810 VAL A O 1
ATOM 6599 N N . ASN A 1 811 ? 73.188 84.029 -52.509 1.00 34.81 811 ASN A N 1
ATOM 6600 C CA . ASN A 1 811 ? 74.420 84.211 -53.293 1.00 34.81 811 ASN A CA 1
ATOM 6601 C C . ASN A 1 811 ? 74.426 83.879 -54.796 1.00 34.81 811 ASN A C 1
ATOM 6603 O O . ASN A 1 811 ? 75.031 82.919 -55.268 1.00 34.81 811 ASN A O 1
ATOM 6607 N N . LYS A 1 812 ? 74.006 84.871 -55.591 1.00 37.03 812 LYS A N 1
ATOM 6608 C CA . LYS A 1 812 ? 74.640 85.138 -56.893 1.00 37.03 812 LYS A CA 1
ATOM 6609 C C . LYS A 1 812 ? 76.022 85.785 -56.708 1.00 37.03 812 LYS A C 1
ATOM 6611 O O . LYS A 1 812 ? 76.214 86.968 -56.976 1.00 37.03 812 LYS A O 1
ATOM 6616 N N . GLN A 1 813 ? 77.005 84.982 -56.311 1.00 35.59 813 GLN A N 1
ATOM 6617 C CA . GLN A 1 813 ? 78.426 85.257 -56.539 1.00 35.59 813 GLN A CA 1
ATOM 6618 C C . GLN A 1 813 ? 79.112 83.972 -57.024 1.00 35.59 813 GLN A C 1
ATOM 6620 O O . GLN A 1 813 ? 79.444 83.101 -56.234 1.00 35.59 813 GLN A O 1
ATOM 6625 N N . GLY A 1 814 ? 79.346 83.876 -58.342 1.00 41.53 814 GLY A N 1
ATOM 6626 C CA . GLY A 1 814 ? 80.452 83.070 -58.873 1.00 41.53 814 GLY A CA 1
ATOM 6627 C C . GLY A 1 814 ? 80.152 81.771 -59.631 1.00 41.53 814 GLY A C 1
ATOM 6628 O O . GLY A 1 814 ? 80.995 80.884 -59.575 1.00 41.53 814 GLY A O 1
ATOM 6629 N N . SER A 1 815 ? 79.050 81.638 -60.383 1.00 42.81 815 SER A N 1
ATOM 6630 C CA . SER A 1 815 ? 78.877 80.475 -61.278 1.00 42.81 815 SER A CA 1
ATOM 6631 C C . SER A 1 815 ? 79.457 80.745 -62.674 1.00 42.81 815 SER A C 1
ATOM 6633 O O . SER A 1 815 ? 79.068 81.697 -63.354 1.00 42.81 815 SER A O 1
ATOM 6635 N N . GLN A 1 816 ? 80.461 79.950 -63.053 1.00 50.03 816 GLN A N 1
ATOM 6636 C CA . GLN A 1 816 ? 81.477 80.299 -64.051 1.00 50.03 816 GLN A CA 1
ATOM 6637 C C . GLN A 1 816 ? 81.351 79.606 -65.424 1.00 50.03 816 GLN A C 1
ATOM 6639 O O . GLN A 1 816 ? 82.281 79.792 -66.195 1.00 50.03 816 GLN A O 1
ATOM 6644 N N . ASN A 1 817 ? 80.276 78.864 -65.756 1.00 53.69 817 ASN A N 1
ATOM 6645 C CA . ASN A 1 817 ? 79.982 78.355 -67.121 1.00 53.69 817 ASN A CA 1
ATOM 6646 C C . ASN A 1 817 ? 78.515 77.871 -67.265 1.00 53.69 817 ASN A C 1
ATOM 6648 O O . ASN A 1 817 ? 78.067 77.060 -66.459 1.00 53.69 817 ASN A O 1
ATOM 6652 N N . PHE A 1 818 ? 77.790 78.294 -68.314 1.00 55.09 818 PHE A N 1
ATOM 6653 C CA . PHE A 1 818 ? 76.423 77.841 -68.652 1.00 55.09 818 PHE A CA 1
ATOM 6654 C C . PHE A 1 818 ? 76.370 77.301 -70.092 1.00 55.09 818 PHE A C 1
ATOM 6656 O O . PHE A 1 818 ? 76.278 78.078 -71.046 1.00 55.09 818 PHE A O 1
ATOM 6663 N N . LEU A 1 819 ? 76.435 75.975 -70.261 1.00 53.41 819 LEU A N 1
ATOM 6664 C CA . LEU A 1 819 ? 76.465 75.308 -71.570 1.00 53.41 819 LEU A CA 1
ATOM 6665 C C . LEU A 1 819 ? 75.406 74.189 -71.663 1.00 53.41 819 LEU A C 1
ATOM 6667 O O . LEU A 1 819 ? 75.336 73.356 -70.767 1.00 53.41 819 LEU A O 1
ATOM 6671 N N . GLY A 1 820 ? 74.616 74.155 -72.751 1.00 53.31 820 GLY A N 1
ATOM 6672 C CA . GLY A 1 820 ? 73.745 73.015 -73.116 1.00 53.31 820 GLY A CA 1
ATOM 6673 C C . GLY A 1 820 ? 72.284 73.038 -72.622 1.00 53.31 820 GLY A C 1
ATOM 6674 O O . GLY A 1 820 ? 71.742 71.990 -72.286 1.00 53.31 820 GLY A O 1
ATOM 6675 N N . ILE A 1 821 ? 71.624 74.203 -72.581 1.00 56.88 821 ILE A N 1
ATOM 6676 C CA . ILE A 1 821 ? 70.286 74.385 -71.974 1.00 56.88 821 ILE A CA 1
ATOM 6677 C C . ILE A 1 821 ? 69.175 74.456 -73.045 1.00 56.88 821 ILE A C 1
ATOM 6679 O O . ILE A 1 821 ? 69.213 75.305 -73.933 1.00 56.88 821 ILE A O 1
ATOM 6683 N N . GLN A 1 822 ? 68.122 73.633 -72.955 1.00 54.38 822 GLN A N 1
ATOM 6684 C CA . GLN A 1 822 ? 67.023 73.654 -73.945 1.00 54.38 822 GLN A CA 1
ATOM 6685 C C . GLN A 1 822 ? 66.089 74.884 -73.818 1.00 54.38 822 GLN A C 1
ATOM 6687 O O . GLN A 1 822 ? 65.720 75.478 -74.831 1.00 54.38 822 GLN A O 1
ATOM 6692 N N . GLN A 1 823 ? 65.752 75.346 -72.607 1.00 56.06 823 GLN A N 1
ATOM 6693 C CA . GLN A 1 823 ? 64.947 76.563 -72.382 1.00 56.06 823 GLN A CA 1
ATOM 6694 C C . GLN A 1 823 ? 65.390 77.310 -71.113 1.00 56.06 823 GLN A C 1
ATOM 6696 O O . GLN A 1 823 ? 65.573 76.684 -70.075 1.00 56.06 823 GLN A O 1
ATOM 6701 N N . ALA A 1 824 ? 65.520 78.644 -71.170 1.00 55.50 824 ALA A N 1
ATOM 6702 C CA . ALA A 1 824 ? 65.883 79.482 -70.016 1.00 55.50 824 ALA A CA 1
ATOM 6703 C C . ALA A 1 824 ? 64.965 80.716 -69.860 1.00 55.50 824 ALA A C 1
ATOM 6705 O O . ALA A 1 824 ? 64.719 81.450 -70.825 1.00 55.50 824 ALA A O 1
ATOM 6706 N N . LYS A 1 825 ? 64.474 80.993 -68.642 1.00 53.75 825 LYS A N 1
ATOM 6707 C CA . LYS A 1 825 ? 63.658 82.181 -68.310 1.00 53.75 825 LYS A CA 1
ATOM 6708 C C . LYS A 1 825 ? 64.160 82.851 -67.020 1.00 53.75 825 LYS A C 1
ATOM 6710 O O . LYS A 1 825 ? 64.431 82.151 -66.056 1.00 53.75 825 LYS A O 1
ATOM 6715 N N . GLY A 1 826 ? 64.244 84.188 -66.993 1.00 54.25 826 GLY A N 1
ATOM 6716 C CA . GLY A 1 826 ? 64.418 84.972 -65.752 1.00 54.25 826 GLY A CA 1
ATOM 6717 C C . GLY A 1 826 ? 65.831 85.027 -65.140 1.00 54.25 826 GLY A C 1
ATOM 6718 O O . GLY A 1 826 ? 65.970 84.988 -63.920 1.00 54.25 826 GLY A O 1
ATOM 6719 N N . ILE A 1 827 ? 66.891 85.135 -65.949 1.00 58.53 827 ILE A N 1
ATOM 6720 C CA . ILE A 1 827 ? 68.284 85.187 -65.456 1.00 58.53 827 ILE A CA 1
ATOM 6721 C C . ILE A 1 827 ? 68.705 86.640 -65.177 1.00 58.53 827 ILE A C 1
ATOM 6723 O O . ILE A 1 827 ? 68.759 87.448 -66.105 1.00 58.53 827 ILE A O 1
ATOM 6727 N N . GLY A 1 828 ? 69.093 86.962 -63.934 1.00 55.72 828 GLY A N 1
ATOM 6728 C CA . GLY A 1 828 ? 69.728 88.252 -63.631 1.00 55.72 828 GLY A CA 1
ATOM 6729 C C . GLY A 1 828 ? 70.399 88.402 -62.268 1.00 55.72 828 GLY A C 1
ATOM 6730 O O . GLY A 1 828 ? 70.131 87.613 -61.374 1.00 55.72 828 GLY A O 1
ATOM 6731 N N . GLY A 1 829 ? 71.289 89.388 -62.105 1.00 54.31 829 GLY A N 1
ATOM 6732 C CA . GLY A 1 829 ? 72.022 89.662 -60.854 1.00 54.31 829 GLY A CA 1
ATOM 6733 C C . GLY A 1 829 ? 73.400 88.992 -60.739 1.00 54.31 829 GLY A C 1
ATOM 6734 O O . GLY A 1 829 ? 73.791 88.607 -59.645 1.00 54.31 829 GLY A O 1
ATOM 6735 N N . ILE A 1 830 ? 74.126 88.804 -61.848 1.00 59.97 830 ILE A N 1
ATOM 6736 C CA . ILE A 1 830 ? 75.409 88.070 -61.885 1.00 59.97 830 ILE A CA 1
ATOM 6737 C C . ILE A 1 830 ? 76.593 89.052 -61.958 1.00 59.97 830 ILE A C 1
ATOM 6739 O O . ILE A 1 830 ? 76.640 89.904 -62.845 1.00 59.97 830 ILE A O 1
ATOM 6743 N N . GLN A 1 831 ? 77.592 88.915 -61.074 1.00 58.81 831 GLN A N 1
ATOM 6744 C CA . GLN A 1 831 ? 78.779 89.792 -61.074 1.00 58.81 831 GLN A CA 1
ATOM 6745 C C . GLN A 1 831 ? 79.821 89.435 -62.155 1.00 58.81 831 GLN A C 1
ATOM 6747 O O . GLN A 1 831 ? 80.370 90.331 -62.791 1.00 58.81 831 GLN A O 1
ATOM 6752 N N . GLN A 1 832 ? 80.085 88.147 -62.409 1.00 59.97 832 GLN A N 1
ATOM 6753 C CA . GLN A 1 832 ? 80.983 87.682 -63.480 1.00 59.97 832 GLN A CA 1
ATOM 6754 C C . GLN A 1 832 ? 80.463 86.380 -64.104 1.00 59.97 832 GLN A C 1
ATOM 6756 O O . GLN A 1 832 ? 80.150 85.444 -63.372 1.00 59.97 832 GLN A O 1
ATOM 6761 N N . ALA A 1 833 ? 80.421 86.305 -65.437 1.00 58.50 833 ALA A N 1
ATOM 6762 C CA . ALA A 1 833 ? 80.117 85.090 -66.195 1.00 58.50 833 ALA A CA 1
ATOM 6763 C C . ALA A 1 833 ? 81.213 84.804 -67.238 1.00 58.50 833 ALA A C 1
ATOM 6765 O O . ALA A 1 833 ? 81.600 85.681 -68.015 1.00 58.50 833 ALA A O 1
ATOM 6766 N N . LYS A 1 834 ? 81.709 83.567 -67.283 1.00 58.62 834 LYS A N 1
ATOM 6767 C CA . LYS A 1 834 ? 82.567 83.058 -68.363 1.00 58.62 834 LYS A CA 1
ATOM 6768 C C . LYS A 1 834 ? 81.771 81.959 -69.072 1.00 58.62 834 LYS A C 1
ATOM 6770 O O . LYS A 1 834 ? 81.150 81.168 -68.388 1.00 58.62 834 LYS A O 1
ATOM 6775 N N . GLY A 1 835 ? 81.699 81.974 -70.402 1.00 60.56 835 GLY A N 1
ATOM 6776 C CA . GLY A 1 835 ? 81.049 80.930 -71.207 1.00 60.56 835 GLY A CA 1
ATOM 6777 C C . GLY A 1 835 ? 79.527 80.804 -71.028 1.00 60.56 835 GLY A C 1
ATOM 6778 O O . GLY A 1 835 ? 79.064 80.076 -70.154 1.00 60.56 835 GLY A O 1
ATOM 6779 N N . ILE A 1 836 ? 78.736 81.450 -71.893 1.00 59.66 836 ILE A N 1
ATOM 6780 C CA . ILE A 1 836 ? 77.282 81.211 -72.008 1.00 59.66 836 ILE A CA 1
ATOM 6781 C C . ILE A 1 836 ? 76.979 80.731 -73.426 1.00 59.66 836 ILE A C 1
ATOM 6783 O O . ILE A 1 836 ? 77.148 81.504 -74.372 1.00 59.66 836 ILE A O 1
ATOM 6787 N N . GLY A 1 837 ? 76.505 79.492 -73.588 1.00 60.12 837 GLY A N 1
ATOM 6788 C CA . GLY A 1 837 ? 76.192 78.979 -74.919 1.00 60.12 837 GLY A CA 1
ATOM 6789 C C . GLY A 1 837 ? 75.395 77.684 -75.019 1.00 60.12 837 GLY A C 1
ATOM 6790 O O . GLY A 1 837 ? 75.101 77.020 -74.032 1.00 60.12 837 GLY A O 1
ATOM 6791 N N . GLY A 1 838 ? 74.987 77.344 -76.243 1.00 58.59 838 GLY A N 1
ATOM 6792 C CA . GLY A 1 838 ? 74.157 76.166 -76.516 1.00 58.59 838 GLY A CA 1
ATOM 6793 C C . GLY A 1 838 ? 72.736 76.270 -75.949 1.00 58.59 838 GLY A C 1
ATOM 6794 O O . GLY A 1 838 ? 72.257 75.300 -75.368 1.00 58.59 838 GLY A O 1
ATOM 6795 N N . ILE A 1 839 ? 72.082 77.436 -76.089 1.00 60.72 839 ILE A N 1
ATOM 6796 C CA . ILE A 1 839 ? 70.720 77.688 -75.580 1.00 60.72 839 ILE A CA 1
ATOM 6797 C C . ILE A 1 839 ? 69.706 77.759 -76.732 1.00 60.72 839 ILE A C 1
ATOM 6799 O O . ILE A 1 839 ? 69.829 78.614 -77.611 1.00 60.72 839 ILE A O 1
ATOM 6803 N N . GLN A 1 840 ? 68.665 76.917 -76.738 1.00 61.09 840 GLN A N 1
ATOM 6804 C CA . GLN A 1 840 ? 67.689 76.919 -77.846 1.00 61.09 840 GLN A CA 1
ATOM 6805 C C . GLN A 1 840 ? 66.659 78.065 -77.748 1.00 61.09 840 GLN A C 1
ATOM 6807 O O . GLN A 1 840 ? 66.414 78.749 -78.744 1.00 61.09 840 GLN A O 1
ATOM 6812 N N . GLN A 1 841 ? 66.084 78.341 -76.568 1.00 60.91 841 GLN A N 1
ATOM 6813 C CA . GLN A 1 841 ? 65.132 79.452 -76.368 1.00 60.91 841 GLN A CA 1
ATOM 6814 C C . GLN A 1 841 ? 65.340 80.192 -75.033 1.00 60.91 841 GLN A C 1
ATOM 6816 O O . GLN A 1 841 ? 65.374 79.564 -73.975 1.00 60.91 841 GLN A O 1
ATOM 6821 N N . ALA A 1 842 ? 65.410 81.531 -75.067 1.00 61.38 842 ALA A N 1
ATOM 6822 C CA . ALA A 1 842 ? 65.628 82.377 -73.885 1.00 61.38 842 ALA A CA 1
ATOM 6823 C C . ALA A 1 842 ? 64.650 83.571 -73.764 1.00 61.38 842 ALA A C 1
ATOM 6825 O O . ALA A 1 842 ? 64.371 84.264 -74.749 1.00 61.38 842 ALA A O 1
ATOM 6826 N N . LYS A 1 843 ? 64.155 83.871 -72.548 1.00 63.16 843 LYS A N 1
ATOM 6827 C CA . LYS A 1 843 ? 63.252 85.019 -72.295 1.00 63.16 843 LYS A CA 1
ATOM 6828 C C . LYS A 1 843 ? 63.573 85.750 -70.978 1.00 63.16 843 LYS A C 1
ATOM 6830 O O . LYS A 1 843 ? 63.497 85.145 -69.911 1.00 63.16 843 LYS A O 1
ATOM 6835 N N . GLY A 1 844 ? 63.881 87.051 -71.058 1.00 57.88 844 GLY A N 1
ATOM 6836 C CA . GLY A 1 844 ? 64.175 87.914 -69.900 1.00 57.88 844 GLY A CA 1
ATOM 6837 C C . GLY A 1 844 ? 65.549 87.668 -69.262 1.00 57.88 844 GLY A C 1
ATOM 6838 O O . GLY A 1 844 ? 65.622 87.067 -68.193 1.00 57.88 844 GLY A O 1
ATOM 6839 N N . ILE A 1 845 ? 66.626 88.123 -69.916 1.00 61.75 845 ILE A N 1
ATOM 6840 C CA . ILE A 1 845 ? 68.010 88.057 -69.398 1.00 61.75 845 ILE A CA 1
ATOM 6841 C C . ILE A 1 845 ? 68.524 89.482 -69.152 1.00 61.75 845 ILE A C 1
ATOM 6843 O O . ILE A 1 845 ? 68.524 90.289 -70.086 1.00 61.75 845 ILE A O 1
ATOM 6847 N N . GLY A 1 846 ? 69.001 89.789 -67.941 1.00 62.09 846 GLY A N 1
ATOM 6848 C CA . GLY A 1 846 ? 69.584 91.105 -67.652 1.00 62.09 846 GLY A CA 1
ATOM 6849 C C . GLY A 1 846 ? 70.302 91.253 -66.311 1.00 62.09 846 GLY A C 1
ATOM 6850 O O . GLY A 1 846 ? 70.219 90.383 -65.459 1.00 62.09 846 GLY A O 1
ATOM 6851 N N . GLY A 1 847 ? 71.040 92.348 -66.110 1.00 60.06 847 GLY A N 1
ATOM 6852 C CA . GLY A 1 847 ? 71.767 92.621 -64.860 1.00 60.06 847 GLY A CA 1
ATOM 6853 C C . GLY A 1 847 ? 73.044 91.787 -64.678 1.00 60.06 847 GLY A C 1
ATOM 6854 O O . GLY A 1 847 ? 73.207 91.145 -63.638 1.00 60.06 847 GLY A O 1
ATOM 6855 N N . ILE A 1 848 ? 73.929 91.770 -65.686 1.00 64.06 848 ILE A N 1
ATOM 6856 C CA . ILE A 1 848 ? 75.224 91.054 -65.669 1.00 64.06 848 ILE A CA 1
ATOM 6857 C C . ILE A 1 848 ? 76.381 92.067 -65.757 1.00 64.06 848 ILE A C 1
ATOM 6859 O O . ILE A 1 848 ? 76.446 92.830 -66.719 1.00 64.06 848 ILE A O 1
ATOM 6863 N N . GLN A 1 849 ? 77.303 92.078 -64.782 1.00 64.31 849 GLN A N 1
ATOM 6864 C CA . GLN A 1 849 ? 78.347 93.121 -64.682 1.00 64.31 849 GLN A CA 1
ATOM 6865 C C . GLN A 1 849 ? 79.622 92.869 -65.509 1.00 64.31 849 GLN A C 1
ATOM 6867 O O . GLN A 1 849 ? 80.279 93.836 -65.889 1.00 64.31 849 GLN A O 1
ATOM 6872 N N . GLN A 1 850 ? 80.005 91.610 -65.761 1.00 61.47 850 GLN A N 1
ATOM 6873 C CA . GLN A 1 850 ? 81.094 91.236 -66.679 1.00 61.47 850 GLN A CA 1
ATOM 6874 C C . GLN A 1 850 ? 80.790 89.888 -67.339 1.00 61.47 850 GLN A C 1
ATOM 6876 O O . GLN A 1 850 ? 80.498 88.915 -66.637 1.00 61.47 850 GLN A O 1
ATOM 6881 N N . ALA A 1 851 ? 80.906 89.800 -68.667 1.00 61.94 851 ALA A N 1
ATOM 6882 C CA . ALA A 1 851 ? 80.695 88.551 -69.400 1.00 61.94 851 ALA A CA 1
ATOM 6883 C C . ALA A 1 851 ? 81.764 88.299 -70.475 1.00 61.94 851 ALA A C 1
ATOM 6885 O O . ALA A 1 851 ? 82.110 89.198 -71.247 1.00 61.94 851 ALA A O 1
ATOM 6886 N N . LYS A 1 852 ? 82.277 87.063 -70.546 1.00 60.34 852 LYS A N 1
ATOM 6887 C CA . LYS A 1 852 ? 83.306 86.657 -71.519 1.00 60.34 852 LYS A CA 1
ATOM 6888 C C . LYS A 1 852 ? 82.904 85.367 -72.242 1.00 60.34 852 LYS A C 1
ATOM 6890 O O . LYS A 1 852 ? 82.740 84.343 -71.581 1.00 60.34 852 LYS A O 1
ATOM 6895 N N . GLY A 1 853 ? 82.769 85.417 -73.572 1.00 59.12 853 GLY A N 1
ATOM 6896 C CA . GLY A 1 853 ? 82.369 84.282 -74.417 1.00 59.12 853 GLY A CA 1
ATOM 6897 C C . GLY A 1 853 ? 80.869 83.967 -74.348 1.00 59.12 853 GLY A C 1
ATOM 6898 O O . GLY A 1 853 ? 80.471 83.031 -73.656 1.00 59.12 853 GLY A O 1
ATOM 6899 N N . ILE A 1 854 ? 80.038 84.745 -75.055 1.00 60.03 854 ILE A N 1
ATOM 6900 C CA . ILE A 1 854 ? 78.585 84.505 -75.181 1.00 60.03 854 ILE A CA 1
ATOM 6901 C C . ILE A 1 854 ? 78.276 84.079 -76.620 1.00 60.03 854 ILE A C 1
ATOM 6903 O O . ILE A 1 854 ? 78.462 84.874 -77.543 1.00 60.03 854 ILE A O 1
ATOM 6907 N N . GLY A 1 855 ? 77.748 82.873 -76.833 1.00 59.75 855 GLY A N 1
ATOM 6908 C CA . GLY A 1 855 ? 77.394 82.439 -78.184 1.00 59.75 855 GLY A CA 1
ATOM 6909 C C . GLY A 1 855 ? 76.603 81.143 -78.304 1.00 59.75 855 GLY A C 1
ATOM 6910 O O . GLY A 1 855 ? 76.610 80.313 -77.408 1.00 59.75 855 GLY A O 1
ATOM 6911 N N . GLY A 1 856 ? 75.901 80.950 -79.422 1.00 60.59 856 GLY A N 1
ATOM 6912 C CA . GLY A 1 856 ? 75.079 79.756 -79.657 1.00 60.59 856 GLY A CA 1
ATOM 6913 C C . GLY A 1 856 ? 73.678 79.811 -79.032 1.00 60.59 856 GLY A C 1
ATOM 6914 O O . GLY A 1 856 ? 73.202 78.790 -78.535 1.00 60.59 856 GLY A O 1
ATOM 6915 N N . ILE A 1 857 ? 73.021 80.983 -79.039 1.00 62.69 857 ILE A N 1
ATOM 6916 C CA . ILE A 1 857 ? 71.614 81.169 -78.626 1.00 62.69 857 ILE A CA 1
ATOM 6917 C C . ILE A 1 857 ? 70.703 81.248 -79.865 1.00 62.69 857 ILE A C 1
ATOM 6919 O O . ILE A 1 857 ? 70.885 82.130 -80.707 1.00 62.69 857 ILE A O 1
ATOM 6923 N N . GLN A 1 858 ? 69.710 80.359 -79.993 1.00 63.56 858 GLN A N 1
ATOM 6924 C CA . GLN A 1 858 ? 68.919 80.233 -81.235 1.00 63.56 858 GLN A CA 1
ATOM 6925 C C . GLN A 1 858 ? 67.670 81.132 -81.331 1.00 63.56 858 GLN A C 1
ATOM 6927 O O . GLN A 1 858 ? 67.306 81.521 -82.443 1.00 63.56 858 GLN A O 1
ATOM 6932 N N . GLN A 1 859 ? 66.987 81.444 -80.220 1.00 62.81 859 GLN A N 1
ATOM 6933 C CA . GLN A 1 859 ? 65.847 82.379 -80.180 1.00 62.81 859 GLN A CA 1
ATOM 6934 C C . GLN A 1 859 ? 65.788 83.123 -78.839 1.00 62.81 859 GLN A C 1
ATOM 6936 O O . GLN A 1 859 ? 65.725 82.491 -77.784 1.00 62.81 859 GLN A O 1
ATOM 6941 N N . ALA A 1 860 ? 65.747 84.462 -78.859 1.00 62.75 860 ALA A N 1
ATOM 6942 C CA . ALA A 1 860 ? 65.688 85.255 -77.626 1.00 62.75 860 ALA A CA 1
ATOM 6943 C C . ALA A 1 860 ? 64.767 86.485 -77.693 1.00 62.75 860 ALA A C 1
ATOM 6945 O O . ALA A 1 860 ? 64.681 87.163 -78.724 1.00 62.75 860 ALA A O 1
ATOM 6946 N N . LYS A 1 861 ? 64.109 86.803 -76.565 1.00 61.34 861 LYS A N 1
ATOM 6947 C CA . LYS A 1 861 ? 63.215 87.970 -76.427 1.00 61.34 861 LYS A CA 1
ATOM 6948 C C . LYS A 1 861 ? 63.455 88.716 -75.102 1.00 61.34 861 LYS A C 1
ATOM 6950 O O . LYS A 1 861 ? 63.276 88.128 -74.035 1.00 61.34 861 LYS A O 1
ATOM 6955 N N . GLY A 1 862 ? 63.818 90.002 -75.189 1.00 57.41 862 GLY A N 1
ATOM 6956 C CA . GLY A 1 862 ? 64.073 90.892 -74.044 1.00 57.41 862 GLY A CA 1
ATOM 6957 C C . GLY A 1 862 ? 65.401 90.618 -73.326 1.00 57.41 862 GLY A C 1
ATOM 6958 O O . GLY A 1 862 ? 65.402 90.016 -72.252 1.00 57.41 862 GLY A O 1
ATOM 6959 N N . ILE A 1 863 ? 66.517 91.045 -73.928 1.00 61.53 863 ILE A N 1
ATOM 6960 C CA . ILE A 1 863 ? 67.871 90.983 -73.343 1.00 61.53 863 ILE A CA 1
ATOM 6961 C C . ILE A 1 863 ? 68.346 92.416 -73.071 1.00 61.53 863 ILE A C 1
ATOM 6963 O O . ILE A 1 863 ? 68.367 93.225 -73.997 1.00 61.53 863 ILE A O 1
ATOM 6967 N N . GLY A 1 864 ? 68.765 92.746 -71.847 1.00 59.59 864 GLY A N 1
ATOM 6968 C CA . GLY A 1 864 ? 69.304 94.085 -71.575 1.00 59.59 864 GLY A CA 1
ATOM 6969 C C . GLY A 1 864 ? 70.023 94.249 -70.238 1.00 59.59 864 GLY A C 1
ATOM 6970 O O . GLY A 1 864 ? 69.807 93.472 -69.315 1.00 59.59 864 GLY A O 1
ATOM 6971 N N . GLY A 1 865 ? 70.894 95.255 -70.124 1.00 59.00 865 GLY A N 1
ATOM 6972 C CA . GLY A 1 865 ? 71.660 95.533 -68.901 1.00 59.00 865 GLY A CA 1
ATOM 6973 C C . GLY A 1 865 ? 72.877 94.620 -68.696 1.00 59.00 865 GLY A C 1
ATOM 6974 O O . GLY A 1 865 ? 73.036 94.054 -67.613 1.00 59.00 865 GLY A O 1
ATOM 6975 N N . ILE A 1 866 ? 73.713 94.455 -69.731 1.00 62.84 866 ILE A N 1
ATOM 6976 C CA . ILE A 1 866 ? 75.010 93.749 -69.667 1.00 62.84 866 ILE A CA 1
ATOM 6977 C C . ILE A 1 866 ? 76.133 94.785 -69.787 1.00 62.84 866 ILE A C 1
ATOM 6979 O O . ILE A 1 866 ? 76.110 95.586 -70.718 1.00 62.84 866 ILE A O 1
ATOM 6983 N N . GLN A 1 867 ? 77.117 94.757 -68.886 1.00 60.47 867 GLN A N 1
ATOM 6984 C CA . GLN A 1 867 ? 78.261 95.678 -68.906 1.00 60.47 867 GLN A CA 1
ATOM 6985 C C . GLN A 1 867 ? 79.571 94.929 -69.226 1.00 60.47 867 GLN A C 1
ATOM 6987 O O . GLN A 1 867 ? 79.819 93.848 -68.690 1.00 60.47 867 GLN A O 1
ATOM 6992 N N . ARG A 1 868 ? 80.420 95.499 -70.099 1.00 57.91 868 ARG A N 1
ATOM 6993 C CA . ARG A 1 868 ? 81.765 95.003 -70.474 1.00 57.91 868 ARG A CA 1
ATOM 6994 C C . ARG A 1 868 ? 81.776 93.578 -71.045 1.00 57.91 868 ARG A C 1
ATOM 6996 O O . ARG A 1 868 ? 82.395 92.673 -70.474 1.00 57.91 868 ARG A O 1
ATOM 7003 N N . ALA A 1 869 ? 81.136 93.384 -72.196 1.00 58.06 869 ALA A N 1
ATOM 7004 C CA . ALA A 1 869 ? 81.157 92.107 -72.913 1.00 58.06 869 ALA A CA 1
ATOM 7005 C C . ALA A 1 869 ? 82.395 91.950 -73.825 1.00 58.06 869 ALA A C 1
ATOM 7007 O O . ALA A 1 869 ? 82.789 92.879 -74.528 1.00 58.06 869 ALA A O 1
ATOM 7008 N N . LYS A 1 870 ? 82.994 90.750 -73.857 1.00 57.22 870 LYS A N 1
ATOM 7009 C CA . LYS A 1 870 ? 84.019 90.366 -74.851 1.00 57.22 870 LYS A CA 1
ATOM 7010 C C . LYS A 1 870 ? 83.660 89.037 -75.523 1.00 57.22 870 LYS A C 1
ATOM 7012 O O . LYS A 1 870 ? 83.276 88.092 -74.834 1.00 57.22 870 LYS A O 1
ATOM 7017 N N . ASP A 1 871 ? 83.825 88.995 -76.847 1.00 55.25 871 ASP A N 1
ATOM 7018 C CA . ASP A 1 871 ? 83.597 87.845 -77.737 1.00 55.25 871 ASP A CA 1
ATOM 7019 C C . ASP A 1 871 ? 82.139 87.327 -77.742 1.00 55.25 871 ASP A C 1
ATOM 7021 O O . ASP A 1 871 ? 81.822 86.296 -77.146 1.00 55.25 871 ASP A O 1
ATOM 7025 N N . ILE A 1 872 ? 81.240 88.060 -78.424 1.00 58.06 872 ILE A N 1
ATOM 7026 C CA . ILE A 1 872 ? 79.850 87.643 -78.703 1.00 58.06 872 ILE A CA 1
ATOM 7027 C C . ILE A 1 872 ? 79.761 87.098 -80.135 1.00 58.06 872 ILE A C 1
ATOM 7029 O O . ILE A 1 872 ? 80.034 87.834 -81.084 1.00 58.06 872 ILE A O 1
ATOM 7033 N N . SER A 1 873 ? 79.352 85.842 -80.326 1.00 55.84 873 SER A N 1
ATOM 7034 C CA . SER A 1 873 ? 79.252 85.235 -81.666 1.00 55.84 873 SER A CA 1
ATOM 7035 C C . SER A 1 873 ? 78.140 84.177 -81.766 1.00 55.84 873 SER A C 1
ATOM 7037 O O . SER A 1 873 ? 77.745 83.574 -80.780 1.00 55.84 873 SER A O 1
ATOM 7039 N N . GLY A 1 874 ? 77.575 83.951 -82.959 1.00 56.06 874 GLY A N 1
ATOM 7040 C CA . GLY A 1 874 ? 76.675 82.809 -83.208 1.00 56.06 874 GLY A CA 1
ATOM 7041 C C . GLY A 1 874 ? 75.259 82.853 -82.595 1.00 56.06 874 GLY A C 1
ATOM 7042 O O . GLY A 1 874 ? 74.744 81.795 -82.242 1.00 56.06 874 GLY A O 1
ATOM 7043 N N . ASN A 1 875 ? 74.604 84.021 -82.483 1.00 56.34 875 ASN A N 1
ATOM 7044 C CA . ASN A 1 875 ? 73.205 84.137 -82.015 1.00 56.34 875 ASN A CA 1
ATOM 7045 C C . ASN A 1 875 ? 72.212 84.367 -83.170 1.00 56.34 875 ASN A C 1
ATOM 7047 O O . ASN A 1 875 ? 72.453 85.208 -84.037 1.00 56.34 875 ASN A O 1
ATOM 7051 N N . GLN A 1 876 ? 71.075 83.664 -83.171 1.00 57.00 876 GLN A N 1
ATOM 7052 C CA . GLN A 1 876 ? 70.044 83.748 -84.217 1.00 57.00 876 GLN A CA 1
ATOM 7053 C C . GLN A 1 876 ? 68.711 84.299 -83.664 1.00 57.00 876 GLN A C 1
ATOM 7055 O O . GLN A 1 876 ? 68.361 84.090 -82.508 1.00 57.00 876 GLN A O 1
ATOM 7060 N N . ARG A 1 877 ? 67.971 85.055 -84.496 1.00 57.06 877 ARG A N 1
ATOM 7061 C CA . ARG A 1 877 ? 66.594 85.557 -84.250 1.00 57.06 877 ARG A CA 1
ATOM 7062 C C . ARG A 1 877 ? 66.356 86.207 -82.868 1.00 57.06 877 ARG A C 1
ATOM 7064 O O . ARG A 1 877 ? 65.472 85.798 -82.112 1.00 57.06 877 ARG A O 1
ATOM 7071 N N . THR A 1 878 ? 67.096 87.271 -82.566 1.00 55.84 878 THR A N 1
ATOM 7072 C CA . THR A 1 878 ? 66.951 88.093 -81.350 1.00 55.84 878 THR A CA 1
ATOM 7073 C C . THR A 1 878 ? 66.022 89.301 -81.580 1.00 55.84 878 THR A C 1
ATOM 7075 O O . THR A 1 878 ? 66.131 89.997 -82.589 1.00 55.84 878 THR A O 1
ATOM 7078 N N . LYS A 1 879 ? 65.087 89.578 -80.653 1.00 54.78 879 LYS A N 1
ATOM 7079 C CA . LYS A 1 879 ? 64.230 90.789 -80.666 1.00 54.78 879 LYS A CA 1
ATOM 7080 C C . LYS A 1 879 ? 64.221 91.490 -79.298 1.00 54.78 879 LYS A C 1
ATOM 7082 O O . LYS A 1 879 ? 63.916 90.857 -78.288 1.00 54.78 879 LYS A O 1
ATOM 7087 N N . GLY A 1 880 ? 64.482 92.804 -79.295 1.00 52.78 880 GLY A N 1
ATOM 7088 C CA . GLY A 1 880 ? 64.498 93.659 -78.099 1.00 52.78 880 GLY A CA 1
ATOM 7089 C C . GLY A 1 880 ? 65.794 93.540 -77.292 1.00 52.78 880 GLY A C 1
ATOM 7090 O O . GLY A 1 880 ? 65.787 92.921 -76.230 1.00 52.78 880 GLY A O 1
ATOM 7091 N N . ILE A 1 881 ? 66.886 94.102 -77.826 1.00 56.06 881 ILE A N 1
ATOM 7092 C CA . ILE A 1 881 ? 68.166 94.289 -77.124 1.00 56.06 881 ILE A CA 1
ATOM 7093 C C . ILE A 1 881 ? 68.299 95.770 -76.771 1.00 56.06 881 ILE A C 1
ATOM 7095 O O . ILE A 1 881 ? 68.104 96.615 -77.644 1.00 56.06 881 ILE A O 1
ATOM 7099 N N . TYR A 1 882 ? 68.610 96.085 -75.516 1.00 52.12 882 TYR A N 1
ATOM 7100 C CA . TYR A 1 882 ? 68.743 97.466 -75.041 1.00 52.12 882 TYR A CA 1
ATOM 7101 C C . TYR A 1 882 ? 69.755 97.554 -73.884 1.00 52.12 882 TYR A C 1
ATOM 7103 O O . TYR A 1 882 ? 69.792 96.670 -73.032 1.00 52.12 882 TYR A O 1
ATOM 7111 N N . ASN A 1 883 ? 70.565 98.621 -73.844 1.00 49.41 883 ASN A N 1
ATOM 7112 C CA . ASN A 1 883 ? 71.602 98.888 -72.829 1.00 49.41 883 ASN A CA 1
ATOM 7113 C C . ASN A 1 883 ? 72.669 97.770 -72.702 1.00 49.41 883 ASN A C 1
ATOM 7115 O O . ASN A 1 883 ? 72.703 97.049 -71.700 1.00 49.41 883 ASN A O 1
ATOM 7119 N N . VAL A 1 884 ? 73.515 97.612 -73.729 1.00 56.25 884 VAL A N 1
ATOM 7120 C CA . VAL A 1 884 ? 74.715 96.748 -73.728 1.00 56.25 884 VAL A CA 1
ATOM 7121 C C . VAL A 1 884 ? 75.927 97.639 -74.011 1.00 56.25 884 VAL A C 1
ATOM 7123 O O . VAL A 1 884 ? 75.959 98.234 -75.086 1.00 56.25 884 VAL A O 1
ATOM 7126 N N . ASP A 1 885 ? 76.877 97.712 -73.071 1.00 54.53 885 ASP A N 1
ATOM 7127 C CA . ASP A 1 885 ? 78.097 98.546 -73.158 1.00 54.53 885 ASP A CA 1
ATOM 7128 C C . ASP A 1 885 ? 79.388 97.723 -73.276 1.00 54.53 885 ASP A C 1
ATOM 7130 O O . ASP A 1 885 ? 79.578 96.763 -72.477 1.00 54.53 885 ASP A O 1
#

Organism: NCBI:txid433720